Protein 4WEO (pdb70)

Foldseek 3Di:
DLQAPAEEEFEVCLDFLNVLQQLLSLLVHYAYEYEYQDDVSQVVSQVSSVVSVHHYHYADDDLLDLVRLLVSLVCCCVVVVAHAEYELDFADFDFAAPVPDDVCNLCVRQSGLAVSLVSNCVSNPVRCLVVLAHEYEYEAAVLLVPPDGSGNSSSVNRVNVLVVQLVVQVVCVRSRYAGEYEHAYQECVVVVSQVCLVLAPQSDHDGSNLSSVVSVVRSNDSPDHSYYQYPHNPNDGD/DLQAPAEEEFEVCLDFLNVLQQLLSLLVHYAYEYEYQDDVSQVVSQVSSVVSVHHYHYADDDLLDLVSLLVSQVCCCVVVNAHAEYELDFADFDFAAPVPDDPCNLCVGQSRQQVSLVSNCVSCCVRCLVVLAHEYEYEAAVLLVPPDGRGNSSSVNRVNNLVVQLVVQVVCVRSRYAGEYEHAYQEDVVVVVSQVSLVLQPQSDHDGSNLSSVVSVVRSNDSPDHSYYQYPHNPNDGD/DLQAPAEEEFEVLLDFLNVLQQLLVLLVHYAYEYEYQDVVSQVVSQVSSVVSVHHYHYADDDLLDLVSLLVSQVCCCVVVVAHAEYELDFADFDFAAPVPDDPCNLCVGQSRQAVSLVSNCVSCVVRCLVVLAHEYEYEAACLLVPPDGRGNSSSVNRVNVLVVQLVVQVVCVRSRYAGEYEHAAQEDDVNVVVSQVVLCLQPQSDHDGSNLSSVVSVVRSNDSPDHSYYAYPHNPNDGD/DLQAPAEEEFEVLLDFLNVLQLLLSLLVHYAYEYEYQDVVSQVVSQVSSVVSVHHYHYADDDLLDLVSLLVSQVCCCVVVVAHAEYELDFADFDFAAPVPDDVCNLCVGQSRLAVSLVSNVVSCPVRCLVVLAHEYEYEAACLLVDPDGRGNSSSVNRVNVLVVQLVVQVVCVRSRYAGEYEHAAQEDDVVSVVVSQVVLCLQLQSDHDGSNLSNVVSVVRSNDSPDHSYYAYPHNPNDGD

Solvent-accessible surface area: 29441 Å² total; per-residue (Å²): 94,89,0,69,74,22,6,0,0,0,2,14,0,3,49,43,37,2,83,9,0,0,37,30,0,2,52,9,6,0,20,0,0,0,1,22,112,96,105,122,29,2,65,41,3,0,145,61,0,119,91,87,54,77,135,14,10,55,10,75,7,46,13,26,83,19,80,70,1,70,58,2,10,57,46,0,66,85,69,16,70,14,2,24,0,0,0,5,18,23,48,38,79,30,60,56,46,0,58,114,3,69,60,73,31,3,43,114,0,5,55,18,2,3,19,2,7,0,2,2,0,53,19,0,6,77,48,0,102,91,79,40,91,0,4,1,1,0,10,2,9,5,4,2,9,21,1,11,51,56,0,0,0,28,0,0,0,9,10,0,2,3,0,2,0,2,0,0,1,54,37,6,4,181,35,31,1,3,0,1,0,0,0,7,12,9,29,110,88,80,91,52,56,66,58,23,53,119,91,6,37,6,38,97,28,3,58,39,62,18,0,0,78,1,0,38,8,1,0,34,4,81,15,0,1,1,4,9,8,2,0,0,0,2,44,6,12,29,96,89,0,69,77,47,6,0,0,0,1,14,0,2,46,44,36,2,82,8,0,0,40,25,0,2,51,10,7,0,20,0,0,0,1,19,120,93,76,122,26,4,67,42,2,0,148,59,0,121,89,88,54,79,130,13,10,55,9,81,8,44,13,26,83,20,78,72,1,73,58,2,10,56,46,0,63,84,65,15,68,14,1,35,0,0,0,6,17,23,47,38,77,32,51,58,49,0,60,118,3,66,59,76,30,3,42,114,0,5,54,17,1,2,19,3,7,0,3,2,0,54,19,0,4,79,50,0,82,92,79,41,50,4,31,0,1,0,10,1,7,4,3,2,8,20,1,11,53,56,0,0,0,28,0,0,0,8,9,0,2,4,0,1,1,2,0,0,1,57,38,5,4,177,42,34,2,3,0,0,0,0,0,9,12,6,25,159,117,51,65,82,47,38,55,57,24,37,118,93,6,36,4,37,101,22,2,59,41,116,14,0,0,67,1,0,37,8,0,5,35,4,86,14,0,1,2,4,10,8,3,0,0,0,2,44,4,14,32,92,86,0,136,71,26,6,0,0,0,2,13,0,3,46,42,34,2,76,1,0,0,34,28,0,2,52,7,7,0,20,0,0,0,1,23,92,97,83,120,28,3,61,39,2,2,145,62,0,119,92,91,53,76,132,15,10,66,10,121,7,44,14,27,84,19,81,72,1,74,59,2,10,57,46,0,64,85,68,16,68,14,1,22,0,0,0,6,17,24,47,38,91,32,52,60,47,0,52,112,3,68,62,72,31,3,42,114,1,5,56,16,2,3,20,2,7,0,1,1,0,56,21,0,4,80,47,0,84,91,78,43,83,0,4,0,0,0,11,2,8,4,4,2,8,20,1,13,52,55,1,0,0,26,0,0,0,9,10,0,1,4,0,2,1,1,0,0,2,56,36,5,5,183,47,32,2,3,0,1,0,0,0,8,12,10,22,108,137,112,54,80,56,52,18,139,104,18,31,96,90,4,32,10,25,98,23,4,53,28,93,18,0,0,80,0,0,37,9,0,0,32,3,79,14,0,1,1,4,10,8,3,0,0,0,2,58,5,14,32,96,82,0,68,75,38,6,0,0,0,1,4,0,3,103,34,36,1,76,1,0,0,34,28,0,2,52,9,5,0,19,0,0,0,1,7,93,79,84,119,28,3,59,40,2,1,146,60,0,119,91,89,55,77,131,15,10,68,8,113,6,44,12,27,83,21,78,72,1,74,59,2,10,57,46,0,63,85,68,14,69,13,1,30,0,0,0,5,17,21,48,37,62,31,44,61,46,0,54,111,3,69,62,74,31,3,41,120,2,5,54,17,1,2,19,3,7,0,2,1,0,55,20,0,5,81,45,0,84,90,78,42,87,1,12,0,0,0,10,2,8,5,3,2,10,20,1,15,52,56,1,0,0,27,0,0,0,9,9,0,2,3,0,2,1,1,0,0,2,55,36,5,5,186,47,31,2,3,0,1,0,0,0,9,11,10,26,104,136,107,80,68,54,53,50,8,140,104,18,32,93,88,4,30,11,23,97,24,3,53,29,92,18,0,0,80,1,0,37,8,0,5,36,4,80,14,0,0,2,4,9,9,2,0,0,0,2,56,6,12,30

Organism: Burkholderia cenocepacia (strain ATCC BAA-245 / DSM 16553 / LMG 16656 / NCTC 13227 / J2315 / CF5610) (NCBI:txid216591)

Radius of gyration: 27.52 Å; Cα contacts (8 Å, |Δi|>4): 2531; chains: 4; bounding box: 65×78×52 Å

Structure (mmCIF, N/CA/C/O backbone):
data_4WEO
#
_entry.id   4WEO
#
_cell.length_a   155.710
_cell.length_b   85.490
_cell.length_c   76.520
_cell.angle_alpha   90.00
_cell.angle_beta   92.27
_cell.angle_gamma   90.00
#
_symmetry.space_group_name_H-M   'C 1 2 1'
#
loop_
_entity.id
_entity.type
_entity.pdbx_description
1 polymer 'Putative acetoin(Diacetyl) reductase'
2 non-polymer 1,2-ETHANEDIOL
3 non-polymer GLYCEROL
4 non-polymer 'MAGNESIUM ION'
5 non-polymer 'CHLORIDE ION'
6 water water
#
loop_
_atom_site.group_PDB
_atom_site.id
_atom_site.type_symbol
_atom_site.label_atom_id
_atom_site.label_alt_id
_atom_site.label_comp_id
_atom_site.label_asym_id
_atom_site.label_entity_id
_atom_site.label_seq_id
_atom_site.pdbx_PDB_ins_code
_atom_site.Cartn_x
_atom_site.Cartn_y
_atom_site.Cartn_z
_atom_site.occupancy
_atom_site.B_iso_or_equiv
_atom_site.auth_seq_id
_atom_site.auth_comp_id
_atom_site.auth_asym_id
_atom_site.auth_atom_id
_atom_site.pdbx_PDB_model_num
ATOM 1 N N . ALA A 1 11 ? 21.588 34.867 12.199 1.00 37.23 3 ALA A N 1
ATOM 2 C CA . ALA A 1 11 ? 20.348 34.112 12.036 1.00 33.18 3 ALA A CA 1
ATOM 3 C C . ALA A 1 11 ? 20.445 33.085 10.910 1.00 28.97 3 ALA A C 1
ATOM 4 O O . ALA A 1 11 ? 19.957 33.317 9.814 1.00 29.83 3 ALA A O 1
ATOM 6 N N . PRO A 1 12 ? 21.073 31.936 11.186 1.00 27.04 4 PRO A N 1
ATOM 7 C CA . PRO A 1 12 ? 21.269 30.872 10.192 1.00 26.07 4 PRO A CA 1
ATOM 8 C C . PRO A 1 12 ? 19.958 30.324 9.615 1.00 25.27 4 PRO A C 1
ATOM 9 O O . PRO A 1 12 ? 19.963 29.782 8.515 1.00 27.39 4 PRO A O 1
ATOM 13 N N . LEU A 1 13 ? 18.856 30.459 10.345 1.00 21.18 5 LEU A N 1
ATOM 14 C CA . LEU A 1 13 ? 17.578 29.912 9.900 1.00 19.87 5 LEU A CA 1
ATOM 15 C C . LEU A 1 13 ? 16.650 31.005 9.383 1.00 20.95 5 LEU A C 1
ATOM 16 O O . LEU A 1 13 ? 15.451 30.792 9.279 1.00 20.96 5 LEU A O 1
ATOM 21 N N . GLU A 1 14 ? 17.217 32.162 9.049 1.00 22.26 6 GLU A N 1
ATOM 22 C CA . GLU A 1 14 ? 16.442 33.292 8.540 1.00 24.29 6 GLU A CA 1
ATOM 23 C C . GLU A 1 14 ? 15.605 32.899 7.328 1.00 26.29 6 GLU A C 1
ATOM 24 O O . GLU A 1 14 ? 16.120 32.300 6.381 1.00 27.57 6 GLU A O 1
ATOM 26 N N . GLY A 1 15 ? 14.311 33.208 7.383 1.00 25.30 7 GLY A N 1
ATOM 27 C CA . GLY A 1 15 ? 13.392 32.909 6.295 1.00 25.38 7 GLY A CA 1
ATOM 28 C C . GLY A 1 15 ? 12.799 31.508 6.323 1.00 26.91 7 GLY A C 1
ATOM 29 O O . GLY A 1 15 ? 11.906 31.188 5.531 1.00 28.41 7 GLY A O 1
ATOM 30 N N . GLN A 1 16 ? 13.259 30.671 7.247 1.00 22.49 8 GLN A N 1
ATOM 31 C CA . GLN A 1 16 ? 12.793 29.293 7.286 1.00 19.31 8 GLN A CA 1
ATOM 32 C C . GLN A 1 16 ? 11.603 29.106 8.218 1.00 18.86 8 GLN A C 1
ATOM 33 O O . GLN A 1 16 ? 11.311 29.954 9.064 1.00 21.52 8 GLN A O 1
ATOM 39 N N . VAL A 1 17 ? 10.913 27.985 8.035 1.00 18.10 9 VAL A N 1
ATOM 40 C CA . VAL A 1 17 ? 9.768 27.638 8.854 1.00 19.95 9 VAL A CA 1
ATOM 41 C C . VAL A 1 17 ? 9.967 26.266 9.482 1.00 18.45 9 VAL A C 1
ATOM 42 O O . VAL A 1 17 ? 10.330 25.298 8.794 1.00 19.21 9 VAL A O 1
ATOM 46 N N . ALA A 1 18 ? 9.740 26.191 10.790 1.00 17.46 10 ALA A N 1
ATOM 47 C CA . ALA A 1 18 ? 9.806 24.927 11.508 1.00 15.93 10 ALA A CA 1
ATOM 48 C C . ALA A 1 18 ? 8.472 24.598 12.163 1.00 16.21 10 ALA A C 1
ATOM 49 O O . ALA A 1 18 ? 7.802 25.463 12.730 1.00 16.81 10 ALA A O 1
ATOM 51 N N . ILE A 1 19 ? 8.085 23.336 12.049 1.00 15.34 11 ILE A N 1
ATOM 52 C CA . ILE A 1 19 ? 7.004 22.777 12.849 1.00 14.60 11 ILE A CA 1
ATOM 53 C C . ILE A 1 19 ? 7.622 22.059 14.045 1.00 17.25 11 ILE A C 1
ATOM 54 O O . ILE A 1 19 ? 8.549 21.274 13.874 1.00 17.29 11 ILE A O 1
ATOM 59 N N . VAL A 1 20 ? 7.126 22.314 15.249 1.00 15.88 12 VAL A N 1
ATOM 60 C CA . VAL A 1 20 ? 7.569 21.547 16.417 1.00 14.78 12 VAL A CA 1
ATOM 61 C C . VAL A 1 20 ? 6.370 20.911 17.103 1.00 14.91 12 VAL A C 1
ATOM 62 O O . VAL A 1 20 ? 5.541 21.627 17.700 1.00 15.48 12 VAL A O 1
ATOM 66 N N . THR A 1 21 ? 6.239 19.587 16.992 1.00 14.42 13 THR A N 1
ATOM 67 C CA . THR A 1 21 ? 5.167 18.893 17.711 1.00 16.50 13 THR A CA 1
ATOM 68 C C . THR A 1 21 ? 5.591 18.728 19.165 1.00 18.04 13 THR A C 1
ATOM 69 O O . THR A 1 21 ? 6.767 18.538 19.453 1.00 20.22 13 THR A O 1
ATOM 73 N N . GLY A 1 22 ? 4.630 18.789 20.080 1.00 17.30 14 GLY A N 1
ATOM 74 C CA . GLY A 1 22 ? 4.953 18.849 21.495 1.00 18.62 14 GLY A CA 1
ATOM 75 C C . GLY A 1 22 ? 5.674 20.145 21.842 1.00 18.14 14 GLY A C 1
ATOM 76 O O . GLY A 1 22 ? 6.391 20.223 22.835 1.00 18.22 14 GLY A O 1
ATOM 77 N N . GLY A 1 23 ? 5.459 21.175 21.033 1.00 19.05 15 GLY A N 1
ATOM 78 C CA . GLY A 1 23 ? 6.225 22.404 21.156 1.00 18.08 15 GLY A CA 1
ATOM 79 C C . GLY A 1 23 ? 5.780 23.368 22.237 1.00 20.88 15 GLY A C 1
ATOM 80 O O . GLY A 1 23 ? 6.413 24.405 22.425 1.00 20.64 15 GLY A O 1
ATOM 81 N N . ALA A 1 24 ? 4.703 23.047 22.953 1.00 20.47 16 ALA A N 1
ATOM 82 C CA . ALA A 1 24 ? 4.169 23.998 23.929 1.00 22.62 16 ALA A CA 1
ATOM 83 C C . ALA A 1 24 ? 4.920 23.963 25.260 1.00 24.02 16 ALA A C 1
ATOM 84 O O . ALA A 1 24 ? 4.907 24.941 26.000 1.00 24.92 16 ALA A O 1
ATOM 86 N N . ARG A 1 25 ? 5.595 22.855 25.558 1.00 24.46 17 ARG A N 1
ATOM 87 C CA . ARG A 1 25 ? 6.265 22.729 26.849 1.00 24.32 17 ARG A CA 1
ATOM 88 C C . ARG A 1 25 ? 7.503 21.841 26.801 1.00 22.67 17 ARG A C 1
ATOM 89 O O . ARG A 1 25 ? 7.733 21.135 25.823 1.00 20.76 17 ARG A O 1
ATOM 91 N N . GLY A 1 26 ? 8.292 21.882 27.873 1.00 25.28 18 GLY A N 1
ATOM 92 C CA . GLY A 1 26 ? 9.420 20.979 28.031 1.00 23.22 18 GLY A CA 1
ATOM 93 C C . GLY A 1 26 ? 10.430 21.005 26.897 1.00 20.55 18 GLY A C 1
ATOM 94 O O . GLY A 1 26 ? 10.823 22.072 26.416 1.00 20.32 18 GLY A O 1
ATOM 95 N N . ILE A 1 27 ? 10.856 19.825 26.467 1.00 18.68 19 ILE A N 1
ATOM 96 C CA . ILE A 1 27 ? 11.878 19.728 25.431 1.00 18.56 19 ILE A CA 1
ATOM 97 C C . ILE A 1 27 ? 11.427 20.373 24.123 1.00 18.01 19 ILE A C 1
ATOM 98 O O . ILE A 1 27 ? 12.197 21.094 23.481 1.00 16.75 19 ILE A O 1
ATOM 103 N N . GLY A 1 28 ? 10.181 20.126 23.730 1.00 17.09 20 GLY A N 1
ATOM 104 C CA . GLY A 1 28 ? 9.644 20.731 22.522 1.00 16.61 20 GLY A CA 1
ATOM 105 C C . GLY A 1 28 ? 9.712 22.249 22.541 1.00 16.95 20 GLY A C 1
ATOM 106 O O . GLY A 1 28 ? 10.123 22.875 21.559 1.00 15.37 20 GLY A O 1
ATOM 107 N N . ARG A 1 29 ? 9.308 22.850 23.658 1.00 18.10 21 ARG A N 1
ATOM 108 C CA . ARG A 1 29 ? 9.410 24.297 23.811 1.00 19.07 21 ARG A CA 1
ATOM 109 C C . ARG A 1 29 ? 10.859 24.787 23.708 1.00 20.17 21 ARG A C 1
ATOM 110 O O . ARG A 1 29 ? 11.136 25.791 23.040 1.00 18.01 21 ARG A O 1
ATOM 118 N N . GLY A 1 30 ? 11.782 24.091 24.370 1.00 20.73 22 GLY A N 1
ATOM 119 C CA . GLY A 1 30 ? 13.185 24.468 24.307 1.00 20.61 22 GLY A CA 1
ATOM 120 C C . GLY A 1 30 ? 13.701 24.481 22.872 1.00 19.30 22 GLY A C 1
ATOM 121 O O . GLY A 1 30 ? 14.437 25.381 22.464 1.00 15.58 22 GLY A O 1
ATOM 122 N N . ILE A 1 31 ? 13.310 23.471 22.102 1.00 17.41 23 ILE A N 1
ATOM 123 C CA . ILE A 1 31 ? 13.721 23.369 20.705 1.00 17.89 23 ILE A CA 1
ATOM 124 C C . ILE A 1 31 ? 13.100 24.484 19.864 1.00 18.05 23 ILE A C 1
ATOM 125 O O . ILE A 1 31 ? 13.788 25.129 19.076 1.00 15.06 23 ILE A O 1
ATOM 130 N N . ALA A 1 32 ? 11.808 24.727 20.055 1.00 18.43 24 ALA A N 1
ATOM 131 C CA . ALA A 1 32 ? 11.120 25.790 19.329 1.00 16.95 24 ALA A CA 1
ATOM 132 C C . ALA A 1 32 ? 11.782 27.145 19.567 1.00 19.55 24 ALA A C 1
ATOM 133 O O . ALA A 1 32 ? 11.965 27.938 18.638 1.00 17.93 24 ALA A O 1
ATOM 135 N N . LEU A 1 33 ? 12.133 27.417 20.820 1.00 20.54 25 LEU A N 1
ATOM 136 C CA . LEU A 1 33 ? 12.693 28.720 21.153 1.00 22.29 25 LEU A CA 1
ATOM 137 C C . LEU A 1 33 ? 14.116 28.874 20.624 1.00 19.85 25 LEU A C 1
ATOM 138 O O . LEU A 1 33 ? 14.532 29.983 20.286 1.00 20.00 25 LEU A O 1
ATOM 143 N N . THR A 1 34 ? 14.854 27.769 20.541 1.00 18.98 26 THR A N 1
ATOM 144 C CA . THR A 1 34 ? 16.210 27.814 20.000 1.00 20.54 26 THR A CA 1
ATOM 145 C C . THR A 1 34 ? 16.157 28.067 18.495 1.00 19.97 26 THR A C 1
ATOM 146 O O . THR A 1 34 ? 16.893 28.893 17.963 1.00 17.54 26 THR A O 1
ATOM 150 N N . LEU A 1 35 ? 15.276 27.351 17.809 1.00 18.76 27 LEU A N 1
ATOM 151 C CA . LEU A 1 35 ? 15.113 27.544 16.372 1.00 17.30 27 LEU A CA 1
ATOM 152 C C . LEU A 1 35 ? 14.572 28.934 16.039 1.00 18.48 27 LEU A C 1
ATOM 153 O O . LEU A 1 35 ? 14.987 29.548 15.055 1.00 18.18 27 LEU A O 1
ATOM 158 N N . ALA A 1 36 ? 13.644 29.425 16.861 1.00 18.57 28 ALA A N 1
ATOM 159 C CA . ALA A 1 36 ? 13.118 30.780 16.692 1.00 20.81 28 ALA A CA 1
ATOM 160 C C . ALA A 1 36 ? 14.211 31.821 16.935 1.00 21.45 28 ALA A C 1
ATOM 161 O O . ALA A 1 36 ? 14.305 32.816 16.218 1.00 20.65 28 ALA A O 1
ATOM 163 N N . GLY A 1 37 ? 15.028 31.592 17.957 1.00 22.42 29 GLY A N 1
ATOM 164 C CA . GLY A 1 37 ? 16.141 32.472 18.239 1.00 23.69 29 GLY A CA 1
ATOM 165 C C . GLY A 1 37 ? 17.132 32.523 17.091 1.00 24.95 29 GLY A C 1
ATOM 166 O O . GLY A 1 37 ? 17.799 33.539 16.884 1.00 25.56 29 GLY A O 1
ATOM 167 N N . ALA A 1 38 ? 17.225 31.423 16.345 1.00 22.95 30 ALA A N 1
ATOM 168 C CA . ALA A 1 38 ? 18.163 31.317 15.232 1.00 24.03 30 ALA A CA 1
ATOM 169 C C . ALA A 1 38 ? 17.530 31.790 13.926 1.00 24.30 30 ALA A C 1
ATOM 170 O O . ALA A 1 38 ? 18.137 31.685 12.857 1.00 25.51 30 ALA A O 1
ATOM 172 N N . GLY A 1 39 ? 16.297 32.283 14.006 1.00 24.00 31 GLY A N 1
ATOM 173 C CA . GLY A 1 39 ? 15.687 32.939 12.866 1.00 23.85 31 GLY A CA 1
ATOM 174 C C . GLY A 1 39 ? 14.439 32.314 12.273 1.00 23.72 31 GLY A C 1
ATOM 175 O O . GLY A 1 39 ? 13.799 32.918 11.409 1.00 25.27 31 GLY A O 1
ATOM 176 N N . ALA A 1 40 ? 14.059 31.131 12.746 1.00 20.59 32 ALA A N 1
ATOM 177 C CA . ALA A 1 40 ? 12.940 30.416 12.147 1.00 16.85 32 ALA A CA 1
ATOM 178 C C . ALA A 1 40 ? 11.597 30.904 12.675 1.00 20.86 32 ALA A C 1
ATOM 179 O O . ALA A 1 40 ? 11.454 31.232 13.859 1.00 20.84 32 ALA A O 1
ATOM 181 N N . ASN A 1 41 ? 10.622 30.986 11.780 1.00 17.88 33 ASN A N 1
ATOM 182 C CA . ASN A 1 41 ? 9.234 31.136 12.192 1.00 20.62 33 ASN A CA 1
ATOM 183 C C . ASN A 1 41 ? 8.735 29.756 12.565 1.00 19.24 33 ASN A C 1
ATOM 184 O O . ASN A 1 41 ? 9.171 28.763 11.988 1.00 21.28 33 ASN A O 1
ATOM 189 N N . ILE A 1 42 ? 7.843 29.685 13.542 1.00 20.37 34 ILE A N 1
ATOM 190 C CA . ILE A 1 42 ? 7.495 28.407 14.145 1.00 20.48 34 ILE A CA 1
ATOM 191 C C . ILE A 1 42 ? 6.001 28.107 14.096 1.00 22.24 34 ILE A C 1
ATOM 192 O O . ILE A 1 42 ? 5.171 28.948 14.469 1.00 20.44 34 ILE A O 1
ATOM 197 N N . LEU A 1 43 ? 5.658 26.903 13.652 1.00 21.70 35 LEU A N 1
ATOM 198 C CA . LEU A 1 43 ? 4.324 26.389 13.901 1.00 20.29 35 LEU A CA 1
ATOM 199 C C . LEU A 1 43 ? 4.413 25.436 15.095 1.00 20.02 35 LEU A C 1
ATOM 200 O O . LEU A 1 43 ? 5.068 24.390 15.019 1.00 18.33 35 LEU A O 1
ATOM 205 N N . LEU A 1 44 ? 3.753 25.811 16.192 1.00 21.41 36 LEU A N 1
ATOM 206 C CA . LEU A 1 44 ? 3.708 24.995 17.406 1.00 21.40 36 LEU A CA 1
ATOM 207 C C . LEU A 1 44 ? 2.510 24.061 17.389 1.00 23.08 36 LEU A C 1
ATOM 208 O O . LEU A 1 44 ? 1.368 24.521 17.288 1.00 22.49 36 LEU A O 1
ATOM 213 N N . ALA A 1 45 ? 2.765 22.761 17.516 1.00 21.86 37 ALA A N 1
ATOM 214 C CA . ALA A 1 45 ? 1.690 21.772 17.522 1.00 21.94 37 ALA A CA 1
ATOM 215 C C . ALA A 1 45 ? 1.659 21.009 18.841 1.00 23.91 37 ALA A C 1
ATOM 216 O O . ALA A 1 45 ? 2.642 20.375 19.221 1.00 27.80 37 ALA A O 1
ATOM 218 N N . ASP A 1 46 ? 0.526 21.061 19.531 1.00 23.83 38 ASP A N 1
ATOM 219 C CA . ASP A 1 46 ? 0.400 20.416 20.830 1.00 24.22 38 ASP A CA 1
ATOM 220 C C . ASP A 1 46 ? -1.068 20.268 21.212 1.00 25.59 38 ASP A C 1
ATOM 221 O O . ASP A 1 46 ? -1.955 20.578 20.415 1.00 27.59 38 ASP A O 1
ATOM 226 N N . LEU A 1 47 ? -1.322 19.794 22.429 1.00 26.91 39 LEU A N 1
ATOM 227 C CA . LEU A 1 47 ? -2.686 19.603 22.899 1.00 34.03 39 LEU A CA 1
ATOM 228 C C . LEU A 1 47 ? -3.048 20.576 24.020 1.00 35.13 39 LEU A C 1
ATOM 229 O O . LEU A 1 47 ? -4.180 20.598 24.484 1.00 36.15 39 LEU A O 1
ATOM 234 N N . LEU A 1 48 ? -2.088 21.389 24.442 1.00 36.11 40 LEU A N 1
ATOM 235 C CA . LEU A 1 48 ? -2.302 22.294 25.570 1.00 40.96 40 LEU A CA 1
ATOM 236 C C . LEU A 1 48 ? -2.558 23.724 25.105 1.00 41.40 40 LEU A C 1
ATOM 237 O O . LEU A 1 48 ? -1.630 24.417 24.686 1.00 39.60 40 LEU A O 1
ATOM 242 N N . ASP A 1 49 ? -3.809 24.165 25.185 1.00 51.00 41 ASP A N 1
ATOM 243 C CA . ASP A 1 49 ? -4.198 25.467 24.646 1.00 51.78 41 ASP A CA 1
ATOM 244 C C . ASP A 1 49 ? -3.450 26.641 25.286 1.00 47.59 41 ASP A C 1
ATOM 245 O O . ASP A 1 49 ? -2.844 27.451 24.584 1.00 44.53 41 ASP A O 1
ATOM 250 N N . ASP A 1 50 ? -3.492 26.733 26.612 1.00 47.44 42 ASP A N 1
ATOM 251 C CA . ASP A 1 50 ? -2.870 27.857 27.307 1.00 47.12 42 ASP A CA 1
ATOM 252 C C . ASP A 1 50 ? -1.354 27.842 27.135 1.00 43.04 42 ASP A C 1
ATOM 253 O O . ASP A 1 50 ? -0.732 28.885 26.932 1.00 41.90 42 ASP A O 1
ATOM 258 N N . ALA A 1 51 ? -0.770 26.654 27.201 1.00 37.92 43 ALA A N 1
ATOM 259 C CA . ALA A 1 51 ? 0.666 26.517 27.020 1.00 38.85 43 ALA A CA 1
ATOM 260 C C . ALA A 1 51 ? 1.055 26.908 25.595 1.00 37.22 43 ALA A C 1
ATOM 261 O O . ALA A 1 51 ? 2.068 27.573 25.384 1.00 33.52 43 ALA A O 1
ATOM 263 N N . LEU A 1 52 ? 0.219 26.532 24.629 1.00 37.72 44 LEU A N 1
ATOM 264 C CA . LEU A 1 52 ? 0.444 26.893 23.232 1.00 37.27 44 LEU A CA 1
ATOM 265 C C . LEU A 1 52 ? 0.457 28.398 23.031 1.00 34.41 44 LEU A C 1
ATOM 266 O O . LEU A 1 52 ? 1.333 28.929 22.356 1.00 33.27 44 LEU A O 1
ATOM 271 N N . ASP A 1 53 ? -0.522 29.082 23.614 1.00 36.10 45 ASP A N 1
ATOM 272 C CA . ASP A 1 53 ? -0.584 30.532 23.513 1.00 39.49 45 ASP A CA 1
ATOM 273 C C . ASP A 1 53 ? 0.626 31.193 24.166 1.00 35.70 45 ASP A C 1
ATOM 274 O O . ASP A 1 53 ? 1.173 32.160 23.634 1.00 35.21 45 ASP A O 1
ATOM 279 N N . ALA A 1 54 ? 1.031 30.682 25.326 1.00 35.68 46 ALA A N 1
ATOM 280 C CA . ALA A 1 54 ? 2.142 31.270 26.068 1.00 44.05 46 ALA A CA 1
ATOM 281 C C . ALA A 1 54 ? 3.442 31.115 25.290 1.00 33.32 46 ALA A C 1
ATOM 282 O O . ALA A 1 54 ? 4.229 32.051 25.176 1.00 32.95 46 ALA A O 1
ATOM 284 N N . THR A 1 55 ? 3.658 29.928 24.743 1.00 32.31 47 THR A N 1
ATOM 285 C CA . THR A 1 55 ? 4.892 29.667 24.011 1.00 32.31 47 THR A CA 1
ATOM 286 C C . THR A 1 55 ? 4.897 30.442 22.693 1.00 32.84 47 THR A C 1
ATOM 287 O O . THR A 1 55 ? 5.942 30.928 22.257 1.00 32.30 47 THR A O 1
ATOM 291 N N . ALA A 1 56 ? 3.723 30.586 22.078 1.00 31.28 48 ALA A N 1
ATOM 292 C CA . ALA A 1 56 ? 3.596 31.405 20.875 1.00 31.37 48 ALA A CA 1
ATOM 293 C C . ALA A 1 56 ? 3.998 32.849 21.169 1.00 31.71 48 ALA A C 1
ATOM 294 O O . ALA A 1 56 ? 4.680 33.488 20.370 1.00 35.53 48 ALA A O 1
ATOM 296 N N . ARG A 1 57 ? 3.586 33.359 22.325 1.00 33.64 49 ARG A N 1
ATOM 297 C CA . ARG A 1 57 ? 3.967 34.710 22.713 1.00 35.31 49 ARG A CA 1
ATOM 298 C C . ARG A 1 57 ? 5.481 34.810 22.889 1.00 34.48 49 ARG A C 1
ATOM 299 O O . ARG A 1 57 ? 6.081 35.833 22.559 1.00 33.98 49 ARG A O 1
ATOM 307 N N . GLU A 1 58 ? 6.103 33.745 23.387 1.00 31.35 50 GLU A N 1
ATOM 308 C CA . GLU A 1 58 ? 7.556 33.753 23.567 1.00 35.60 50 GLU A CA 1
ATOM 309 C C . GLU A 1 58 ? 8.286 33.754 22.227 1.00 33.27 50 GLU A C 1
ATOM 310 O O . GLU A 1 58 ? 9.319 34.408 22.079 1.00 32.79 50 GLU A O 1
ATOM 316 N N . VAL A 1 59 ? 7.753 33.022 21.256 1.00 29.12 51 VAL A N 1
ATOM 317 C CA . VAL A 1 59 ? 8.325 33.027 19.914 1.00 28.49 51 VAL A CA 1
ATOM 318 C C . VAL A 1 59 ? 8.201 34.424 19.300 1.00 29.17 51 VAL A C 1
ATOM 319 O O . VAL A 1 59 ? 9.138 34.923 18.677 1.00 31.43 51 VAL A O 1
ATOM 323 N N . ARG A 1 60 ? 7.052 35.061 19.491 1.00 30.19 52 ARG A N 1
ATOM 324 C CA . ARG A 1 60 ? 6.854 36.390 18.936 1.00 33.70 52 ARG A CA 1
ATOM 325 C C . ARG A 1 60 ? 7.754 37.410 19.630 1.00 35.60 52 ARG A C 1
ATOM 326 O O . ARG A 1 60 ? 8.206 38.363 19.000 1.00 36.53 52 ARG A O 1
ATOM 334 N N . ALA A 1 61 ? 8.041 37.189 20.912 1.00 36.18 53 ALA A N 1
ATOM 335 C CA . ALA A 1 61 ? 8.918 38.082 21.669 1.00 36.96 53 ALA A CA 1
ATOM 336 C C . ALA A 1 61 ? 10.351 38.016 21.155 1.00 36.11 53 ALA A C 1
ATOM 337 O O . ALA A 1 61 ? 11.143 38.928 21.391 1.00 35.41 53 ALA A O 1
ATOM 339 N N . LEU A 1 62 ? 10.678 36.927 20.464 1.00 34.01 54 LEU A N 1
ATOM 340 C CA . LEU A 1 62 ? 11.986 36.757 19.841 1.00 33.88 54 LEU A CA 1
ATOM 341 C C . LEU A 1 62 ? 12.031 37.418 18.466 1.00 35.57 54 LEU A C 1
ATOM 342 O O . LEU A 1 62 ? 13.047 37.369 17.779 1.00 36.76 54 LEU A O 1
ATOM 347 N N . GLY A 1 63 ? 10.917 38.024 18.069 1.00 31.68 55 GLY A N 1
ATOM 348 C CA . GLY A 1 63 ? 10.829 38.739 16.809 1.00 32.77 55 GLY A CA 1
ATOM 349 C C . GLY A 1 63 ? 10.352 37.884 15.654 1.00 33.44 55 GLY A C 1
ATOM 350 O O . GLY A 1 63 ? 10.387 38.316 14.504 1.00 35.64 55 GLY A O 1
ATOM 351 N N . ARG A 1 64 ? 9.886 36.678 15.962 1.00 31.18 56 ARG A N 1
ATOM 352 C CA . ARG A 1 64 ? 9.472 35.731 14.934 1.00 29.84 56 ARG A CA 1
ATOM 353 C C . ARG A 1 64 ? 7.955 35.650 14.800 1.00 29.02 56 ARG A C 1
ATOM 354 O O . ARG A 1 64 ? 7.221 36.058 15.693 1.00 29.38 56 ARG A O 1
ATOM 362 N N . ARG A 1 65 ? 7.491 35.092 13.689 1.00 28.68 57 ARG A N 1
ATOM 363 C CA . ARG A 1 65 ? 6.081 34.775 13.544 1.00 28.29 57 ARG A CA 1
ATOM 364 C C . ARG A 1 65 ? 5.817 33.396 14.127 1.00 27.34 57 ARG A C 1
ATOM 365 O O . ARG A 1 65 ? 6.659 32.495 14.032 1.00 24.09 57 ARG A O 1
ATOM 373 N N . ALA A 1 66 ? 4.637 33.228 14.712 1.00 25.38 58 ALA A N 1
ATOM 374 C CA . ALA A 1 66 ? 4.252 31.957 15.296 1.00 24.45 58 ALA A CA 1
ATOM 375 C C . ALA A 1 66 ? 2.835 31.592 14.873 1.00 27.05 58 ALA A C 1
ATOM 376 O O . ALA A 1 66 ? 1.950 32.453 14.781 1.00 29.53 58 ALA A O 1
ATOM 378 N N . ALA A 1 67 ? 2.634 30.309 14.605 1.00 24.28 59 ALA A N 1
ATOM 379 C CA . ALA A 1 67 ? 1.312 29.769 14.331 1.00 27.12 59 ALA A CA 1
ATOM 380 C C . ALA A 1 67 ? 1.060 28.640 15.318 1.00 25.79 59 ALA A C 1
ATOM 381 O O . ALA A 1 67 ? 1.998 28.028 15.812 1.00 23.61 59 ALA A O 1
ATOM 383 N N . ILE A 1 68 ? -0.206 28.368 15.603 1.00 27.72 60 ILE A N 1
ATOM 384 C CA . ILE A 1 68 ? -0.565 27.336 16.568 1.00 27.82 60 ILE A CA 1
ATOM 385 C C . ILE A 1 68 ? -1.502 26.322 15.937 1.00 29.70 60 ILE A C 1
ATOM 386 O O . ILE A 1 68 ? -2.422 26.698 15.211 1.00 26.77 60 ILE A O 1
ATOM 391 N N . ALA A 1 69 ? -1.265 25.041 16.217 1.00 26.96 61 ALA A N 1
ATOM 392 C CA . ALA A 1 69 ? -2.160 23.975 15.779 1.00 28.45 61 ALA A CA 1
ATOM 393 C C . ALA A 1 69 ? -2.459 23.022 16.932 1.00 27.61 61 ALA A C 1
ATOM 394 O O . ALA A 1 69 ? -1.549 22.603 17.646 1.00 27.47 61 ALA A O 1
ATOM 396 N N . LYS A 1 70 ? -3.732 22.682 17.113 1.00 24.57 62 LYS A N 1
ATOM 397 C CA . LYS A 1 70 ? -4.115 21.682 18.104 1.00 24.47 62 LYS A CA 1
ATOM 398 C C . LYS A 1 70 ? -4.027 20.306 17.461 1.00 25.14 62 LYS A C 1
ATOM 399 O O . LYS A 1 70 ? -4.870 19.935 16.631 1.00 27.71 62 LYS A O 1
ATOM 401 N N . VAL A 1 71 ? -2.996 19.556 17.833 1.00 22.18 63 VAL A N 1
ATOM 402 C CA . VAL A 1 71 ? -2.666 18.324 17.134 1.00 21.47 63 VAL A CA 1
ATOM 403 C C . VAL A 1 71 ? -2.455 17.121 18.054 1.00 23.31 63 VAL A C 1
ATOM 404 O O . VAL A 1 71 ? -1.596 17.144 18.935 1.00 22.80 63 VAL A O 1
ATOM 408 N N . ASP A 1 72 ? -3.248 16.076 17.828 1.00 23.18 64 ASP A N 1
ATOM 409 C CA . ASP A 1 72 ? -2.996 14.745 18.375 1.00 21.80 64 ASP A CA 1
ATOM 410 C C . ASP A 1 72 ? -2.182 13.998 17.324 1.00 21.91 64 ASP A C 1
ATOM 411 O O . ASP A 1 72 ? -2.729 13.613 16.291 1.00 22.47 64 ASP A O 1
ATOM 416 N N . VAL A 1 73 ? -0.889 13.784 17.581 1.00 20.01 65 VAL A N 1
ATOM 417 C CA . VAL A 1 73 ? -0.001 13.226 16.561 1.00 19.18 65 VAL A CA 1
ATOM 418 C C . VAL A 1 73 ? -0.320 11.784 16.159 1.00 21.52 65 VAL A C 1
ATOM 419 O O . VAL A 1 73 ? 0.245 11.288 15.178 1.00 22.74 65 VAL A O 1
ATOM 423 N N . THR A 1 74 ? -1.217 11.110 16.883 1.00 22.46 66 THR A N 1
ATOM 424 C CA . THR A 1 74 ? -1.630 9.765 16.469 1.00 21.91 66 THR A CA 1
ATOM 425 C C . THR A 1 74 ? -2.703 9.802 15.383 1.00 22.35 66 THR A C 1
ATOM 426 O O . THR A 1 74 ? -3.053 8.763 14.819 1.00 23.14 66 THR A O 1
ATOM 430 N N . GLN A 1 75 ? -3.212 10.998 15.090 1.00 19.46 67 GLN A N 1
ATOM 431 C CA . GLN A 1 75 ? -4.291 11.174 14.123 1.00 22.03 67 GLN A CA 1
ATOM 432 C C . GLN A 1 75 ? -3.771 11.774 12.815 1.00 22.38 67 GLN A C 1
ATOM 433 O O . GLN A 1 75 ? -3.468 12.967 12.753 1.00 20.07 67 GLN A O 1
ATOM 439 N N . ALA A 1 76 ? -3.707 10.954 11.768 1.00 21.16 68 ALA A N 1
ATOM 440 C CA . ALA A 1 76 ? -3.104 11.358 10.495 1.00 21.95 68 ALA A CA 1
ATOM 441 C C . ALA A 1 76 ? -3.725 12.634 9.897 1.00 21.25 68 ALA A C 1
ATOM 442 O O . ALA A 1 76 ? -3.013 13.472 9.340 1.00 21.42 68 ALA A O 1
ATOM 444 N N . ALA A 1 77 ? -5.040 12.777 10.006 1.00 20.41 69 ALA A N 1
ATOM 445 C CA . ALA A 1 77 ? -5.719 13.943 9.438 1.00 20.56 69 ALA A CA 1
ATOM 446 C C . ALA A 1 77 ? -5.247 15.246 10.085 1.00 20.23 69 ALA A C 1
ATOM 447 O O . ALA A 1 77 ? -5.099 16.269 9.413 1.00 19.76 69 ALA A O 1
ATOM 449 N N . GLN A 1 78 ? -5.001 15.203 11.389 1.00 20.50 70 GLN A N 1
ATOM 450 C CA . GLN A 1 78 ? -4.544 16.381 12.119 1.00 20.22 70 GLN A CA 1
ATOM 451 C C . GLN A 1 78 ? -3.104 16.712 11.779 1.00 18.79 70 GLN A C 1
ATOM 452 O O . GLN A 1 78 ? -2.741 17.878 11.596 1.00 19.51 70 GLN A O 1
ATOM 458 N N . VAL A 1 79 ? -2.297 15.667 11.660 1.00 18.49 71 VAL A N 1
ATOM 459 C CA . VAL A 1 79 ? -0.891 15.805 11.316 1.00 19.54 71 VAL A CA 1
ATOM 460 C C . VAL A 1 79 ? -0.739 16.348 9.894 1.00 19.33 71 VAL A C 1
ATOM 461 O O . VAL A 1 79 ? 0.067 17.241 9.655 1.00 19.60 71 VAL A O 1
ATOM 465 N N . ASP A 1 80 ? -1.542 15.841 8.957 1.00 19.79 72 ASP A N 1
ATOM 466 C CA . ASP A 1 80 ? -1.540 16.366 7.590 1.00 21.65 72 ASP A CA 1
ATOM 467 C C . ASP A 1 80 ? -1.983 17.838 7.522 1.00 21.95 72 ASP A C 1
ATOM 468 O O . ASP A 1 80 ? -1.413 18.632 6.776 1.00 21.76 72 ASP A O 1
ATOM 473 N N . ALA A 1 81 ? -3.015 18.185 8.281 1.00 20.08 73 ALA A N 1
ATOM 474 C CA . ALA A 1 81 ? -3.524 19.556 8.307 1.00 22.40 73 ALA A CA 1
ATOM 475 C C . ALA A 1 81 ? -2.477 20.510 8.881 1.00 24.76 73 ALA A C 1
ATOM 476 O O . ALA A 1 81 ? -2.389 21.673 8.486 1.00 19.19 73 ALA A O 1
ATOM 478 N N . MET A 1 82 ? -1.695 20.002 9.829 1.00 23.11 74 MET A N 1
ATOM 479 C CA . MET A 1 82 ? -0.621 20.757 10.459 1.00 20.35 74 MET A CA 1
ATOM 480 C C . MET A 1 82 ? 0.399 21.213 9.419 1.00 19.04 74 MET A C 1
ATOM 481 O O . MET A 1 82 ? 0.810 22.377 9.390 1.00 18.54 74 MET A O 1
ATOM 486 N N . VAL A 1 83 ? 0.810 20.285 8.561 1.00 18.08 75 VAL A N 1
ATOM 487 C CA . VAL A 1 83 ? 1.761 20.604 7.501 1.00 20.38 75 VAL A CA 1
ATOM 488 C C . VAL A 1 83 ? 1.141 21.591 6.511 1.00 19.79 75 VAL A C 1
ATOM 489 O O . VAL A 1 83 ? 1.787 22.545 6.087 1.00 18.84 75 VAL A O 1
ATOM 493 N N . ALA A 1 84 ? -0.122 21.367 6.158 1.00 19.33 76 ALA A N 1
ATOM 494 C CA . ALA A 1 84 ? -0.830 22.261 5.257 1.00 20.05 76 ALA A CA 1
ATOM 495 C C . ALA A 1 84 ? -0.931 23.664 5.867 1.00 21.99 76 ALA A C 1
ATOM 496 O O . ALA A 1 84 ? -0.860 24.666 5.164 1.00 22.96 76 ALA A O 1
ATOM 498 N N . GLN A 1 85 ? -1.079 23.727 7.185 1.00 21.85 77 GLN A N 1
ATOM 499 C CA . GLN A 1 85 ? -1.221 25.006 7.858 1.00 20.32 77 GLN A CA 1
ATOM 500 C C . GLN A 1 85 ? 0.092 25.787 7.844 1.00 20.07 77 GLN A C 1
ATOM 501 O O . GLN A 1 85 ? 0.103 27.011 7.714 1.00 24.61 77 GLN A O 1
ATOM 507 N N . ALA A 1 86 ? 1.205 25.081 7.982 1.00 19.06 78 ALA A N 1
ATOM 508 C CA . ALA A 1 86 ? 2.505 25.730 7.886 1.00 25.32 78 ALA A CA 1
ATOM 509 C C . ALA A 1 86 ? 2.692 26.383 6.513 1.00 24.96 78 ALA A C 1
ATOM 510 O O . ALA A 1 86 ? 3.155 27.524 6.413 1.00 24.93 78 ALA A O 1
ATOM 512 N N . LEU A 1 87 ? 2.317 25.666 5.459 1.00 24.54 79 LEU A N 1
ATOM 513 C CA . LEU A 1 87 ? 2.447 26.205 4.108 1.00 23.54 79 LEU A CA 1
ATOM 514 C C . LEU A 1 87 ? 1.529 27.406 3.917 1.00 23.01 79 LEU A C 1
ATOM 515 O O . LEU A 1 87 ? 1.912 28.401 3.300 1.00 21.59 79 LEU A O 1
ATOM 520 N N . ALA A 1 88 ? 0.319 27.308 4.457 1.00 23.09 80 ALA A N 1
ATOM 521 C CA . ALA A 1 88 ? -0.698 28.331 4.252 1.00 25.89 80 ALA A CA 1
ATOM 522 C C . ALA A 1 88 ? -0.499 29.562 5.142 1.00 28.16 80 ALA A C 1
ATOM 523 O O . ALA A 1 88 ? -0.631 30.688 4.674 1.00 29.88 80 ALA A O 1
ATOM 525 N N . ASP A 1 89 ? -0.202 29.345 6.424 1.00 26.78 81 ASP A N 1
ATOM 526 C CA . ASP A 1 89 ? -0.081 30.440 7.390 1.00 27.07 81 ASP A CA 1
ATOM 527 C C . ASP A 1 89 ? 1.297 31.093 7.391 1.00 26.14 81 ASP A C 1
ATOM 528 O O . ASP A 1 89 ? 1.409 32.298 7.580 1.00 26.50 81 ASP A O 1
ATOM 533 N N . LEU A 1 90 ? 2.344 30.289 7.231 1.00 23.94 82 LEU A N 1
ATOM 534 C CA . LEU A 1 90 ? 3.710 30.805 7.336 1.00 24.76 82 LEU A CA 1
ATOM 535 C C . LEU A 1 90 ? 4.459 30.804 6.004 1.00 24.01 82 LEU A C 1
ATOM 536 O O . LEU A 1 90 ? 5.603 31.249 5.934 1.00 25.00 82 LEU A O 1
ATOM 541 N N . GLY A 1 91 ? 3.812 30.307 4.955 1.00 23.79 83 GLY A N 1
ATOM 542 C CA . GLY A 1 91 ? 4.345 30.395 3.607 1.00 25.09 83 GLY A CA 1
ATOM 543 C C . GLY A 1 91 ? 5.395 29.365 3.217 1.00 24.78 83 GLY A C 1
ATOM 544 O O . GLY A 1 91 ? 6.005 29.470 2.150 1.00 25.81 83 GLY A O 1
ATOM 545 N N . GLY A 1 92 ? 5.605 28.358 4.056 1.00 22.22 84 GLY A N 1
ATOM 546 C CA . GLY A 1 92 ? 6.564 27.322 3.721 1.00 22.38 84 GLY A CA 1
ATOM 547 C C . GLY A 1 92 ? 6.831 26.338 4.840 1.00 20.97 84 GLY A C 1
ATOM 548 O O . GLY A 1 92 ? 6.170 26.360 5.874 1.00 20.14 84 GLY A O 1
ATOM 549 N N . LEU A 1 93 ? 7.822 25.478 4.629 1.00 20.14 85 LEU A N 1
ATOM 550 C CA . LEU A 1 93 ? 8.207 24.488 5.624 1.00 19.22 85 LEU A CA 1
ATOM 551 C C . LEU A 1 93 ? 9.602 24.002 5.307 1.00 19.13 85 LEU A C 1
ATOM 552 O O . LEU A 1 93 ? 9.883 23.568 4.185 1.00 19.53 85 LEU A O 1
ATOM 557 N N . ASP A 1 94 ? 10.484 24.079 6.296 1.00 17.42 86 ASP A N 1
ATOM 558 C CA . ASP A 1 94 ? 11.859 23.657 6.094 1.00 16.89 86 ASP A CA 1
ATOM 559 C C . ASP A 1 94 ? 12.288 22.626 7.108 1.00 16.93 86 ASP A C 1
ATOM 560 O O . ASP A 1 94 ? 13.092 21.745 6.795 1.00 14.45 86 ASP A O 1
ATOM 565 N N . ILE A 1 95 ? 11.731 22.727 8.310 1.00 15.75 87 ILE A N 1
ATOM 566 C CA . ILE A 1 95 ? 12.142 21.870 9.420 1.00 16.06 87 ILE A CA 1
ATOM 567 C C . ILE A 1 95 ? 10.933 21.257 10.127 1.00 16.02 87 ILE A C 1
ATOM 568 O O . ILE A 1 95 ? 9.992 21.952 10.453 1.00 17.69 87 ILE A O 1
ATOM 573 N N . LEU A 1 96 ? 10.956 19.945 10.323 1.00 14.80 88 LEU A N 1
ATOM 574 C CA . LEU A 1 96 ? 9.966 19.276 11.151 1.00 12.85 88 LEU A CA 1
ATOM 575 C C . LEU A 1 96 ? 10.640 18.626 12.357 1.00 14.39 88 LEU A C 1
ATOM 576 O O . LEU A 1 96 ? 11.525 17.785 12.197 1.00 13.83 88 LEU A O 1
ATOM 581 N N . VAL A 1 97 ? 10.228 19.034 13.553 1.00 12.84 89 VAL A N 1
ATOM 582 C CA . VAL A 1 97 ? 10.679 18.411 14.792 1.00 13.92 89 VAL A CA 1
ATOM 583 C C . VAL A 1 97 ? 9.532 17.607 15.408 1.00 15.56 89 VAL A C 1
ATOM 584 O O . VAL A 1 97 ? 8.496 18.166 15.769 1.00 13.80 89 VAL A O 1
ATOM 588 N N . ASN A 1 98 ? 9.709 16.293 15.495 1.00 14.13 90 ASN A N 1
ATOM 589 C CA . ASN A 1 98 ? 8.726 15.437 16.147 1.00 14.57 90 ASN A CA 1
ATOM 590 C C . ASN A 1 98 ? 9.105 15.252 17.607 1.00 18.47 90 ASN A C 1
ATOM 591 O O . ASN A 1 98 ? 10.009 14.475 17.929 1.00 21.96 90 ASN A O 1
ATOM 596 N N . CYS A 1 99 ? 8.435 15.975 18.489 1.00 17.40 91 CYS A N 1
ATOM 597 C CA . CYS A 1 99 ? 8.828 15.952 19.895 1.00 20.21 91 CYS A CA 1
ATOM 598 C C . CYS A 1 99 ? 7.653 15.640 20.813 1.00 25.70 91 CYS A C 1
ATOM 599 O O . CYS A 1 99 ? 7.704 15.922 22.010 1.00 31.11 91 CYS A O 1
ATOM 602 N N . ALA A 1 100 ? 6.594 15.058 20.258 1.00 22.22 92 ALA A N 1
ATOM 603 C CA . ALA A 1 100 ? 5.510 14.571 21.096 1.00 25.34 92 ALA A CA 1
ATOM 604 C C . ALA A 1 100 ? 5.956 13.260 21.714 1.00 30.02 92 ALA A C 1
ATOM 605 O O . ALA A 1 100 ? 6.492 12.394 21.015 1.00 31.55 92 ALA A O 1
ATOM 607 N N . GLY A 1 101 ? 5.741 13.104 23.018 1.00 27.96 93 GLY A N 1
ATOM 608 C CA . GLY A 1 101 ? 6.198 11.906 23.693 1.00 24.28 93 GLY A CA 1
ATOM 609 C C . GLY A 1 101 ? 5.522 11.662 25.019 1.00 20.70 93 GLY A C 1
ATOM 610 O O . GLY A 1 101 ? 5.190 12.604 25.739 1.00 23.19 93 GLY A O 1
ATOM 611 N N . VAL A 1 102 ? 5.314 10.390 25.342 1.00 17.78 94 VAL A N 1
ATOM 612 C CA . VAL A 1 102 ? 4.693 10.007 26.608 1.00 17.52 94 VAL A CA 1
ATOM 613 C C . VAL A 1 102 ? 5.459 8.856 27.259 1.00 17.08 94 VAL A C 1
ATOM 614 O O . VAL A 1 102 ? 6.120 8.086 26.577 1.00 15.28 94 VAL A O 1
ATOM 618 N N . ILE A 1 103 ? 5.345 8.731 28.577 1.00 17.65 95 ILE A N 1
ATOM 619 C CA . ILE A 1 103 ? 6.079 7.697 29.292 1.00 16.47 95 ILE A CA 1
ATOM 620 C C . ILE A 1 103 ? 5.231 7.166 30.426 1.00 21.07 95 ILE A C 1
ATOM 621 O O . ILE A 1 103 ? 4.399 7.885 30.974 1.00 20.54 95 ILE A O 1
ATOM 626 N N . SER A 1 104 ? 5.414 5.894 30.755 1.00 20.07 96 SER A N 1
ATOM 627 C CA . SER A 1 104 ? 4.847 5.352 31.975 1.00 20.32 96 SER A CA 1
ATOM 628 C C . SER A 1 104 ? 5.807 4.284 32.465 1.00 21.14 96 SER A C 1
ATOM 629 O O . SER A 1 104 ? 6.590 3.747 31.691 1.00 19.91 96 SER A O 1
ATOM 632 N N . ILE A 1 105 ? 5.744 3.990 33.752 1.00 21.34 97 ILE A N 1
ATOM 633 C CA . ILE A 1 105 ? 6.663 3.061 34.375 1.00 19.56 97 ILE A CA 1
ATOM 634 C C . ILE A 1 105 ? 5.918 1.849 34.923 1.00 20.28 97 ILE A C 1
ATOM 635 O O . ILE A 1 105 ? 5.142 1.965 35.876 1.00 21.34 97 ILE A O 1
ATOM 640 N N . HIS A 1 106 ? 6.151 0.699 34.300 1.00 19.79 98 HIS A N 1
ATOM 641 C CA . HIS A 1 106 ? 5.588 -0.577 34.738 1.00 21.38 98 HIS A CA 1
ATOM 642 C C . HIS A 1 106 ? 6.511 -1.709 34.323 1.00 19.99 98 HIS A C 1
ATOM 643 O O . HIS A 1 106 ? 7.044 -1.685 33.212 1.00 18.98 98 HIS A O 1
ATOM 650 N N . PRO A 1 107 ? 6.717 -2.691 35.210 1.00 23.14 99 PRO A N 1
ATOM 651 C CA . PRO A 1 107 ? 7.343 -3.942 34.768 1.00 23.73 99 PRO A CA 1
ATOM 652 C C . PRO A 1 107 ? 6.458 -4.592 33.708 1.00 20.17 99 PRO A C 1
ATOM 653 O O . PRO A 1 107 ? 5.239 -4.395 33.735 1.00 20.60 99 PRO A O 1
ATOM 657 N N . VAL A 1 108 ? 7.054 -5.384 32.825 1.00 20.89 100 VAL A N 1
ATOM 658 C CA . VAL A 1 108 ? 6.319 -6.031 31.745 1.00 20.00 100 VAL A CA 1
ATOM 659 C C . VAL A 1 108 ? 5.143 -6.829 32.308 1.00 21.47 100 VAL A C 1
ATOM 660 O O . VAL A 1 108 ? 4.035 -6.812 31.750 1.00 20.50 100 VAL A O 1
ATOM 664 N N . ALA A 1 109 ? 5.366 -7.453 33.460 1.00 21.61 101 ALA A N 1
ATOM 665 C CA . ALA A 1 109 ? 4.339 -8.257 34.112 1.00 24.24 101 ALA A CA 1
ATOM 666 C C . ALA A 1 109 ? 3.099 -7.436 34.439 1.00 26.78 101 ALA A C 1
ATOM 667 O O . ALA A 1 109 ? 2.002 -7.980 34.567 1.00 29.46 101 ALA A O 1
ATOM 669 N N . GLU A 1 110 ? 3.270 -6.123 34.551 1.00 24.51 102 GLU A N 1
ATOM 670 C CA . GLU A 1 110 ? 2.173 -5.245 34.949 1.00 25.48 102 GLU A CA 1
ATOM 671 C C . GLU A 1 110 ? 1.703 -4.327 33.821 1.00 25.27 102 GLU A C 1
ATOM 672 O O . GLU A 1 110 ? 0.793 -3.515 34.005 1.00 26.58 102 GLU A O 1
ATOM 678 N N . LEU A 1 111 ? 2.335 -4.442 32.660 1.00 22.75 103 LEU A N 1
ATOM 679 C CA . LEU A 1 111 ? 1.954 -3.636 31.501 1.00 22.02 103 LEU A CA 1
ATOM 680 C C . LEU A 1 111 ? 0.614 -4.090 30.916 1.00 23.15 103 LEU A C 1
ATOM 681 O O . LEU A 1 111 ? 0.419 -5.274 30.659 1.00 24.91 103 LEU A O 1
ATOM 686 N N . THR A 1 112 ? -0.298 -3.152 30.689 1.00 21.85 104 THR A N 1
ATOM 687 C CA . THR A 1 112 ? -1.535 -3.480 29.990 1.00 23.26 104 THR A CA 1
ATOM 688 C C . THR A 1 112 ? -1.335 -3.237 28.508 1.00 22.61 104 THR A C 1
ATOM 689 O O . THR A 1 112 ? -0.378 -2.579 28.103 1.00 22.45 104 THR A O 1
ATOM 693 N N . GLU A 1 113 ? -2.248 -3.743 27.692 1.00 22.37 105 GLU A N 1
ATOM 694 C CA . GLU A 1 113 ? -2.210 -3.420 26.271 1.00 22.59 105 GLU A CA 1
ATOM 695 C C . GLU A 1 113 ? -2.357 -1.920 26.041 1.00 20.45 105 GLU A C 1
ATOM 696 O O . GLU A 1 113 ? -1.761 -1.368 25.123 1.00 19.38 105 GLU A O 1
ATOM 702 N N . ARG A 1 114 ? -3.178 -1.269 26.863 1.00 22.04 106 ARG A N 1
ATOM 703 C CA . ARG A 1 114 ? -3.350 0.176 26.768 1.00 21.09 106 ARG A CA 1
ATOM 704 C C . ARG A 1 114 ? -2.016 0.890 27.005 1.00 19.78 106 ARG A C 1
ATOM 705 O O . ARG A 1 114 ? -1.683 1.837 26.302 1.00 22.37 106 ARG A O 1
ATOM 707 N N . ASP A 1 115 ? -1.258 0.431 27.999 1.00 19.39 107 ASP A N 1
ATOM 708 C CA . ASP A 1 115 ? 0.053 1.008 28.283 1.00 19.21 107 ASP A CA 1
ATOM 709 C C . ASP A 1 115 ? 0.978 0.905 27.069 1.00 19.25 107 ASP A C 1
ATOM 710 O O . ASP A 1 115 ? 1.691 1.853 26.730 1.00 18.62 107 ASP A O 1
ATOM 715 N N . TRP A 1 116 ? 0.995 -0.274 26.456 1.00 19.16 108 TRP A N 1
ATOM 716 C CA . TRP A 1 116 ? 1.827 -0.532 25.289 1.00 19.64 108 TRP A CA 1
ATOM 717 C C . TRP A 1 116 ? 1.412 0.341 24.102 1.00 18.29 108 TRP A C 1
ATOM 718 O O . TRP A 1 116 ? 2.234 1.039 23.495 1.00 16.28 108 TRP A O 1
ATOM 729 N N . ASP A 1 117 ? 0.129 0.299 23.773 1.00 19.55 109 ASP A N 1
ATOM 730 C CA . ASP A 1 117 ? -0.367 1.006 22.603 1.00 21.08 109 ASP A CA 1
ATOM 731 C C . ASP A 1 117 ? -0.213 2.516 22.767 1.00 21.87 109 ASP A C 1
ATOM 732 O O . ASP A 1 117 ? 0.098 3.214 21.800 1.00 21.67 109 ASP A O 1
ATOM 737 N N . PHE A 1 118 ? -0.429 3.019 23.979 1.00 19.44 110 PHE A N 1
ATOM 738 C CA . PHE A 1 118 ? -0.338 4.458 24.219 1.00 21.45 110 PHE A CA 1
ATOM 739 C C . PHE A 1 118 ? 1.068 4.974 23.899 1.00 20.41 110 PHE A C 1
ATOM 740 O O . PHE A 1 118 ? 1.259 5.917 23.118 1.00 19.09 110 PHE A O 1
ATOM 748 N N . VAL A 1 119 ? 2.065 4.314 24.465 1.00 20.37 111 VAL A N 1
ATOM 749 C CA . VAL A 1 119 ? 3.428 4.749 24.270 1.00 16.51 111 VAL A CA 1
ATOM 750 C C . VAL A 1 119 ? 3.872 4.519 22.830 1.00 17.28 111 VAL A C 1
ATOM 751 O O . VAL A 1 119 ? 4.513 5.382 22.231 1.00 14.83 111 VAL A O 1
ATOM 755 N N . MET A 1 120 ? 3.510 3.374 22.265 1.00 14.30 112 MET A N 1
ATOM 756 C CA . MET A 1 120 ? 3.919 3.078 20.895 1.00 18.56 112 MET A CA 1
ATOM 757 C C . MET A 1 120 ? 3.225 3.994 19.886 1.00 18.82 112 MET A C 1
ATOM 758 O O . MET A 1 120 ? 3.858 4.471 18.947 1.00 19.35 112 MET A O 1
ATOM 763 N N . ASN A 1 121 ? 1.936 4.254 20.078 1.00 18.42 113 ASN A N 1
ATOM 764 C CA . ASN A 1 121 ? 1.220 5.104 19.129 1.00 18.02 113 ASN A CA 1
ATOM 765 C C . ASN A 1 121 ? 1.690 6.549 19.171 1.00 16.45 113 ASN A C 1
ATOM 766 O O . ASN A 1 121 ? 1.881 7.168 18.132 1.00 17.56 113 ASN A O 1
ATOM 771 N N . VAL A 1 122 ? 1.881 7.092 20.367 1.00 15.99 114 VAL A N 1
ATOM 772 C CA . VAL A 1 122 ? 2.332 8.469 20.473 1.00 15.82 114 VAL A CA 1
ATOM 773 C C . VAL A 1 122 ? 3.779 8.621 20.053 1.00 14.87 114 VAL A C 1
ATOM 774 O O . VAL A 1 122 ? 4.093 9.446 19.189 1.00 18.31 114 VAL A O 1
ATOM 778 N N . ASN A 1 123 ? 4.663 7.817 20.643 1.00 15.64 115 ASN A N 1
ATOM 779 C CA . ASN A 1 123 ? 6.099 8.017 20.442 1.00 15.35 115 ASN A CA 1
ATOM 780 C C . ASN A 1 123 ? 6.593 7.574 19.082 1.00 16.19 115 ASN A C 1
ATOM 781 O O . ASN A 1 123 ? 7.404 8.267 18.457 1.00 17.87 115 ASN A O 1
ATOM 786 N N . ALA A 1 124 ? 6.122 6.413 18.629 1.00 14.17 116 ALA A N 1
ATOM 787 C CA . ALA A 1 124 ? 6.597 5.851 17.373 1.00 13.27 116 ALA A CA 1
ATOM 788 C C . ALA A 1 124 ? 5.640 6.134 16.209 1.00 13.15 116 ALA A C 1
ATOM 789 O O . ALA A 1 124 ? 6.036 6.722 15.206 1.00 13.74 116 ALA A O 1
ATOM 791 N N . LYS A 1 125 ? 4.378 5.741 16.326 1.00 13.05 117 LYS A N 1
ATOM 792 C CA . LYS A 1 125 ? 3.482 5.973 15.202 1.00 15.29 117 LYS A CA 1
ATOM 793 C C . LYS A 1 125 ? 3.311 7.478 14.933 1.00 17.25 117 LYS A C 1
ATOM 794 O O . LYS A 1 125 ? 3.222 7.901 13.778 1.00 16.78 117 LYS A O 1
ATOM 800 N N . GLY A 1 126 ? 3.272 8.282 15.990 1.00 19.20 118 GLY A N 1
ATOM 801 C CA . GLY A 1 126 ? 3.143 9.725 15.825 1.00 18.76 118 GLY A CA 1
ATOM 802 C C . GLY A 1 126 ? 4.300 10.326 15.045 1.00 17.87 118 GLY A C 1
ATOM 803 O O . GLY A 1 126 ? 4.127 11.255 14.262 1.00 16.56 118 GLY A O 1
ATOM 804 N N . THR A 1 127 ? 5.493 9.784 15.254 1.00 12.82 119 THR A N 1
ATOM 805 C CA . THR A 1 127 ? 6.682 10.245 14.542 1.00 12.58 119 THR A CA 1
ATOM 806 C C . THR A 1 127 ? 6.648 9.830 13.068 1.00 12.14 119 THR A C 1
ATOM 807 O O . THR A 1 127 ? 6.973 10.626 12.184 1.00 12.21 119 THR A O 1
ATOM 811 N N . PHE A 1 128 ? 6.220 8.597 12.809 1.00 15.02 120 PHE A N 1
ATOM 812 C CA . PHE A 1 128 ? 5.968 8.133 11.446 1.00 15.63 120 PHE A CA 1
ATOM 813 C C . PHE A 1 128 ? 4.989 9.051 10.706 1.00 16.55 120 PHE A C 1
ATOM 814 O O . PHE A 1 128 ? 5.259 9.448 9.576 1.00 14.83 120 PHE A O 1
ATOM 822 N N . LEU A 1 129 ? 3.867 9.389 11.343 1.00 15.03 121 LEU A N 1
ATOM 823 C CA . LEU A 1 129 ? 2.845 10.205 10.708 1.00 15.65 121 LEU A CA 1
ATOM 824 C C . LEU A 1 129 ? 3.340 11.614 10.417 1.00 15.51 121 LEU A C 1
ATOM 825 O O . LEU A 1 129 ? 2.999 12.192 9.385 1.00 19.04 121 LEU A O 1
ATOM 830 N N . GLY A 1 130 ? 4.111 12.173 11.343 1.00 13.62 122 GLY A N 1
ATOM 831 C CA . GLY A 1 130 ? 4.663 13.499 11.158 1.00 15.94 122 GLY A CA 1
ATOM 832 C C . GLY A 1 130 ? 5.624 13.523 9.991 1.00 15.45 122 GLY A C 1
ATOM 833 O O . GLY A 1 130 ? 5.527 14.376 9.115 1.00 16.36 122 GLY A O 1
ATOM 834 N N . CYS A 1 131 ? 6.549 12.568 9.978 1.00 12.71 123 CYS A N 1
ATOM 835 C CA . CYS A 1 131 ? 7.529 12.469 8.913 1.00 13.83 123 CYS A CA 1
ATOM 836 C C . CYS A 1 131 ? 6.856 12.269 7.569 1.00 15.34 123 CYS A C 1
ATOM 837 O O . CYS A 1 131 ? 7.225 12.903 6.580 1.00 15.56 123 CYS A O 1
ATOM 840 N N . ARG A 1 132 ? 5.892 11.357 7.525 1.00 12.74 124 ARG A N 1
ATOM 841 C CA . ARG A 1 132 ? 5.221 11.057 6.272 1.00 14.57 124 ARG A CA 1
ATOM 842 C C . ARG A 1 132 ? 4.508 12.291 5.728 1.00 15.29 124 ARG A C 1
ATOM 843 O O . ARG A 1 132 ? 4.513 12.539 4.516 1.00 15.89 124 ARG A O 1
ATOM 851 N N . ALA A 1 133 ? 3.897 13.064 6.624 1.00 16.06 125 ALA A N 1
ATOM 852 C CA . ALA A 1 133 ? 3.118 14.234 6.216 1.00 17.00 125 ALA A CA 1
ATOM 853 C C . ALA A 1 133 ? 3.993 15.344 5.640 1.00 16.65 125 ALA A C 1
ATOM 854 O O . ALA A 1 133 ? 3.548 16.100 4.781 1.00 17.95 125 ALA A O 1
ATOM 856 N N . ALA A 1 134 ? 5.239 15.432 6.090 1.00 14.82 126 ALA A N 1
ATOM 857 C CA . ALA A 1 134 ? 6.100 16.531 5.665 1.00 15.69 126 ALA A CA 1
ATOM 858 C C . ALA A 1 134 ? 6.944 16.159 4.452 1.00 17.93 126 ALA A C 1
ATOM 859 O O . ALA A 1 134 ? 7.549 17.016 3.811 1.00 18.14 126 ALA A O 1
ATOM 861 N N . LEU A 1 135 ? 6.961 14.874 4.132 1.00 19.89 127 LEU A N 1
ATOM 862 C CA . LEU A 1 135 ? 7.893 14.330 3.151 1.00 21.37 127 LEU A CA 1
ATOM 863 C C . LEU A 1 135 ? 7.766 14.934 1.749 1.00 22.16 127 LEU A C 1
ATOM 864 O O . LEU A 1 135 ? 8.771 15.372 1.169 1.00 23.48 127 LEU A O 1
ATOM 869 N N . ALA A 1 136 ? 6.546 14.958 1.211 1.00 20.76 128 ALA A N 1
ATOM 870 C CA . ALA A 1 136 ? 6.326 15.379 -0.176 1.00 21.80 128 ALA A CA 1
ATOM 871 C C . ALA A 1 136 ? 6.844 16.791 -0.420 1.00 22.02 128 ALA A C 1
ATOM 872 O O . ALA A 1 136 ? 7.528 17.056 -1.411 1.00 24.71 128 ALA A O 1
ATOM 874 N N . HIS A 1 137 ? 6.541 17.690 0.503 1.00 21.73 129 HIS A N 1
ATOM 875 C CA . HIS A 1 137 ? 6.942 19.081 0.364 1.00 21.38 129 HIS A CA 1
ATOM 876 C C . HIS A 1 137 ? 8.457 19.266 0.464 1.00 19.49 129 HIS A C 1
ATOM 877 O O . HIS A 1 137 ? 9.038 20.021 -0.308 1.00 18.17 129 HIS A O 1
ATOM 884 N N . LEU A 1 138 ? 9.078 18.618 1.445 1.00 16.64 130 LEU A N 1
ATOM 885 C CA . LEU A 1 138 ? 10.512 18.770 1.659 1.00 18.22 130 LEU A CA 1
ATOM 886 C C . LEU A 1 138 ? 11.257 18.181 0.461 1.00 18.19 130 LEU A C 1
ATOM 887 O O . LEU A 1 138 ? 12.198 18.786 -0.056 1.00 18.55 130 LEU A O 1
ATOM 892 N N . LYS A 1 139 ? 10.798 17.025 -0.007 1.00 18.56 131 LYS A N 1
ATOM 893 C CA A LYS A 1 139 ? 11.413 16.354 -1.147 0.48 20.68 131 LYS A CA 1
ATOM 894 C CA B LYS A 1 139 ? 11.432 16.365 -1.143 0.52 20.45 131 LYS A CA 1
ATOM 895 C C . LYS A 1 139 ? 11.298 17.207 -2.413 1.00 21.32 131 LYS A C 1
ATOM 896 O O . LYS A 1 139 ? 12.262 17.350 -3.174 1.00 21.52 131 LYS A O 1
ATOM 907 N N . ALA A 1 140 ? 10.119 17.784 -2.632 1.00 20.03 132 ALA A N 1
ATOM 908 C CA . ALA A 1 140 ? 9.882 18.579 -3.835 1.00 21.25 132 ALA A CA 1
ATOM 909 C C . ALA A 1 140 ? 10.776 19.814 -3.877 1.00 20.87 132 ALA A C 1
ATOM 910 O O . ALA A 1 140 ? 11.237 20.220 -4.943 1.00 21.18 132 ALA A O 1
ATOM 912 N N . GLN A 1 141 ? 11.041 20.418 -2.727 1.00 18.46 133 GLN A N 1
ATOM 913 C CA . GLN A 1 141 ? 11.846 21.629 -2.756 1.00 22.60 133 GLN A CA 1
ATOM 914 C C . GLN A 1 141 ? 13.334 21.285 -2.678 1.00 21.53 133 GLN A C 1
ATOM 915 O O . GLN A 1 141 ? 14.180 22.158 -2.816 1.00 23.37 133 GLN A O 1
ATOM 921 N N . GLY A 1 142 ? 13.646 20.004 -2.496 1.00 19.60 134 GLY A N 1
ATOM 922 C CA . GLY A 1 142 ? 15.025 19.546 -2.556 1.00 19.71 134 GLY A CA 1
ATOM 923 C C . GLY A 1 142 ? 15.871 19.954 -1.367 1.00 20.14 134 GLY A C 1
ATOM 924 O O . GLY A 1 142 ? 17.105 19.890 -1.419 1.00 19.74 134 GLY A O 1
ATOM 925 N N . ARG A 1 143 ? 15.216 20.365 -0.283 1.00 18.46 135 ARG A N 1
ATOM 926 C CA . ARG A 1 143 ? 15.924 20.752 0.932 1.00 19.59 135 ARG A CA 1
ATOM 927 C C . ARG A 1 143 ? 15.013 20.612 2.143 1.00 18.06 135 ARG A C 1
ATOM 928 O O . ARG A 1 143 ? 13.836 20.965 2.089 1.00 19.21 135 ARG A O 1
ATOM 936 N N . GLY A 1 144 ? 15.542 20.088 3.238 1.00 15.09 136 GLY A N 1
ATOM 937 C CA . GLY A 1 144 ? 14.722 19.931 4.418 1.00 15.11 136 GLY A CA 1
ATOM 938 C C . GLY A 1 144 ? 15.456 19.300 5.573 1.00 15.69 136 GLY A C 1
ATOM 939 O O . GLY A 1 144 ? 16.516 18.683 5.417 1.00 15.28 136 GLY A O 1
ATOM 940 N N . ARG A 1 145 ? 14.877 19.461 6.751 1.00 14.78 137 ARG A N 1
ATOM 941 C CA . ARG A 1 145 ? 15.429 18.877 7.960 1.00 13.92 137 ARG A CA 1
ATOM 942 C C . ARG A 1 145 ? 14.326 18.206 8.742 1.00 14.26 137 ARG A C 1
ATOM 943 O O . ARG A 1 145 ? 13.361 18.857 9.131 1.00 19.73 137 ARG A O 1
ATOM 951 N N . ILE A 1 146 ? 14.459 16.905 8.969 1.00 13.37 138 ILE A N 1
ATOM 952 C CA . ILE A 1 146 ? 13.545 16.205 9.858 1.00 14.08 138 ILE A CA 1
ATOM 953 C C . ILE A 1 146 ? 14.290 15.784 11.119 1.00 11.98 138 ILE A C 1
ATOM 954 O O . ILE A 1 146 ? 15.341 15.149 11.051 1.00 12.65 138 ILE A O 1
ATOM 959 N N . ILE A 1 147 ? 13.747 16.146 12.272 1.00 10.49 139 ILE A N 1
ATOM 960 C CA . ILE A 1 147 ? 14.415 15.920 13.545 1.00 11.65 139 ILE A CA 1
ATOM 961 C C . ILE A 1 147 ? 13.478 15.214 14.506 1.00 11.57 139 ILE A C 1
ATOM 962 O O . ILE A 1 147 ? 12.488 15.787 14.940 1.00 12.64 139 ILE A O 1
ATOM 967 N N . ASN A 1 148 ? 13.792 13.961 14.820 1.00 10.01 140 ASN A N 1
ATOM 968 C CA . ASN A 1 148 ? 12.955 13.178 15.718 1.00 12.44 140 ASN A CA 1
ATOM 969 C C . ASN A 1 148 ? 13.532 13.203 17.126 1.00 16.84 140 ASN A C 1
ATOM 970 O O . ASN A 1 148 ? 14.740 13.260 17.297 1.00 20.80 140 ASN A O 1
ATOM 975 N N . VAL A 1 149 ? 12.688 13.270 18.139 1.00 16.37 141 VAL A N 1
ATOM 976 C CA . VAL A 1 149 ? 13.229 13.237 19.486 1.00 16.30 141 VAL A CA 1
ATOM 977 C C . VAL A 1 149 ? 12.982 11.855 20.053 1.00 17.63 141 VAL A C 1
ATOM 978 O O . VAL A 1 149 ? 11.845 11.492 20.352 1.00 19.21 141 VAL A O 1
ATOM 982 N N . ALA A 1 150 ? 14.043 11.067 20.164 1.00 13.27 142 ALA A N 1
ATOM 983 C CA . ALA A 1 150 ? 13.911 9.737 20.738 1.00 12.11 142 ALA A CA 1
ATOM 984 C C . ALA A 1 150 ? 14.234 9.820 22.237 1.00 15.00 142 ALA A C 1
ATOM 985 O O . ALA A 1 150 ? 13.523 10.521 22.973 1.00 14.05 142 ALA A O 1
ATOM 987 N N . SER A 1 151 ? 15.286 9.123 22.675 1.00 13.71 143 SER A N 1
ATOM 988 C CA . SER A 1 151 ? 15.688 9.028 24.094 1.00 14.23 143 SER A CA 1
ATOM 989 C C . SER A 1 151 ? 16.896 8.107 24.215 1.00 13.71 143 SER A C 1
ATOM 990 O O . SER A 1 151 ? 17.117 7.280 23.340 1.00 13.10 143 SER A O 1
ATOM 993 N N . ILE A 1 152 ? 17.661 8.218 25.303 1.00 13.65 144 ILE A N 1
ATOM 994 C CA . ILE A 1 152 ? 18.689 7.207 25.576 1.00 14.27 144 ILE A CA 1
ATOM 995 C C . ILE A 1 152 ? 18.039 5.827 25.780 1.00 12.50 144 ILE A C 1
ATOM 996 O O . ILE A 1 152 ? 18.675 4.778 25.593 1.00 11.55 144 ILE A O 1
ATOM 1001 N N . ALA A 1 153 ? 16.748 5.827 26.092 1.00 12.63 145 ALA A N 1
ATOM 1002 C CA . ALA A 1 153 ? 16.000 4.586 26.199 1.00 12.63 145 ALA A CA 1
ATOM 1003 C C . ALA A 1 153 ? 15.774 3.971 24.818 1.00 14.03 145 ALA A C 1
ATOM 1004 O O . ALA A 1 153 ? 15.241 2.873 24.714 1.00 14.29 145 ALA A O 1
ATOM 1006 N N . GLY A 1 154 ? 16.172 4.690 23.768 1.00 11.37 146 GLY A N 1
ATOM 1007 C CA . GLY A 1 154 ? 16.200 4.128 22.426 1.00 11.34 146 GLY A CA 1
ATOM 1008 C C . GLY A 1 154 ? 17.543 3.509 22.075 1.00 10.70 146 GLY A C 1
ATOM 1009 O O . GLY A 1 154 ? 17.721 3.010 20.963 1.00 10.01 146 GLY A O 1
ATOM 1010 N N . LYS A 1 155 ? 18.483 3.562 23.020 1.00 9.29 147 LYS A N 1
ATOM 1011 C CA . LYS A 1 155 ? 19.829 3.004 22.860 1.00 10.90 147 LYS A CA 1
ATOM 1012 C C . LYS A 1 155 ? 20.112 1.870 23.846 1.00 13.36 147 LYS A C 1
ATOM 1013 O O . LYS A 1 155 ? 20.939 0.998 23.581 1.00 13.20 147 LYS A O 1
ATOM 1019 N N . GLU A 1 156 ? 19.458 1.926 25.001 1.00 13.97 148 GLU A N 1
ATOM 1020 C CA . GLU A 1 156 ? 19.586 0.909 26.045 1.00 14.04 148 GLU A CA 1
ATOM 1021 C C . GLU A 1 156 ? 18.182 0.530 26.508 1.00 13.28 148 GLU A C 1
ATOM 1022 O O . GLU A 1 156 ? 17.315 1.402 26.676 1.00 13.16 148 GLU A O 1
ATOM 1028 N N . GLY A 1 157 ? 17.939 -0.758 26.718 1.00 12.82 149 GLY A N 1
ATOM 1029 C CA . GLY A 1 157 ? 16.661 -1.154 27.288 1.00 9.56 149 GLY A CA 1
ATOM 1030 C C . GLY A 1 157 ? 16.620 -0.789 28.758 1.00 11.93 149 GLY A C 1
ATOM 1031 O O . GLY A 1 157 ? 17.531 -1.138 29.515 1.00 14.58 149 GLY A O 1
ATOM 1032 N N . PHE A 1 158 ? 15.566 -0.087 29.169 1.00 10.37 150 PHE A N 1
ATOM 1033 C CA . PHE A 1 158 ? 15.374 0.263 30.576 1.00 13.35 150 PHE A CA 1
ATOM 1034 C C . PHE A 1 158 ? 14.352 -0.653 31.247 1.00 13.86 150 PHE A C 1
ATOM 1035 O O . PHE A 1 158 ? 13.222 -0.760 30.782 1.00 15.10 150 PHE A O 1
ATOM 1043 N N . PRO A 1 159 ? 14.737 -1.298 32.359 1.00 14.18 151 PRO A N 1
ATOM 1044 C CA . PRO A 1 159 ? 13.772 -2.118 33.108 1.00 13.19 151 PRO A CA 1
ATOM 1045 C C . PRO A 1 159 ? 12.602 -1.276 33.641 1.00 16.28 151 PRO A C 1
ATOM 1046 O O . PRO A 1 159 ? 12.817 -0.116 34.016 1.00 16.19 151 PRO A O 1
ATOM 1050 N N . ASN A 1 160 ? 11.394 -1.852 33.631 1.00 18.57 152 ASN A N 1
ATOM 1051 C CA . ASN A 1 160 ? 10.139 -1.164 33.987 1.00 20.25 152 ASN A CA 1
ATOM 1052 C C . ASN A 1 160 ? 9.755 -0.080 32.972 1.00 19.69 152 ASN A C 1
ATOM 1053 O O . ASN A 1 160 ? 8.792 0.681 33.169 1.00 20.29 152 ASN A O 1
ATOM 1058 N N . LEU A 1 161 ? 10.517 -0.041 31.886 1.00 16.58 153 LEU A N 1
ATOM 1059 C CA . LEU A 1 161 ? 10.269 0.829 30.745 1.00 16.69 153 LEU A CA 1
ATOM 1060 C C . LEU A 1 161 ? 10.425 0.099 29.426 1.00 14.05 153 LEU A C 1
ATOM 1061 O O . LEU A 1 161 ? 10.862 0.693 28.453 1.00 14.73 153 LEU A O 1
ATOM 1066 N N . ALA A 1 162 ? 10.097 -1.186 29.396 1.00 15.14 154 ALA A N 1
ATOM 1067 C CA . ALA A 1 162 ? 10.334 -1.987 28.195 1.00 15.51 154 ALA A CA 1
ATOM 1068 C C . ALA A 1 162 ? 9.495 -1.489 27.016 1.00 15.04 154 ALA A C 1
ATOM 1069 O O . ALA A 1 162 ? 9.945 -1.497 25.874 1.00 13.11 154 ALA A O 1
ATOM 1071 N N . HIS A 1 163 ? 8.262 -1.074 27.298 1.00 13.85 155 HIS A N 1
ATOM 1072 C CA . HIS A 1 163 ? 7.396 -0.527 26.256 1.00 12.79 155 HIS A CA 1
ATOM 1073 C C . HIS A 1 163 ? 7.919 0.829 25.778 1.00 13.04 155 HIS A C 1
ATOM 1074 O O . HIS A 1 163 ? 7.866 1.130 24.586 1.00 12.24 155 HIS A O 1
ATOM 1081 N N . TYR A 1 164 ? 8.398 1.652 26.709 1.00 13.43 156 TYR A N 1
ATOM 1082 C CA . TYR A 1 164 ? 8.961 2.952 26.364 1.00 13.51 156 TYR A CA 1
ATOM 1083 C C . TYR A 1 164 ? 10.229 2.779 25.538 1.00 14.41 156 TYR A C 1
ATOM 1084 O O . TYR A 1 164 ? 10.410 3.450 24.528 1.00 14.34 156 TYR A O 1
ATOM 1093 N N . SER A 1 165 ? 11.106 1.871 25.963 1.00 12.64 157 SER A N 1
ATOM 1094 C CA . SER A 1 165 ? 12.289 1.545 25.163 1.00 12.53 157 SER A CA 1
ATOM 1095 C C . SER A 1 165 ? 11.894 1.010 23.794 1.00 12.55 157 SER A C 1
ATOM 1096 O O . SER A 1 165 ? 12.470 1.412 22.790 1.00 13.46 157 SER A O 1
ATOM 1099 N N . ALA A 1 166 ? 10.930 0.089 23.747 1.00 10.28 158 ALA A N 1
ATOM 1100 C CA . ALA A 1 166 ? 10.516 -0.443 22.445 1.00 10.67 158 ALA A CA 1
ATOM 1101 C C . ALA A 1 166 ? 10.148 0.716 21.502 1.00 12.50 158 ALA A C 1
ATOM 1102 O O . ALA A 1 166 ? 10.572 0.756 20.335 1.00 10.87 158 ALA A O 1
ATOM 1104 N N . SER A 1 167 ? 9.388 1.677 22.024 1.00 10.21 159 SER A N 1
ATOM 1105 C CA . SER A 1 167 ? 8.919 2.800 21.201 1.00 11.90 159 SER A CA 1
ATOM 1106 C C . SER A 1 167 ? 10.048 3.727 20.769 1.00 12.73 159 SER A C 1
ATOM 1107 O O . SER A 1 167 ? 10.020 4.263 19.660 1.00 12.91 159 SER A O 1
ATOM 1110 N N . LYS A 1 168 ? 11.057 3.912 21.621 1.00 11.29 160 LYS A N 1
ATOM 1111 C CA . LYS A 1 168 ? 12.131 4.847 21.303 1.00 10.38 160 LYS A CA 1
ATOM 1112 C C . LYS A 1 168 ? 13.211 4.180 20.423 1.00 11.07 160 LYS A C 1
ATOM 1113 O O . LYS A 1 168 ? 13.792 4.822 19.555 1.00 10.08 160 LYS A O 1
ATOM 1119 N N . PHE A 1 169 ? 13.456 2.889 20.629 1.00 10.73 161 PHE A N 1
ATOM 1120 C CA . PHE A 1 169 ? 14.256 2.112 19.687 1.00 9.03 161 PHE A CA 1
ATOM 1121 C C . PHE A 1 169 ? 13.603 2.217 18.305 1.00 10.14 161 PHE A C 1
ATOM 1122 O O . PHE A 1 169 ? 14.279 2.431 17.293 1.00 9.87 161 PHE A O 1
ATOM 1130 N N . ALA A 1 170 ? 12.281 2.067 18.272 1.00 8.76 162 ALA A N 1
ATOM 1131 C CA . ALA A 1 170 ? 11.544 2.190 17.012 1.00 11.25 162 ALA A CA 1
ATOM 1132 C C . ALA A 1 170 ? 11.809 3.529 16.358 1.00 9.42 162 ALA A C 1
ATOM 1133 O O . ALA A 1 170 ? 12.002 3.596 15.149 1.00 11.14 162 ALA A O 1
ATOM 1135 N N . VAL A 1 171 ? 11.833 4.603 17.142 1.00 9.12 163 VAL A N 1
ATOM 1136 C CA . VAL A 1 171 ? 12.108 5.917 16.546 1.00 11.23 163 VAL A CA 1
ATOM 1137 C C . VAL A 1 171 ? 13.522 5.992 15.974 1.00 12.97 163 VAL A C 1
ATOM 1138 O O . VAL A 1 171 ? 13.744 6.543 14.880 1.00 14.01 163 VAL A O 1
ATOM 1142 N N . VAL A 1 172 ? 14.494 5.433 16.695 1.00 13.10 164 VAL A N 1
ATOM 1143 C CA . VAL A 1 172 ? 15.880 5.443 16.227 1.00 11.94 164 VAL A CA 1
ATOM 1144 C C . VAL A 1 172 ? 16.013 4.711 14.884 1.00 10.06 164 VAL A C 1
ATOM 1145 O O . VAL A 1 172 ? 16.632 5.213 13.939 1.00 9.79 164 VAL A O 1
ATOM 1149 N N . GLY A 1 173 ? 15.423 3.533 14.800 1.00 11.70 165 GLY A N 1
ATOM 1150 C CA . GLY A 1 173 ? 15.490 2.737 13.588 1.00 11.30 165 GLY A CA 1
ATOM 1151 C C . GLY A 1 173 ? 14.721 3.381 12.445 1.00 10.54 165 GLY A C 1
ATOM 1152 O O . GLY A 1 173 ? 15.170 3.377 11.302 1.00 10.22 165 GLY A O 1
ATOM 1153 N N . PHE A 1 174 ? 13.554 3.928 12.756 1.00 10.24 166 PHE A N 1
ATOM 1154 C CA . PHE A 1 174 ? 12.742 4.598 11.736 1.00 9.81 166 PHE A CA 1
ATOM 1155 C C . PHE A 1 174 ? 13.528 5.770 11.139 1.00 13.40 166 PHE A C 1
ATOM 1156 O O . PHE A 1 174 ? 13.548 5.978 9.920 1.00 12.15 166 PHE A O 1
ATOM 1164 N N . THR A 1 175 ? 14.174 6.523 12.027 1.00 12.64 167 THR A N 1
ATOM 1165 C CA . THR A 1 175 ? 14.977 7.681 11.647 1.00 11.96 167 THR A CA 1
ATOM 1166 C C . THR A 1 175 ? 16.068 7.291 10.651 1.00 12.27 167 THR A C 1
ATOM 1167 O O . THR A 1 175 ? 16.217 7.919 9.600 1.00 12.46 167 THR A O 1
ATOM 1171 N N . ASN A 1 176 ? 16.827 6.252 10.984 1.00 10.73 168 ASN A N 1
ATOM 1172 C CA . ASN A 1 176 ? 17.945 5.837 10.138 1.00 9.67 168 ASN A CA 1
ATOM 1173 C C . ASN A 1 176 ? 17.448 5.364 8.772 1.00 11.61 168 ASN A C 1
ATOM 1174 O O . ASN A 1 176 ? 18.033 5.697 7.741 1.00 11.29 168 ASN A O 1
ATOM 1179 N N . ALA A 1 177 ? 16.357 4.604 8.761 1.00 9.29 169 ALA A N 1
ATOM 1180 C CA . ALA A 1 177 ? 15.798 4.091 7.514 1.00 9.39 169 ALA A CA 1
ATOM 1181 C C . ALA A 1 177 ? 15.303 5.207 6.588 1.00 9.70 169 ALA A C 1
ATOM 1182 O O . ALA A 1 177 ? 15.602 5.223 5.389 1.00 11.58 169 ALA A O 1
ATOM 1184 N N . LEU A 1 178 ? 14.569 6.154 7.157 1.00 9.42 170 LEU A N 1
ATOM 1185 C CA . LEU A 1 178 ? 14.025 7.269 6.398 1.00 9.75 170 LEU A CA 1
ATOM 1186 C C . LEU A 1 178 ? 15.143 8.164 5.889 1.00 7.78 170 LEU A C 1
ATOM 1187 O O . LEU A 1 178 ? 15.063 8.699 4.783 1.00 9.25 170 LEU A O 1
ATOM 1192 N N . ALA A 1 179 ? 16.183 8.340 6.702 1.00 8.00 171 ALA A N 1
ATOM 1193 C CA . ALA A 1 179 ? 17.342 9.114 6.260 1.00 9.24 171 ALA A CA 1
ATOM 1194 C C . ALA A 1 179 ? 17.883 8.545 4.960 1.00 11.69 171 ALA A C 1
ATOM 1195 O O . ALA A 1 179 ? 18.229 9.292 4.043 1.00 15.21 171 ALA A O 1
ATOM 1197 N N . LYS A 1 180 ? 17.954 7.217 4.885 1.00 13.71 172 LYS A N 1
ATOM 1198 C CA . LYS A 1 180 ? 18.510 6.565 3.700 1.00 12.28 172 LYS A CA 1
ATOM 1199 C C . LYS A 1 180 ? 17.591 6.724 2.490 1.00 12.66 172 LYS A C 1
ATOM 1200 O O . LYS A 1 180 ? 18.063 6.863 1.372 1.00 16.10 172 LYS A O 1
ATOM 1206 N N . GLU A 1 181 ? 16.277 6.724 2.714 1.00 10.48 173 GLU A N 1
ATOM 1207 C CA . GLU A 1 181 ? 15.334 6.953 1.618 1.00 13.05 173 GLU A CA 1
ATOM 1208 C C . GLU A 1 181 ? 15.472 8.351 0.996 1.00 13.62 173 GLU A C 1
ATOM 1209 O O . GLU A 1 181 ? 15.289 8.542 -0.222 1.00 12.49 173 GLU A O 1
ATOM 1215 N N . LEU A 1 182 ? 15.779 9.334 1.837 1.00 15.78 174 LEU A N 1
ATOM 1216 C CA . LEU A 1 182 ? 15.802 10.731 1.417 1.00 13.79 174 LEU A CA 1
ATOM 1217 C C . LEU A 1 182 ? 17.217 11.278 1.197 1.00 15.74 174 LEU A C 1
ATOM 1218 O O . LEU A 1 182 ? 17.383 12.467 0.959 1.00 15.71 174 LEU A O 1
ATOM 1223 N N . ALA A 1 183 ? 18.228 10.419 1.265 1.00 15.08 175 ALA A N 1
ATOM 1224 C CA . ALA A 1 183 ? 19.619 10.895 1.296 1.00 15.02 175 ALA A CA 1
ATOM 1225 C C . ALA A 1 183 ? 20.038 11.651 0.036 1.00 18.53 175 ALA A C 1
ATOM 1226 O O . ALA A 1 183 ? 20.928 12.507 0.102 1.00 19.73 175 ALA A O 1
ATOM 1228 N N . ARG A 1 184 ? 19.404 11.354 -1.099 1.00 15.52 176 ARG A N 1
ATOM 1229 C CA . ARG A 1 184 ? 19.733 12.059 -2.335 1.00 19.91 176 ARG A CA 1
ATOM 1230 C C . ARG A 1 184 ? 18.689 13.099 -2.720 1.00 19.10 176 ARG A C 1
ATOM 1231 O O . ARG A 1 184 ? 18.664 13.577 -3.853 1.00 22.35 176 ARG A O 1
ATOM 1239 N N . ASP A 1 185 ? 17.825 13.433 -1.771 1.00 18.96 177 ASP A N 1
ATOM 1240 C CA . ASP A 1 185 ? 16.758 14.402 -1.979 1.00 21.67 177 ASP A CA 1
ATOM 1241 C C . ASP A 1 185 ? 17.020 15.737 -1.288 1.00 20.06 177 ASP A C 1
ATOM 1242 O O . ASP A 1 185 ? 16.163 16.612 -1.317 1.00 21.35 177 ASP A O 1
ATOM 1247 N N . GLY A 1 186 ? 18.165 15.879 -0.621 1.00 18.43 178 GLY A N 1
ATOM 1248 C CA . GLY A 1 186 ? 18.509 17.126 0.041 1.00 17.48 178 GLY A CA 1
ATOM 1249 C C . GLY A 1 186 ? 17.840 17.284 1.402 1.00 19.23 178 GLY A C 1
ATOM 1250 O O . GLY A 1 186 ? 17.884 18.354 2.018 1.00 17.14 178 GLY A O 1
ATOM 1251 N N . VAL A 1 187 ? 17.201 16.215 1.866 1.00 14.13 179 VAL A N 1
ATOM 1252 C CA . VAL A 1 187 ? 16.561 16.220 3.177 1.00 13.47 179 VAL A CA 1
ATOM 1253 C C . VAL A 1 187 ? 17.340 15.328 4.139 1.00 15.47 179 VAL A C 1
ATOM 1254 O O . VAL A 1 187 ? 17.609 14.168 3.827 1.00 17.51 179 VAL A O 1
ATOM 1258 N N . THR A 1 188 ? 17.732 15.872 5.291 1.00 12.26 180 THR A N 1
ATOM 1259 C CA . THR A 1 188 ? 18.364 15.046 6.313 1.00 11.61 180 THR A CA 1
ATOM 1260 C C . THR A 1 188 ? 17.356 14.628 7.382 1.00 11.23 180 THR A C 1
ATOM 1261 O O . THR A 1 188 ? 16.378 15.322 7.641 1.00 12.71 180 THR A O 1
ATOM 1265 N N . VAL A 1 189 ? 17.605 13.468 7.979 1.00 10.85 181 VAL A N 1
ATOM 1266 C CA . VAL A 1 189 ? 16.728 12.902 8.992 1.00 10.63 181 VAL A CA 1
ATOM 1267 C C . VAL A 1 189 ? 17.612 12.437 10.144 1.00 10.16 181 VAL A C 1
ATOM 1268 O O . VAL A 1 189 ? 18.466 11.585 9.953 1.00 10.09 181 VAL A O 1
ATOM 1272 N N . ASN A 1 190 ? 17.429 13.031 11.323 1.00 11.43 182 ASN A N 1
ATOM 1273 C CA . ASN A 1 190 ? 18.255 12.716 12.487 1.00 12.43 182 ASN A CA 1
ATOM 1274 C C . ASN A 1 190 ? 17.436 12.643 13.757 1.00 10.94 182 ASN A C 1
ATOM 1275 O O . ASN A 1 190 ? 16.321 13.133 13.798 1.00 11.36 182 ASN A O 1
ATOM 1280 N N . ALA A 1 191 ? 18.006 12.051 14.800 1.00 11.44 183 ALA A N 1
ATOM 1281 C CA . ALA A 1 191 ? 17.311 11.961 16.070 1.00 12.09 183 ALA A CA 1
ATOM 1282 C C . ALA A 1 191 ? 18.109 12.601 17.181 1.00 13.05 183 ALA A C 1
ATOM 1283 O O . ALA A 1 191 ? 19.340 12.503 17.229 1.00 13.11 183 ALA A O 1
ATOM 1285 N N . ILE A 1 192 ? 17.379 13.254 18.071 1.00 12.12 184 ILE A N 1
ATOM 1286 C CA . ILE A 1 192 ? 17.921 13.747 19.329 1.00 13.88 184 ILE A CA 1
ATOM 1287 C C . I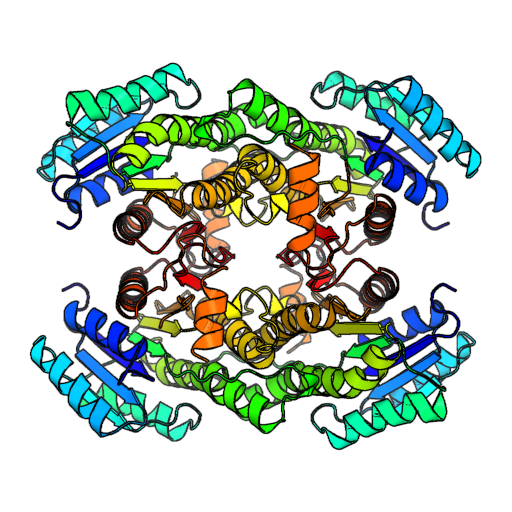LE A 1 192 ? 17.591 12.722 20.404 1.00 13.10 184 ILE A C 1
ATOM 1288 O O . ILE A 1 192 ? 16.440 12.342 20.534 1.00 11.76 184 ILE A O 1
ATOM 1293 N N . CYS A 1 193 ? 18.592 12.283 21.160 1.00 12.96 185 CYS A N 1
ATOM 1294 C CA . CYS A 1 193 ? 18.367 11.324 22.244 1.00 12.19 185 CYS A CA 1
ATOM 1295 C C . CYS A 1 193 ? 18.668 11.965 23.596 1.00 10.82 185 CYS A C 1
ATOM 1296 O O . CYS A 1 193 ? 19.796 11.943 24.067 1.00 11.42 185 CYS A O 1
ATOM 1299 N N . PRO A 1 194 ? 17.652 12.562 24.228 1.00 12.46 186 PRO A N 1
ATOM 1300 C CA . PRO A 1 194 ? 17.874 13.179 25.543 1.00 13.12 186 PRO A CA 1
ATOM 1301 C C . PRO A 1 194 ? 18.110 12.136 26.621 1.00 12.61 186 PRO A C 1
ATOM 1302 O O . PRO A 1 194 ? 17.559 11.036 26.529 1.00 12.91 186 PRO A O 1
ATOM 1306 N N . GLY A 1 195 ? 18.891 12.486 27.636 1.00 14.06 187 GLY A N 1
ATOM 1307 C CA . GLY A 1 195 ? 19.112 11.604 28.765 1.00 16.35 187 GLY A CA 1
ATOM 1308 C C . GLY A 1 195 ? 18.004 11.759 29.779 1.00 18.44 187 GLY A C 1
ATOM 1309 O O . GLY A 1 195 ? 16.913 11.209 29.615 1.00 20.22 187 GLY A O 1
ATOM 1310 N N . ILE A 1 196 ? 18.287 12.496 30.843 1.00 18.03 188 ILE A N 1
ATOM 1311 C CA . ILE A 1 196 ? 17.288 12.806 31.856 1.00 16.95 188 ILE A CA 1
ATOM 1312 C C . ILE A 1 196 ? 17.036 14.310 31.880 1.00 18.06 188 ILE A C 1
ATOM 1313 O O . ILE A 1 196 ? 17.942 15.081 32.173 1.00 18.52 188 ILE A O 1
ATOM 1318 N N . VAL A 1 197 ? 15.819 14.726 31.543 1.00 20.16 189 VAL A N 1
ATOM 1319 C CA . VAL A 1 197 ? 15.478 16.144 31.576 1.00 25.22 189 VAL A CA 1
ATOM 1320 C C . VAL A 1 197 ? 14.383 16.376 32.623 1.00 33.73 189 VAL A C 1
ATOM 1321 O O . VAL A 1 197 ? 13.242 15.952 32.447 1.00 33.59 189 VAL A O 1
ATOM 1325 N N . ARG A 1 198 ? 14.734 17.065 33.705 1.00 44.00 190 ARG A N 1
ATOM 1326 C CA . ARG A 1 198 ? 13.842 17.188 34.861 1.00 48.76 190 ARG A CA 1
ATOM 1327 C C . ARG A 1 198 ? 12.576 17.978 34.541 1.00 51.63 190 ARG A C 1
ATOM 1328 O O . ARG A 1 198 ? 12.595 18.900 33.725 1.00 53.05 190 ARG A O 1
ATOM 1330 N N . GLU A 1 217 ? 7.552 8.991 38.885 1.00 47.40 209 GLU A N 1
ATOM 1331 C CA . GLU A 1 217 ? 8.339 9.493 37.767 1.00 47.33 209 GLU A CA 1
ATOM 1332 C C . GLU A 1 217 ? 9.491 10.369 38.258 1.00 48.22 209 GLU A C 1
ATOM 1333 O O . GLU A 1 217 ? 10.602 10.295 37.738 1.00 46.08 209 GLU A O 1
ATOM 1335 N N . GLN A 1 218 ? 9.219 11.201 39.259 1.00 50.99 210 GLN A N 1
ATOM 1336 C CA . GLN A 1 218 ? 10.242 12.078 39.824 1.00 50.74 210 GLN A CA 1
ATOM 1337 C C . GLN A 1 218 ? 11.293 11.260 40.576 1.00 50.43 210 GLN A C 1
ATOM 1338 O O . GLN A 1 218 ? 12.495 11.520 40.471 1.00 50.72 210 GLN A O 1
ATOM 1340 N N . SER A 1 219 ? 10.827 10.287 41.353 1.00 50.91 211 SER A N 1
ATOM 1341 C CA . SER A 1 219 ? 11.709 9.370 42.066 1.00 49.99 211 SER A CA 1
ATOM 1342 C C . SER A 1 219 ? 12.554 8.554 41.091 1.00 46.63 211 SER A C 1
ATOM 1343 O O . SER A 1 219 ? 13.742 8.329 41.324 1.00 45.65 211 SER A O 1
ATOM 1346 N N . TRP A 1 220 ? 11.932 8.110 40.002 1.00 43.56 212 TRP A N 1
ATOM 1347 C CA . TRP A 1 220 ? 12.649 7.370 38.971 1.00 39.62 212 TRP A CA 1
ATOM 1348 C C . TRP A 1 220 ? 13.762 8.222 38.375 1.00 36.28 212 TRP A C 1
ATOM 1349 O O . TRP A 1 220 ? 14.895 7.762 38.250 1.00 33.07 212 TRP A O 1
ATOM 1360 N N . GLN A 1 221 ? 13.435 9.464 38.025 1.00 35.18 213 GLN A N 1
ATOM 1361 C CA . GLN A 1 221 ? 14.413 10.391 37.467 1.00 34.28 213 GLN A CA 1
ATOM 1362 C C . GLN A 1 221 ? 15.596 10.581 38.405 1.00 31.86 213 GLN A C 1
ATOM 1363 O O . GLN A 1 221 ? 16.741 10.478 37.980 1.00 30.54 213 GLN A O 1
ATOM 1369 N N . ARG A 1 222 ? 15.317 10.824 39.685 1.00 33.03 214 ARG A N 1
ATOM 1370 C CA . ARG A 1 222 ? 16.383 11.010 40.675 1.00 35.27 214 ARG A CA 1
ATOM 1371 C C . ARG A 1 222 ? 17.284 9.780 40.739 1.00 37.77 214 ARG A C 1
ATOM 1372 O O . ARG A 1 222 ? 18.507 9.895 40.833 1.00 37.59 214 ARG A O 1
ATOM 1374 N N . HIS A 1 223 ? 16.671 8.602 40.674 1.00 38.04 215 HIS A N 1
ATOM 1375 C CA . HIS A 1 223 ? 17.421 7.351 40.684 1.00 36.85 215 HIS A CA 1
ATOM 1376 C C . HIS A 1 223 ? 18.257 7.194 39.416 1.00 34.24 215 HIS A C 1
ATOM 1377 O O . HIS A 1 223 ? 19.352 6.629 39.461 1.00 36.62 215 HIS A O 1
ATOM 1379 N N . GLN A 1 224 ? 17.744 7.671 38.281 1.00 29.97 216 GLN A N 1
ATOM 1380 C CA . GLN A 1 224 ? 18.472 7.550 37.018 1.00 29.26 216 GLN A CA 1
ATOM 1381 C C . GLN A 1 224 ? 19.724 8.438 36.975 1.00 25.54 216 GLN A C 1
ATOM 1382 O O . GLN A 1 224 ? 20.672 8.139 36.249 1.00 22.65 216 GLN A O 1
ATOM 1388 N N . LEU A 1 225 ? 19.729 9.533 37.736 1.00 23.41 217 LEU A N 1
ATOM 1389 C CA . LEU A 1 225 ? 20.891 10.433 37.730 1.00 20.70 217 LEU A CA 1
ATOM 1390 C C . LEU A 1 225 ? 22.148 9.721 38.229 1.00 17.73 217 LEU A C 1
ATOM 1391 O O . LEU A 1 225 ? 23.257 10.115 37.880 1.00 16.74 217 LEU A O 1
ATOM 1396 N N . THR A 1 226 ? 21.980 8.683 39.046 1.00 18.40 218 THR A N 1
ATOM 1397 C CA A THR A 1 226 ? 23.100 7.840 39.459 0.37 21.11 218 THR A CA 1
ATOM 1398 C CA B THR A 1 226 ? 23.126 7.877 39.462 0.63 20.94 218 THR A CA 1
ATOM 1399 C C . THR A 1 226 ? 23.806 7.244 38.239 1.00 21.24 218 THR A C 1
ATOM 1400 O O . THR A 1 226 ? 25.006 6.955 38.270 1.00 23.04 218 THR A O 1
ATOM 1407 N N . LEU A 1 227 ? 23.056 7.077 37.155 1.00 18.98 219 LEU A N 1
ATOM 1408 C CA . LEU A 1 227 ? 23.577 6.440 35.943 1.00 18.61 219 LEU A CA 1
ATOM 1409 C C . LEU A 1 227 ? 24.243 7.439 34.994 1.00 18.18 219 LEU A C 1
ATOM 1410 O O . LEU A 1 227 ? 24.791 7.054 33.963 1.00 17.99 219 LEU A O 1
ATOM 1415 N N . ILE A 1 228 ? 24.147 8.722 35.317 1.00 17.12 220 ILE A N 1
ATOM 1416 C CA A ILE A 1 228 ? 24.760 9.755 34.493 0.33 15.85 220 ILE A CA 1
ATOM 1417 C CA B ILE A 1 228 ? 24.745 9.776 34.500 0.67 15.77 220 ILE A CA 1
ATOM 1418 C C . ILE A 1 228 ? 26.118 10.151 35.058 1.00 16.27 220 ILE A C 1
ATOM 1419 O O . ILE A 1 228 ? 26.211 10.663 36.179 1.00 15.55 220 ILE A O 1
ATOM 1428 N N . PRO A 1 229 ? 27.190 9.894 34.286 1.00 12.65 221 PRO A N 1
ATOM 1429 C CA . PRO A 1 229 ? 28.540 10.180 34.781 1.00 12.72 221 PRO A CA 1
ATOM 1430 C C . PRO A 1 229 ? 28.714 11.617 35.270 1.00 12.66 221 PRO A C 1
ATOM 1431 O O . PRO A 1 229 ? 29.382 11.819 36.283 1.00 13.14 221 PRO A O 1
ATOM 1435 N N . GLN A 1 230 ? 28.129 12.587 34.576 1.00 12.20 222 GLN A N 1
ATOM 1436 C CA . GLN A 1 230 ? 28.230 13.974 35.028 1.00 12.30 222 GLN A CA 1
ATOM 1437 C C . GLN A 1 230 ? 27.397 14.258 36.287 1.00 13.33 222 GLN A C 1
ATOM 1438 O O . GLN A 1 230 ? 27.618 15.273 36.958 1.00 13.45 222 GLN A O 1
ATOM 1444 N N . GLY A 1 231 ? 26.439 13.387 36.609 1.00 13.54 223 GLY A N 1
ATOM 1445 C CA . GLY A 1 231 ? 25.698 13.545 37.856 1.00 15.76 223 GLY A CA 1
ATOM 1446 C C . GLY A 1 231 ? 24.724 14.721 37.882 1.00 16.01 223 GLY A C 1
ATOM 1447 O O . GLY A 1 231 ? 24.370 15.236 38.941 1.00 19.98 223 GLY A O 1
ATOM 1448 N N . ARG A 1 232 ? 24.293 15.161 36.707 1.00 15.70 224 ARG A N 1
ATOM 1449 C CA . ARG A 1 232 ? 23.319 16.242 36.611 1.00 16.48 224 ARG A CA 1
ATOM 1450 C C . ARG A 1 232 ? 22.421 15.983 35.413 1.00 16.37 224 ARG A C 1
ATOM 1451 O O . ARG A 1 232 ? 22.797 15.252 34.494 1.00 15.04 224 ARG A O 1
ATOM 1459 N N . ALA A 1 233 ? 21.220 16.551 35.433 1.00 15.07 225 ALA A N 1
ATOM 1460 C CA . ALA A 1 233 ? 20.301 16.360 34.324 1.00 15.74 225 ALA A CA 1
ATOM 1461 C C . ALA A 1 233 ? 20.690 17.239 33.139 1.00 16.86 225 ALA A C 1
ATOM 1462 O O . ALA A 1 233 ? 21.505 18.162 33.273 1.00 18.79 225 ALA A O 1
ATOM 1464 N N . GLN A 1 234 ? 20.093 16.959 31.986 1.00 14.74 226 GLN A N 1
ATOM 1465 C CA . GLN A 1 234 ? 20.241 17.817 30.818 1.00 13.56 226 GLN A CA 1
ATOM 1466 C C . GLN A 1 234 ? 18.989 18.690 30.715 1.00 16.49 226 GLN A C 1
ATOM 1467 O O . GLN A 1 234 ? 18.033 18.496 31.478 1.00 17.90 226 GLN A O 1
ATOM 1473 N N . THR A 1 235 ? 19.003 19.662 29.804 1.00 15.58 227 THR A N 1
ATOM 1474 C CA . THR A 1 235 ? 17.944 20.670 29.743 1.00 14.99 227 THR A CA 1
ATOM 1475 C C . THR A 1 235 ? 17.240 20.744 28.379 1.00 13.76 227 THR A C 1
ATOM 1476 O O . THR A 1 235 ? 17.765 20.273 27.371 1.00 14.18 227 THR A O 1
ATOM 1480 N N . PRO A 1 236 ? 16.032 21.331 28.342 1.00 15.13 228 PRO A N 1
ATOM 1481 C CA . PRO A 1 236 ? 15.416 21.568 27.034 1.00 16.11 228 PRO A CA 1
ATOM 1482 C C . PRO A 1 236 ? 16.320 22.410 26.132 1.00 15.74 228 PRO A C 1
ATOM 1483 O O . PRO A 1 236 ? 16.353 22.167 24.933 1.00 15.68 228 PRO A O 1
ATOM 1487 N N . GLU A 1 237 ? 17.064 23.360 26.700 1.00 15.89 229 GLU A N 1
ATOM 1488 C CA . GLU A 1 237 ? 17.963 24.178 25.879 1.00 17.36 229 GLU A CA 1
ATOM 1489 C C . GLU A 1 237 ? 19.074 23.327 25.236 1.00 17.42 229 GLU A C 1
ATOM 1490 O O . GLU A 1 237 ? 19.458 23.578 24.085 1.00 16.85 229 GLU A O 1
ATOM 1492 N N . ASP A 1 238 ? 19.585 22.324 25.959 1.00 16.81 230 ASP A N 1
ATOM 1493 C CA . ASP A 1 238 ? 20.562 21.386 25.371 1.00 14.45 230 ASP A CA 1
ATOM 1494 C C . ASP A 1 238 ? 20.011 20.738 24.102 1.00 14.44 230 ASP A C 1
ATOM 1495 O O . ASP A 1 238 ? 20.710 20.614 23.091 1.00 13.69 230 ASP A O 1
ATOM 1500 N N . MET A 1 239 ? 18.760 20.305 24.162 1.00 11.40 231 MET A N 1
ATOM 1501 C CA . MET A 1 239 ? 18.158 19.617 23.035 1.00 12.63 231 MET A CA 1
ATOM 1502 C C . MET A 1 239 ? 17.962 20.601 21.885 1.00 13.31 231 MET A C 1
ATOM 1503 O O . MET A 1 239 ? 18.159 20.262 20.721 1.00 13.40 231 MET A O 1
ATOM 1508 N N . GLY A 1 240 ? 17.595 21.826 22.222 1.00 15.01 232 GLY A N 1
ATOM 1509 C CA . GLY A 1 240 ? 17.429 22.871 21.226 1.00 14.63 232 GLY A CA 1
ATOM 1510 C C . GLY A 1 240 ? 18.723 23.137 20.481 1.00 15.14 232 GLY A C 1
ATOM 1511 O O . GLY A 1 240 ? 18.716 23.391 19.280 1.00 13.67 232 GLY A O 1
ATOM 1512 N N 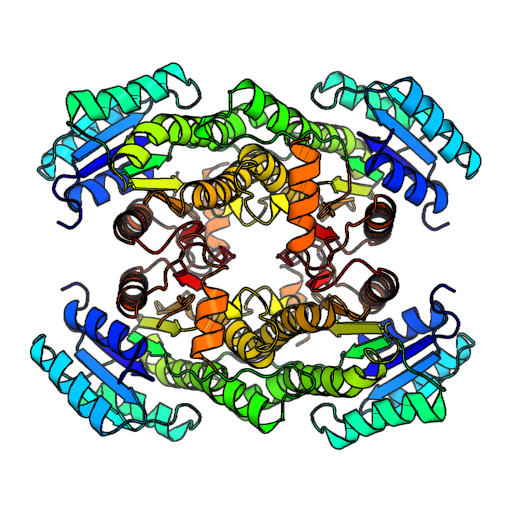. ARG A 1 241 ? 19.841 23.097 21.201 1.00 13.69 233 ARG A N 1
ATOM 1513 C CA . ARG A 1 241 ? 21.144 23.246 20.579 1.00 13.01 233 ARG A CA 1
ATOM 1514 C C . ARG A 1 241 ? 21.436 22.126 19.576 1.00 13.54 233 ARG A C 1
ATOM 1515 O O . ARG A 1 241 ? 21.968 22.373 18.489 1.00 11.81 233 ARG A O 1
ATOM 1523 N N . LEU A 1 242 ? 21.099 20.889 19.930 1.00 11.09 234 LEU A N 1
ATOM 1524 C CA . LEU A 1 242 ? 21.343 19.805 18.983 1.00 14.39 234 LEU A CA 1
ATOM 1525 C C . LEU A 1 242 ? 20.401 19.969 17.788 1.00 10.07 234 LEU A C 1
ATOM 1526 O O . LEU A 1 242 ? 20.803 19.758 16.655 1.00 10.82 234 LEU A O 1
ATOM 1531 N N . ALA A 1 243 ? 19.157 20.368 18.032 1.00 10.51 235 ALA A N 1
ATOM 1532 C CA . ALA A 1 243 ? 18.235 20.575 16.912 1.00 12.21 235 ALA A CA 1
ATOM 1533 C C . ALA A 1 243 ? 18.792 21.594 15.927 1.00 12.76 235 ALA A C 1
ATOM 1534 O O . ALA A 1 243 ? 18.713 21.402 14.715 1.00 12.35 235 ALA A O 1
ATOM 1536 N N . LEU A 1 244 ? 19.378 22.663 16.459 1.00 14.08 236 LEU A N 1
ATOM 1537 C CA . LEU A 1 244 ? 19.942 23.725 15.631 1.00 15.07 236 LEU A CA 1
ATOM 1538 C C . LEU A 1 244 ? 21.155 23.218 14.846 1.00 14.19 236 LEU A C 1
ATOM 1539 O O . LEU A 1 244 ? 21.383 23.625 13.700 1.00 12.05 236 LEU A O 1
ATOM 1544 N N . PHE A 1 245 ? 21.941 22.350 15.475 1.00 13.88 237 PHE A N 1
ATOM 1545 C CA . PHE A 1 245 ? 23.059 21.693 14.798 1.00 12.53 237 PHE A CA 1
ATOM 1546 C C . PHE A 1 245 ? 22.554 20.880 13.594 1.00 12.80 237 PHE A C 1
ATOM 1547 O O . PHE A 1 245 ? 22.989 21.103 12.456 1.00 11.76 237 PHE A O 1
ATOM 1555 N N . PHE A 1 246 ? 21.621 19.961 13.833 1.00 11.11 238 PHE A N 1
ATOM 1556 C CA . PHE A 1 246 ? 21.052 19.168 12.733 1.00 11.40 238 PHE A CA 1
ATOM 1557 C C . PHE A 1 246 ? 20.481 20.085 11.642 1.00 13.01 238 PHE A C 1
ATOM 1558 O O . PHE A 1 246 ? 20.728 19.889 10.446 1.00 13.10 238 PHE A O 1
ATOM 1566 N N . ALA A 1 247 ? 19.766 21.123 12.058 1.00 11.69 239 ALA A N 1
ATOM 1567 C CA . ALA A 1 247 ? 19.106 22.007 11.103 1.00 13.95 239 ALA A CA 1
ATOM 1568 C C . ALA A 1 247 ? 20.087 22.759 10.209 1.00 14.73 239 ALA A C 1
ATOM 1569 O O . ALA A 1 247 ? 19.694 23.277 9.166 1.00 15.51 239 ALA A O 1
ATOM 1571 N N . THR A 1 248 ? 21.353 22.822 10.610 1.00 17.20 240 THR A N 1
ATOM 1572 C CA . THR A 1 248 ? 22.350 23.569 9.844 1.00 16.60 240 THR A CA 1
ATOM 1573 C C . THR A 1 248 ? 23.525 22.704 9.395 1.00 14.92 240 THR A C 1
ATOM 1574 O O . THR A 1 248 ? 24.610 23.229 9.124 1.00 14.72 240 THR A O 1
ATOM 1578 N N . MET A 1 249 ? 23.313 21.391 9.317 1.00 16.53 241 MET A N 1
ATOM 1579 C CA . MET A 1 249 ? 24.365 20.482 8.858 1.00 17.37 241 MET A CA 1
ATOM 1580 C C . MET A 1 249 ? 23.895 19.617 7.681 1.00 17.42 241 MET A C 1
ATOM 1581 O O . MET A 1 249 ? 23.271 18.572 7.884 1.00 14.20 241 MET A O 1
ATOM 1586 N N . ASP A 1 250 ? 24.230 20.048 6.466 1.00 16.05 242 ASP A N 1
ATOM 1587 C CA . ASP A 1 250 ? 23.830 19.359 5.232 1.00 16.54 242 ASP A CA 1
ATOM 1588 C C . ASP A 1 250 ? 24.283 17.918 5.188 1.00 12.81 242 ASP A C 1
ATOM 1589 O O . ASP A 1 250 ? 23.609 17.060 4.591 1.00 14.61 242 ASP A O 1
ATOM 1594 N N . ASN A 1 251 ? 25.446 17.650 5.767 1.00 12.33 243 ASN A N 1
ATOM 1595 C CA . ASN A 1 251 ? 26.095 16.357 5.528 1.00 11.30 243 ASN A CA 1
ATOM 1596 C C . ASN A 1 251 ? 26.008 15.386 6.705 1.00 13.79 243 ASN A C 1
ATOM 1597 O O . ASN A 1 251 ? 26.687 14.357 6.743 1.00 11.55 243 ASN A O 1
ATOM 1602 N N . VAL A 1 252 ? 25.137 15.700 7.650 1.00 11.25 244 VAL A N 1
ATOM 1603 C CA . VAL A 1 252 ? 24.869 14.797 8.752 1.00 8.94 244 VAL A CA 1
ATOM 1604 C C . VAL A 1 252 ? 23.467 14.259 8.550 1.00 11.31 244 VAL A C 1
ATOM 1605 O O . VAL A 1 252 ? 22.516 15.037 8.463 1.00 10.42 244 VAL A O 1
ATOM 1609 N N . THR A 1 253 ? 23.334 12.943 8.415 1.00 8.91 245 THR A N 1
ATOM 1610 C CA . THR A 1 253 ? 22.008 12.371 8.292 1.00 9.29 245 THR A CA 1
ATOM 1611 C C . THR A 1 253 ? 21.994 10.939 8.815 1.00 11.10 245 THR A C 1
ATOM 1612 O O . THR A 1 253 ? 23.013 10.256 8.807 1.00 11.78 245 THR A O 1
ATOM 1616 N N . GLY A 1 254 ? 20.833 10.501 9.282 1.00 10.20 246 GLY A N 1
ATOM 1617 C CA . GLY A 1 254 ? 20.685 9.151 9.788 1.00 10.29 246 GLY A CA 1
ATOM 1618 C C . GLY A 1 254 ? 21.161 8.951 11.205 1.00 10.34 246 GLY A C 1
ATOM 1619 O O . GLY A 1 254 ? 21.049 7.837 11.721 1.00 11.62 246 GLY A O 1
ATOM 1620 N N . GLN A 1 255 ? 21.643 10.023 11.845 1.00 10.35 247 GLN A N 1
ATOM 1621 C CA . GLN A 1 255 ? 22.290 9.914 13.158 1.00 11.50 247 GLN A CA 1
ATOM 1622 C C . GLN A 1 255 ? 21.304 10.009 14.321 1.00 13.68 247 GLN A C 1
ATOM 1623 O O . GLN A 1 255 ? 20.219 10.594 14.204 1.00 14.51 247 GLN A O 1
ATOM 1629 N N . ALA A 1 256 ? 21.691 9.423 15.451 1.00 10.97 248 ALA A N 1
ATOM 1630 C CA . ALA A 1 256 ? 20.895 9.521 16.675 1.00 10.35 248 ALA A CA 1
ATOM 1631 C C . ALA A 1 256 ? 21.830 9.898 17.809 1.00 10.07 248 ALA A C 1
ATOM 1632 O O . ALA A 1 256 ? 22.508 9.033 18.382 1.00 10.37 248 ALA A O 1
ATOM 1634 N N . VAL A 1 257 ? 21.894 11.192 18.107 1.00 10.62 249 VAL A N 1
ATOM 1635 C CA . VAL A 1 257 ? 22.956 11.725 18.959 1.00 9.01 249 VAL A CA 1
ATOM 1636 C C . VAL A 1 257 ? 22.481 11.890 20.391 1.00 12.54 249 VAL A C 1
ATOM 1637 O O . VAL A 1 257 ? 21.445 12.499 20.645 1.00 11.44 249 VAL A O 1
ATOM 1641 N N . ASN A 1 258 ? 23.268 11.368 21.324 1.00 10.65 250 ASN A N 1
ATOM 1642 C CA . ASN A 1 258 ? 22.902 11.391 22.724 1.00 10.61 250 ASN A CA 1
ATOM 1643 C C . ASN A 1 258 ? 23.356 12.659 23.412 1.00 10.00 250 ASN A C 1
ATOM 1644 O O . ASN A 1 258 ? 24.519 13.025 23.333 1.00 10.14 250 ASN A O 1
ATOM 1649 N N . VAL A 1 259 ? 22.428 13.309 24.104 1.00 10.51 251 VAL A N 1
ATOM 1650 C CA . VAL A 1 259 ? 22.739 14.469 24.938 1.00 11.35 251 VAL A CA 1
ATOM 1651 C C . VAL A 1 259 ? 22.383 14.030 26.345 1.00 13.85 251 VAL A C 1
ATOM 1652 O O . VAL A 1 259 ? 21.234 14.152 26.753 1.00 11.64 251 VAL A O 1
ATOM 1656 N N . ASP A 1 260 ? 23.354 13.481 27.074 1.00 12.07 252 ASP A N 1
ATOM 1657 C CA . ASP A 1 260 ? 22.996 12.661 28.227 1.00 11.99 252 ASP A CA 1
ATOM 1658 C C . ASP A 1 260 ? 24.047 12.607 29.332 1.00 12.59 252 ASP A C 1
ATOM 1659 O O . ASP A 1 260 ? 24.008 11.712 30.178 1.00 12.08 252 ASP A O 1
ATOM 1664 N N . GLY A 1 261 ? 24.992 13.546 29.322 1.00 11.06 253 GLY A N 1
ATOM 1665 C CA . GLY A 1 261 ? 26.011 13.598 30.363 1.00 12.88 253 GLY A CA 1
ATOM 1666 C C . GLY A 1 261 ? 26.899 12.359 30.459 1.00 12.95 253 GLY A C 1
ATOM 1667 O O . GLY A 1 261 ? 27.598 12.160 31.464 1.00 11.88 253 GLY A O 1
ATOM 1668 N N . GLY A 1 262 ? 26.905 11.556 29.400 1.00 10.47 254 GLY A N 1
ATOM 1669 C CA . GLY A 1 262 ? 27.788 10.410 29.297 1.00 15.19 254 GLY A CA 1
ATOM 1670 C C . GLY A 1 262 ? 27.144 9.058 29.541 1.00 13.72 254 GLY A C 1
ATOM 1671 O O . GLY A 1 262 ? 27.834 8.028 29.586 1.00 13.92 254 GLY A O 1
ATOM 1672 N N . PHE A 1 263 ? 25.827 9.039 29.700 1.00 14.29 255 PHE A N 1
ATOM 1673 C CA . PHE A 1 263 ? 25.164 7.778 30.013 1.00 15.49 255 PHE A CA 1
ATOM 1674 C C . PHE A 1 263 ? 25.446 6.668 28.999 1.00 16.12 255 PHE A C 1
ATOM 1675 O O . PHE A 1 263 ? 25.775 5.542 29.370 1.00 17.21 255 PHE A O 1
ATOM 1683 N N . THR A 1 264 ? 25.304 6.984 27.723 1.00 13.07 256 THR A N 1
ATOM 1684 C CA . THR A 1 264 ? 25.582 6.004 26.673 1.00 15.11 256 THR A CA 1
ATOM 1685 C C . THR A 1 264 ? 26.211 6.724 25.489 1.00 12.63 256 THR A C 1
ATOM 1686 O O . THR A 1 264 ? 26.048 7.942 25.345 1.00 13.88 256 THR A O 1
ATOM 1690 N N . PHE A 1 265 ? 26.946 6.003 24.651 1.00 13.13 257 PHE A N 1
ATOM 1691 C CA . PHE A 1 265 ? 27.490 6.620 23.448 1.00 12.77 257 PHE A CA 1
ATOM 1692 C C . PHE A 1 265 ? 27.130 5.811 22.200 1.00 14.98 257 PHE A C 1
ATOM 1693 O O . PHE A 1 265 ? 27.637 6.073 21.114 1.00 13.63 257 PHE A O 1
ATOM 1701 N N . HIS A 1 266 ? 26.243 4.839 22.353 1.00 15.56 258 HIS A N 1
ATOM 1702 C CA . HIS A 1 266 ? 25.854 4.015 21.219 1.00 16.12 258 HIS A CA 1
ATOM 1703 C C . HIS A 1 266 ? 24.713 4.656 20.455 1.00 18.39 258 HIS A C 1
ATOM 1704 O O . HIS A 1 266 ? 24.229 5.713 20.856 1.00 16.19 258 HIS A O 1
ATOM 1712 N N . ALA B 1 11 ? 21.206 -35.039 24.744 1.00 45.71 3 ALA B N 1
ATOM 1713 C CA . ALA B 1 11 ? 19.967 -34.267 24.700 1.00 41.37 3 ALA B CA 1
ATOM 1714 C C . ALA B 1 11 ? 19.942 -33.185 25.779 1.00 38.48 3 ALA B C 1
ATOM 1715 O O . ALA B 1 11 ? 19.306 -33.358 26.815 1.00 40.13 3 ALA B O 1
ATOM 1717 N N . PRO B 1 12 ? 20.613 -32.050 25.523 1.00 34.70 4 PRO B N 1
ATOM 1718 C CA . PRO B 1 12 ? 20.728 -30.961 26.503 1.00 33.14 4 PRO B CA 1
ATOM 1719 C C . PRO B 1 12 ? 19.380 -30.395 26.971 1.00 31.81 4 PRO B C 1
ATOM 1720 O O . PRO B 1 12 ? 19.305 -29.833 28.065 1.00 31.96 4 PRO B O 1
ATOM 1724 N N . LEU B 1 13 ? 18.337 -30.540 26.161 1.00 28.19 5 LEU B N 1
ATOM 1725 C CA . LEU B 1 13 ? 17.034 -29.987 26.505 1.00 27.19 5 LEU B CA 1
ATOM 1726 C C . LEU B 1 13 ? 16.050 -31.067 26.937 1.00 27.65 5 LEU B C 1
ATOM 1727 O O . LEU B 1 13 ? 14.844 -30.845 26.904 1.00 27.99 5 LEU B O 1
ATOM 1732 N N . GLU B 1 14 ? 16.567 -32.230 27.322 1.00 29.07 6 GLU B N 1
ATOM 1733 C CA . GLU B 1 14 ? 15.727 -33.344 27.756 1.00 31.05 6 GLU B CA 1
ATOM 1734 C C . GLU B 1 14 ? 14.806 -32.941 28.901 1.00 30.81 6 GLU B C 1
ATOM 1735 O O . GLU B 1 14 ? 15.254 -32.374 29.891 1.00 31.90 6 GLU B O 1
ATOM 1737 N N . GLY B 1 15 ? 13.515 -33.229 28.754 1.00 32.29 7 GLY B N 1
ATOM 1738 C CA . GLY B 1 15 ? 12.536 -32.917 29.778 1.00 31.23 7 GLY B CA 1
ATOM 1739 C C . GLY B 1 15 ? 11.954 -31.517 29.686 1.00 31.68 7 GLY B C 1
ATOM 1740 O O . GLY B 1 15 ? 11.028 -31.176 30.428 1.00 33.82 7 GLY B O 1
ATOM 1741 N N . GLN B 1 16 ? 12.470 -30.705 28.766 1.00 26.83 8 GLN B N 1
ATOM 1742 C CA . GLN B 1 16 ? 12.004 -29.331 28.649 1.00 27.24 8 GLN B CA 1
ATOM 1743 C C . GLN B 1 16 ? 10.883 -29.181 27.621 1.00 27.78 8 GLN B C 1
ATOM 1744 O O . GLN B 1 16 ? 10.684 -30.042 26.766 1.00 29.87 8 GLN B O 1
ATOM 1750 N N . VAL B 1 17 ? 10.153 -28.074 27.727 1.00 25.85 9 VAL B N 1
ATOM 1751 C CA . VAL B 1 17 ? 9.064 -27.757 26.818 1.00 24.88 9 VAL B CA 1
ATOM 1752 C C . VAL B 1 17 ? 9.316 -26.376 26.222 1.00 23.91 9 VAL B C 1
ATOM 1753 O O . VAL B 1 17 ? 9.624 -25.428 26.950 1.00 24.48 9 VAL B O 1
ATOM 1757 N N . ALA B 1 18 ? 9.206 -26.275 24.900 1.00 20.96 10 ALA B N 1
ATOM 1758 C CA . ALA B 1 18 ? 9.355 -25.002 24.204 1.00 20.54 10 ALA B CA 1
ATOM 1759 C C . ALA B 1 18 ? 8.092 -24.640 23.426 1.00 21.57 10 ALA B C 1
ATOM 1760 O O . ALA B 1 18 ? 7.513 -25.485 22.755 1.00 22.65 10 ALA B O 1
ATOM 1762 N N . ILE B 1 19 ? 7.684 -23.380 23.517 1.00 19.44 11 ILE B N 1
ATOM 1763 C CA . ILE B 1 19 ? 6.684 -22.812 22.626 1.00 19.68 11 ILE B CA 1
ATOM 1764 C C . ILE B 1 19 ? 7.405 -22.087 21.504 1.00 19.80 11 ILE B C 1
ATOM 1765 O O . ILE B 1 19 ? 8.340 -21.335 21.763 1.00 20.15 11 ILE B O 1
ATOM 1770 N N . VAL B 1 20 ? 7.011 -22.335 20.261 1.00 19.69 12 VAL B N 1
ATOM 1771 C CA . VAL B 1 20 ? 7.561 -21.574 19.143 1.00 17.14 12 VAL B CA 1
ATOM 1772 C C . VAL B 1 20 ? 6.430 -20.951 18.355 1.00 18.82 12 VAL B C 1
ATOM 1773 O O . VAL B 1 20 ? 5.733 -21.659 17.627 1.00 21.35 12 VAL B O 1
ATOM 1777 N N . THR B 1 21 ? 6.257 -19.633 18.471 1.00 18.29 13 THR B N 1
ATOM 1778 C CA . THR B 1 21 ? 5.244 -18.947 17.675 1.00 19.94 13 THR B CA 1
ATOM 1779 C C . THR B 1 21 ? 5.763 -18.780 16.254 1.00 20.94 13 THR B C 1
ATOM 1780 O O . THR B 1 21 ? 6.954 -18.573 16.050 1.00 20.65 13 THR B O 1
ATOM 1784 N N . GLY B 1 22 ? 4.871 -18.865 15.269 1.00 18.91 14 GLY B N 1
ATOM 1785 C CA . GLY B 1 22 ? 5.308 -18.900 13.887 1.00 20.46 14 GLY B CA 1
ATOM 1786 C C . GLY B 1 22 ? 6.108 -20.165 13.604 1.00 20.52 14 GLY B C 1
ATOM 1787 O O . GLY B 1 22 ? 6.943 -20.197 12.709 1.00 18.42 14 GLY B O 1
ATOM 1788 N N . GLY B 1 23 ? 5.848 -21.211 14.377 1.00 21.42 15 GLY B N 1
ATOM 1789 C CA . GLY B 1 23 ? 6.664 -22.409 14.334 1.00 21.08 15 GLY B CA 1
ATOM 1790 C C . GLY B 1 23 ? 6.358 -23.373 13.208 1.00 22.34 15 GLY B C 1
ATOM 1791 O O . GLY B 1 23 ? 7.060 -24.375 13.055 1.00 22.45 15 GLY B O 1
ATOM 1792 N N . ALA B 1 24 ? 5.345 -23.076 12.396 1.00 23.47 16 ALA B N 1
ATOM 1793 C CA . ALA B 1 24 ? 4.915 -24.028 11.378 1.00 26.99 16 ALA B CA 1
ATOM 1794 C C . ALA B 1 24 ? 5.778 -23.995 10.114 1.00 28.35 16 ALA B C 1
ATOM 1795 O O . ALA B 1 24 ? 5.850 -24.985 9.393 1.00 31.98 16 ALA B O 1
ATOM 1797 N N . ARG B 1 25 ? 6.460 -22.882 9.861 1.00 26.14 17 ARG B N 1
ATOM 1798 C CA . ARG B 1 25 ? 7.237 -22.750 8.630 1.00 24.31 17 ARG B CA 1
ATOM 1799 C C . ARG B 1 25 ? 8.448 -21.839 8.804 1.00 19.70 17 ARG B C 1
ATOM 1800 O O . ARG B 1 25 ? 8.594 -21.185 9.834 1.00 18.46 17 ARG B O 1
ATOM 1802 N N . GLY B 1 26 ? 9.325 -21.829 7.800 1.00 22.81 18 GLY B N 1
ATOM 1803 C CA . GLY B 1 26 ? 10.453 -20.916 7.748 1.00 22.91 18 GLY B CA 1
ATOM 1804 C C . GLY B 1 26 ? 11.371 -20.974 8.954 1.00 22.82 18 GLY B C 1
ATOM 1805 O O . GLY B 1 26 ? 11.729 -22.050 9.422 1.00 24.10 18 GLY B O 1
ATOM 1806 N N . ILE B 1 27 ? 11.759 -19.804 9.447 1.00 21.16 19 ILE B N 1
ATOM 1807 C CA . ILE B 1 27 ? 12.679 -19.716 10.579 1.00 19.55 19 ILE B CA 1
ATOM 1808 C C . ILE B 1 27 ? 12.100 -20.364 11.844 1.00 19.19 19 ILE B C 1
ATOM 1809 O O . ILE B 1 27 ? 12.801 -21.097 12.543 1.00 20.63 19 ILE B O 1
ATOM 1814 N N . GLY B 1 28 ? 10.822 -20.123 12.124 1.00 17.44 20 GLY B N 1
ATOM 1815 C CA . GLY B 1 28 ? 10.169 -20.733 13.276 1.00 16.88 20 GLY B CA 1
ATOM 1816 C C . GLY B 1 28 ? 10.246 -22.256 13.268 1.00 20.89 20 GLY B C 1
ATOM 1817 O O . GLY B 1 28 ? 10.566 -22.883 14.284 1.00 21.15 20 GLY B O 1
ATOM 1818 N N . ARG B 1 29 ? 9.959 -22.855 12.116 1.00 21.58 21 ARG B N 1
ATOM 1819 C CA . ARG B 1 29 ? 10.084 -24.302 11.948 1.00 20.72 21 ARG B CA 1
ATOM 1820 C C . ARG B 1 29 ? 11.519 -24.801 12.186 1.00 22.65 21 ARG B C 1
ATOM 1821 O O . ARG B 1 29 ? 11.737 -25.821 12.854 1.00 21.73 21 ARG B O 1
ATOM 1829 N N . GLY B 1 30 ? 12.496 -24.096 11.623 1.00 22.09 22 GLY B N 1
ATOM 1830 C CA . GLY B 1 30 ? 13.890 -24.456 11.823 1.00 19.83 22 GLY B CA 1
ATOM 1831 C C . GLY B 1 30 ? 14.265 -24.459 13.298 1.00 19.84 22 GLY B C 1
ATOM 1832 O O . GLY B 1 30 ? 14.944 -25.365 13.784 1.00 22.13 22 GLY B O 1
ATOM 1833 N N . ILE B 1 31 ? 13.811 -23.442 14.024 1.00 17.49 23 ILE B N 1
ATOM 1834 C CA . ILE B 1 31 ? 14.088 -23.358 15.454 1.00 14.81 23 ILE B CA 1
ATOM 1835 C C . ILE B 1 31 ? 13.383 -24.493 16.211 1.00 17.68 23 ILE B C 1
ATOM 1836 O O . ILE B 1 31 ? 13.979 -25.130 17.078 1.00 18.10 23 ILE B O 1
ATOM 1841 N N . ALA B 1 32 ? 12.126 -24.761 15.871 1.00 17.76 24 ALA B N 1
ATOM 1842 C CA . ALA B 1 32 ? 11.382 -25.840 16.518 1.00 19.05 24 ALA B CA 1
ATOM 1843 C C . ALA B 1 32 ? 12.094 -27.192 16.371 1.00 21.70 24 ALA B C 1
ATOM 1844 O O . ALA B 1 32 ? 12.211 -27.955 17.336 1.00 21.08 24 ALA B O 1
ATOM 1846 N N . LEU B 1 33 ? 12.578 -27.481 15.166 1.00 20.72 25 LEU B N 1
ATOM 1847 C CA . LEU B 1 33 ? 13.196 -28.770 14.887 1.00 23.26 25 LEU B CA 1
ATOM 1848 C C . LEU B 1 33 ? 14.553 -28.896 15.554 1.00 22.62 25 LEU B C 1
ATOM 1849 O O . LEU B 1 33 ? 14.957 -29.992 15.944 1.00 23.05 25 LEU B O 1
ATOM 1854 N N . THR B 1 34 ? 15.255 -27.778 15.700 1.00 20.92 26 THR B N 1
ATOM 1855 C CA . THR B 1 34 ? 16.542 -27.808 16.372 1.00 21.09 26 THR B CA 1
ATOM 1856 C C . THR B 1 34 ? 16.353 -28.070 17.863 1.00 21.48 26 THR B C 1
ATOM 1857 O O . THR B 1 34 ? 17.022 -28.927 18.442 1.00 22.06 26 THR B O 1
ATOM 1861 N N . LEU B 1 35 ? 15.416 -27.356 18.474 1.00 21.74 27 LEU B N 1
ATOM 1862 C CA . LEU B 1 35 ? 15.128 -27.551 19.894 1.00 21.82 27 LEU B CA 1
ATOM 1863 C C . LEU B 1 35 ? 14.574 -28.954 20.172 1.00 23.39 27 LEU B C 1
ATOM 1864 O O . LEU B 1 35 ? 14.914 -29.571 21.181 1.00 24.57 27 LEU B O 1
ATOM 1869 N N . ALA B 1 36 ? 13.717 -29.444 19.278 1.00 20.89 28 ALA B N 1
ATOM 1870 C CA . ALA B 1 36 ? 13.189 -30.803 19.382 1.00 23.38 28 ALA B CA 1
ATOM 1871 C C . ALA B 1 36 ? 14.301 -31.832 19.210 1.00 23.91 28 ALA B C 1
ATOM 1872 O O . ALA B 1 36 ? 14.355 -32.825 19.933 1.00 24.82 28 ALA B O 1
ATOM 1874 N N . GLY B 1 37 ? 15.194 -31.585 18.258 1.00 25.18 29 GLY B N 1
ATOM 1875 C CA . GLY B 1 37 ? 16.338 -32.454 18.058 1.00 25.28 29 GLY B CA 1
ATOM 1876 C C . GLY B 1 37 ? 17.223 -32.514 19.291 1.00 27.26 29 GLY B C 1
ATOM 1877 O O . GLY B 1 37 ? 17.842 -33.546 19.571 1.00 29.35 29 GLY B O 1
ATOM 1878 N N . ALA B 1 38 ? 17.245 -31.423 20.052 1.00 24.58 30 ALA B N 1
ATOM 1879 C CA . ALA B 1 38 ? 18.083 -31.323 21.241 1.00 24.26 30 ALA B CA 1
ATOM 1880 C C . ALA B 1 38 ? 17.364 -31.817 22.490 1.00 27.41 30 ALA B C 1
ATOM 1881 O O . ALA B 1 38 ? 17.918 -31.748 23.589 1.00 29.94 30 ALA B O 1
ATOM 1883 N N . GLY B 1 39 ? 16.132 -32.303 22.322 1.00 25.61 31 GLY B N 1
ATOM 1884 C CA . GLY B 1 39 ? 15.430 -32.976 23.401 1.00 27.48 31 GLY B CA 1
ATOM 1885 C C . GLY B 1 39 ? 14.132 -32.371 23.912 1.00 27.07 31 GLY B C 1
ATOM 1886 O O . GLY B 1 39 ? 13.461 -32.982 24.745 1.00 26.44 31 GLY B O 1
ATOM 1887 N N . ALA B 1 40 ? 13.770 -31.186 23.427 1.00 25.77 32 ALA B N 1
ATOM 1888 C CA . ALA B 1 40 ? 12.586 -30.487 23.930 1.00 24.31 32 ALA B CA 1
ATOM 1889 C C . ALA B 1 40 ? 11.304 -30.954 23.253 1.00 26.66 32 ALA B C 1
ATOM 1890 O O . ALA B 1 40 ? 11.287 -31.194 22.048 1.00 27.11 32 ALA B O 1
ATOM 1892 N N . ASN B 1 41 ? 10.230 -31.074 24.027 1.00 26.87 33 ASN B N 1
ATOM 1893 C CA . ASN B 1 41 ? 8.903 -31.234 23.445 1.00 26.36 33 ASN B CA 1
ATOM 1894 C C . ASN B 1 41 ? 8.398 -29.860 23.029 1.00 25.11 33 ASN B C 1
ATOM 1895 O O . ASN B 1 41 ? 8.733 -28.864 23.661 1.00 27.00 33 ASN B O 1
ATOM 1900 N N . ILE B 1 42 ? 7.603 -29.804 21.967 1.00 24.16 34 ILE B N 1
ATOM 1901 C CA . ILE B 1 42 ? 7.292 -28.529 21.330 1.00 24.42 34 ILE B CA 1
ATOM 1902 C C . ILE B 1 42 ? 5.802 -28.212 21.236 1.00 26.61 34 ILE B C 1
ATOM 1903 O O . ILE B 1 42 ? 5.000 -29.045 20.819 1.00 29.41 34 ILE B O 1
ATOM 1908 N N . LEU B 1 43 ? 5.430 -27.003 21.639 1.00 24.02 35 LEU B N 1
ATOM 1909 C CA . LEU B 1 43 ? 4.133 -26.478 21.254 1.00 24.65 35 LEU B CA 1
ATOM 1910 C C . LEU B 1 43 ? 4.354 -25.531 20.078 1.00 24.65 35 LEU B C 1
ATOM 1911 O O . LEU B 1 43 ? 5.028 -24.504 20.213 1.00 25.68 35 LEU B O 1
ATOM 1916 N N . LEU B 1 44 ? 3.801 -25.898 18.925 1.00 23.51 36 LEU B N 1
ATOM 1917 C CA . LEU B 1 44 ? 3.884 -25.082 17.716 1.00 24.25 36 LEU B CA 1
ATOM 1918 C C . LEU B 1 44 ? 2.680 -24.146 17.639 1.00 25.75 36 LEU B C 1
ATOM 1919 O O . LEU B 1 44 ? 1.529 -24.595 17.668 1.00 27.79 36 LEU B O 1
ATOM 1924 N N . ALA B 1 45 ? 2.941 -22.849 17.537 1.00 25.52 37 ALA B N 1
ATOM 1925 C CA . ALA B 1 45 ? 1.863 -21.872 17.467 1.00 26.68 37 ALA B CA 1
ATOM 1926 C C . ALA B 1 45 ? 1.928 -21.114 16.155 1.00 26.54 37 ALA B C 1
ATOM 1927 O O . ALA B 1 45 ? 2.931 -20.467 15.852 1.00 25.27 37 ALA B O 1
ATOM 1929 N N . ASP B 1 46 ? 0.852 -21.175 15.381 1.00 26.36 38 ASP B N 1
ATOM 1930 C CA . ASP B 1 46 ? 0.846 -20.518 14.086 1.00 26.63 38 ASP B CA 1
ATOM 1931 C C . ASP B 1 46 ? -0.567 -20.367 13.558 1.00 27.55 38 ASP B C 1
ATOM 1932 O O . ASP B 1 46 ? -1.528 -20.674 14.258 1.00 28.52 38 ASP B O 1
ATOM 1937 N N . LEU B 1 47 ? -0.689 -19.882 12.327 1.00 29.41 39 LEU B N 1
ATOM 1938 C CA . LEU B 1 47 ? -1.998 -19.703 11.702 1.00 35.79 39 LEU B CA 1
ATOM 1939 C C . LEU B 1 47 ? -2.211 -20.643 10.517 1.00 38.56 39 LEU B C 1
ATOM 1940 O O . LEU B 1 47 ? -3.284 -20.661 9.923 1.00 38.66 39 LEU B O 1
ATOM 1945 N N . LEU B 1 48 ? -1.200 -21.440 10.187 1.00 39.04 40 LEU B N 1
ATOM 1946 C CA . LEU B 1 48 ? -1.268 -22.300 9.005 1.00 42.30 40 LEU B CA 1
ATOM 1947 C C . LEU B 1 48 ? -1.630 -23.730 9.381 1.00 42.49 40 LEU B C 1
ATOM 1948 O O . LEU B 1 48 ? -0.805 -24.458 9.925 1.00 42.77 40 LEU B O 1
ATOM 1953 N N . ASP B 1 49 ? -2.864 -24.128 9.084 1.00 48.90 41 ASP B N 1
ATOM 1954 C CA . ASP B 1 49 ? -3.380 -25.420 9.525 1.00 49.14 41 ASP B CA 1
ATOM 1955 C C . ASP B 1 49 ? -2.554 -26.601 9.010 1.00 47.64 41 ASP B C 1
ATOM 1956 O O . ASP B 1 49 ? -2.083 -27.423 9.797 1.00 45.83 41 ASP B O 1
ATOM 1958 N N . ASP B 1 50 ? -2.368 -26.682 7.696 1.00 48.06 42 ASP B N 1
ATOM 1959 C CA . ASP B 1 50 ? -1.659 -27.816 7.115 1.00 49.29 42 ASP B CA 1
ATOM 1960 C C . ASP B 1 50 ? -0.195 -27.840 7.521 1.00 45.71 42 ASP B C 1
ATOM 1961 O O . ASP B 1 50 ? 0.353 -28.902 7.817 1.00 45.60 42 ASP B O 1
ATOM 1966 N N . ALA B 1 51 ? 0.424 -26.666 7.555 1.00 43.08 43 ALA B N 1
ATOM 1967 C CA . ALA B 1 51 ? 1.826 -26.558 7.929 1.00 41.02 43 ALA B CA 1
ATOM 1968 C C . ALA B 1 51 ? 2.047 -26.976 9.378 1.00 41.05 43 ALA B C 1
ATOM 1969 O O . ALA B 1 51 ? 3.046 -27.620 9.699 1.00 34.61 43 ALA B O 1
ATOM 1971 N N . LEU B 1 52 ? 1.102 -26.621 10.242 1.00 35.37 44 LEU B N 1
ATOM 1972 C CA . LEU B 1 52 ? 1.170 -27.004 11.642 1.00 35.29 44 LEU B CA 1
ATOM 1973 C C . LEU B 1 52 ? 1.174 -28.518 11.797 1.00 36.47 44 LEU B C 1
ATOM 1974 O O . LEU B 1 52 ? 1.975 -29.062 12.550 1.00 36.47 44 LEU B O 1
ATOM 1979 N N . ASP B 1 53 ? 0.282 -29.192 11.076 1.00 38.65 45 ASP B N 1
ATOM 1980 C CA . ASP B 1 53 ? 0.212 -30.649 11.120 1.00 41.64 45 ASP B CA 1
ATOM 1981 C C . ASP B 1 53 ? 1.497 -31.299 10.618 1.00 41.34 45 ASP B C 1
ATOM 1982 O O . ASP B 1 53 ? 1.992 -32.257 11.211 1.00 39.31 45 ASP B O 1
ATOM 1987 N N . ALA B 1 54 ? 2.029 -30.767 9.524 1.00 40.76 46 ALA B N 1
ATOM 1988 C CA . ALA B 1 54 ? 3.213 -31.330 8.888 1.00 39.79 46 ALA B CA 1
ATOM 1989 C C . ALA B 1 54 ? 4.431 -31.196 9.789 1.00 37.36 46 ALA B C 1
ATOM 1990 O O . ALA B 1 54 ? 5.223 -32.130 9.939 1.00 37.05 46 ALA B O 1
ATOM 1992 N N . THR B 1 55 ? 4.579 -30.022 10.386 1.00 34.40 47 THR B N 1
ATOM 1993 C CA . THR B 1 55 ? 5.728 -29.755 11.232 1.00 31.93 47 THR B CA 1
ATOM 1994 C C . THR B 1 55 ? 5.643 -30.543 12.540 1.00 33.02 47 THR B C 1
ATOM 1995 O O . THR B 1 55 ? 6.657 -31.023 13.046 1.00 30.49 47 THR B O 1
ATOM 1999 N N . ALA B 1 56 ? 4.427 -30.704 13.058 1.00 32.56 48 ALA B N 1
ATOM 2000 C CA . ALA B 1 56 ? 4.189 -31.526 14.242 1.00 32.72 48 ALA B CA 1
ATOM 2001 C C . ALA B 1 56 ? 4.604 -32.975 14.004 1.00 34.15 48 ALA B C 1
ATOM 2002 O O . ALA B 1 56 ? 5.170 -33.627 14.883 1.00 33.58 48 ALA B O 1
ATOM 2004 N N . ARG B 1 57 ? 4.300 -33.480 12.815 1.00 36.20 49 ARG B N 1
ATOM 2005 C CA . ARG B 1 57 ? 4.706 -34.828 12.450 1.00 40.62 49 ARG B CA 1
ATOM 2006 C C . ARG B 1 57 ? 6.230 -34.922 12.413 1.00 39.81 49 ARG B C 1
ATOM 2007 O O . ARG B 1 57 ? 6.800 -35.955 12.762 1.00 36.39 49 ARG B O 1
ATOM 2015 N N . GLU B 1 58 ? 6.886 -33.840 11.998 1.00 38.62 50 GLU B N 1
ATOM 2016 C CA . GLU B 1 58 ? 8.348 -33.812 11.947 1.00 37.89 50 GLU B CA 1
ATOM 2017 C C . GLU B 1 58 ? 8.963 -33.819 13.342 1.00 35.85 50 GLU B C 1
ATOM 2018 O O . GLU B 1 58 ? 9.982 -34.473 13.572 1.00 35.95 50 GLU B O 1
ATOM 2024 N N . VAL B 1 59 ? 8.342 -33.097 14.272 1.00 34.21 51 VAL B N 1
ATOM 2025 C CA . VAL B 1 59 ? 8.780 -33.106 15.668 1.00 32.32 51 VAL B CA 1
ATOM 2026 C C . VAL B 1 59 ? 8.619 -34.499 16.277 1.00 34.93 51 VAL B C 1
ATOM 2027 O O . VAL B 1 59 ? 9.497 -34.982 16.995 1.00 36.16 51 VAL B O 1
ATOM 2031 N N . ARG B 1 60 ? 7.499 -35.148 15.983 1.00 35.77 52 ARG B N 1
ATOM 2032 C CA . ARG B 1 60 ? 7.249 -36.482 16.516 1.00 37.72 52 ARG B CA 1
ATOM 2033 C C . ARG B 1 60 ? 8.210 -37.501 15.905 1.00 39.66 52 ARG B C 1
ATOM 2034 O O . ARG B 1 60 ? 8.589 -38.475 16.554 1.00 40.98 52 ARG B O 1
ATOM 2042 N N . ALA B 1 61 ? 8.617 -37.256 14.664 1.00 39.56 53 ALA B N 1
ATOM 2043 C CA . ALA B 1 61 ? 9.565 -38.125 13.975 1.00 39.42 53 ALA B CA 1
ATOM 2044 C C . ALA B 1 61 ? 10.939 -38.069 14.639 1.00 39.37 53 ALA B C 1
ATOM 2045 O O . ALA B 1 61 ? 11.755 -38.975 14.478 1.00 41.50 53 ALA B O 1
ATOM 2047 N N . LEU B 1 62 ? 11.187 -36.995 15.382 1.00 36.68 54 LEU B N 1
ATOM 2048 C CA . LEU B 1 62 ? 12.420 -36.847 16.145 1.00 35.92 54 LEU B CA 1
ATOM 2049 C C . LEU B 1 62 ? 12.322 -37.523 17.511 1.00 37.81 54 LEU B C 1
ATOM 2050 O O . LEU B 1 62 ? 13.258 -37.473 18.302 1.00 38.63 54 LEU B O 1
ATOM 2055 N N . GLY B 1 63 ? 11.177 -38.135 17.795 1.00 37.89 55 GLY B N 1
ATOM 2056 C CA . GLY B 1 63 ? 10.993 -38.855 19.042 1.00 37.00 55 GLY B CA 1
ATOM 2057 C C . GLY B 1 63 ? 10.427 -37.978 20.136 1.00 35.92 55 GLY B C 1
ATOM 2058 O O . GLY B 1 63 ? 10.382 -38.369 21.295 1.00 36.40 55 GLY B O 1
ATOM 2059 N N . ARG B 1 64 ? 9.998 -36.779 19.764 1.00 34.61 56 ARG B N 1
ATOM 2060 C CA . ARG B 1 64 ? 9.484 -35.822 20.734 1.00 35.06 56 ARG B CA 1
ATOM 2061 C C . ARG B 1 64 ? 7.966 -35.731 20.700 1.00 36.21 56 ARG B C 1
ATOM 2062 O O . ARG B 1 64 ? 7.326 -36.166 19.744 1.00 37.47 56 ARG B O 1
ATOM 2070 N N . ARG B 1 65 ? 7.392 -35.163 21.753 1.00 36.78 57 ARG B N 1
ATOM 2071 C CA . ARG B 1 65 ? 5.975 -34.858 21.757 1.00 38.55 57 ARG B CA 1
ATOM 2072 C C . ARG B 1 65 ? 5.766 -33.486 21.148 1.00 37.16 57 ARG B C 1
ATOM 2073 O O . ARG B 1 65 ? 6.624 -32.603 21.275 1.00 33.61 57 ARG B O 1
ATOM 2081 N N . ALA B 1 66 ? 4.641 -33.315 20.466 1.00 33.35 58 ALA B N 1
ATOM 2082 C CA . ALA B 1 66 ? 4.317 -32.038 19.849 1.00 31.68 58 ALA B CA 1
ATOM 2083 C C . ALA B 1 66 ? 2.862 -31.683 20.105 1.00 35.58 58 ALA B C 1
ATOM 2084 O O . ALA B 1 66 ? 1.988 -32.549 20.067 1.00 36.37 58 ALA B O 1
ATOM 2086 N N . ALA B 1 67 ? 2.610 -30.407 20.362 1.00 33.17 59 ALA B N 1
ATOM 2087 C CA . ALA B 1 67 ? 1.250 -29.902 20.479 1.00 35.70 59 ALA B CA 1
ATOM 2088 C C . ALA B 1 67 ? 1.073 -28.769 19.483 1.00 33.57 59 ALA B C 1
ATOM 2089 O O . ALA B 1 67 ? 2.039 -28.111 19.107 1.00 31.33 59 ALA B O 1
ATOM 2091 N N . ILE B 1 68 ? -0.163 -28.532 19.066 1.00 34.43 60 ILE B N 1
ATOM 2092 C CA . ILE B 1 68 ? -0.429 -27.495 18.081 1.00 35.08 60 ILE B CA 1
ATOM 2093 C C . ILE B 1 68 ? -1.434 -26.492 18.624 1.00 34.67 60 ILE B C 1
ATOM 2094 O O . ILE B 1 68 ? -2.433 -26.874 19.239 1.00 34.30 60 ILE B O 1
ATOM 2099 N N . ALA B 1 69 ? -1.170 -25.210 18.388 1.00 32.06 61 ALA B N 1
ATOM 2100 C CA . ALA B 1 69 ? -2.113 -24.158 18.748 1.00 33.75 61 ALA B CA 1
ATOM 2101 C C . ALA B 1 69 ? -2.292 -23.184 17.583 1.00 33.36 61 ALA B C 1
ATOM 2102 O O . ALA B 1 69 ? -1.308 -22.702 17.009 1.00 31.11 61 ALA B O 1
ATOM 2104 N N . LYS B 1 70 ? -3.544 -22.877 17.253 1.00 32.23 62 LYS B N 1
ATOM 2105 C CA . LYS B 1 70 ? -3.830 -21.868 16.238 1.00 33.19 62 LYS B CA 1
ATOM 2106 C C . LYS B 1 70 ? -3.866 -20.505 16.909 1.00 32.47 62 LYS B C 1
ATOM 2107 O O . LYS B 1 70 ? -4.821 -20.174 17.609 1.00 36.11 62 LYS B O 1
ATOM 2109 N N . VAL B 1 71 ? -2.820 -19.717 16.698 1.00 29.85 63 VAL B N 1
ATOM 2110 C CA . VAL B 1 71 ? -2.629 -18.495 17.467 1.00 28.74 63 VAL B CA 1
ATOM 2111 C C . VAL B 1 71 ? -2.338 -17.261 16.615 1.00 29.60 63 VAL B C 1
ATOM 2112 O O . VAL B 1 71 ? -1.382 -17.242 15.839 1.00 29.21 63 VAL B O 1
ATOM 2116 N N . ASP B 1 72 ? -3.170 -16.234 16.775 1.00 29.05 64 ASP B N 1
ATOM 2117 C CA . ASP B 1 72 ? -2.861 -14.889 16.290 1.00 27.65 64 ASP B CA 1
ATOM 2118 C C . ASP B 1 72 ? -2.162 -14.139 17.426 1.00 25.20 64 ASP B C 1
ATOM 2119 O O . ASP B 1 72 ? -2.805 -13.769 18.401 1.00 24.43 64 ASP B O 1
ATOM 2124 N N . VAL B 1 73 ? -0.854 -13.907 17.305 1.00 23.17 65 VAL B N 1
ATOM 2125 C CA . VAL B 1 73 ? -0.091 -13.348 18.420 1.00 22.23 65 VAL B CA 1
ATOM 2126 C C . VAL B 1 73 ? -0.457 -11.910 18.780 1.00 22.60 65 VAL B C 1
ATOM 2127 O O . VAL B 1 73 ? 0.021 -11.390 19.788 1.00 21.04 65 VAL B O 1
ATOM 2131 N N . THR B 1 74 ? -1.286 -11.265 17.962 1.00 24.74 66 THR B N 1
ATOM 2132 C CA . THR B 1 74 ? -1.744 -9.916 18.278 1.00 25.20 66 THR B CA 1
ATOM 2133 C C . THR B 1 74 ? -2.901 -9.923 19.271 1.00 26.76 66 THR B C 1
ATOM 2134 O O . THR B 1 74 ? -3.288 -8.872 19.780 1.00 28.24 66 THR B O 1
ATOM 2138 N N . GLN B 1 75 ? -3.431 -11.113 19.552 1.00 27.07 67 GLN B N 1
ATOM 2139 C CA . GLN B 1 75 ? -4.593 -11.282 20.426 1.00 28.05 67 GLN B CA 1
ATOM 2140 C C . GLN B 1 75 ? -4.201 -11.863 21.776 1.00 27.48 67 GLN B C 1
ATOM 2141 O O . GLN B 1 75 ? -3.873 -13.048 21.873 1.00 26.82 67 GLN B O 1
ATOM 2147 N N . ALA B 1 76 ? -4.265 -11.038 22.817 1.00 26.12 68 ALA B N 1
ATOM 2148 C CA . ALA B 1 76 ? -3.796 -11.422 24.148 1.00 25.91 68 ALA B CA 1
ATOM 2149 C C . ALA B 1 76 ? -4.426 -12.714 24.676 1.00 26.62 68 ALA B C 1
ATOM 2150 O O . ALA B 1 76 ? -3.733 -13.543 25.271 1.00 25.81 68 ALA B O 1
ATOM 2152 N N . ALA B 1 77 ? -5.727 -12.889 24.459 1.00 26.32 69 ALA B N 1
ATOM 2153 C CA . ALA B 1 77 ? -6.417 -14.079 24.964 1.00 28.80 69 ALA B CA 1
ATOM 2154 C C . ALA B 1 77 ? -5.874 -15.353 24.331 1.00 28.59 69 ALA B C 1
ATOM 2155 O O . ALA B 1 77 ? -5.748 -16.385 24.996 1.00 28.01 69 ALA B O 1
ATOM 2157 N N . GLN B 1 78 ? -5.546 -15.281 23.046 1.00 29.75 70 GLN B N 1
ATOM 2158 C CA . GLN B 1 78 ? -5.021 -16.446 22.347 1.00 30.21 70 GLN B CA 1
ATOM 2159 C C . GLN B 1 78 ? -3.615 -16.762 22.816 1.00 27.76 70 GLN B C 1
ATOM 2160 O O . GLN B 1 78 ? -3.243 -17.929 22.973 1.00 26.67 70 GLN B O 1
ATOM 2166 N N . VAL B 1 79 ? -2.842 -15.712 23.056 1.00 26.57 71 VAL B N 1
ATOM 2167 C CA . VAL B 1 79 ? -1.490 -15.877 23.550 1.00 26.81 71 VAL B CA 1
ATOM 2168 C C . VAL B 1 79 ? -1.509 -16.474 24.967 1.00 27.50 71 VAL B C 1
ATOM 2169 O O . VAL B 1 79 ? -0.739 -17.384 25.275 1.00 26.07 71 VAL B O 1
ATOM 2173 N N . ASP B 1 80 ? -2.414 -15.995 25.817 1.00 30.65 72 ASP B N 1
ATOM 2174 C CA . ASP B 1 80 ? -2.559 -16.569 27.154 1.00 32.01 72 ASP B CA 1
ATOM 2175 C C . ASP B 1 80 ? -2.955 -18.048 27.073 1.00 32.63 72 ASP B C 1
ATOM 2176 O O . ASP B 1 80 ? -2.412 -18.875 27.802 1.00 33.52 72 ASP B O 1
ATOM 2181 N N . ALA B 1 81 ? -3.883 -18.377 26.175 1.00 32.72 73 ALA B N 1
ATOM 2182 C CA . ALA B 1 81 ? -4.359 -19.755 26.019 1.00 32.77 73 ALA B CA 1
ATOM 2183 C C . ALA B 1 81 ? -3.241 -20.673 25.543 1.00 32.50 73 ALA B C 1
ATOM 2184 O O . ALA B 1 81 ? -3.157 -21.843 25.934 1.00 27.25 73 ALA B O 1
ATOM 2186 N N . MET B 1 82 ? -2.380 -20.118 24.699 1.00 29.88 74 MET B N 1
ATOM 2187 C CA . MET B 1 82 ? -1.222 -20.829 24.183 1.00 28.48 74 MET B CA 1
ATOM 2188 C C . MET B 1 82 ? -0.297 -21.271 25.313 1.00 28.56 74 MET B C 1
ATOM 2189 O O . MET B 1 82 ? 0.110 -22.426 25.371 1.00 25.20 74 MET B O 1
ATOM 2194 N N . VAL B 1 83 ? 0.017 -20.350 26.220 1.00 28.27 75 VAL B N 1
ATOM 2195 C CA . VAL B 1 83 ? 0.866 -20.672 27.358 1.00 29.69 75 VAL B CA 1
ATOM 2196 C C . VAL B 1 83 ? 0.175 -21.710 28.250 1.00 31.22 75 VAL B C 1
ATOM 2197 O O . VAL B 1 83 ? 0.808 -22.662 28.705 1.00 32.25 75 VAL B O 1
ATOM 2201 N N . ALA B 1 84 ? -1.128 -21.542 28.475 1.00 31.75 76 ALA B N 1
ATOM 2202 C CA . ALA B 1 84 ? -1.887 -22.493 29.281 1.00 32.36 76 ALA B CA 1
ATOM 2203 C C . ALA B 1 84 ? -1.879 -23.882 28.646 1.00 32.89 76 ALA B C 1
ATOM 2204 O O . ALA B 1 84 ? -1.857 -24.892 29.347 1.00 31.82 76 ALA B O 1
ATOM 2206 N N . GLN B 1 85 ? -1.892 -23.934 27.316 1.00 32.92 77 GLN B N 1
ATOM 2207 C CA . GLN B 1 85 ? -1.936 -25.219 26.623 1.00 31.33 77 GLN B CA 1
ATOM 2208 C C . GLN B 1 85 ? -0.618 -25.983 26.752 1.00 32.07 77 GLN B C 1
ATOM 2209 O O . GLN B 1 85 ? -0.612 -27.211 26.852 1.00 33.87 77 GLN B O 1
ATOM 2215 N N . ALA B 1 86 ? 0.499 -25.263 26.742 1.00 29.18 78 ALA B N 1
ATOM 2216 C CA . ALA B 1 86 ? 1.787 -25.904 26.958 1.00 29.37 78 ALA B CA 1
ATOM 2217 C C . ALA B 1 86 ? 1.812 -26.582 28.327 1.00 30.43 78 ALA B C 1
ATOM 2218 O O . ALA B 1 86 ? 2.250 -27.726 28.458 1.00 29.53 78 ALA B O 1
ATOM 2220 N N . LEU B 1 87 ? 1.302 -25.887 29.339 1.00 30.89 79 LEU B N 1
ATOM 2221 C CA . LEU B 1 87 ? 1.291 -26.423 30.689 1.00 31.97 79 LEU B CA 1
ATOM 2222 C C . LEU B 1 87 ? 0.374 -27.639 30.796 1.00 32.15 79 LEU B C 1
ATOM 2223 O O . LEU B 1 87 ? 0.701 -28.608 31.477 1.00 31.59 79 LEU B O 1
ATOM 2228 N N . ALA B 1 88 ? -0.771 -27.576 30.125 1.00 32.32 80 ALA B N 1
ATOM 2229 C CA . ALA B 1 88 ? -1.779 -28.634 30.208 1.00 35.58 80 ALA B CA 1
ATOM 2230 C C . ALA B 1 88 ? -1.443 -29.851 29.336 1.00 36.50 80 ALA B C 1
ATOM 2231 O O . ALA B 1 88 ? -1.589 -30.987 29.777 1.00 38.48 80 ALA B O 1
ATOM 2233 N N . ASP B 1 89 ? -1.010 -29.610 28.098 1.00 34.49 81 ASP B N 1
ATOM 2234 C CA . ASP B 1 89 ? -0.762 -30.690 27.138 1.00 36.06 81 ASP B CA 1
ATOM 2235 C C . ASP B 1 89 ? 0.623 -31.324 27.280 1.00 34.33 81 ASP B C 1
ATOM 2236 O O . ASP B 1 89 ? 0.777 -32.536 27.137 1.00 33.76 81 ASP B O 1
ATOM 2241 N N . LEU B 1 90 ? 1.633 -30.498 27.537 1.00 32.38 82 LEU B N 1
ATOM 2242 C CA . LEU B 1 90 ? 3.009 -30.982 27.584 1.00 30.70 82 LEU B CA 1
ATOM 2243 C C . LEU B 1 90 ? 3.587 -30.945 28.998 1.00 32.58 82 LEU B C 1
ATOM 2244 O O . LEU B 1 90 ? 4.720 -31.356 29.211 1.00 33.40 82 LEU B O 1
ATOM 2249 N N . GLY B 1 91 ? 2.805 -30.452 29.956 1.00 33.68 83 GLY B N 1
ATOM 2250 C CA . GLY B 1 91 ? 3.160 -30.547 31.363 1.00 34.51 83 GLY B CA 1
ATOM 2251 C C . GLY B 1 91 ? 4.146 -29.526 31.901 1.00 33.70 83 GLY B C 1
ATOM 2252 O O . GLY B 1 91 ? 4.634 -29.664 33.027 1.00 34.42 83 GLY B O 1
ATOM 2253 N N . GLY B 1 92 ? 4.443 -28.500 31.114 1.00 30.67 84 GLY B N 1
ATOM 2254 C CA . GLY B 1 92 ? 5.362 -27.468 31.557 1.00 30.20 84 GLY B CA 1
ATOM 2255 C C . GLY B 1 92 ? 5.720 -26.466 30.481 1.00 27.64 84 GLY B C 1
ATOM 2256 O O . GLY B 1 92 ? 5.126 -26.448 29.403 1.00 27.73 84 GLY B O 1
ATOM 2257 N N . LEU B 1 93 ? 6.699 -25.621 30.788 1.00 27.27 85 LEU B N 1
ATOM 2258 C CA . LEU B 1 93 ? 7.180 -24.607 29.866 1.00 25.52 85 LEU B CA 1
ATOM 2259 C C . LEU B 1 93 ? 8.539 -24.133 30.337 1.00 26.16 85 LEU B C 1
ATOM 2260 O O . LEU B 1 93 ? 8.699 -23.736 31.491 1.00 26.85 85 LEU B O 1
ATOM 2265 N N . ASP B 1 94 ? 9.524 -24.192 29.451 1.00 23.11 86 ASP B N 1
ATOM 2266 C CA . ASP B 1 94 ? 10.874 -23.771 29.804 1.00 22.47 86 ASP B CA 1
ATOM 2267 C C . ASP B 1 94 ? 11.418 -22.721 28.855 1.00 21.14 86 ASP B C 1
ATOM 2268 O O . ASP B 1 94 ? 12.234 -21.888 29.248 1.00 20.45 86 ASP B O 1
ATOM 2273 N N . ILE B 1 95 ? 10.970 -22.786 27.607 1.00 20.87 87 ILE B N 1
ATOM 2274 C CA . ILE B 1 95 ? 11.472 -21.933 26.537 1.00 20.61 87 ILE B CA 1
ATOM 2275 C C . ILE B 1 95 ? 10.324 -21.321 25.744 1.00 21.30 87 ILE B C 1
ATOM 2276 O O . ILE B 1 95 ? 9.421 -22.036 25.312 1.00 20.92 87 ILE B O 1
ATOM 2281 N N . LEU B 1 96 ? 10.360 -20.004 25.564 1.00 18.56 88 LEU B N 1
ATOM 2282 C CA . LEU B 1 96 ? 9.431 -19.333 24.666 1.00 18.26 88 LEU B CA 1
ATOM 2283 C C . LEU B 1 96 ? 10.203 -18.701 23.519 1.00 19.72 88 LEU B C 1
ATOM 2284 O O . LEU B 1 96 ? 11.081 -17.880 23.758 1.00 17.87 88 LEU B O 1
ATOM 2289 N N . VAL B 1 97 ? 9.888 -19.102 22.286 1.00 17.47 89 VAL B N 1
ATOM 2290 C CA . VAL B 1 97 ? 10.464 -18.482 21.089 1.00 17.64 89 VAL B CA 1
ATOM 2291 C C . VAL B 1 97 ? 9.394 -17.664 20.372 1.00 16.96 89 VAL B C 1
ATOM 2292 O O . VAL B 1 97 ? 8.392 -18.213 19.902 1.00 17.28 89 VAL B O 1
ATOM 2296 N N . ASN B 1 98 ? 9.592 -16.356 20.307 1.00 15.76 90 ASN B N 1
ATOM 2297 C CA . ASN B 1 98 ? 8.667 -15.496 19.576 1.00 18.10 90 ASN B CA 1
ATOM 2298 C C . ASN B 1 98 ? 9.173 -15.295 18.158 1.00 19.88 90 ASN B C 1
ATOM 2299 O O . ASN B 1 98 ? 10.054 -14.471 17.922 1.00 20.74 90 ASN B O 1
ATOM 2304 N N . CYS B 1 99 ? 8.605 -16.025 17.214 1.00 22.05 91 CYS B N 1
ATOM 2305 C CA . CYS B 1 99 ? 9.096 -15.990 15.844 1.00 21.99 91 CYS B CA 1
ATOM 2306 C C . CYS B 1 99 ? 7.975 -15.697 14.847 1.00 26.02 91 CYS B C 1
ATOM 2307 O O . CYS B 1 99 ? 8.082 -16.025 13.664 1.00 29.20 91 CYS B O 1
ATOM 2310 N N . ALA B 1 100 ? 6.882 -15.111 15.326 1.00 24.27 92 ALA B N 1
ATOM 2311 C CA . ALA B 1 100 ? 5.864 -14.629 14.407 1.00 25.83 92 ALA B CA 1
ATOM 2312 C C . ALA B 1 100 ? 6.398 -13.336 13.816 1.00 29.32 92 ALA B C 1
ATOM 2313 O O . ALA B 1 100 ? 6.951 -12.503 14.536 1.00 33.15 92 ALA B O 1
ATOM 2315 N N . GLY B 1 101 ? 6.279 -13.178 12.505 1.00 26.88 93 GLY B N 1
ATOM 2316 C CA . GLY B 1 101 ? 6.827 -11.999 11.864 1.00 24.16 93 GLY B CA 1
ATOM 2317 C C . GLY B 1 101 ? 6.227 -11.764 10.501 1.00 24.13 93 GLY B C 1
ATOM 2318 O O . GLY B 1 101 ? 5.910 -12.711 9.784 1.00 26.61 93 GLY B O 1
ATOM 2319 N N . VAL B 1 102 ? 6.054 -10.493 10.154 1.00 20.78 94 VAL B N 1
ATOM 2320 C CA . VAL B 1 102 ? 5.552 -10.104 8.845 1.00 18.25 94 VAL B CA 1
ATOM 2321 C C . VAL B 1 102 ? 6.390 -8.954 8.289 1.00 17.07 94 VAL B C 1
ATOM 2322 O O . VAL B 1 102 ? 7.022 -8.204 9.035 1.00 15.36 94 VAL B O 1
ATOM 2326 N N . ILE B 1 103 ? 6.390 -8.818 6.972 1.00 17.77 95 ILE B N 1
ATOM 2327 C CA . ILE B 1 103 ? 7.187 -7.783 6.325 1.00 17.18 95 ILE B CA 1
ATOM 2328 C C . ILE B 1 103 ? 6.428 -7.269 5.107 1.00 18.93 95 ILE B C 1
ATOM 2329 O O . ILE B 1 103 ? 5.597 -7.985 4.542 1.00 20.69 95 ILE B O 1
ATOM 2334 N N . SER B 1 104 ? 6.648 -6.008 4.758 1.00 18.75 96 SER B N 1
ATOM 2335 C CA . SER B 1 104 ? 6.181 -5.476 3.488 1.00 20.62 96 SER B CA 1
ATOM 2336 C C . SER B 1 104 ? 7.165 -4.398 3.072 1.00 19.72 96 SER B C 1
ATOM 2337 O O . SER B 1 104 ? 7.876 -3.859 3.914 1.00 20.04 96 SER B O 1
ATOM 2340 N N . ILE B 1 105 ? 7.212 -4.087 1.785 1.00 17.84 97 ILE B N 1
ATOM 2341 C CA . ILE B 1 105 ? 8.193 -3.127 1.298 1.00 18.32 97 ILE B CA 1
ATOM 2342 C C . ILE B 1 105 ? 7.502 -1.913 0.685 1.00 17.05 97 ILE B C 1
ATOM 2343 O O . ILE B 1 105 ? 6.807 -2.025 -0.327 1.00 18.12 97 ILE B O 1
ATOM 2348 N N . HIS B 1 106 ? 7.671 -0.766 1.334 1.00 16.39 98 HIS B N 1
ATOM 2349 C CA . HIS B 1 106 ? 7.139 0.498 0.851 1.00 16.86 98 HIS B CA 1
ATOM 2350 C C . HIS B 1 106 ? 7.999 1.649 1.341 1.00 15.96 98 HIS B C 1
ATOM 2351 O O . HIS B 1 106 ? 8.360 1.690 2.513 1.00 15.76 98 HIS B O 1
ATOM 2358 N N . PRO B 1 107 ? 8.288 2.616 0.464 1.00 16.28 99 PRO B N 1
ATOM 2359 C CA . PRO B 1 107 ? 8.887 3.867 0.952 1.00 16.29 99 PRO B CA 1
ATOM 2360 C C . PRO B 1 107 ? 7.934 4.531 1.928 1.00 15.58 99 PRO B C 1
ATOM 2361 O O . PRO B 1 107 ? 6.722 4.340 1.790 1.00 16.41 99 PRO B O 1
ATOM 2365 N N . VAL B 1 108 ? 8.456 5.315 2.863 1.00 17.55 100 VAL B N 1
ATOM 2366 C CA . VAL B 1 108 ? 7.627 6.001 3.852 1.00 15.80 100 VAL B CA 1
ATOM 2367 C C . VAL B 1 108 ? 6.563 6.842 3.153 1.00 15.89 100 VAL B C 1
ATOM 2368 O O . VAL B 1 108 ? 5.415 6.921 3.605 1.00 16.45 100 VAL B O 1
ATOM 2372 N N . ALA B 1 109 ? 6.930 7.435 2.021 1.00 16.61 101 ALA B N 1
ATOM 2373 C CA . ALA B 1 109 ? 5.986 8.256 1.268 1.00 19.52 101 ALA B CA 1
ATOM 2374 C C . ALA B 1 109 ? 4.760 7.453 0.839 1.00 20.54 101 ALA B C 1
ATOM 2375 O O . ALA B 1 109 ? 3.698 8.015 0.597 1.00 21.79 101 ALA B O 1
ATOM 2377 N N . GLU B 1 110 ? 4.904 6.139 0.743 1.00 18.34 102 GLU B N 1
ATOM 2378 C CA . GLU B 1 110 ? 3.793 5.299 0.295 1.00 21.61 102 GLU B CA 1
ATOM 2379 C C . GLU B 1 110 ? 3.224 4.381 1.370 1.00 23.07 102 GLU B C 1
ATOM 2380 O O . GLU B 1 110 ? 2.253 3.664 1.111 1.00 23.51 102 GLU B O 1
ATOM 2386 N N . LEU B 1 111 ? 3.796 4.423 2.570 1.00 17.96 103 LEU B N 1
ATOM 2387 C CA . LEU B 1 111 ? 3.310 3.605 3.684 1.00 17.70 103 LEU B CA 1
ATOM 2388 C C . LEU B 1 111 ? 1.938 4.050 4.180 1.00 22.16 103 LEU B C 1
ATOM 2389 O O . LEU B 1 111 ? 1.706 5.234 4.394 1.00 21.00 103 LEU B O 1
ATOM 2394 N N . THR B 1 112 ? 1.028 3.097 4.342 1.00 19.09 104 THR B N 1
ATOM 2395 C CA . THR B 1 112 ? -0.269 3.380 4.949 1.00 19.86 104 THR B CA 1
ATOM 2396 C C . THR B 1 112 ? -0.219 3.115 6.444 1.00 19.17 104 THR B C 1
ATOM 2397 O O . THR B 1 112 ? 0.696 2.448 6.937 1.00 19.25 104 THR B O 1
ATOM 2401 N N . GLU B 1 113 ? -1.212 3.618 7.163 1.00 21.47 105 GLU B N 1
ATOM 2402 C CA . GLU B 1 113 ? -1.352 3.273 8.570 1.00 21.69 105 GLU B CA 1
ATOM 2403 C C . GLU B 1 113 ? -1.571 1.786 8.751 1.00 21.32 105 GLU B C 1
ATOM 2404 O O . GLU B 1 113 ? -1.101 1.212 9.730 1.00 21.87 105 GLU B O 1
ATOM 2410 N N . ARG B 1 114 ? -2.312 1.169 7.830 1.00 19.76 106 ARG B N 1
ATOM 2411 C CA . ARG B 1 114 ? -2.512 -0.276 7.891 1.00 20.06 106 ARG B CA 1
ATOM 2412 C C . ARG B 1 114 ? -1.164 -0.995 7.804 1.00 18.80 106 ARG B C 1
ATOM 2413 O O . ARG B 1 114 ? -0.925 -1.946 8.552 1.00 19.86 106 ARG B O 1
ATOM 2415 N N . ASP B 1 115 ? -0.286 -0.537 6.907 1.00 19.23 107 ASP B N 1
ATOM 2416 C CA . ASP B 1 115 ? 1.058 -1.123 6.758 1.00 19.45 107 ASP B CA 1
ATOM 2417 C C . ASP B 1 115 ? 1.861 -1.034 8.057 1.00 19.19 107 ASP B C 1
ATOM 2418 O O . ASP B 1 115 ? 2.467 -2.010 8.517 1.00 15.91 107 ASP B O 1
ATOM 2423 N N . TRP B 1 116 ? 1.855 0.159 8.638 1.00 18.39 108 TRP B N 1
ATOM 2424 C CA . TRP B 1 116 ? 2.584 0.421 9.866 1.00 18.03 108 TRP B CA 1
ATOM 2425 C C . TRP B 1 116 ? 2.061 -0.457 10.998 1.00 17.73 108 TRP B C 1
ATOM 2426 O O . TRP B 1 116 ? 2.831 -1.144 11.675 1.00 16.64 108 TRP B O 1
ATOM 2437 N N . ASP B 1 117 ? 0.749 -0.427 11.195 1.00 15.73 109 ASP B N 1
ATOM 2438 C CA . ASP B 1 117 ? 0.146 -1.114 12.322 1.00 21.57 109 ASP B CA 1
ATOM 2439 C C . ASP B 1 117 ? 0.297 -2.622 12.214 1.00 19.87 109 ASP B C 1
ATOM 2440 O O . ASP B 1 117 ? 0.503 -3.292 13.224 1.00 18.92 109 ASP B O 1
ATOM 2445 N N . PHE B 1 118 ? 0.187 -3.153 10.999 1.00 17.57 110 PHE B N 1
ATOM 2446 C CA . PHE B 1 118 ? 0.293 -4.595 10.793 1.00 20.11 110 PHE B CA 1
ATOM 2447 C C . PHE B 1 118 ? 1.656 -5.087 11.255 1.00 19.86 110 PHE B C 1
ATOM 2448 O O . PHE B 1 118 ? 1.769 -6.045 12.031 1.00 18.35 110 PHE B O 1
ATOM 2456 N N . VAL B 1 119 ? 2.698 -4.410 10.787 1.00 16.96 111 VAL B N 1
ATOM 2457 C CA . VAL B 1 119 ? 4.053 -4.808 11.117 1.00 17.44 111 VAL B CA 1
ATOM 2458 C C . VAL B 1 119 ? 4.369 -4.555 12.588 1.00 15.76 111 VAL B C 1
ATOM 2459 O O . VAL B 1 119 ? 4.978 -5.397 13.252 1.00 13.68 111 VAL B O 1
ATOM 2463 N N . MET B 1 120 ? 3.943 -3.414 13.115 1.00 15.30 112 MET B N 1
ATOM 2464 C CA . MET B 1 120 ? 4.230 -3.112 14.511 1.00 15.05 112 MET B CA 1
ATOM 2465 C C . MET B 1 120 ? 3.480 -4.039 15.473 1.00 17.25 112 MET B C 1
ATOM 2466 O O . MET B 1 120 ? 4.052 -4.510 16.458 1.00 17.89 112 MET B O 1
ATOM 2471 N N . ASN B 1 121 ? 2.211 -4.310 15.183 1.00 17.34 113 ASN B N 1
ATOM 2472 C CA . ASN B 1 121 ? 1.402 -5.168 16.049 1.00 17.08 113 ASN B CA 1
ATOM 2473 C C . ASN B 1 121 ? 1.841 -6.626 16.044 1.00 16.27 113 ASN B C 1
ATOM 2474 O O . ASN B 1 121 ? 1.927 -7.242 17.095 1.00 18.75 113 ASN B O 1
ATOM 2479 N N . VAL B 1 122 ? 2.116 -7.180 14.872 1.00 14.82 114 VAL B N 1
ATOM 2480 C CA . VAL B 1 122 ? 2.589 -8.563 14.803 1.00 15.82 114 VAL B CA 1
ATOM 2481 C C . VAL B 1 122 ? 4.003 -8.720 15.345 1.00 15.83 114 VAL B C 1
ATOM 2482 O O . VAL B 1 122 ? 4.246 -9.577 16.203 1.00 15.30 114 VAL B O 1
ATOM 2486 N N . ASN B 1 123 ? 4.942 -7.907 14.848 1.00 14.86 115 ASN B N 1
ATOM 2487 C CA . ASN B 1 123 ? 6.354 -8.116 15.167 1.00 13.17 115 ASN B CA 1
ATOM 2488 C C . ASN B 1 123 ? 6.735 -7.694 16.582 1.00 17.27 115 ASN B C 1
ATOM 2489 O O . ASN B 1 123 ? 7.508 -8.384 17.256 1.00 16.46 115 ASN B O 1
ATOM 2494 N N . ALA B 1 124 ? 6.213 -6.548 17.018 1.00 14.77 116 ALA B N 1
ATOM 2495 C CA . ALA B 1 124 ? 6.598 -5.989 18.306 1.00 15.67 116 ALA B CA 1
ATOM 2496 C C . ALA B 1 124 ? 5.571 -6.287 19.395 1.00 14.37 116 ALA B C 1
ATOM 2497 O O . ALA B 1 124 ? 5.912 -6.877 20.416 1.00 15.93 116 ALA B O 1
ATOM 2499 N N . LYS B 1 125 ? 4.319 -5.889 19.184 1.00 12.98 117 LYS B N 1
ATOM 2500 C CA . LYS B 1 125 ? 3.303 -6.125 20.201 1.00 19.60 117 LYS B CA 1
ATOM 2501 C C . LYS B 1 125 ? 3.084 -7.631 20.431 1.00 19.07 117 LYS B C 1
ATOM 2502 O O . LYS B 1 125 ? 2.910 -8.078 21.563 1.00 14.49 117 LYS B O 1
ATOM 2508 N N . GLY B 1 126 ? 3.116 -8.415 19.360 1.00 18.01 118 GLY B N 1
ATOM 2509 C CA . GLY B 1 126 ? 2.960 -9.855 19.497 1.00 17.15 118 GLY B CA 1
ATOM 2510 C C . GLY B 1 126 ? 4.072 -10.426 20.362 1.00 17.52 118 GLY B C 1
ATOM 2511 O O . GLY B 1 126 ? 3.867 -11.384 21.095 1.00 18.76 118 GLY B O 1
ATOM 2512 N N . THR B 1 127 ? 5.266 -9.850 20.255 1.00 13.27 119 THR B N 1
ATOM 2513 C CA . THR B 1 127 ? 6.389 -10.302 21.083 1.00 16.68 119 THR B CA 1
ATOM 2514 C C . THR B 1 127 ? 6.215 -9.881 22.543 1.00 16.83 119 THR B C 1
ATOM 2515 O O . THR B 1 127 ? 6.462 -10.661 23.476 1.00 18.59 119 THR B O 1
ATOM 2519 N N . PHE B 1 128 ? 5.770 -8.648 22.738 1.00 15.96 120 PHE B N 1
ATOM 2520 C CA . PHE B 1 128 ? 5.410 -8.184 24.073 1.00 17.54 120 PHE B CA 1
ATOM 2521 C C . PHE B 1 128 ? 4.373 -9.119 24.706 1.00 18.73 120 PHE B C 1
ATOM 2522 O O . PHE B 1 128 ? 4.548 -9.571 25.841 1.00 15.35 120 PHE B O 1
ATOM 2530 N N . LEU B 1 129 ? 3.315 -9.439 23.964 1.00 15.22 121 LEU B N 1
ATOM 2531 C CA . LEU B 1 129 ? 2.236 -10.268 24.501 1.00 16.49 121 LEU B CA 1
ATOM 2532 C C . LEU B 1 129 ? 2.690 -11.690 24.816 1.00 16.57 121 LEU B C 1
ATOM 2533 O O . LEU B 1 129 ? 2.245 -12.287 25.808 1.00 18.66 121 LEU B O 1
ATOM 2538 N N . GLY B 1 130 ? 3.535 -12.246 23.952 1.00 15.76 122 GLY B N 1
ATOM 2539 C CA . GLY B 1 130 ? 4.072 -13.581 24.165 1.00 16.01 122 GLY B CA 1
ATOM 2540 C C . GLY B 1 130 ? 4.924 -13.627 25.425 1.00 16.14 122 GLY B C 1
ATOM 2541 O O . GLY B 1 130 ? 4.762 -14.514 26.272 1.00 17.65 122 GLY B O 1
ATOM 2542 N N . CYS B 1 131 ? 5.829 -12.663 25.550 1.00 15.88 123 CYS B N 1
ATOM 2543 C CA . CYS B 1 131 ? 6.699 -12.577 26.716 1.00 16.82 123 CYS B CA 1
ATOM 2544 C C . CYS B 1 131 ? 5.883 -12.400 27.995 1.00 18.61 123 CYS B C 1
ATOM 2545 O O . CYS B 1 131 ? 6.099 -13.106 28.985 1.00 18.71 123 CYS B O 1
ATOM 2548 N N . ARG B 1 132 ? 4.922 -11.477 27.963 1.00 19.83 124 ARG B N 1
ATOM 2549 C CA . ARG B 1 132 ? 4.120 -11.183 29.142 1.00 20.14 124 ARG B CA 1
ATOM 2550 C C . ARG B 1 132 ? 3.352 -12.416 29.619 1.00 20.11 124 ARG B C 1
ATOM 2551 O O . ARG B 1 132 ? 3.236 -12.653 30.816 1.00 20.62 124 ARG B O 1
ATOM 2559 N N . ALA B 1 133 ? 2.837 -13.203 28.681 1.00 20.24 125 ALA B N 1
ATOM 2560 C CA . ALA B 1 133 ? 2.030 -14.369 29.038 1.00 22.81 125 ALA B CA 1
ATOM 2561 C C . ALA B 1 133 ? 2.862 -15.457 29.710 1.00 22.13 125 ALA B C 1
ATOM 2562 O O . ALA B 1 133 ? 2.340 -16.247 30.494 1.00 21.88 125 ALA B O 1
ATOM 2564 N N . ALA B 1 134 ? 4.155 -15.505 29.404 1.00 20.89 126 ALA B N 1
ATOM 2565 C CA . ALA B 1 134 ? 4.995 -16.583 29.922 1.00 21.84 126 ALA B CA 1
ATOM 2566 C C . ALA B 1 134 ? 5.713 -16.216 31.220 1.00 24.08 126 ALA B C 1
ATOM 2567 O O . ALA B 1 134 ? 6.265 -17.094 31.888 1.00 24.46 126 ALA B O 1
ATOM 2569 N N . LEU B 1 135 ? 5.703 -14.935 31.580 1.00 25.30 127 LEU B N 1
ATOM 2570 C CA . LEU B 1 135 ? 6.512 -14.447 32.704 1.00 26.74 127 LEU B CA 1
ATOM 2571 C C . LEU B 1 135 ? 6.188 -15.114 34.024 1.00 26.53 127 LEU B C 1
ATOM 2572 O O . LEU B 1 135 ? 7.090 -15.585 34.707 1.00 28.29 127 LEU B O 1
ATOM 2577 N N . ALA B 1 136 ? 4.904 -15.150 34.382 1.00 27.06 128 ALA B N 1
ATOM 2578 C CA . ALA B 1 136 ? 4.498 -15.627 35.698 1.00 29.06 128 ALA B CA 1
ATOM 2579 C C . ALA B 1 136 ? 5.015 -17.034 35.941 1.00 28.73 128 ALA B C 1
ATOM 2580 O O . ALA B 1 136 ? 5.557 -17.318 37.007 1.00 29.65 128 ALA B O 1
ATOM 2582 N N . HIS B 1 137 ? 4.863 -17.901 34.945 1.00 28.29 129 HIS B N 1
ATOM 2583 C CA . HIS B 1 137 ? 5.299 -19.291 35.069 1.00 30.28 129 HIS B CA 1
ATOM 2584 C C . HIS B 1 137 ? 6.820 -19.438 35.093 1.00 27.37 129 HIS B C 1
ATOM 2585 O O . HIS B 1 137 ? 7.356 -20.217 35.883 1.00 26.26 129 HIS B O 1
ATOM 2592 N N . LEU B 1 138 ? 7.506 -18.736 34.195 1.00 23.62 130 LEU B N 1
ATOM 2593 C CA . LEU B 1 138 ? 8.953 -18.859 34.128 1.00 23.17 130 LEU B CA 1
ATOM 2594 C C . LEU B 1 138 ? 9.569 -18.297 35.411 1.00 25.41 130 LEU B C 1
ATOM 2595 O O . LEU B 1 138 ? 10.482 -18.899 35.982 1.00 26.08 130 LEU B O 1
ATOM 2600 N N . LYS B 1 139 ? 9.047 -17.165 35.880 1.00 25.71 131 LYS B N 1
ATOM 2601 C CA . LYS B 1 139 ? 9.529 -16.563 37.123 1.00 29.21 131 LYS B CA 1
ATOM 2602 C C . LYS B 1 139 ? 9.314 -17.464 38.331 1.00 29.92 131 LYS B C 1
ATOM 2603 O O . LYS B 1 139 ? 10.186 -17.585 39.189 1.00 28.92 131 LYS B O 1
ATOM 2609 N N . ALA B 1 140 ? 8.146 -18.090 38.397 1.00 30.08 132 ALA B N 1
ATOM 2610 C CA . ALA B 1 140 ? 7.800 -18.920 39.544 1.00 31.84 132 ALA B CA 1
ATOM 2611 C C . ALA B 1 140 ? 8.734 -20.126 39.667 1.00 31.90 132 ALA B C 1
ATOM 2612 O O . ALA B 1 140 ? 9.045 -20.566 40.773 1.00 30.38 132 ALA B O 1
ATOM 2614 N N . GLN B 1 141 ? 9.163 -20.684 38.539 1.00 31.35 133 GLN B N 1
ATOM 2615 C CA . GLN B 1 141 ? 10.030 -21.860 38.603 1.00 33.94 133 GLN B CA 1
ATOM 2616 C C . GLN B 1 141 ? 11.516 -21.488 38.656 1.00 31.56 133 GLN B C 1
ATOM 2617 O O . GLN B 1 141 ? 12.373 -22.353 38.832 1.00 31.75 133 GLN B O 1
ATOM 2623 N N . GLY B 1 142 ? 11.815 -20.199 38.524 1.00 28.87 134 GLY B N 1
ATOM 2624 C CA . GLY B 1 142 ? 13.171 -19.712 38.708 1.00 27.94 134 GLY B CA 1
ATOM 2625 C C . GLY B 1 142 ? 14.136 -20.066 37.594 1.00 28.00 134 GLY B C 1
ATOM 2626 O O . GLY B 1 142 ? 15.350 -19.966 37.766 1.00 28.95 134 GLY B O 1
ATOM 2627 N N . ARG B 1 143 ? 13.600 -20.469 36.446 1.00 26.44 135 ARG B N 1
ATOM 2628 C CA . ARG B 1 143 ? 14.424 -20.825 35.297 1.00 24.85 135 ARG B CA 1
ATOM 2629 C C . ARG B 1 143 ? 13.615 -20.694 34.022 1.00 23.40 135 ARG B C 1
ATOM 2630 O O . ARG B 1 143 ? 12.441 -21.041 33.978 1.00 23.89 135 ARG B O 1
ATOM 2632 N N . GLY B 1 144 ? 14.225 -20.158 32.982 1.00 21.31 136 GLY B N 1
ATOM 2633 C CA . GLY B 1 144 ? 13.496 -20.022 31.747 1.00 20.12 136 GLY B CA 1
ATOM 2634 C C . GLY B 1 144 ? 14.340 -19.372 30.690 1.00 17.82 136 GLY B C 1
ATOM 2635 O O . GLY B 1 144 ? 15.369 -18.763 30.981 1.00 20.12 136 GLY B O 1
ATOM 2636 N N . ARG B 1 145 ? 13.896 -19.513 29.452 1.00 17.91 137 ARG B N 1
ATOM 2637 C CA . ARG B 1 145 ? 14.563 -18.893 28.319 1.00 16.79 137 ARG B CA 1
ATOM 2638 C C . ARG B 1 145 ? 13.522 -18.210 27.456 1.00 18.42 137 ARG B C 1
ATOM 2639 O O . ARG B 1 145 ? 12.589 -18.849 26.979 1.00 21.36 137 ARG B O 1
ATOM 2647 N N . ILE B 1 146 ? 13.663 -16.906 27.267 1.00 18.61 138 ILE B N 1
ATOM 2648 C CA . ILE B 1 146 ? 12.827 -16.209 26.301 1.00 16.09 138 ILE B CA 1
ATOM 2649 C C . ILE B 1 146 ? 13.704 -15.808 25.113 1.00 15.18 138 ILE B C 1
ATOM 2650 O O . ILE B 1 146 ? 14.742 -15.189 25.291 1.00 14.91 138 ILE B O 1
ATOM 2655 N N . ILE B 1 147 ? 13.289 -16.189 23.908 1.00 13.23 139 ILE B N 1
ATOM 2656 C CA . ILE B 1 147 ? 14.087 -15.969 22.710 1.00 13.47 139 ILE B CA 1
ATOM 2657 C C . ILE B 1 147 ? 13.230 -15.289 21.655 1.00 15.42 139 ILE B C 1
ATOM 2658 O O . ILE B 1 147 ? 12.304 -15.884 21.127 1.00 16.82 139 ILE B O 1
ATOM 2663 N N . ASN B 1 148 ? 13.544 -14.030 21.371 1.00 13.61 140 ASN B N 1
ATOM 2664 C CA . ASN B 1 148 ? 12.796 -13.244 20.404 1.00 14.65 140 ASN B CA 1
ATOM 2665 C C . ASN B 1 148 ? 13.511 -13.220 19.070 1.00 17.72 140 ASN B C 1
ATOM 2666 O O . ASN B 1 148 ? 14.730 -13.141 19.023 1.00 22.05 140 ASN B O 1
ATOM 2671 N N . VAL B 1 149 ? 12.769 -13.309 17.977 1.00 15.07 141 VAL B N 1
ATOM 2672 C CA . VAL B 1 149 ? 13.431 -13.273 16.684 1.00 17.53 141 VAL B CA 1
ATOM 2673 C C . VAL B 1 149 ? 13.244 -11.884 16.106 1.00 18.77 141 VAL B C 1
ATOM 2674 O O . VAL B 1 149 ? 12.138 -11.521 15.717 1.00 21.20 141 VAL B O 1
ATOM 2678 N N . ALA B 1 150 ? 14.314 -11.095 16.094 1.00 16.52 142 ALA B N 1
ATOM 2679 C CA . ALA B 1 150 ? 14.245 -9.767 15.502 1.00 12.95 142 ALA B CA 1
ATOM 2680 C C . ALA B 1 150 ? 14.708 -9.850 14.037 1.00 11.65 142 ALA B C 1
ATOM 2681 O O . ALA B 1 150 ? 14.086 -10.548 13.228 1.00 13.41 142 ALA B O 1
ATOM 2683 N N . SER B 1 151 ? 15.787 -9.149 13.705 1.00 11.60 143 SER B N 1
ATOM 2684 C CA . SER B 1 151 ? 16.285 -9.039 12.329 1.00 12.50 143 SER B CA 1
ATOM 2685 C C . SER B 1 151 ? 17.478 -8.106 12.311 1.00 13.91 143 SER B C 1
ATOM 2686 O O . SER B 1 151 ? 17.585 -7.242 13.180 1.00 14.11 143 SER B O 1
ATOM 2689 N N . ILE B 1 152 ? 18.334 -8.211 11.295 1.00 12.13 144 ILE B N 1
ATOM 2690 C CA . ILE B 1 152 ? 19.351 -7.181 11.102 1.00 11.13 144 ILE B CA 1
ATOM 2691 C C . ILE B 1 152 ? 18.715 -5.814 10.836 1.00 11.74 144 ILE B C 1
ATOM 2692 O O . ILE B 1 152 ? 19.362 -4.776 11.029 1.00 10.91 144 ILE B O 1
ATOM 2697 N N . ALA B 1 153 ? 17.447 -5.809 10.415 1.00 9.28 145 ALA B N 1
ATOM 2698 C CA . ALA B 1 153 ? 16.708 -4.558 10.247 1.00 12.85 145 ALA B CA 1
ATOM 2699 C C . ALA B 1 153 ? 16.360 -3.965 11.607 1.00 12.35 145 ALA B C 1
ATOM 2700 O O . ALA B 1 153 ? 15.861 -2.846 11.697 1.00 12.11 145 ALA B O 1
ATOM 2702 N N . GLY B 1 154 ? 16.655 -4.705 12.676 1.00 11.91 146 GLY B N 1
ATOM 2703 C CA . GLY B 1 154 ? 16.564 -4.147 14.010 1.00 10.57 146 GLY B CA 1
ATOM 2704 C C . GLY B 1 154 ? 17.870 -3.524 14.486 1.00 11.16 146 GLY B C 1
ATOM 2705 O O . GLY B 1 154 ? 17.944 -3.001 15.599 1.00 10.99 146 GLY B O 1
ATOM 2706 N N . LYS B 1 155 ? 18.896 -3.576 13.638 1.00 9.72 147 LYS B N 1
ATOM 2707 C CA . LYS B 1 155 ? 20.210 -3.003 13.945 1.00 11.29 147 LYS B CA 1
ATOM 2708 C C . LYS B 1 155 ? 20.563 -1.864 12.992 1.00 9.84 147 LYS B C 1
ATOM 2709 O O . LYS B 1 155 ? 21.329 -0.954 13.335 1.00 12.13 147 LYS B O 1
ATOM 2715 N N . GLU B 1 156 ? 20.027 -1.943 11.780 1.00 9.56 148 GLU B N 1
ATOM 2716 C CA . GLU B 1 156 ? 20.262 -0.926 10.766 1.00 12.11 148 GLU B CA 1
ATOM 2717 C C . GLU B 1 156 ? 18.920 -0.539 10.179 1.00 12.14 148 GLU B C 1
ATOM 2718 O O . GLU B 1 156 ? 18.088 -1.402 9.919 1.00 11.35 148 GLU B O 1
ATOM 2724 N N . GLY B 1 157 ? 18.697 0.749 9.950 1.00 11.88 149 GLY B N 1
ATOM 2725 C CA . GLY B 1 157 ? 17.471 1.130 9.264 1.00 11.19 149 GLY B CA 1
ATOM 2726 C C . GLY B 1 157 ? 17.576 0.729 7.800 1.00 11.98 149 GLY B C 1
ATOM 2727 O O . GLY B 1 157 ? 18.570 1.030 7.149 1.00 14.14 149 GLY B O 1
ATOM 2728 N N . PHE B 1 158 ? 16.566 0.027 7.288 1.00 10.19 150 PHE B N 1
ATOM 2729 C CA . PHE B 1 158 ? 16.506 -0.341 5.862 1.00 11.98 150 PHE B CA 1
ATOM 2730 C C . PHE B 1 158 ? 15.562 0.566 5.088 1.00 12.74 150 PHE B C 1
ATOM 2731 O O . PHE B 1 158 ? 14.389 0.671 5.445 1.00 12.65 150 PHE B O 1
ATOM 2739 N N . PRO B 1 159 ? 16.063 1.200 4.013 1.00 12.58 151 PRO B N 1
ATOM 2740 C CA . PRO B 1 159 ? 15.191 2.027 3.175 1.00 13.22 151 PRO B CA 1
ATOM 2741 C C . PRO B 1 159 ? 14.076 1.184 2.553 1.00 14.99 151 PRO B C 1
ATOM 2742 O O . PRO B 1 159 ? 14.330 0.040 2.180 1.00 13.04 151 PRO B O 1
ATOM 2746 N N . ASN B 1 160 ? 12.874 1.760 2.466 1.00 13.54 152 ASN B N 1
ATOM 2747 C CA . ASN B 1 160 ? 11.652 1.078 2.019 1.00 16.40 152 ASN B CA 1
ATOM 2748 C C . ASN B 1 160 ? 11.161 0.005 2.985 1.00 14.89 152 ASN B C 1
ATOM 2749 O O . ASN B 1 160 ? 10.187 -0.712 2.700 1.00 15.45 152 ASN B O 1
ATOM 2754 N N . LEU B 1 161 ? 11.809 -0.066 4.141 1.00 12.50 153 LEU B N 1
ATOM 2755 C CA . LEU B 1 161 ? 11.389 -0.940 5.214 1.00 13.93 153 LEU B CA 1
ATOM 2756 C C . LEU B 1 161 ? 11.421 -0.198 6.541 1.00 11.83 153 LEU B C 1
ATOM 2757 O O . LEU B 1 161 ? 11.718 -0.785 7.562 1.00 14.88 153 LEU B O 1
ATOM 2762 N N . ALA B 1 162 ? 11.140 1.096 6.523 1.00 13.89 154 ALA B N 1
ATOM 2763 C CA . ALA B 1 162 ? 11.276 1.903 7.734 1.00 14.16 154 ALA B CA 1
ATOM 2764 C C . ALA B 1 162 ? 10.356 1.410 8.846 1.00 13.35 154 ALA B C 1
ATOM 2765 O O . ALA B 1 162 ? 10.725 1.432 10.019 1.00 11.05 154 ALA B O 1
ATOM 2767 N N . HIS B 1 163 ? 9.153 0.986 8.469 1.00 13.48 155 HIS B N 1
ATOM 2768 C CA . HIS B 1 163 ? 8.192 0.453 9.424 1.00 14.01 155 HIS B CA 1
ATOM 2769 C C . HIS B 1 163 ? 8.653 -0.897 9.960 1.00 13.92 155 HIS B C 1
ATOM 2770 O O . HIS B 1 163 ? 8.517 -1.196 11.150 1.00 13.41 155 HIS B O 1
ATOM 2777 N N . TYR B 1 164 ? 9.173 -1.729 9.070 1.00 10.80 156 TYR B N 1
ATOM 2778 C CA . TYR B 1 164 ? 9.686 -3.029 9.472 1.00 10.58 156 TYR B CA 1
ATOM 2779 C C . TYR B 1 164 ? 10.886 -2.861 10.404 1.00 10.96 156 TYR B C 1
ATOM 2780 O O . TYR B 1 164 ? 10.958 -3.507 11.432 1.00 13.77 156 TYR B O 1
ATOM 2789 N N . SER B 1 165 ? 11.808 -1.967 10.047 1.00 11.82 157 SER B N 1
ATOM 2790 C CA . SER B 1 165 ? 12.932 -1.641 10.929 1.00 11.58 157 SER B CA 1
ATOM 2791 C C . SER B 1 165 ? 12.424 -1.123 12.270 1.00 13.14 157 SER B C 1
ATOM 2792 O O . SER B 1 165 ? 12.910 -1.537 13.323 1.00 14.08 157 SER B O 1
ATOM 2795 N N . ALA B 1 166 ? 11.438 -0.223 12.239 1.00 11.11 158 ALA B N 1
ATOM 2796 C CA . ALA B 1 166 ? 10.926 0.317 13.490 1.00 10.89 158 ALA B CA 1
ATOM 2797 C C . ALA B 1 166 ? 10.470 -0.836 14.395 1.00 12.89 158 ALA B C 1
ATOM 2798 O O . ALA B 1 166 ? 10.784 -0.879 15.598 1.00 11.82 158 ALA B O 1
ATOM 2800 N N . SER B 1 167 ? 9.758 -1.792 13.807 1.00 11.78 159 SER B N 1
ATOM 2801 C CA . SER B 1 167 ? 9.204 -2.905 14.581 1.00 12.72 159 SER B CA 1
ATOM 2802 C C . SER B 1 167 ? 10.296 -3.815 15.135 1.00 11.50 159 SER B C 1
ATOM 2803 O O . SER B 1 167 ? 10.169 -4.348 16.245 1.00 11.55 159 SER B O 1
ATOM 2806 N N . LYS B 1 168 ? 11.376 -3.985 14.375 1.00 13.25 160 LYS B N 1
ATOM 2807 C CA . LYS B 1 168 ? 12.437 -4.901 14.782 1.00 10.74 160 LYS B CA 1
ATOM 2808 C C . LYS B 1 168 ? 13.420 -4.219 15.743 1.00 11.46 160 LYS B C 1
ATOM 2809 O O . LYS B 1 168 ? 13.954 -4.861 16.639 1.00 11.08 160 LYS B O 1
ATOM 2815 N N . PHE B 1 169 ? 13.658 -2.925 15.551 1.00 10.07 161 PHE B N 1
ATOM 2816 C CA . PHE B 1 169 ? 14.374 -2.126 16.551 1.00 11.37 161 PHE B CA 1
ATOM 2817 C C . PHE B 1 169 ? 13.632 -2.225 17.887 1.00 12.94 161 PHE B C 1
ATOM 2818 O O . PHE B 1 169 ? 14.242 -2.395 18.947 1.00 11.09 161 PHE B O 1
ATOM 2826 N N . ALA B 1 170 ? 12.309 -2.108 17.825 1.00 9.93 162 ALA B N 1
ATOM 2827 C CA . ALA B 1 170 ? 11.480 -2.242 19.019 1.00 11.81 162 ALA B CA 1
ATOM 2828 C C . ALA B 1 170 ? 11.699 -3.582 19.713 1.00 12.72 162 ALA B C 1
ATOM 2829 O O . ALA B 1 170 ? 11.798 -3.644 20.940 1.00 12.85 162 ALA B O 1
ATOM 2831 N N . VAL B 1 171 ? 11.787 -4.661 18.940 1.00 11.74 163 VAL B N 1
ATOM 2832 C CA . VAL B 1 171 ? 11.971 -5.977 19.563 1.00 11.75 163 VAL B CA 1
ATOM 2833 C C . VAL B 1 171 ? 13.333 -6.057 20.269 1.00 11.80 163 VAL B C 1
ATOM 2834 O O . VAL B 1 171 ? 13.446 -6.592 21.371 1.00 11.62 163 VAL B O 1
ATOM 2838 N N . VAL B 1 172 ? 14.367 -5.512 19.643 1.00 11.87 164 VAL B N 1
ATOM 2839 C CA . VAL B 1 172 ? 15.713 -5.496 20.233 1.00 11.48 164 VAL B CA 1
ATOM 2840 C C . VAL B 1 172 ? 15.740 -4.741 21.570 1.00 10.74 164 VAL B C 1
ATOM 2841 O O . VAL B 1 172 ? 16.303 -5.221 22.547 1.00 11.83 164 VAL B O 1
ATOM 2845 N N . GLY B 1 173 ? 15.128 -3.566 21.606 1.00 12.23 165 GLY B N 1
ATOM 2846 C CA . GLY B 1 173 ? 15.084 -2.758 22.813 1.00 8.25 165 GLY B CA 1
ATOM 2847 C C . GLY B 1 173 ? 14.243 -3.419 23.890 1.00 10.83 165 GLY B C 1
ATOM 2848 O O . GLY B 1 173 ? 14.614 -3.415 25.062 1.00 11.54 165 GLY B O 1
ATOM 2849 N N . PHE B 1 174 ? 13.109 -3.989 23.492 1.00 9.35 166 PHE B N 1
ATOM 2850 C CA . PHE B 1 174 ? 12.221 -4.677 24.435 1.00 11.46 166 PHE B CA 1
ATOM 2851 C C . PHE B 1 174 ? 12.946 -5.861 25.090 1.00 12.44 166 PHE B C 1
ATOM 2852 O O . PHE B 1 174 ? 12.846 -6.076 26.307 1.00 11.96 166 PHE B O 1
ATOM 2860 N N . THR B 1 175 ? 13.665 -6.616 24.256 1.00 11.44 167 THR B N 1
ATOM 2861 C CA . THR B 1 175 ? 14.443 -7.776 24.677 1.00 11.80 167 THR B CA 1
ATOM 2862 C C . THR B 1 175 ? 15.451 -7.363 25.764 1.00 13.21 167 THR B C 1
ATOM 2863 O O . THR B 1 175 ? 15.543 -7.992 26.825 1.00 11.37 167 THR B O 1
ATOM 2867 N N . ASN B 1 176 ? 16.211 -6.303 25.492 1.00 12.25 168 ASN B N 1
ATOM 2868 C CA . ASN B 1 176 ? 17.249 -5.869 26.426 1.00 10.61 168 ASN B CA 1
ATOM 2869 C C . ASN B 1 176 ? 16.616 -5.400 27.745 1.00 13.75 168 ASN B C 1
ATOM 2870 O O . ASN B 1 176 ? 17.093 -5.720 28.835 1.00 12.94 168 ASN B O 1
ATOM 2875 N N . ALA B 1 177 ? 15.523 -4.659 27.639 1.00 10.36 169 ALA B N 1
ATOM 2876 C CA . ALA B 1 177 ? 14.868 -4.140 28.818 1.00 11.11 169 ALA B CA 1
ATOM 2877 C C . ALA B 1 177 ? 14.300 -5.275 29.672 1.00 14.18 169 ALA B C 1
ATOM 2878 O O . ALA B 1 177 ? 14.507 -5.313 30.886 1.00 13.91 169 ALA B O 1
ATOM 2880 N N . LEU B 1 178 ? 13.614 -6.213 29.029 1.00 12.04 170 LEU B N 1
ATOM 2881 C CA . LEU B 1 178 ? 13.012 -7.325 29.759 1.00 13.38 170 LEU B CA 1
ATOM 2882 C C . LEU B 1 178 ? 14.089 -8.217 30.377 1.00 11.45 170 LEU B C 1
ATOM 2883 O O . LEU B 1 178 ? 13.926 -8.718 31.478 1.00 13.54 170 LEU B O 1
ATOM 2888 N N . ALA B 1 179 ? 15.199 -8.404 29.668 1.00 10.90 171 ALA B N 1
ATOM 2889 C CA . ALA B 1 179 ? 16.322 -9.168 30.224 1.00 11.51 171 ALA B CA 1
ATOM 2890 C C . ALA B 1 179 ? 16.743 -8.595 31.580 1.00 11.87 171 ALA B C 1
ATOM 2891 O O . ALA B 1 179 ? 16.986 -9.336 32.534 1.00 12.63 171 ALA B O 1
ATOM 2893 N N . LYS B 1 180 ? 16.789 -7.269 31.668 1.00 14.77 172 LYS B N 1
ATOM 2894 C CA . LYS B 1 180 ? 17.180 -6.597 32.909 1.00 13.63 172 LYS B CA 1
ATOM 2895 C C . LYS B 1 180 ? 16.146 -6.762 34.024 1.00 16.10 172 LYS B C 1
ATOM 2896 O O . LYS B 1 180 ? 16.509 -6.863 35.193 1.00 16.86 172 LYS B O 1
ATOM 2902 N N . GLU B 1 181 ? 14.864 -6.806 33.672 1.00 14.39 173 GLU B N 1
ATOM 2903 C CA . GLU B 1 181 ? 13.820 -7.037 34.668 1.00 16.13 173 GLU B CA 1
ATOM 2904 C C . GLU B 1 181 ? 13.923 -8.418 35.303 1.00 16.57 173 GLU B C 1
ATOM 2905 O O . GLU B 1 181 ? 13.624 -8.592 36.493 1.00 16.33 173 GLU B O 1
ATOM 2911 N N . LEU B 1 182 ? 14.333 -9.391 34.492 1.00 18.00 174 LEU B N 1
ATOM 2912 C CA . LEU B 1 182 ? 14.348 -10.803 34.876 1.00 17.42 174 LEU B CA 1
ATOM 2913 C C . LEU B 1 182 ? 15.727 -11.354 35.233 1.00 17.70 174 LEU B C 1
ATOM 2914 O O . LEU B 1 182 ? 15.855 -12.545 35.515 1.00 18.17 174 LEU B O 1
ATOM 2919 N N . ALA B 1 183 ? 16.736 -10.490 35.280 1.00 15.04 175 ALA B N 1
ATOM 2920 C CA . ALA B 1 183 ? 18.124 -10.953 35.387 1.00 18.13 175 ALA B CA 1
ATOM 2921 C C . ALA B 1 183 ? 18.422 -11.720 36.666 1.00 20.19 175 ALA B C 1
ATOM 2922 O O . ALA B 1 183 ? 19.318 -12.567 36.681 1.00 22.87 175 ALA B O 1
ATOM 2924 N N . ARG B 1 184 ? 17.671 -11.437 37.732 1.00 18.41 176 ARG B N 1
ATOM 2925 C CA . ARG B 1 184 ? 17.886 -12.124 39.000 1.00 22.20 176 ARG B CA 1
ATOM 2926 C C . ARG B 1 184 ? 16.810 -13.173 39.237 1.00 23.56 176 ARG B C 1
ATOM 2927 O O . ARG B 1 184 ? 16.697 -13.717 40.330 1.00 24.87 176 ARG B O 1
ATOM 2935 N N . ASP B 1 185 ? 16.030 -13.466 38.204 1.00 22.96 177 ASP B N 1
ATOM 2936 C CA . ASP B 1 185 ? 14.932 -14.422 38.320 1.00 23.93 177 ASP B CA 1
ATOM 2937 C C . ASP B 1 185 ? 15.228 -15.769 37.672 1.00 23.55 177 ASP B C 1
ATOM 2938 O O . ASP B 1 185 ? 14.359 -16.644 37.627 1.00 23.48 177 ASP B O 1
ATOM 2943 N N . GLY B 1 186 ? 16.432 -15.916 37.135 1.00 20.55 178 GLY B N 1
ATOM 2944 C CA . GLY B 1 186 ? 16.848 -17.164 36.525 1.00 21.09 178 GLY B CA 1
ATOM 2945 C C . GLY B 1 186 ? 16.336 -17.313 35.106 1.00 20.95 178 GLY B C 1
ATOM 2946 O O . GLY B 1 186 ? 16.478 -18.372 34.492 1.00 21.98 178 GLY B O 1
ATOM 2947 N N . VAL B 1 187 ? 15.747 -16.241 34.582 1.00 16.68 179 VAL B N 1
ATOM 2948 C CA . VAL B 1 187 ? 15.251 -16.248 33.213 1.00 17.02 179 VAL B CA 1
ATOM 2949 C C . VAL B 1 187 ? 16.123 -15.361 32.336 1.00 17.45 179 VAL B C 1
ATOM 2950 O O . VAL B 1 187 ? 16.386 -14.204 32.678 1.00 19.07 179 VAL B O 1
ATOM 2954 N N . THR B 1 188 ? 16.619 -15.919 31.237 1.00 15.40 180 THR B N 1
ATOM 2955 C CA . THR B 1 188 ? 17.355 -15.104 30.276 1.00 14.30 180 THR B CA 1
ATOM 2956 C C . THR B 1 188 ? 16.465 -14.692 29.116 1.00 15.07 180 THR B C 1
ATOM 2957 O O . THR B 1 188 ? 15.529 -15.401 28.752 1.00 13.45 180 THR B O 1
ATOM 2961 N N . VAL B 1 189 ? 16.768 -13.530 28.550 1.00 14.15 181 VAL B N 1
ATOM 2962 C CA . VAL B 1 189 ? 15.992 -12.966 27.453 1.00 14.78 181 VAL B CA 1
ATOM 2963 C C . VAL B 1 189 ? 16.976 -12.490 26.384 1.00 13.85 181 VAL B C 1
ATOM 2964 O O . VAL B 1 189 ? 17.836 -11.643 26.652 1.00 12.92 181 VAL B O 1
ATOM 2968 N N . ASN B 1 190 ? 16.888 -13.083 25.191 1.00 10.95 182 ASN B N 1
ATOM 2969 C CA . ASN B 1 190 ? 17.804 -12.759 24.109 1.00 11.24 182 ASN B CA 1
ATOM 2970 C C . ASN B 1 190 ? 17.123 -12.662 22.758 1.00 10.42 182 ASN B C 1
ATOM 2971 O O . ASN B 1 190 ? 15.994 -13.107 22.589 1.00 12.99 182 ASN B O 1
ATOM 2976 N N . ALA B 1 191 ? 17.818 -12.073 21.791 1.00 10.84 183 ALA B N 1
ATOM 2977 C CA . ALA B 1 191 ? 17.250 -11.959 20.460 1.00 14.15 183 ALA B CA 1
ATOM 2978 C C . ALA B 1 191 ? 18.130 -12.602 19.418 1.00 13.02 183 ALA B C 1
ATOM 2979 O O . ALA B 1 191 ? 19.350 -12.474 19.443 1.00 13.18 183 ALA B O 1
ATOM 2981 N N . ILE B 1 192 ? 17.474 -13.264 18.486 1.00 12.15 184 ILE B N 1
ATOM 2982 C CA . ILE B 1 192 ? 18.113 -13.755 17.277 1.00 13.33 184 ILE B CA 1
ATOM 2983 C C . ILE B 1 192 ? 17.848 -12.735 16.177 1.00 14.23 184 ILE B C 1
ATOM 2984 O O . ILE B 1 192 ? 16.701 -12.373 15.938 1.00 14.02 184 ILE B O 1
ATOM 2989 N N . CYS B 1 193 ? 18.900 -12.288 15.500 1.00 10.68 185 CYS B N 1
ATOM 2990 C CA . CYS B 1 193 ? 18.748 -11.334 14.401 1.00 12.71 185 CYS B CA 1
ATOM 2991 C C . CYS B 1 193 ? 19.176 -11.940 13.078 1.00 12.30 185 CYS B C 1
ATOM 2992 O O . CYS B 1 193 ? 20.337 -11.829 12.703 1.00 15.14 185 CYS B O 1
ATOM 2995 N N . PRO B 1 194 ? 18.233 -12.560 12.349 1.00 11.83 186 PRO B N 1
ATOM 2996 C CA . PRO B 1 194 ? 18.562 -13.146 11.044 1.00 11.18 186 PRO B CA 1
ATOM 2997 C C . PRO B 1 194 ? 18.877 -12.095 9.985 1.00 10.69 186 PRO B C 1
ATOM 2998 O O . PRO B 1 194 ? 18.336 -10.984 10.020 1.00 11.58 186 PRO B O 1
ATOM 3002 N N . GLY B 1 195 ? 19.739 -12.462 9.043 1.00 17.33 187 GLY B N 1
ATOM 3003 C CA . GLY B 1 195 ? 20.079 -11.582 7.948 1.00 16.86 187 GLY B CA 1
ATOM 3004 C C . GLY B 1 195 ? 19.053 -11.727 6.847 1.00 18.40 187 GLY B C 1
ATOM 3005 O O . GLY B 1 195 ? 17.949 -11.200 6.944 1.00 22.43 187 GLY B O 1
ATOM 3006 N N . ILE B 1 196 ? 19.426 -12.447 5.803 1.00 17.96 188 ILE B N 1
ATOM 3007 C CA . ILE B 1 196 ? 18.532 -12.755 4.692 1.00 19.86 188 ILE B CA 1
ATOM 3008 C C . ILE B 1 196 ? 18.309 -14.254 4.639 1.00 20.75 188 ILE B C 1
ATOM 3009 O O . ILE B 1 196 ? 19.255 -14.999 4.413 1.00 22.78 188 ILE B O 1
ATOM 3014 N N . VAL B 1 197 ? 17.074 -14.696 4.865 1.00 23.27 189 VAL B N 1
ATOM 3015 C CA . VAL B 1 197 ? 16.761 -16.117 4.819 1.00 24.99 189 VAL B CA 1
ATOM 3016 C C . VAL B 1 197 ? 15.755 -16.482 3.720 1.00 39.13 189 VAL B C 1
ATOM 3017 O O . VAL B 1 197 ? 14.602 -16.064 3.760 1.00 38.87 189 VAL B O 1
ATOM 3021 N N . ARG B 1 198 ? 16.207 -17.222 2.714 1.00 43.48 190 ARG B N 1
ATOM 3022 C CA . ARG B 1 198 ? 15.343 -17.573 1.587 1.00 51.71 190 ARG B CA 1
ATOM 3023 C C . ARG B 1 198 ? 14.270 -18.595 1.970 1.00 56.55 190 ARG B C 1
ATOM 3024 O O . ARG B 1 198 ? 13.282 -18.268 2.627 1.00 58.88 190 ARG B O 1
ATOM 3032 N N . VAL B 1 216 ? 8.127 -9.410 -5.366 1.00 66.88 208 VAL B N 1
ATOM 3033 C CA . VAL B 1 216 ? 8.699 -8.175 -4.841 1.00 63.36 208 VAL B CA 1
ATOM 3034 C C . VAL B 1 216 ? 9.718 -8.472 -3.753 1.00 60.47 208 VAL B C 1
ATOM 3035 O O . VAL B 1 216 ? 10.835 -7.956 -3.778 1.00 58.19 208 VAL B O 1
ATOM 3037 N N . GLU B 1 217 ? 9.314 -9.303 -2.797 1.00 61.40 209 GLU B N 1
ATOM 3038 C CA . GLU B 1 217 ? 10.168 -9.698 -1.681 1.00 58.81 209 GLU B CA 1
ATOM 3039 C C . GLU B 1 217 ? 11.411 -10.443 -2.171 1.00 56.74 209 GLU B C 1
ATOM 3040 O O . GLU B 1 217 ? 12.504 -10.262 -1.635 1.00 53.77 209 GLU B O 1
ATOM 3042 N N . GLN B 1 218 ? 11.232 -11.281 -3.188 1.00 58.29 210 GLN B N 1
ATOM 3043 C CA . GLN B 1 218 ? 12.330 -12.067 -3.742 1.00 56.44 210 GLN B CA 1
ATOM 3044 C C . GLN B 1 218 ? 13.365 -11.177 -4.430 1.00 53.63 210 GLN B C 1
ATOM 3045 O O . GLN B 1 218 ? 14.569 -11.360 -4.241 1.00 51.97 210 GLN B O 1
ATOM 3047 N N . SER B 1 219 ? 12.895 -10.213 -5.216 1.00 53.07 211 SER B N 1
ATOM 3048 C CA . SER B 1 219 ? 13.785 -9.261 -5.874 1.00 50.54 211 SER B CA 1
ATOM 3049 C C . SER B 1 219 ? 14.568 -8.454 -4.846 1.00 44.79 211 SER B C 1
ATOM 3050 O O . SER B 1 219 ? 15.764 -8.205 -5.006 1.00 41.95 211 SER B O 1
ATOM 3053 N N . TRP B 1 220 ? 13.879 -8.046 -3.789 1.00 41.81 212 TRP B N 1
ATOM 3054 C CA . TRP B 1 220 ? 14.519 -7.325 -2.703 1.00 37.44 212 TRP B CA 1
ATOM 3055 C C . TRP B 1 220 ? 15.600 -8.177 -2.045 1.00 34.12 212 TRP B C 1
ATOM 3056 O O . TRP B 1 220 ? 16.713 -7.706 -1.815 1.00 30.88 212 TRP B O 1
ATOM 3067 N N . GLN B 1 221 ? 15.268 -9.430 -1.753 1.00 35.56 213 GLN B N 1
ATOM 3068 C CA . GLN B 1 221 ? 16.228 -10.350 -1.152 1.00 36.73 213 GLN B CA 1
ATOM 3069 C C . GLN B 1 221 ? 17.481 -10.482 -2.015 1.00 33.21 213 GLN B C 1
ATOM 3070 O O . GLN B 1 221 ? 18.595 -10.413 -1.506 1.00 30.76 213 GLN B O 1
ATOM 3076 N N . ARG B 1 222 ? 17.292 -10.656 -3.319 1.00 35.30 214 ARG B N 1
ATOM 3077 C CA . ARG B 1 222 ? 18.420 -10.793 -4.239 1.00 35.96 214 ARG B CA 1
ATOM 3078 C C . ARG B 1 222 ? 19.337 -9.572 -4.164 1.00 35.06 214 ARG B C 1
ATOM 3079 O O . ARG B 1 222 ? 20.557 -9.707 -4.152 1.00 31.65 214 ARG B O 1
ATOM 3081 N N . HIS B 1 223 ? 18.748 -8.383 -4.086 1.00 35.79 215 HIS B N 1
ATOM 3082 C CA . HIS B 1 223 ? 19.533 -7.158 -3.963 1.00 34.73 215 HIS B CA 1
ATOM 3083 C C . HIS B 1 223 ? 20.247 -7.068 -2.614 1.00 33.22 215 HIS B C 1
ATOM 3084 O O . HIS B 1 223 ? 21.365 -6.553 -2.528 1.00 34.89 215 HIS B O 1
ATOM 3086 N N . GLN B 1 224 ? 19.604 -7.552 -1.555 1.00 29.29 216 GLN B N 1
ATOM 3087 C CA . GLN B 1 224 ? 20.199 -7.459 -0.230 1.00 27.59 216 GLN B CA 1
ATOM 3088 C C . GLN B 1 224 ? 21.423 -8.362 -0.115 1.00 23.52 216 GLN B C 1
ATOM 3089 O O . GLN B 1 224 ? 22.317 -8.086 0.674 1.00 23.39 216 GLN B O 1
ATOM 3095 N N . LEU B 1 225 ? 21.466 -9.436 -0.901 1.00 21.01 217 LEU B N 1
ATOM 3096 C CA . LEU B 1 225 ? 22.611 -10.350 -0.842 1.00 20.03 217 LEU B CA 1
ATOM 3097 C C . LEU B 1 225 ? 23.895 -9.632 -1.242 1.00 19.89 217 LEU B C 1
ATOM 3098 O O . LEU B 1 225 ? 24.974 -10.012 -0.809 1.00 18.79 217 LEU B O 1
ATOM 3103 N N . THR B 1 226 ? 23.774 -8.598 -2.072 1.00 21.54 218 THR B N 1
ATOM 3104 C CA A THR B 1 226 ? 24.904 -7.750 -2.428 0.47 24.66 218 THR B CA 1
ATOM 3105 C CA B THR B 1 226 ? 24.937 -7.799 -2.427 0.53 24.48 218 THR B CA 1
ATOM 3106 C C . THR B 1 226 ? 25.550 -7.155 -1.177 1.00 23.65 218 THR B C 1
ATOM 3107 O O . THR B 1 226 ? 26.739 -6.843 -1.158 1.00 25.17 218 THR B O 1
ATOM 3114 N N . LEU B 1 227 ? 24.745 -6.992 -0.132 1.00 20.02 219 LEU B N 1
ATOM 3115 C CA . LEU B 1 227 ? 25.197 -6.380 1.119 1.00 23.06 219 LEU B CA 1
ATOM 3116 C C . LEU B 1 227 ? 25.756 -7.380 2.136 1.00 20.47 219 LEU B C 1
ATOM 3117 O O . LEU B 1 227 ? 26.242 -6.986 3.198 1.00 17.16 219 LEU B O 1
ATOM 3122 N N . ILE B 1 228 ? 25.637 -8.665 1.830 1.00 16.47 220 ILE B N 1
ATOM 3123 C CA A ILE B 1 228 ? 26.161 -9.708 2.702 0.36 16.08 220 ILE B CA 1
ATOM 3124 C CA B ILE B 1 228 ? 26.152 -9.724 2.695 0.64 16.30 220 ILE B CA 1
ATOM 3125 C C . ILE B 1 228 ? 27.560 -10.110 2.254 1.00 15.08 220 ILE B C 1
ATOM 3126 O O . ILE B 1 228 ? 27.739 -10.638 1.157 1.00 13.86 220 ILE B O 1
ATOM 3135 N N . PRO B 1 229 ? 28.560 -9.853 3.107 1.00 12.48 221 PRO B N 1
ATOM 3136 C CA . PRO B 1 229 ? 29.952 -10.131 2.746 1.00 11.59 221 PRO B CA 1
ATOM 3137 C C . PRO B 1 229 ? 30.159 -11.572 2.250 1.00 11.59 221 PRO B C 1
ATOM 3138 O O . PRO B 1 229 ? 30.895 -11.783 1.284 1.00 13.68 221 PRO B O 1
ATOM 3142 N N . GLN B 1 230 ? 29.515 -12.544 2.883 1.00 11.33 222 GLN B N 1
ATOM 3143 C CA . GLN B 1 230 ? 29.663 -13.930 2.436 1.00 10.63 222 GLN B CA 1
ATOM 3144 C C . GLN B 1 230 ? 28.936 -14.217 1.122 1.00 11.91 222 GLN B C 1
ATOM 3145 O O . GLN B 1 230 ? 29.227 -15.216 0.455 1.00 11.83 222 GLN B O 1
ATOM 3151 N N . GLY B 1 231 ? 28.002 -13.345 0.746 1.00 14.00 223 GLY B N 1
ATOM 3152 C CA . GLY B 1 231 ? 27.362 -13.467 -0.553 1.00 15.00 223 GLY B CA 1
ATOM 3153 C C . GLY B 1 231 ? 26.389 -14.627 -0.658 1.00 16.92 223 GLY B C 1
ATOM 3154 O O . GLY B 1 231 ? 26.113 -15.128 -1.744 1.00 18.01 223 GLY B O 1
ATOM 3155 N N . ARG B 1 232 ? 25.875 -15.070 0.479 1.00 17.14 224 ARG B N 1
ATOM 3156 C CA . ARG B 1 232 ? 24.888 -16.139 0.490 1.00 16.79 224 ARG B CA 1
ATOM 3157 C C . ARG B 1 232 ? 23.908 -15.900 1.610 1.00 17.04 224 ARG B C 1
ATOM 3158 O O . ARG B 1 232 ? 24.221 -15.211 2.578 1.00 18.86 224 ARG B O 1
ATOM 3166 N N . ALA B 1 233 ? 22.721 -16.468 1.479 1.00 15.78 225 ALA B N 1
ATOM 3167 C CA . ALA B 1 233 ? 21.706 -16.310 2.507 1.00 14.90 225 ALA B CA 1
ATOM 3168 C C . ALA B 1 233 ? 22.023 -17.201 3.695 1.00 16.11 225 ALA B C 1
ATOM 3169 O O . ALA B 1 233 ? 22.866 -18.107 3.606 1.00 17.07 225 ALA B O 1
ATOM 3171 N N . GLN B 1 234 ? 21.333 -16.949 4.804 1.00 14.91 226 GLN B N 1
ATOM 3172 C CA . GLN B 1 234 ? 21.402 -17.810 5.979 1.00 15.07 226 GLN B CA 1
ATOM 3173 C C . GLN B 1 234 ? 20.148 -18.691 5.989 1.00 16.49 226 GLN B C 1
ATOM 3174 O O . GLN B 1 234 ? 19.231 -18.482 5.188 1.00 16.24 226 GLN B O 1
ATOM 3180 N N . THR B 1 235 ? 20.104 -19.675 6.884 1.00 16.53 227 THR B N 1
ATOM 3181 C CA . THR B 1 235 ? 19.045 -20.680 6.852 1.00 16.63 227 THR B CA 1
ATOM 3182 C C . THR B 1 235 ? 18.247 -20.760 8.149 1.00 15.99 227 THR B C 1
ATOM 3183 O O . THR B 1 235 ? 18.722 -20.331 9.189 1.00 13.92 227 THR B O 1
ATOM 3187 N N . PRO B 1 236 ? 17.035 -21.350 8.097 1.00 17.44 228 PRO B N 1
ATOM 3188 C CA . PRO B 1 236 ? 16.326 -21.585 9.360 1.00 16.70 228 PRO B CA 1
ATOM 3189 C C . PRO B 1 236 ? 17.161 -22.400 10.354 1.00 17.97 228 PRO B C 1
ATOM 3190 O O . PRO B 1 236 ? 17.103 -22.119 11.545 1.00 17.72 228 PRO B O 1
ATOM 3194 N N . GLU B 1 237 ? 17.962 -23.347 9.865 1.00 20.12 229 GLU B N 1
ATOM 3195 C CA A GLU B 1 237 ? 18.797 -24.165 10.742 0.46 19.97 229 GLU B CA 1
ATOM 3196 C CA B GLU B 1 237 ? 18.793 -24.168 10.741 0.54 19.98 229 GLU B CA 1
ATOM 3197 C C . GLU B 1 237 ? 19.817 -23.313 11.494 1.00 16.50 229 GLU B C 1
ATOM 3198 O O . GLU B 1 237 ? 20.079 -23.544 12.673 1.00 14.39 229 GLU B O 1
ATOM 3209 N N . ASP B 1 238 ? 20.390 -22.320 10.813 1.00 14.68 230 ASP B N 1
ATOM 3210 C CA . ASP B 1 238 ? 21.323 -21.387 11.463 1.00 14.10 230 ASP B CA 1
ATOM 3211 C C . ASP B 1 238 ? 20.655 -20.729 12.671 1.00 13.17 230 ASP B C 1
ATOM 3212 O O . ASP B 1 238 ? 21.263 -20.565 13.740 1.00 11.34 230 ASP B O 1
ATOM 3217 N N . MET B 1 239 ? 19.408 -20.309 12.478 1.00 12.68 231 MET B N 1
ATOM 3218 C CA . MET B 1 239 ? 18.676 -19.627 13.536 1.00 11.41 231 MET B CA 1
ATOM 3219 C C . MET B 1 239 ? 18.364 -20.618 14.666 1.00 13.08 231 MET B C 1
ATOM 3220 O O . MET B 1 239 ? 18.410 -20.270 15.840 1.00 14.31 231 MET B O 1
ATOM 3225 N N . GLY B 1 240 ? 18.050 -21.854 14.311 1.00 17.10 232 GLY B N 1
ATOM 3226 C CA . GLY B 1 240 ? 17.813 -22.878 15.316 1.00 14.54 232 GLY B CA 1
ATOM 3227 C C . GLY B 1 240 ? 19.064 -23.118 16.157 1.00 16.70 232 GLY B C 1
ATOM 3228 O O . GLY B 1 240 ? 18.982 -23.317 17.372 1.00 18.99 232 GLY B O 1
ATOM 3229 N N . ARG B 1 241 ? 20.230 -23.106 15.518 1.00 14.05 233 ARG B N 1
ATOM 3230 C CA . ARG B 1 241 ? 21.477 -23.261 16.262 1.00 14.57 233 ARG B CA 1
ATOM 3231 C C . ARG B 1 241 ? 21.670 -22.138 17.284 1.00 14.93 233 ARG B C 1
ATOM 3232 O O . ARG B 1 241 ? 22.110 -22.389 18.400 1.00 11.54 233 ARG B O 1
ATOM 3240 N N . LEU B 1 242 ? 21.347 -20.900 16.912 1.00 14.75 234 LEU B N 1
ATOM 3241 C CA . LEU B 1 242 ? 21.520 -19.808 17.859 1.00 12.50 234 LEU B CA 1
ATOM 3242 C C . LEU B 1 242 ? 20.498 -19.978 18.978 1.00 10.19 234 LEU B C 1
ATOM 3243 O O . LEU B 1 242 ? 20.815 -19.787 20.147 1.00 10.03 234 LEU B O 1
ATOM 3248 N N . ALA B 1 243 ? 19.283 -20.373 18.619 1.00 11.13 235 ALA B N 1
ATOM 3249 C CA . ALA B 1 243 ? 18.261 -20.596 19.633 1.00 16.07 235 ALA B CA 1
ATOM 3250 C C . ALA B 1 243 ? 18.739 -21.634 20.650 1.00 16.03 235 ALA B C 1
ATOM 3251 O O . ALA B 1 243 ? 18.550 -21.465 21.854 1.00 14.52 235 ALA B O 1
ATOM 3253 N N . LEU B 1 244 ? 19.373 -22.694 20.164 1.00 13.25 236 LEU B N 1
ATOM 3254 C CA . LEU B 1 244 ? 19.840 -23.757 21.055 1.00 14.25 236 LEU B CA 1
ATOM 3255 C C . LEU B 1 244 ? 20.945 -23.220 21.970 1.00 15.43 236 LEU B C 1
ATOM 3256 O O . LEU B 1 244 ? 21.046 -23.586 23.148 1.00 13.97 236 LEU B O 1
ATOM 3261 N N . PHE B 1 245 ? 21.782 -22.352 21.411 1.00 14.68 237 PHE B N 1
ATOM 3262 C CA . PHE B 1 245 ? 22.823 -21.691 22.187 1.00 13.15 237 PHE B CA 1
ATOM 3263 C C . PHE B 1 245 ? 22.236 -20.891 23.361 1.00 14.23 237 PHE B C 1
ATOM 3264 O O . PHE B 1 245 ? 22.633 -21.089 24.517 1.00 13.55 237 PHE B O 1
ATOM 3272 N N . PHE B 1 246 ? 21.306 -19.979 23.066 1.00 12.37 238 PHE B N 1
ATOM 3273 C CA . PHE B 1 246 ? 20.656 -19.192 24.114 1.00 12.48 238 PHE B CA 1
ATOM 3274 C C . PHE B 1 246 ? 19.993 -20.124 25.137 1.00 12.56 238 PHE B C 1
ATOM 3275 O O . PHE B 1 246 ? 20.117 -19.927 26.340 1.00 12.64 238 PHE B O 1
ATOM 3283 N N . ALA B 1 247 ? 19.328 -21.161 24.640 1.00 12.77 239 ALA B N 1
ATOM 3284 C CA . ALA B 1 247 ? 18.595 -22.084 25.509 1.00 16.13 239 ALA B CA 1
ATOM 3285 C C . ALA B 1 247 ? 19.505 -22.846 26.469 1.00 14.92 239 ALA B C 1
ATOM 3286 O O . ALA B 1 247 ? 19.038 -23.402 27.457 1.00 17.04 239 ALA B O 1
ATOM 3288 N N . THR B 1 248 ? 20.803 -22.875 26.177 1.00 16.87 240 THR B N 1
ATOM 3289 C CA . THR B 1 248 ? 21.759 -23.617 27.004 1.00 16.19 240 THR B CA 1
ATOM 3290 C C . THR B 1 248 ? 22.891 -22.743 27.561 1.00 16.74 240 THR B C 1
ATOM 3291 O O . THR B 1 248 ? 23.960 -23.251 27.899 1.00 17.27 240 THR B O 1
ATOM 3295 N N . MET B 1 249 ? 22.662 -21.433 27.636 1.00 15.37 241 MET B N 1
ATOM 3296 C CA . MET B 1 249 ? 23.671 -20.517 28.175 1.00 14.43 241 MET B CA 1
ATOM 3297 C C . MET B 1 249 ? 23.097 -19.660 29.308 1.00 17.14 241 MET B C 1
ATOM 3298 O O . MET B 1 249 ? 22.464 -18.623 29.053 1.00 18.22 241 MET B O 1
ATOM 3303 N N . ASP B 1 250 ? 23.333 -20.096 30.549 1.00 14.86 242 ASP B N 1
ATOM 3304 C CA . ASP B 1 250 ? 22.817 -19.413 31.751 1.00 17.01 242 ASP B CA 1
ATOM 3305 C C . ASP B 1 250 ? 23.258 -17.961 31.839 1.00 14.92 242 ASP B C 1
ATOM 3306 O O . ASP B 1 250 ? 22.523 -17.111 32.351 1.00 14.92 242 ASP B O 1
ATOM 3311 N N . ASN B 1 251 ? 24.472 -17.681 31.375 1.00 12.58 243 ASN B N 1
ATOM 3312 C CA . ASN B 1 251 ? 25.087 -16.397 31.668 1.00 12.31 243 ASN B CA 1
ATOM 3313 C C . ASN B 1 251 ? 25.067 -15.432 30.493 1.00 14.32 243 ASN B C 1
ATOM 3314 O O . ASN B 1 251 ? 25.769 -14.419 30.503 1.00 13.63 243 ASN B O 1
ATOM 3319 N N . VAL B 1 252 ? 24.253 -15.745 29.494 1.00 13.26 244 VAL B N 1
ATOM 3320 C CA . VAL B 1 252 ? 24.046 -14.849 28.362 1.00 10.91 244 VAL B CA 1
ATOM 3321 C C . VAL B 1 252 ? 22.629 -14.319 28.455 1.00 13.88 244 VAL B C 1
ATOM 3322 O O . VAL B 1 252 ? 21.665 -15.096 28.468 1.00 13.98 244 VAL B O 1
ATOM 3326 N N . THR B 1 253 ? 22.490 -13.004 28.577 1.00 11.81 245 THR B N 1
ATOM 3327 C CA . THR B 1 253 ? 21.149 -12.426 28.590 1.00 11.87 245 THR B CA 1
ATOM 3328 C C . THR B 1 253 ? 21.215 -11.003 28.065 1.00 13.56 245 THR B C 1
ATOM 3329 O O . THR B 1 253 ? 22.252 -10.344 28.167 1.00 13.29 245 THR B O 1
ATOM 3333 N N . GLY B 1 254 ? 20.112 -10.550 27.479 1.00 11.69 246 GLY B N 1
ATOM 3334 C CA . GLY B 1 254 ? 20.010 -9.201 26.970 1.00 13.77 246 GLY B CA 1
ATOM 3335 C C . GLY B 1 254 ? 20.601 -8.981 25.604 1.00 13.89 246 GLY B C 1
ATOM 3336 O O . GLY B 1 254 ? 20.544 -7.859 25.097 1.00 12.89 246 GLY B O 1
ATOM 3337 N N . GLN B 1 255 ? 21.145 -10.042 25.006 1.00 10.99 247 GLN B N 1
ATOM 3338 C CA . GLN B 1 255 ? 21.879 -9.934 23.758 1.00 11.37 247 GLN B CA 1
ATOM 3339 C C . GLN B 1 255 ? 20.977 -10.038 22.532 1.00 14.41 247 GLN B C 1
ATOM 3340 O O . GLN B 1 255 ? 19.872 -10.584 22.595 1.00 14.21 247 GLN B O 1
ATOM 3346 N N . ALA B 1 256 ? 21.451 -9.474 21.426 1.00 10.26 248 ALA B N 1
ATOM 3347 C CA . ALA B 1 256 ? 20.768 -9.596 20.147 1.00 11.13 248 ALA B CA 1
ATOM 3348 C C . ALA B 1 256 ? 21.816 -9.980 19.123 1.00 11.69 248 ALA B C 1
ATOM 3349 O O . ALA B 1 256 ? 22.565 -9.125 18.640 1.00 13.96 248 ALA B O 1
ATOM 3351 N N . VAL B 1 257 ? 21.916 -11.272 18.838 1.00 13.13 249 VAL B N 1
ATOM 3352 C CA . VAL B 1 257 ? 23.047 -11.777 18.051 1.00 8.79 249 VAL B CA 1
ATOM 3353 C C . VAL B 1 257 ? 22.658 -11.955 16.588 1.00 10.67 249 VAL B C 1
ATOM 3354 O O . VAL B 1 257 ? 21.618 -12.554 16.271 1.00 9.92 249 VAL B O 1
ATOM 3358 N N . ASN B 1 258 ? 23.496 -11.411 15.706 1.00 8.98 250 ASN B N 1
ATOM 3359 C CA . ASN B 1 258 ? 23.241 -11.400 14.273 1.00 12.21 250 ASN B CA 1
ATOM 3360 C C . ASN B 1 258 ? 23.788 -12.669 13.606 1.00 11.22 250 ASN B C 1
ATOM 3361 O O . ASN B 1 258 ? 24.938 -13.064 13.824 1.00 9.05 250 ASN B O 1
ATOM 3366 N N . VAL B 1 259 ? 22.930 -13.307 12.818 1.00 9.10 251 VAL B N 1
ATOM 3367 C CA . VAL B 1 259 ? 23.304 -14.458 12.010 1.00 8.91 251 VAL B CA 1
ATOM 3368 C C . VAL B 1 259 ? 23.091 -14.014 10.575 1.00 8.93 251 VAL B C 1
ATOM 3369 O O . VAL B 1 259 ? 21.978 -14.106 10.037 1.00 10.79 251 VAL B O 1
ATOM 3373 N N . ASP B 1 260 ? 24.146 -13.476 9.966 1.00 9.74 252 ASP B N 1
ATOM 3374 C CA . ASP B 1 260 ? 23.926 -12.642 8.790 1.00 11.49 252 ASP B CA 1
ATOM 3375 C C . ASP B 1 260 ? 25.065 -12.559 7.793 1.00 10.91 252 ASP B C 1
ATOM 3376 O O . ASP B 1 260 ? 25.092 -11.632 6.969 1.00 12.02 252 ASP B O 1
ATOM 3381 N N . GLY B 1 261 ? 26.018 -13.487 7.871 1.00 7.94 253 GLY B N 1
ATOM 3382 C CA . GLY B 1 261 ? 27.108 -13.506 6.905 1.00 9.66 253 GLY B CA 1
ATOM 3383 C C . GLY B 1 261 ? 27.952 -12.252 6.922 1.00 13.22 253 GLY B C 1
ATOM 3384 O O . GLY B 1 261 ? 28.657 -11.970 5.956 1.00 12.13 253 GLY B O 1
ATOM 3385 N N . GLY B 1 262 ? 27.871 -11.488 8.010 1.00 12.67 254 GLY B N 1
ATOM 3386 C CA . GLY B 1 262 ? 28.742 -10.345 8.200 1.00 13.31 254 GLY B CA 1
ATOM 3387 C C . GLY B 1 262 ? 28.140 -8.986 7.895 1.00 13.22 254 GLY B C 1
ATOM 3388 O O . GLY B 1 262 ? 28.847 -7.964 7.910 1.00 12.74 254 GLY B O 1
ATOM 3389 N N . PHE B 1 263 ? 26.848 -8.958 7.590 1.00 11.53 255 PHE B N 1
ATOM 3390 C CA . PHE B 1 263 ? 26.199 -7.702 7.221 1.00 13.15 255 PHE B CA 1
ATOM 3391 C C . PHE B 1 263 ? 26.370 -6.600 8.264 1.00 13.93 255 PHE B C 1
ATOM 3392 O O . PHE B 1 263 ? 26.693 -5.456 7.930 1.00 13.94 255 PHE B O 1
ATOM 3400 N N . THR B 1 264 ? 26.127 -6.934 9.520 1.00 12.34 256 THR B N 1
ATOM 3401 C CA . THR B 1 264 ? 26.330 -5.966 10.597 1.00 13.83 256 THR B CA 1
ATOM 3402 C C . THR B 1 264 ? 26.875 -6.678 11.836 1.00 12.91 256 THR B C 1
ATOM 3403 O O . THR B 1 264 ? 26.648 -7.879 12.007 1.00 13.31 256 THR B O 1
ATOM 3407 N N . PHE B 1 265 ? 27.560 -5.949 12.717 1.00 13.85 257 PHE B N 1
ATOM 3408 C CA . PHE B 1 265 ? 28.019 -6.565 13.961 1.00 14.10 257 PHE B CA 1
ATOM 3409 C C . PHE B 1 265 ? 27.549 -5.774 15.182 1.00 15.65 257 PHE B C 1
ATOM 3410 O O . PHE B 1 265 ? 27.997 -6.015 16.306 1.00 14.12 257 PHE B O 1
ATOM 3418 N N . HIS B 1 266 ? 26.647 -4.825 14.958 1.00 13.32 258 HIS B N 1
ATOM 3419 C CA . HIS B 1 266 ? 26.118 -4.009 16.052 1.00 13.50 258 HIS B CA 1
ATOM 3420 C C . HIS B 1 266 ? 24.906 -4.656 16.694 1.00 15.26 258 HIS B C 1
ATOM 3421 O O . HIS B 1 266 ? 24.513 -5.723 16.233 1.00 14.86 258 HIS B O 1
ATOM 3429 N N . ALA C 1 11 ? 30.846 -35.187 18.530 1.00 34.07 3 ALA C N 1
ATOM 3430 C CA . ALA C 1 11 ? 32.151 -34.576 18.320 1.00 28.63 3 ALA C CA 1
ATOM 3431 C C . ALA C 1 11 ? 32.176 -33.772 17.026 1.00 25.13 3 ALA C C 1
ATOM 3432 O O . ALA C 1 11 ? 32.709 -34.227 16.016 1.00 24.59 3 ALA C O 1
ATOM 3434 N N . PRO C 1 12 ? 31.617 -32.555 17.065 1.00 22.77 4 PRO C N 1
ATOM 3435 C CA . PRO C 1 12 ? 31.530 -31.684 15.887 1.00 22.47 4 PRO C CA 1
ATOM 3436 C C . PRO C 1 12 ? 32.891 -31.307 15.294 1.00 21.58 4 PRO C C 1
ATOM 3437 O O . PRO C 1 12 ? 32.968 -31.026 14.093 1.00 22.70 4 PRO C O 1
ATOM 3441 N N . LEU C 1 13 ? 33.942 -31.305 16.112 1.00 14.22 5 LEU C N 1
ATOM 3442 C CA . LEU C 1 13 ? 35.245 -30.850 15.649 1.00 16.10 5 LEU C CA 1
ATOM 3443 C C . LEU C 1 13 ? 36.226 -31.988 15.430 1.00 19.40 5 LEU C C 1
ATOM 3444 O O . LEU C 1 13 ? 37.434 -31.758 15.369 1.00 17.94 5 LEU C O 1
ATOM 3449 N N . GLU C 1 14 ? 35.700 -33.205 15.311 1.00 21.22 6 GLU C N 1
ATOM 3450 C CA . GLU C 1 14 ? 36.520 -34.395 15.103 1.00 25.46 6 GLU C CA 1
ATOM 3451 C C . GLU C 1 14 ? 37.413 -34.212 13.883 1.00 21.73 6 GLU C C 1
ATOM 3452 O O . GLU C 1 14 ? 36.945 -33.816 12.819 1.00 21.48 6 GLU C O 1
ATOM 3458 N N . GLY C 1 15 ? 38.703 -34.469 14.056 1.00 20.76 7 GLY C N 1
ATOM 3459 C CA . GLY C 1 15 ? 39.654 -34.352 12.964 1.00 24.72 7 GLY C CA 1
ATOM 3460 C C . GLY C 1 15 ? 40.232 -32.956 12.783 1.00 22.85 7 GLY C C 1
ATOM 3461 O O . GLY C 1 15 ? 41.118 -32.746 11.957 1.00 23.60 7 GLY C O 1
ATOM 3462 N N . GLN C 1 16 ? 39.736 -31.995 13.551 1.00 19.50 8 GLN C N 1
ATOM 3463 C CA . GLN C 1 16 ? 40.212 -30.621 13.416 1.00 19.07 8 GLN C CA 1
ATOM 3464 C C . GLN C 1 16 ? 41.309 -30.304 14.418 1.00 17.55 8 GLN C C 1
ATOM 3465 O O . GLN C 1 16 ? 41.477 -30.998 15.422 1.00 14.72 8 GLN C O 1
ATOM 3471 N N . VAL C 1 17 ? 42.032 -29.227 14.142 1.00 16.54 9 VAL C N 1
ATOM 3472 C CA . VAL C 1 17 ? 43.110 -28.753 14.999 1.00 14.83 9 VAL C CA 1
ATOM 3473 C C . VAL C 1 17 ? 42.876 -27.294 15.390 1.00 13.85 9 VAL C C 1
ATOM 3474 O O . VAL C 1 17 ? 42.621 -26.454 14.529 1.00 14.06 9 VAL C O 1
ATOM 3478 N N . ALA C 1 18 ? 42.998 -26.986 16.678 1.00 13.43 10 ALA C N 1
ATOM 3479 C CA . ALA C 1 18 ? 42.891 -25.620 17.150 1.00 12.83 10 ALA C CA 1
ATOM 3480 C C . ALA C 1 18 ? 44.175 -25.179 17.845 1.00 14.90 10 ALA C C 1
ATOM 3481 O O . ALA C 1 18 ? 44.778 -25.949 18.586 1.00 15.94 10 ALA C O 1
ATOM 3483 N N . ILE C 1 19 ? 44.597 -23.950 17.559 1.00 13.61 11 ILE C N 1
ATOM 3484 C CA . ILE C 1 19 ? 45.609 -23.245 18.341 1.00 12.21 11 ILE C CA 1
ATOM 3485 C C . ILE C 1 19 ? 44.901 -22.313 19.318 1.00 12.97 11 ILE C C 1
ATOM 3486 O O . ILE C 1 19 ? 44.001 -21.570 18.914 1.00 12.32 11 ILE C O 1
ATOM 3491 N N . VAL C 1 20 ? 45.276 -22.351 20.599 1.00 12.17 12 VAL C N 1
ATOM 3492 C CA . VAL C 1 20 ? 44.749 -21.381 21.567 1.00 11.42 12 VAL C CA 1
ATOM 3493 C C . VAL C 1 20 ? 45.906 -20.669 22.258 1.00 14.25 12 VAL C C 1
ATOM 3494 O O . VAL C 1 20 ? 46.646 -21.286 23.038 1.00 15.74 12 VAL C O 1
ATOM 3498 N N . THR C 1 21 ? 46.089 -19.391 21.933 1.00 12.26 13 THR C N 1
ATOM 3499 C CA . THR C 1 21 ? 47.096 -18.569 22.598 1.00 12.23 13 THR C CA 1
ATOM 3500 C C . THR C 1 21 ? 46.540 -18.159 23.959 1.00 14.16 13 THR C C 1
ATOM 3501 O O . THR C 1 21 ? 45.333 -17.971 24.102 1.00 13.59 13 THR C O 1
ATOM 3505 N N . GLY C 1 22 ? 47.408 -18.043 24.962 1.00 13.04 14 GLY C N 1
ATOM 3506 C CA . GLY C 1 22 ? 46.963 -17.857 26.338 1.00 13.23 14 GLY C CA 1
ATOM 3507 C C . GLY C 1 22 ? 46.198 -19.080 26.836 1.00 13.88 14 GLY C C 1
ATOM 3508 O O . GLY C 1 22 ? 45.399 -19.014 27.780 1.00 14.65 14 GLY C O 1
ATOM 3509 N N . GLY C 1 23 ? 46.467 -20.221 26.225 1.00 12.05 15 GLY C N 1
ATOM 3510 C CA . GLY C 1 23 ? 45.666 -21.399 26.480 1.00 13.28 15 GLY C CA 1
ATOM 3511 C C . GLY C 1 23 ? 46.001 -22.152 27.749 1.00 15.37 15 GLY C C 1
ATOM 3512 O O . GLY C 1 23 ? 45.327 -23.129 28.077 1.00 17.42 15 GLY C O 1
ATOM 3513 N N . ALA C 1 24 ? 47.023 -21.714 28.481 1.00 15.87 16 ALA C N 1
ATOM 3514 C CA . ALA C 1 24 ? 47.472 -22.513 29.621 1.00 15.96 16 ALA C CA 1
ATOM 3515 C C . ALA C 1 24 ? 46.619 -22.289 30.867 1.00 16.13 16 ALA C C 1
ATOM 3516 O O . ALA C 1 24 ? 46.596 -23.138 31.761 1.00 16.02 16 ALA C O 1
ATOM 3518 N N . ARG C 1 25 ? 45.923 -21.154 30.939 1.00 16.05 17 ARG C N 1
ATOM 3519 C CA . ARG C 1 25 ? 45.162 -20.834 32.142 1.00 14.79 17 ARG C CA 1
ATOM 3520 C C . ARG C 1 25 ? 43.934 -19.986 31.825 1.00 13.92 17 ARG C C 1
ATOM 3521 O O . ARG C 1 25 ? 43.771 -19.547 30.697 1.00 15.73 17 ARG C O 1
ATOM 3523 N N . GLY C 1 26 ? 43.071 -19.791 32.819 1.00 14.01 18 GLY C N 1
ATOM 3524 C CA . GLY C 1 26 ? 41.953 -18.865 32.700 1.00 13.62 18 GLY C CA 1
ATOM 3525 C C . GLY C 1 26 ? 41.024 -19.116 31.526 1.00 15.03 18 GLY C C 1
ATOM 3526 O O . GLY C 1 26 ? 40.652 -20.260 31.252 1.00 14.10 18 GLY C O 1
ATOM 3527 N N . ILE C 1 27 ? 40.636 -18.043 30.838 1.00 13.47 19 ILE C N 1
ATOM 3528 C CA . ILE C 1 27 ? 39.711 -18.174 29.714 1.00 11.93 19 ILE C CA 1
ATOM 3529 C C . ILE C 1 27 ? 40.260 -19.041 28.580 1.00 12.27 19 ILE C C 1
ATOM 3530 O O . ILE C 1 27 ? 39.534 -19.859 28.010 1.00 15.69 19 ILE C O 1
ATOM 3535 N N . GLY C 1 28 ? 41.540 -18.871 28.244 1.00 11.50 20 GLY C N 1
ATOM 3536 C CA . GLY C 1 28 ? 42.168 -19.690 27.210 1.00 11.07 20 GLY C CA 1
ATOM 3537 C C . GLY C 1 28 ? 42.087 -21.181 27.491 1.00 14.17 20 GLY C C 1
ATOM 3538 O O . GLY C 1 28 ? 41.774 -21.974 26.603 1.00 12.83 20 GLY C O 1
ATOM 3539 N N . ARG C 1 29 ? 42.393 -21.567 28.727 1.00 14.21 21 ARG C N 1
ATOM 3540 C CA . ARG C 1 29 ? 42.250 -22.957 29.133 1.00 13.31 21 ARG C CA 1
ATOM 3541 C C . ARG C 1 29 ? 40.813 -23.449 28.978 1.00 11.49 21 ARG C C 1
ATOM 3542 O O . ARG C 1 29 ? 40.582 -24.541 28.448 1.00 12.55 21 ARG C O 1
ATOM 3550 N N . GLY C 1 30 ? 39.854 -22.640 29.424 1.00 11.99 22 GLY C N 1
ATOM 3551 C CA . GLY C 1 30 ? 38.449 -22.994 29.298 1.00 12.06 22 GLY C CA 1
ATOM 3552 C C . GLY C 1 30 ? 38.055 -23.248 27.852 1.00 13.40 22 GLY C C 1
ATOM 3553 O O . GLY C 1 30 ? 37.367 -24.228 27.544 1.00 12.70 22 GLY C O 1
ATOM 3554 N N . ILE C 1 31 ? 38.508 -22.376 26.956 1.00 13.43 23 ILE C N 1
ATOM 3555 C CA . ILE C 1 31 ? 38.215 -22.523 25.534 1.00 12.34 23 ILE C CA 1
ATOM 3556 C C . ILE C 1 31 ? 38.905 -23.761 24.969 1.00 12.33 23 ILE C C 1
ATOM 3557 O O . ILE C 1 31 ? 38.289 -24.542 24.245 1.00 11.88 23 ILE C O 1
ATOM 3562 N N . ALA C 1 32 ? 40.170 -23.950 25.328 1.00 10.62 24 ALA C N 1
ATOM 3563 C CA . ALA C 1 32 ? 40.925 -25.112 24.855 1.00 11.17 24 ALA C CA 1
ATOM 3564 C C . ALA C 1 32 ? 40.233 -26.424 25.226 1.00 14.56 24 ALA C C 1
ATOM 3565 O O . ALA C 1 32 ? 40.085 -27.319 24.389 1.00 15.13 24 ALA C O 1
ATOM 3567 N N . LEU C 1 33 ? 39.782 -26.522 26.472 1.00 11.99 25 LEU C N 1
ATOM 3568 C CA . LEU C 1 33 ? 39.194 -27.763 26.958 1.00 12.98 25 LEU C CA 1
ATOM 3569 C C . LEU C 1 33 ? 37.805 -27.986 26.359 1.00 12.39 25 LEU C C 1
ATOM 3570 O O . LEU C 1 33 ? 37.375 -29.127 26.171 1.00 14.11 25 LEU C O 1
ATOM 3575 N N . THR C 1 34 ? 37.098 -26.906 26.061 1.00 12.55 26 THR C N 1
ATOM 3576 C CA . THR C 1 34 ? 35.790 -27.047 25.432 1.00 12.49 26 THR C CA 1
ATOM 3577 C C . THR C 1 34 ? 35.943 -27.549 24.013 1.00 11.40 26 THR C C 1
ATOM 3578 O O . THR C 1 34 ? 35.228 -28.456 23.586 1.00 13.58 26 THR C O 1
ATOM 3582 N N . LEU C 1 35 ? 36.869 -26.943 23.279 1.00 10.19 27 LEU C N 1
ATOM 3583 C CA . LEU C 1 35 ? 37.123 -27.365 21.912 1.00 12.22 27 LEU C CA 1
ATOM 3584 C C . LEU C 1 35 ? 37.665 -28.804 21.857 1.00 13.50 27 LEU C C 1
ATOM 3585 O O . LEU C 1 35 ? 37.312 -29.563 20.949 1.00 15.06 27 LEU C O 1
ATOM 3590 N N . ALA C 1 36 ? 38.517 -29.169 22.816 1.00 13.88 28 ALA C N 1
ATOM 3591 C CA . ALA C 1 36 ? 39.032 -30.550 22.907 1.00 16.10 28 ALA C CA 1
ATOM 3592 C C . ALA C 1 36 ? 37.914 -31.547 23.211 1.00 17.60 28 ALA C C 1
ATOM 3593 O O . ALA C 1 36 ? 37.869 -32.649 22.653 1.00 19.33 28 ALA C O 1
ATOM 3595 N N . GLY C 1 37 ? 37.014 -31.165 24.109 1.00 16.55 29 GLY C N 1
ATOM 3596 C CA . GLY C 1 37 ? 35.866 -31.987 24.429 1.00 18.68 29 GLY C CA 1
ATOM 3597 C C . GLY C 1 37 ? 34.989 -32.207 23.208 1.00 19.24 29 GLY C C 1
ATOM 3598 O O . GLY C 1 37 ? 34.282 -33.217 23.107 1.00 18.23 29 GLY C O 1
ATOM 3599 N N . ALA C 1 38 ? 35.026 -31.250 22.287 1.00 16.60 30 ALA C N 1
ATOM 3600 C CA . ALA C 1 38 ? 34.205 -31.305 21.087 1.00 16.77 30 ALA C CA 1
ATOM 3601 C C . ALA C 1 38 ? 34.918 -32.025 19.940 1.00 18.23 30 ALA C C 1
ATOM 3602 O O . ALA C 1 38 ? 34.368 -32.149 18.840 1.00 21.01 30 ALA C O 1
ATOM 3604 N N . GLY C 1 39 ? 36.133 -32.507 20.197 1.00 16.74 31 GLY C N 1
ATOM 3605 C CA . GLY C 1 39 ? 36.806 -33.368 19.243 1.00 17.35 31 GLY C CA 1
ATOM 3606 C C . GLY C 1 39 ? 38.099 -32.844 18.652 1.00 17.54 31 GLY C C 1
ATOM 3607 O O . GLY C 1 39 ? 38.793 -33.569 17.937 1.00 17.55 31 GLY C O 1
ATOM 3608 N N . ALA C 1 40 ? 38.440 -31.594 18.950 1.00 16.44 32 ALA C N 1
ATOM 3609 C CA . ALA C 1 40 ? 39.609 -30.977 18.341 1.00 15.84 32 ALA C CA 1
ATOM 3610 C C . ALA C 1 40 ? 40.895 -31.306 19.089 1.00 15.64 32 ALA C C 1
ATOM 3611 O O . ALA C 1 40 ? 40.924 -31.356 20.325 1.00 14.64 32 ALA C O 1
ATOM 3613 N N . ASN C 1 41 ? 41.957 -31.543 18.327 1.00 16.85 33 ASN C N 1
ATOM 3614 C CA . ASN C 1 41 ? 43.291 -31.619 18.898 1.00 17.52 33 ASN C CA 1
ATOM 3615 C C . ASN C 1 41 ? 43.796 -30.200 19.071 1.00 13.36 33 ASN C C 1
ATOM 3616 O O . ASN C 1 41 ? 43.432 -29.309 18.288 1.00 12.87 33 ASN C O 1
ATOM 3621 N N . ILE C 1 42 ? 44.604 -29.976 20.101 1.00 11.66 34 ILE C N 1
ATOM 3622 C CA . ILE C 1 42 ? 44.939 -28.606 20.511 1.00 11.20 34 ILE C CA 1
ATOM 3623 C C . ILE C 1 42 ? 46.434 -28.297 20.551 1.00 14.29 34 ILE C C 1
ATOM 3624 O O . ILE C 1 42 ? 47.214 -29.052 21.132 1.00 16.94 34 ILE C O 1
ATOM 3629 N N . LEU C 1 43 ? 46.832 -27.181 19.941 1.00 13.18 35 LEU C N 1
ATOM 3630 C CA . LEU C 1 43 ? 48.147 -26.617 20.228 1.00 11.78 35 LEU C CA 1
ATOM 3631 C C . LEU C 1 43 ? 47.954 -25.495 21.234 1.00 12.13 35 LEU C C 1
ATOM 3632 O O . LEU C 1 43 ? 47.275 -24.502 20.948 1.00 13.78 35 LEU C O 1
ATOM 3637 N N . LEU C 1 44 ? 48.526 -25.680 22.419 1.00 12.37 36 LEU C N 1
ATOM 3638 C CA . LEU C 1 44 ? 48.470 -24.678 23.482 1.00 12.86 36 LEU C CA 1
ATOM 3639 C C . LEU C 1 44 ? 49.687 -23.758 23.413 1.00 14.27 36 LEU C C 1
ATOM 3640 O O . LEU C 1 44 ? 50.827 -24.222 23.455 1.00 15.10 36 LEU C O 1
ATOM 3645 N N . ALA C 1 45 ? 49.446 -22.453 23.305 1.00 13.69 37 ALA C N 1
ATOM 3646 C CA . ALA C 1 45 ? 50.537 -21.481 23.221 1.00 11.62 37 ALA C CA 1
ATOM 3647 C C . ALA C 1 45 ? 50.468 -20.504 24.383 1.00 14.09 37 ALA C C 1
ATOM 3648 O O . ALA C 1 45 ? 49.461 -19.846 24.570 1.00 15.51 37 ALA C O 1
ATOM 3650 N N . ASP C 1 46 ? 51.537 -20.408 25.168 1.00 14.68 38 ASP C N 1
ATOM 3651 C CA . ASP C 1 46 ? 51.528 -19.508 26.315 1.00 15.65 38 ASP C CA 1
ATOM 3652 C C . ASP C 1 46 ? 52.956 -19.293 26.772 1.00 15.59 38 ASP C C 1
ATOM 3653 O O . ASP C 1 46 ? 53.893 -19.776 26.134 1.00 16.96 38 ASP C O 1
ATOM 3658 N N . LEU C 1 47 ? 53.121 -18.588 27.885 1.00 15.86 39 LEU C N 1
ATOM 3659 C CA . LEU C 1 47 ? 54.440 -18.304 28.425 1.00 18.64 39 LEU C CA 1
ATOM 3660 C C . LEU C 1 47 ? 54.703 -19.034 29.739 1.00 20.28 39 LEU C C 1
ATOM 3661 O O . LEU C 1 47 ? 55.776 -18.898 30.304 1.00 22.50 39 LEU C O 1
ATOM 3666 N N . LEU C 1 48 ? 53.714 -19.781 30.228 1.00 20.41 40 LEU C N 1
ATOM 3667 C CA . LEU C 1 48 ? 53.812 -20.472 31.515 1.00 23.07 40 LEU C CA 1
ATOM 3668 C C . LEU C 1 48 ? 54.089 -21.962 31.311 1.00 22.06 40 LEU C C 1
ATOM 3669 O O . LEU C 1 48 ? 53.196 -22.713 30.926 1.00 18.78 40 LEU C O 1
ATOM 3674 N N . ASP C 1 49 ? 55.323 -22.380 31.573 1.00 22.49 41 ASP C N 1
ATOM 3675 C CA . ASP C 1 49 ? 55.758 -23.743 31.277 1.00 23.08 41 ASP C CA 1
ATOM 3676 C C . ASP C 1 49 ? 54.961 -24.820 32.021 1.00 18.20 41 ASP C C 1
ATOM 3677 O O . ASP C 1 49 ? 54.431 -25.728 31.394 1.00 15.98 41 ASP C O 1
ATOM 3682 N N . ASP C 1 50 ? 54.886 -24.732 33.346 1.00 16.30 42 ASP C N 1
ATOM 3683 C CA . ASP C 1 50 ? 54.184 -25.763 34.123 1.00 19.00 42 ASP C CA 1
ATOM 3684 C C . ASP C 1 50 ? 52.682 -25.787 33.811 1.00 17.24 42 ASP C C 1
ATOM 3685 O O . ASP C 1 50 ? 52.061 -26.851 33.742 1.00 15.93 42 ASP C O 1
ATOM 3690 N N . ALA C 1 51 ? 52.099 -24.605 33.638 1.00 15.51 43 ALA C N 1
ATOM 3691 C CA . ALA C 1 51 ? 50.689 -24.491 33.299 1.00 14.62 43 ALA C CA 1
ATOM 3692 C C . ALA C 1 51 ? 50.401 -25.067 31.906 1.00 14.45 43 ALA C C 1
ATOM 3693 O O . ALA C 1 51 ? 49.357 -25.685 31.675 1.00 13.90 43 ALA C O 1
ATOM 3695 N N . LEU C 1 52 ? 51.328 -24.871 30.975 1.00 14.23 44 LEU C N 1
ATOM 3696 C CA . LEU C 1 52 ? 51.178 -25.457 29.647 1.00 15.02 44 LEU C CA 1
ATOM 3697 C C . LEU C 1 52 ? 51.129 -26.975 29.743 1.00 16.16 44 LEU C C 1
ATOM 3698 O O . LEU C 1 52 ? 50.269 -27.615 29.120 1.00 14.38 44 LEU C O 1
ATOM 3703 N N . ASP C 1 53 ? 52.047 -27.537 30.535 1.00 16.27 45 ASP C N 1
ATOM 3704 C CA . ASP C 1 53 ? 52.119 -28.984 30.745 1.00 16.78 45 ASP C CA 1
ATOM 3705 C C . ASP C 1 53 ? 50.843 -29.521 31.379 1.00 15.97 45 ASP C C 1
ATOM 3706 O O . ASP C 1 53 ? 50.343 -30.570 30.985 1.00 16.73 45 ASP C O 1
ATOM 3711 N N . ALA C 1 54 ? 50.325 -28.805 32.377 1.00 14.69 46 ALA C N 1
ATOM 3712 C CA . ALA C 1 54 ? 49.149 -29.268 33.111 1.00 13.58 46 ALA C CA 1
ATOM 3713 C C . ALA C 1 54 ? 47.917 -29.282 32.221 1.00 14.81 46 ALA C C 1
ATOM 3714 O O . ALA C 1 54 ? 47.133 -30.230 32.228 1.00 16.70 46 ALA C O 1
ATOM 3716 N N . THR C 1 55 ? 47.746 -28.217 31.452 1.00 14.21 47 THR C N 1
ATOM 3717 C CA . THR C 1 55 ? 46.591 -28.106 30.576 1.00 11.90 47 THR C CA 1
ATOM 3718 C C . THR C 1 55 ? 46.707 -29.091 29.412 1.00 13.08 47 THR C C 1
ATOM 3719 O O . THR C 1 55 ? 45.706 -29.657 28.963 1.00 12.80 47 THR C O 1
ATOM 3723 N N . ALA C 1 56 ? 47.928 -29.339 28.952 1.00 12.86 48 ALA C N 1
ATOM 3724 C CA . ALA C 1 56 ? 48.136 -30.368 27.943 1.00 12.68 48 ALA C CA 1
ATOM 3725 C C . ALA C 1 56 ? 47.662 -31.736 28.466 1.00 13.00 48 ALA C C 1
ATOM 3726 O O . ALA C 1 56 ? 47.027 -32.497 27.741 1.00 17.05 48 ALA C O 1
ATOM 3728 N N . ARG C 1 57 ? 47.948 -32.036 29.728 1.00 13.83 49 ARG C N 1
ATOM 3729 C CA . ARG C 1 57 ? 47.524 -33.308 30.301 1.00 15.27 49 ARG C CA 1
ATOM 3730 C C . ARG C 1 57 ? 46.000 -33.397 30.331 1.00 12.99 49 ARG C C 1
ATOM 3731 O O . ARG C 1 57 ? 45.425 -34.461 30.102 1.00 15.38 49 ARG C O 1
ATOM 3739 N N . GLU C 1 58 ? 45.349 -32.268 30.586 1.00 12.31 50 GLU C N 1
ATOM 3740 C CA . GLU C 1 58 ? 43.889 -32.236 30.620 1.00 14.22 50 GLU C CA 1
ATOM 3741 C C . GLU C 1 58 ? 43.285 -32.458 29.234 1.00 15.78 50 GLU C C 1
ATOM 3742 O O . GLU C 1 58 ? 42.268 -33.131 29.092 1.00 16.19 50 GLU C O 1
ATOM 3748 N N . VAL C 1 59 ? 43.925 -31.907 28.207 1.00 12.38 51 VAL C N 1
ATOM 3749 C CA . VAL C 1 59 ? 43.482 -32.135 26.838 1.00 13.65 51 VAL C CA 1
ATOM 3750 C C . VAL C 1 59 ? 43.609 -33.626 26.476 1.00 15.44 51 VAL C C 1
ATOM 3751 O O . VAL C 1 59 ? 42.695 -34.221 25.876 1.00 14.76 51 VAL C O 1
ATOM 3755 N N . ARG C 1 60 ? 44.727 -34.237 26.863 1.00 14.62 52 ARG C N 1
ATOM 3756 C CA . ARG C 1 60 ? 44.946 -35.645 26.561 1.00 17.94 52 ARG C CA 1
ATOM 3757 C C . ARG C 1 60 ? 43.999 -36.539 27.349 1.00 21.05 52 ARG C C 1
ATOM 3758 O O . ARG C 1 60 ? 43.592 -37.606 26.873 1.00 20.47 52 ARG C O 1
ATOM 3766 N N . ALA C 1 61 ? 43.626 -36.095 28.544 1.00 18.72 53 ALA C N 1
ATOM 3767 C CA . ALA C 1 61 ? 42.702 -36.859 29.366 1.00 20.32 53 ALA C CA 1
ATOM 3768 C C . ALA C 1 61 ? 41.323 -36.908 28.723 1.00 20.96 53 ALA C C 1
ATOM 3769 O O . ALA C 1 61 ? 40.542 -37.822 28.996 1.00 22.69 53 ALA C O 1
ATOM 3771 N N . LEU C 1 62 ? 41.048 -35.953 27.839 1.00 19.75 54 LEU C N 1
ATOM 3772 C CA . LEU C 1 62 ? 39.791 -35.912 27.082 1.00 21.88 54 LEU C CA 1
ATOM 3773 C C . LEU C 1 62 ? 39.860 -36.789 25.834 1.00 23.66 54 LEU C C 1
ATOM 3774 O O . LEU C 1 62 ? 38.882 -36.908 25.103 1.00 24.86 54 LEU C O 1
ATOM 3779 N N . GLY C 1 63 ? 41.010 -37.417 25.613 1.00 24.51 55 GLY C N 1
ATOM 3780 C CA . GLY C 1 63 ? 41.198 -38.316 24.484 1.00 24.02 55 GLY C CA 1
ATOM 3781 C C . GLY C 1 63 ? 41.769 -37.644 23.254 1.00 20.42 55 GLY C C 1
ATOM 3782 O O . GLY C 1 63 ? 41.814 -38.233 22.177 1.00 19.52 55 GLY C O 1
ATOM 3783 N N . ARG C 1 64 ? 42.224 -36.408 23.412 1.00 19.05 56 ARG C N 1
ATOM 3784 C CA . ARG C 1 64 ? 42.737 -35.642 22.289 1.00 18.92 56 ARG C CA 1
ATOM 3785 C C . ARG C 1 64 ? 44.257 -35.606 22.310 1.00 19.39 56 ARG C C 1
ATOM 3786 O O . ARG C 1 64 ? 44.881 -35.935 23.320 1.00 21.63 56 ARG C O 1
ATOM 3794 N N . ARG C 1 65 ? 44.852 -35.228 21.186 1.00 18.73 57 ARG C N 1
ATOM 3795 C CA . ARG C 1 65 ? 46.277 -34.950 21.135 1.00 19.02 57 ARG C CA 1
ATOM 3796 C C . ARG C 1 65 ? 46.507 -33.486 21.505 1.00 19.56 57 ARG C C 1
ATOM 3797 O O . ARG C 1 65 ? 45.661 -32.628 21.245 1.00 19.35 57 ARG C O 1
ATOM 3805 N N . ALA C 1 66 ? 47.643 -33.219 22.137 1.00 19.14 58 ALA C N 1
ATOM 3806 C CA . ALA C 1 66 ? 48.004 -31.876 22.555 1.00 17.00 58 ALA C CA 1
ATOM 3807 C C . ALA C 1 66 ? 49.448 -31.599 22.201 1.00 21.79 58 ALA C C 1
ATOM 3808 O O . ALA C 1 66 ? 50.307 -32.484 22.308 1.00 23.47 58 ALA C O 1
ATOM 3810 N N . ALA C 1 67 ? 49.701 -30.380 21.747 1.00 15.04 59 ALA C N 1
ATOM 3811 C CA . ALA C 1 67 ? 51.056 -29.895 21.552 1.00 19.31 59 ALA C CA 1
ATOM 3812 C C . ALA C 1 67 ? 51.197 -28.593 22.320 1.00 18.88 59 ALA C C 1
ATOM 3813 O O . ALA C 1 67 ? 50.202 -27.929 22.604 1.00 16.30 59 ALA C O 1
ATOM 3815 N N . ILE C 1 68 ? 52.421 -28.246 22.697 1.00 19.51 60 ILE C N 1
ATOM 3816 C CA . ILE C 1 68 ? 52.637 -27.000 23.420 1.00 20.99 60 ILE C CA 1
ATOM 3817 C C . ILE C 1 68 ? 53.711 -26.156 22.744 1.00 18.45 60 ILE C C 1
ATOM 3818 O O . ILE C 1 68 ? 54.681 -26.674 22.193 1.00 18.08 60 ILE C O 1
ATOM 3823 N N . ALA C 1 69 ? 53.491 -24.854 22.763 1.00 15.39 61 ALA C N 1
ATOM 3824 C CA . ALA C 1 69 ? 54.458 -23.885 22.262 1.00 20.50 61 ALA C CA 1
ATOM 3825 C C . ALA C 1 69 ? 54.647 -22.752 23.272 1.00 22.09 61 ALA C C 1
ATOM 3826 O O . ALA C 1 69 ? 53.683 -22.247 23.849 1.00 18.13 61 ALA C O 1
ATOM 3828 N N . LYS C 1 70 ? 55.897 -22.384 23.526 1.00 22.57 62 LYS C N 1
ATOM 3829 C CA . LYS C 1 70 ? 56.166 -21.230 24.364 1.00 24.19 62 LYS C CA 1
ATOM 3830 C C . LYS C 1 70 ? 56.209 -19.998 23.463 1.00 24.80 62 LYS C C 1
ATOM 3831 O O . LYS C 1 70 ? 57.177 -19.793 22.728 1.00 27.05 62 LYS C O 1
ATOM 3837 N N . VAL C 1 71 ? 55.157 -19.186 23.520 1.00 14.97 63 VAL C N 1
ATOM 3838 C CA . VAL C 1 71 ? 54.960 -18.121 22.550 1.00 14.16 63 VAL C CA 1
ATOM 3839 C C . VAL C 1 71 ? 54.672 -16.791 23.219 1.00 20.56 63 VAL C C 1
ATOM 3840 O O . VAL C 1 71 ? 53.740 -16.682 24.016 1.00 19.79 63 VAL C O 1
ATOM 3844 N N . ASP C 1 72 ? 55.493 -15.797 22.896 1.00 19.54 64 ASP C N 1
ATOM 3845 C CA . ASP C 1 72 ? 55.227 -14.388 23.181 1.00 18.10 64 ASP C CA 1
ATOM 3846 C C . ASP C 1 72 ? 54.521 -13.832 21.960 1.00 17.64 64 ASP C C 1
ATOM 3847 O O . ASP C 1 72 ? 55.158 -13.653 20.920 1.00 15.30 64 ASP C O 1
ATOM 3852 N N . VAL C 1 73 ? 53.218 -13.571 22.075 1.00 15.45 65 VAL C N 1
ATOM 3853 C CA . VAL C 1 73 ? 52.418 -13.196 20.909 1.00 15.94 65 VAL C CA 1
ATOM 3854 C C . VAL C 1 73 ? 52.797 -11.831 20.326 1.00 14.40 65 VAL C C 1
ATOM 3855 O O . VAL C 1 73 ? 52.331 -11.484 19.252 1.00 14.74 65 VAL C O 1
ATOM 3859 N N . THR C 1 74 ? 53.648 -11.066 21.008 1.00 14.41 66 THR C N 1
ATOM 3860 C CA . THR C 1 74 ? 54.132 -9.809 20.429 1.00 15.03 66 THR C CA 1
ATOM 3861 C C . THR C 1 74 ? 55.288 -10.040 19.467 1.00 15.29 66 THR C C 1
ATOM 3862 O O . THR C 1 74 ? 55.742 -9.100 18.799 1.00 17.13 66 THR C O 1
ATOM 3866 N N . GLN C 1 75 ? 55.779 -11.275 19.410 1.00 14.95 67 GLN C N 1
ATOM 3867 C CA . GLN C 1 75 ? 56.947 -11.588 18.578 1.00 17.34 67 GLN C CA 1
ATOM 3868 C C . GLN C 1 75 ? 56.546 -12.371 17.335 1.00 18.03 67 GLN C C 1
ATOM 3869 O O . GLN C 1 75 ? 56.228 -13.560 17.413 1.00 17.12 67 GLN C O 1
ATOM 3875 N N . ALA C 1 76 ? 56.589 -11.706 16.184 1.00 19.25 68 ALA C N 1
ATOM 3876 C CA . ALA C 1 76 ? 56.067 -12.299 14.953 1.00 20.13 68 ALA C CA 1
ATOM 3877 C C . ALA C 1 76 ? 56.708 -13.645 14.620 1.00 19.83 68 ALA C C 1
ATOM 3878 O O . ALA C 1 76 ? 56.005 -14.552 14.178 1.00 18.14 68 ALA C O 1
ATOM 3880 N N . ALA C 1 77 ? 58.025 -13.775 14.834 1.00 18.79 69 ALA C N 1
ATOM 3881 C CA . ALA C 1 77 ? 58.726 -15.026 14.511 1.00 19.03 69 ALA C CA 1
ATOM 3882 C C . ALA C 1 77 ? 58.195 -16.184 15.347 1.00 18.86 69 ALA C C 1
ATOM 3883 O O . ALA C 1 77 ? 58.057 -17.306 14.858 1.00 20.22 69 ALA C O 1
ATOM 3885 N N . GLN C 1 78 ? 57.878 -15.906 16.604 1.00 17.70 70 GLN C N 1
ATOM 3886 C CA . GLN C 1 78 ? 57.358 -16.941 17.492 1.00 18.98 70 GLN C CA 1
ATOM 3887 C C . GLN C 1 78 ? 55.949 -17.339 17.100 1.00 15.94 70 GLN C C 1
ATOM 3888 O O . GLN C 1 78 ? 55.576 -18.516 17.169 1.00 15.85 70 GLN C O 1
ATOM 3894 N N . VAL C 1 79 ? 55.165 -16.351 16.691 1.00 16.81 71 VAL C N 1
ATOM 3895 C CA . VAL C 1 79 ? 53.805 -16.593 16.245 1.00 15.46 71 VAL C CA 1
ATOM 3896 C C . VAL C 1 79 ? 53.790 -17.396 14.943 1.00 15.62 71 VAL C C 1
ATOM 3897 O O . VAL C 1 79 ? 52.972 -18.301 14.772 1.00 15.60 71 VAL C O 1
ATOM 3901 N N . ASP C 1 80 ? 54.685 -17.070 14.019 1.00 16.80 72 ASP C N 1
ATOM 3902 C CA . ASP C 1 80 ? 54.808 -17.869 12.803 1.00 17.64 72 ASP C CA 1
ATOM 3903 C C . ASP C 1 80 ? 55.211 -19.309 13.129 1.00 16.37 72 ASP C C 1
ATOM 3904 O O . ASP C 1 80 ? 54.685 -20.257 12.548 1.00 17.63 72 ASP C O 1
ATOM 3909 N N . ALA C 1 81 ? 56.154 -19.472 14.052 1.00 16.39 73 ALA C N 1
ATOM 3910 C CA . ALA C 1 81 ? 56.652 -20.808 14.400 1.00 18.47 73 ALA C CA 1
ATOM 3911 C C . ALA C 1 81 ? 55.541 -21.627 15.035 1.00 17.96 73 ALA C C 1
ATOM 3912 O O . ALA C 1 81 ? 55.458 -22.844 14.862 1.00 19.64 73 ALA C O 1
ATOM 3914 N N . MET C 1 82 ? 54.683 -20.933 15.772 1.00 16.47 74 MET C N 1
ATOM 3915 C CA . MET C 1 82 ? 53.520 -21.535 16.403 1.00 16.77 74 MET C CA 1
ATOM 3916 C C . MET C 1 82 ? 52.588 -22.159 15.360 1.00 16.64 74 MET C C 1
ATOM 3917 O O . MET C 1 82 ? 52.159 -23.299 15.502 1.00 15.24 74 MET C O 1
ATOM 3922 N N . VAL C 1 83 ? 52.286 -21.409 14.304 1.00 14.87 75 VAL C N 1
ATOM 3923 C CA . VAL C 1 83 ? 51.429 -21.916 13.241 1.00 16.44 75 VAL C CA 1
ATOM 3924 C C . VAL C 1 83 ? 52.107 -23.090 12.547 1.00 17.33 75 VAL C C 1
ATOM 3925 O O . VAL C 1 83 ? 51.479 -24.121 12.282 1.00 15.92 75 VAL C O 1
ATOM 3929 N N . ALA C 1 84 ? 53.406 -22.952 12.302 1.00 14.81 76 ALA C N 1
ATOM 3930 C CA . ALA C 1 84 ? 54.165 -24.012 11.655 1.00 15.92 76 ALA C CA 1
ATOM 3931 C C . ALA C 1 84 ? 54.137 -25.285 12.495 1.00 17.39 76 ALA C C 1
ATOM 3932 O O . ALA C 1 84 ? 54.107 -26.389 11.949 1.00 18.60 76 ALA C O 1
ATOM 3934 N N . GLN C 1 85 ? 54.145 -25.126 13.820 1.00 17.70 77 GLN C N 1
ATOM 3935 C CA . GLN C 1 85 ? 54.177 -26.281 14.716 1.00 18.82 77 GLN C CA 1
ATOM 3936 C C . GLN C 1 85 ? 52.850 -27.037 14.733 1.00 17.04 77 GLN C C 1
ATOM 3937 O O . GLN C 1 85 ? 52.837 -28.267 14.815 1.00 18.67 77 GLN C O 1
ATOM 3943 N N . ALA C 1 86 ? 51.733 -26.319 14.664 1.00 16.09 78 ALA C N 1
ATOM 3944 C CA . ALA C 1 86 ? 50.443 -26.990 14.559 1.00 15.86 78 ALA C CA 1
ATOM 3945 C C . ALA C 1 86 ? 50.395 -27.830 13.296 1.00 17.34 78 ALA C C 1
ATOM 3946 O O . ALA C 1 86 ? 49.892 -28.944 13.310 1.00 16.06 78 ALA C O 1
ATOM 3948 N N . LEU C 1 87 ? 50.896 -27.283 12.191 1.00 18.18 79 LEU C N 1
ATOM 3949 C CA . LEU C 1 87 ? 50.894 -28.030 10.939 1.00 18.50 79 LEU C CA 1
ATOM 3950 C C . LEU C 1 87 ? 51.821 -29.247 11.023 1.00 20.23 79 LEU C C 1
ATOM 3951 O O . LEU C 1 87 ? 51.476 -30.332 10.559 1.00 20.85 79 LEU C O 1
ATOM 3956 N N . ALA C 1 88 ? 52.981 -29.080 11.642 1.00 19.65 80 ALA C N 1
ATOM 3957 C CA . ALA C 1 88 ? 53.958 -30.164 11.678 1.00 23.32 80 ALA C CA 1
ATOM 3958 C C . ALA C 1 88 ? 53.622 -31.225 12.733 1.00 23.07 80 ALA C C 1
ATOM 3959 O O . ALA C 1 88 ? 53.693 -32.421 12.452 1.00 23.50 80 ALA C O 1
ATOM 3961 N N . ASP C 1 89 ? 53.241 -30.787 13.932 1.00 21.84 81 ASP C N 1
ATOM 3962 C CA . ASP C 1 89 ? 53.022 -31.705 15.053 1.00 21.48 81 ASP C CA 1
ATOM 3963 C C . ASP C 1 89 ? 51.647 -32.364 15.036 1.00 22.37 81 ASP C C 1
ATOM 3964 O O . ASP C 1 89 ? 51.521 -33.542 15.360 1.00 24.40 81 ASP C O 1
ATOM 3969 N N . LEU C 1 90 ? 50.621 -31.605 14.661 1.00 21.38 82 LEU C N 1
ATOM 3970 C CA . LEU C 1 90 ? 49.252 -32.108 14.720 1.00 20.70 82 LEU C CA 1
ATOM 3971 C C . LEU C 1 90 ? 48.650 -32.323 13.326 1.00 20.32 82 LEU C C 1
ATOM 3972 O O . LEU C 1 90 ? 47.525 -32.803 13.195 1.00 20.25 82 LEU C O 1
ATOM 3977 N N . GLY C 1 91 ? 49.404 -31.973 12.289 1.00 19.14 83 GLY C N 1
ATOM 3978 C CA . GLY C 1 91 ? 49.004 -32.280 10.931 1.00 18.48 83 GLY C CA 1
ATOM 3979 C C . GLY C 1 91 ? 48.002 -31.345 10.291 1.00 20.44 83 GLY C C 1
ATOM 3980 O O . GLY C 1 91 ? 47.477 -31.642 9.218 1.00 21.35 83 GLY C O 1
ATOM 3981 N N . GLY C 1 92 ? 47.729 -30.211 10.927 1.00 17.46 84 GLY C N 1
ATOM 3982 C CA . GLY C 1 92 ? 46.818 -29.253 10.339 1.00 17.92 84 GLY C CA 1
ATOM 3983 C C . GLY C 1 92 ? 46.483 -28.084 11.243 1.00 16.92 84 GLY C C 1
ATOM 3984 O O . GLY C 1 92 ? 47.079 -27.892 12.307 1.00 15.67 84 GLY C O 1
ATOM 3985 N N . LEU C 1 93 ? 45.514 -27.296 10.800 1.00 17.94 85 LEU C N 1
ATOM 3986 C CA . LEU C 1 93 ? 45.034 -26.144 11.549 1.00 15.57 85 LEU C CA 1
ATOM 3987 C C . LEU C 1 93 ? 43.672 -25.742 11.014 1.00 13.85 85 LEU C C 1
ATOM 3988 O O . LEU C 1 93 ? 43.529 -25.518 9.819 1.00 14.59 85 LEU C O 1
ATOM 3993 N N . ASP C 1 94 ? 42.685 -25.628 11.895 1.00 13.83 86 ASP C N 1
ATOM 3994 C CA . ASP C 1 94 ? 41.339 -25.259 11.474 1.00 14.33 86 ASP C CA 1
ATOM 3995 C C . ASP C 1 94 ? 40.814 -24.042 12.217 1.00 15.04 86 ASP C C 1
ATOM 3996 O O . ASP C 1 94 ? 40.043 -23.254 11.676 1.00 14.58 86 ASP C O 1
ATOM 4001 N N . ILE C 1 95 ? 41.256 -23.903 13.462 1.00 13.84 87 ILE C N 1
ATOM 4002 C CA . ILE C 1 95 ? 40.749 -22.882 14.379 1.00 12.80 87 ILE C CA 1
ATOM 4003 C C . ILE C 1 95 ? 41.911 -22.173 15.043 1.00 13.07 87 ILE C C 1
ATOM 4004 O O . ILE C 1 95 ? 42.827 -22.819 15.565 1.00 12.35 87 ILE C O 1
ATOM 4009 N N . LEU C 1 96 ? 41.895 -20.846 14.994 1.00 13.00 88 LEU C N 1
ATOM 4010 C CA . LEU C 1 96 ? 42.847 -20.049 15.759 1.00 12.02 88 LEU C CA 1
ATOM 4011 C C . LEU C 1 96 ? 42.082 -19.227 16.781 1.00 13.27 88 LEU C C 1
ATOM 4012 O O . LEU C 1 96 ? 41.199 -18.432 16.414 1.00 13.43 88 LEU C O 1
ATOM 4017 N N . VAL C 1 97 ? 42.410 -19.435 18.055 1.00 11.10 89 VAL C N 1
ATOM 4018 C CA . VAL C 1 97 ? 41.843 -18.642 19.155 1.00 11.02 89 VAL C CA 1
ATOM 4019 C C . VAL C 1 97 ? 42.926 -17.738 19.714 1.00 13.72 89 VAL C C 1
ATOM 4020 O O . VAL C 1 97 ? 43.933 -18.223 20.249 1.00 12.28 89 VAL C O 1
ATOM 4024 N N . ASN C 1 98 ? 42.737 -16.429 19.567 1.00 10.07 90 ASN C N 1
ATOM 4025 C CA . ASN C 1 98 ? 43.670 -15.458 20.142 1.00 14.87 90 ASN C CA 1
ATOM 4026 C C . ASN C 1 98 ? 43.152 -15.041 21.515 1.00 17.84 90 ASN C C 1
ATOM 4027 O O . ASN C 1 98 ? 42.235 -14.234 21.614 1.00 19.85 90 ASN C O 1
ATOM 4032 N N . CYS C 1 99 ? 43.723 -15.611 22.567 1.00 18.36 91 CYS C N 1
ATOM 4033 C CA . CYS C 1 99 ? 43.230 -15.366 23.916 1.00 20.61 91 CYS C CA 1
ATOM 4034 C C . CYS C 1 99 ? 44.342 -14.933 24.861 1.00 22.81 91 CYS C C 1
ATOM 4035 O O . CYS C 1 99 ? 44.220 -15.072 26.076 1.00 27.63 91 CYS C O 1
ATOM 4038 N N . ALA C 1 100 ? 45.446 -14.448 24.310 1.00 19.64 92 ALA C N 1
ATOM 4039 C CA . ALA C 1 100 ? 46.471 -13.839 25.155 1.00 22.04 92 ALA C CA 1
ATOM 4040 C C . ALA C 1 100 ? 45.997 -12.432 25.520 1.00 24.14 92 ALA C C 1
ATOM 4041 O O . ALA C 1 100 ? 45.516 -11.695 24.660 1.00 28.56 92 ALA C O 1
ATOM 4043 N N . GLY C 1 101 ? 46.110 -12.059 26.789 1.00 21.81 93 GLY C N 1
ATOM 4044 C CA . GLY C 1 101 ? 45.633 -10.750 27.195 1.00 18.08 93 GLY C CA 1
ATOM 4045 C C . GLY C 1 101 ? 46.205 -10.280 28.505 1.00 17.85 93 GLY C C 1
ATOM 4046 O O . GLY C 1 101 ? 46.450 -11.086 29.403 1.00 22.38 93 GLY C O 1
ATOM 4047 N N . VAL C 1 102 ? 46.426 -8.973 28.619 1.00 15.38 94 VAL C N 1
ATOM 4048 C CA . VAL C 1 102 ? 46.896 -8.399 29.872 1.00 17.17 94 VAL C CA 1
ATOM 4049 C C . VAL C 1 102 ? 46.067 -7.171 30.231 1.00 17.34 94 VAL C C 1
ATOM 4050 O O . VAL C 1 102 ? 45.445 -6.551 29.377 1.00 14.28 94 VAL C O 1
ATOM 4054 N N . ILE C 1 103 ? 46.044 -6.848 31.516 1.00 18.60 95 ILE C N 1
ATOM 4055 C CA . ILE C 1 103 ? 45.238 -5.747 32.001 1.00 17.98 95 ILE C CA 1
ATOM 4056 C C . ILE C 1 103 ? 45.972 -5.064 33.150 1.00 20.30 95 ILE C C 1
ATOM 4057 O O . ILE C 1 103 ? 46.754 -5.705 33.862 1.00 22.01 95 ILE C O 1
ATOM 4062 N N . SER C 1 104 ? 45.772 -3.757 33.283 1.00 18.24 96 SER C N 1
ATOM 4063 C CA . SER C 1 104 ? 46.182 -3.013 34.468 1.00 18.77 96 SER C CA 1
ATOM 4064 C C . SER C 1 104 ? 45.196 -1.880 34.678 1.00 18.53 96 SER C C 1
ATOM 4065 O O . SER C 1 104 ? 44.544 -1.443 33.735 1.00 17.34 96 SER C O 1
ATOM 4068 N N . ILE C 1 105 ? 45.112 -1.395 35.907 1.00 17.98 97 ILE C N 1
ATOM 4069 C CA . ILE C 1 105 ? 44.160 -0.351 36.261 1.00 17.03 97 ILE C CA 1
ATOM 4070 C C . ILE C 1 105 ? 44.879 0.919 36.694 1.00 17.08 97 ILE C C 1
ATOM 4071 O O . ILE C 1 105 ? 45.549 0.940 37.724 1.00 19.70 97 ILE C O 1
ATOM 4076 N N . HIS C 1 106 ? 44.759 1.965 35.882 1.00 15.47 98 HIS C N 1
ATOM 4077 C CA . HIS C 1 106 ? 45.319 3.289 36.180 1.00 15.46 98 HIS C CA 1
ATOM 4078 C C . HIS C 1 106 ? 44.479 4.343 35.488 1.00 13.38 98 HIS C C 1
ATOM 4079 O O . HIS C 1 106 ? 44.109 4.166 34.319 1.00 14.53 98 HIS C O 1
ATOM 4086 N N . PRO C 1 107 ? 44.208 5.463 36.180 1.00 16.15 99 PRO C N 1
ATOM 4087 C CA . PRO C 1 107 ? 43.633 6.631 35.509 1.00 14.04 99 PRO C CA 1
ATOM 4088 C C . PRO C 1 107 ? 44.581 7.078 34.409 1.00 15.36 99 PRO C C 1
ATOM 4089 O O . PRO C 1 107 ? 45.782 6.837 34.537 1.00 16.65 99 PRO C O 1
ATOM 4093 N N . VAL C 1 108 ? 44.073 7.708 33.355 1.00 14.36 100 VAL C N 1
ATOM 4094 C CA . VAL C 1 108 ? 44.943 8.144 32.258 1.00 14.36 100 VAL C CA 1
ATOM 4095 C C . VAL C 1 108 ? 46.075 9.033 32.765 1.00 15.80 100 VAL C C 1
ATOM 4096 O O . VAL C 1 108 ? 47.222 8.927 32.307 1.00 17.33 100 VAL C O 1
ATOM 4100 N N . ALA C 1 109 ? 45.769 9.866 33.752 1.00 14.48 101 ALA C N 1
ATOM 4101 C CA . ALA C 1 109 ? 46.775 10.755 34.329 1.00 17.96 101 ALA C CA 1
ATOM 4102 C C . ALA C 1 109 ? 47.949 9.985 34.923 1.00 20.27 101 ALA C C 1
ATOM 4103 O O . ALA C 1 109 ? 49.033 10.537 35.091 1.00 25.47 101 ALA C O 1
ATOM 4105 N N . GLU C 1 110 ? 47.743 8.714 35.252 1.00 19.28 102 GLU C N 1
ATOM 4106 C CA . GLU C 1 110 ? 48.802 7.945 35.887 1.00 19.18 102 GLU C CA 1
ATOM 4107 C C . GLU C 1 110 ? 49.348 6.861 34.971 1.00 18.53 102 GLU C C 1
ATOM 4108 O O . GLU C 1 110 ? 50.261 6.136 35.353 1.00 17.37 102 GLU C O 1
ATOM 4114 N N . LEU C 1 111 ? 48.781 6.744 33.772 1.00 15.16 103 LEU C N 1
ATOM 4115 C CA . LEU C 1 111 ? 49.242 5.746 32.803 1.00 16.59 103 LEU C CA 1
ATOM 4116 C C . LEU C 1 111 ? 50.611 6.114 32.251 1.00 18.57 103 LEU C C 1
ATOM 4117 O O . LEU C 1 111 ? 50.841 7.258 31.872 1.00 18.13 103 LEU C O 1
ATOM 4122 N N . THR C 1 112 ? 51.531 5.156 32.235 1.00 19.44 104 THR C N 1
ATOM 4123 C CA . THR C 1 112 ? 52.815 5.369 31.587 1.00 19.09 104 THR C CA 1
ATOM 4124 C C . THR C 1 112 ? 52.756 4.895 30.142 1.00 13.91 104 THR C C 1
ATOM 4125 O O . THR C 1 112 ? 51.846 4.175 29.761 1.00 13.01 104 THR C O 1
ATOM 4129 N N . GLU C 1 113 ? 53.745 5.280 29.342 1.00 14.99 105 GLU C N 1
ATOM 4130 C CA . GLU C 1 113 ? 53.854 4.745 27.986 1.00 15.45 105 GLU C CA 1
ATOM 4131 C C . GLU C 1 113 ? 54.030 3.233 28.005 1.00 15.64 105 GLU C C 1
ATOM 4132 O O . GLU C 1 113 ? 53.518 2.530 27.138 1.00 15.61 105 GLU C O 1
ATOM 4138 N N . ARG C 1 114 ? 54.763 2.734 28.997 1.00 16.63 106 ARG C N 1
ATOM 4139 C CA . ARG C 1 114 ? 54.941 1.292 29.144 1.00 16.72 106 ARG C CA 1
ATOM 4140 C C . ARG C 1 114 ? 53.592 0.605 29.347 1.00 15.57 106 ARG C C 1
ATOM 4141 O O . ARG C 1 114 ? 53.326 -0.447 28.750 1.00 15.95 106 ARG C O 1
ATOM 4143 N N . ASP C 1 115 ? 52.753 1.201 30.193 1.00 14.58 107 ASP C N 1
ATOM 4144 C CA . ASP C 1 115 ? 51.404 0.680 30.455 1.00 17.61 107 ASP C CA 1
ATOM 4145 C C . ASP C 1 115 ? 50.585 0.614 29.166 1.00 15.70 107 ASP C C 1
ATOM 4146 O O . ASP C 1 115 ? 49.932 -0.398 28.870 1.00 13.35 107 ASP C O 1
ATOM 4151 N N . TRP C 1 116 ? 50.615 1.711 28.408 1.00 14.66 108 TRP C N 1
ATOM 4152 C CA . TRP C 1 116 ? 49.879 1.795 27.152 1.00 14.44 108 TRP C CA 1
ATOM 4153 C C . TRP C 1 116 ? 50.399 0.739 26.166 1.00 14.00 108 TRP C C 1
ATOM 4154 O O . TRP C 1 116 ? 49.634 -0.038 25.595 1.00 14.46 108 TRP C O 1
ATOM 4165 N N . ASP C 1 117 ? 51.711 0.713 25.976 1.00 13.74 109 ASP C N 1
ATOM 4166 C CA . ASP C 1 117 ? 52.296 -0.169 24.979 1.00 14.42 109 ASP C CA 1
ATOM 4167 C C . ASP C 1 117 ? 52.113 -1.652 25.325 1.00 16.99 109 ASP C C 1
ATOM 4168 O O . ASP C 1 117 ? 51.874 -2.469 24.446 1.00 16.80 109 ASP C O 1
ATOM 4173 N N . PHE C 1 118 ? 52.232 -1.995 26.602 1.00 18.18 110 PHE C N 1
ATOM 4174 C CA . PHE C 1 118 ? 52.121 -3.388 27.016 1.00 20.03 110 PHE C CA 1
ATOM 4175 C C . PHE C 1 118 ? 50.739 -3.928 26.673 1.00 15.78 110 PHE C C 1
ATOM 4176 O O . PHE C 1 118 ? 50.585 -4.989 26.077 1.00 16.23 110 PHE C O 1
ATOM 4184 N N . VAL C 1 119 ? 49.723 -3.176 27.048 1.00 17.19 111 VAL C N 1
ATOM 4185 C CA . VAL C 1 119 ? 48.366 -3.615 26.805 1.00 16.59 111 VAL C CA 1
ATOM 4186 C C . VAL C 1 119 ? 48.042 -3.602 25.305 1.00 14.69 111 VAL C C 1
ATOM 4187 O O . VAL C 1 119 ? 47.449 -4.544 24.790 1.00 13.49 111 VAL C O 1
ATOM 4191 N N . MET C 1 120 ? 48.462 -2.568 24.584 1.00 12.69 112 MET C N 1
ATOM 4192 C CA . MET C 1 120 ? 48.148 -2.520 23.159 1.00 11.96 112 MET C CA 1
ATOM 4193 C C . MET C 1 120 ? 48.911 -3.588 22.382 1.00 13.96 112 MET C C 1
ATOM 4194 O O . MET C 1 120 ? 48.352 -4.220 21.485 1.00 15.00 112 MET C O 1
ATOM 4199 N N . ASN C 1 121 ? 50.185 -3.785 22.717 1.00 13.44 113 ASN C N 1
ATOM 4200 C CA . ASN C 1 121 ? 50.997 -4.764 22.002 1.00 14.50 113 ASN C CA 1
ATOM 4201 C C . ASN C 1 121 ? 50.550 -6.199 22.251 1.00 14.24 113 ASN C C 1
ATOM 4202 O O . ASN C 1 121 ? 50.440 -6.989 21.317 1.00 15.64 113 ASN C O 1
ATOM 4207 N N . VAL C 1 122 ? 50.288 -6.542 23.503 1.00 12.56 114 VAL C N 1
ATOM 4208 C CA . VAL C 1 122 ? 49.828 -7.900 23.784 1.00 10.50 114 VAL C CA 1
ATOM 4209 C C . VAL C 1 122 ? 48.414 -8.107 23.254 1.00 12.93 114 VAL C C 1
ATOM 4210 O O . VAL C 1 122 ? 48.145 -9.053 22.515 1.00 13.62 114 VAL C O 1
ATOM 4214 N N . ASN C 1 123 ? 47.504 -7.208 23.612 1.00 13.69 115 ASN C N 1
ATOM 4215 C CA . ASN C 1 123 ? 46.093 -7.446 23.333 1.00 12.52 115 ASN C CA 1
ATOM 4216 C C . ASN C 1 123 ? 45.696 -7.267 21.878 1.00 14.39 115 ASN C C 1
ATOM 4217 O O . ASN C 1 123 ? 44.932 -8.069 21.329 1.00 16.40 115 ASN C O 1
ATOM 4222 N N . ALA C 1 124 ? 46.205 -6.215 21.253 1.00 9.69 116 ALA C N 1
ATOM 4223 C CA . ALA C 1 124 ? 45.803 -5.911 19.891 1.00 11.44 116 ALA C CA 1
ATOM 4224 C C . ALA C 1 124 ? 46.859 -6.368 18.876 1.00 13.85 116 ALA C C 1
ATOM 4225 O O . ALA C 1 124 ? 46.547 -7.112 17.948 1.00 11.42 116 ALA C O 1
ATOM 4227 N N . LYS C 1 125 ? 48.108 -5.935 19.033 1.00 14.03 117 LYS C N 1
ATOM 4228 C CA . LYS C 1 125 ? 49.105 -6.335 18.044 1.00 13.74 117 LYS C CA 1
ATOM 4229 C C . LYS C 1 125 ? 49.306 -7.862 18.035 1.00 14.07 117 LYS C C 1
ATOM 4230 O O . LYS C 1 125 ? 49.447 -8.468 16.968 1.00 13.08 117 LYS C O 1
ATOM 4236 N N . GLY C 1 126 ? 49.265 -8.485 19.210 1.00 13.59 118 GLY C N 1
ATOM 4237 C CA . GLY C 1 126 ? 49.401 -9.934 19.297 1.00 15.22 118 GLY C CA 1
ATOM 4238 C C . GLY C 1 126 ? 48.298 -10.657 18.535 1.00 14.63 118 GLY C C 1
ATOM 4239 O O . GLY C 1 126 ? 48.531 -11.685 17.891 1.00 13.54 118 GLY C O 1
ATOM 4240 N N . THR C 1 127 ? 47.101 -10.086 18.570 1.00 11.11 119 THR C N 1
ATOM 4241 C CA . THR C 1 127 ? 45.973 -10.643 17.831 1.00 12.78 119 THR C CA 1
ATOM 4242 C C . THR C 1 127 ? 46.163 -10.451 16.328 1.00 12.33 119 THR C C 1
ATOM 4243 O O . THR C 1 127 ? 45.930 -11.368 15.536 1.00 11.97 119 THR C O 1
ATOM 4247 N N . PHE C 1 128 ? 46.619 -9.269 15.935 1.00 11.02 120 PHE C N 1
ATOM 4248 C CA . PHE C 1 128 ? 46.971 -9.027 14.543 1.00 12.85 120 PHE C CA 1
ATOM 4249 C C . PHE C 1 128 ? 48.032 -10.022 14.043 1.00 13.44 120 PHE C C 1
ATOM 4250 O O . PHE C 1 128 ? 47.906 -10.581 12.948 1.00 11.54 120 PHE C O 1
ATOM 4258 N N . LEU C 1 129 ? 49.084 -10.232 14.829 1.00 13.46 121 LEU C N 1
ATOM 4259 C CA . LEU C 1 129 ? 50.167 -11.117 14.404 1.00 13.68 121 LEU C CA 1
ATOM 4260 C C . LEU C 1 129 ? 49.704 -12.571 14.285 1.00 13.44 121 LEU C C 1
ATOM 4261 O O . LEU C 1 129 ? 50.113 -13.285 13.368 1.00 12.91 121 LEU C O 1
ATOM 4266 N N . GLY C 1 130 ? 48.866 -12.998 15.222 1.00 11.12 122 GLY C N 1
ATOM 4267 C CA . GLY C 1 130 ? 48.337 -14.354 15.220 1.00 10.36 122 GLY C CA 1
ATOM 4268 C C . GLY C 1 130 ? 47.470 -14.570 14.002 1.00 13.31 122 GLY C C 1
ATOM 4269 O O . GLY C 1 130 ? 47.637 -15.543 13.268 1.00 12.47 122 GLY C O 1
ATOM 4270 N N . CYS C 1 131 ? 46.549 -13.645 13.763 1.00 12.64 123 CYS C N 1
ATOM 4271 C CA . CYS C 1 131 ? 45.677 -13.760 12.602 1.00 14.28 123 CYS C CA 1
ATOM 4272 C C . CYS C 1 131 ? 46.473 -13.776 11.310 1.00 14.46 123 CYS C C 1
ATOM 4273 O O . CYS C 1 131 ? 46.237 -14.619 10.444 1.00 14.26 123 CYS C O 1
ATOM 4276 N N . ARG C 1 132 ? 47.423 -12.853 11.182 1.00 12.41 124 ARG C N 1
ATOM 4277 C CA . ARG C 1 132 ? 48.209 -12.750 9.965 1.00 13.04 124 ARG C CA 1
ATOM 4278 C C . ARG C 1 132 ? 48.961 -14.053 9.678 1.00 11.83 124 ARG C C 1
ATOM 4279 O O . ARG C 1 132 ? 49.030 -14.498 8.535 1.00 12.94 124 ARG C O 1
ATOM 4287 N N . ALA C 1 133 ? 49.485 -14.689 10.718 1.00 11.60 125 ALA C N 1
ATOM 4288 C CA . ALA C 1 133 ? 50.295 -15.900 10.530 1.00 14.22 125 ALA C CA 1
ATOM 4289 C C . ALA C 1 133 ? 49.477 -17.101 10.033 1.00 15.45 125 ALA C C 1
ATOM 4290 O O . ALA C 1 133 ? 50.016 -18.021 9.407 1.00 17.68 125 ALA C O 1
ATOM 4292 N N . ALA C 1 134 ? 48.183 -17.099 10.328 1.00 14.45 126 ALA C N 1
ATOM 4293 C CA . ALA C 1 134 ? 47.328 -18.240 10.010 1.00 14.60 126 ALA C CA 1
ATOM 4294 C C . ALA C 1 134 ? 46.624 -18.102 8.669 1.00 15.85 126 ALA C C 1
ATOM 4295 O O . ALA C 1 134 ? 46.047 -19.072 8.161 1.00 16.22 126 ALA C O 1
ATOM 4297 N N . LEU C 1 135 ? 46.670 -16.904 8.093 1.00 15.57 127 LEU C N 1
ATOM 4298 C CA . LEU C 1 135 ? 45.875 -16.587 6.897 1.00 16.25 127 LEU C CA 1
ATOM 4299 C C . LEU C 1 135 ? 46.173 -17.486 5.718 1.00 16.70 127 LEU C C 1
ATOM 4300 O O . LEU C 1 135 ? 45.247 -17.998 5.086 1.00 17.03 127 LEU C O 1
ATOM 4305 N N . ALA C 1 136 ? 47.457 -17.651 5.400 1.00 14.82 128 ALA C N 1
ATOM 4306 C CA . ALA C 1 136 ? 47.829 -18.374 4.190 1.00 17.13 128 ALA C CA 1
ATOM 4307 C C . ALA C 1 136 ? 47.267 -19.790 4.218 1.00 17.06 128 ALA C C 1
ATOM 4308 O O . ALA C 1 136 ? 46.665 -20.243 3.243 1.00 18.12 128 ALA C O 1
ATOM 4310 N N . HIS C 1 137 ? 47.417 -20.464 5.350 1.00 14.37 129 HIS C N 1
ATOM 4311 C CA . HIS C 1 137 ? 46.932 -21.834 5.468 1.00 15.92 129 HIS C CA 1
ATOM 4312 C C . HIS C 1 137 ? 45.409 -21.939 5.445 1.00 15.68 129 HIS C C 1
ATOM 4313 O O . HIS C 1 137 ? 44.855 -22.770 4.736 1.00 16.07 129 HIS C O 1
ATOM 4320 N N . LEU C 1 138 ? 44.730 -21.105 6.226 1.00 14.08 130 LEU C N 1
ATOM 4321 C CA . LEU C 1 138 ? 43.271 -21.189 6.314 1.00 15.84 130 LEU C CA 1
ATOM 4322 C C . LEU C 1 138 ? 42.615 -20.831 4.975 1.00 17.33 130 LEU C C 1
ATOM 4323 O O . LEU C 1 138 ? 41.650 -21.472 4.544 1.00 16.60 130 LEU C O 1
ATOM 4328 N N . LYS C 1 139 ? 43.137 -19.805 4.314 1.00 15.69 131 LYS C N 1
ATOM 4329 C CA . LYS C 1 139 ? 42.617 -19.436 3.004 1.00 18.36 131 LYS C CA 1
ATOM 4330 C C . LYS C 1 139 ? 42.818 -20.565 2.000 1.00 17.95 131 LYS C C 1
ATOM 4331 O O . LYS C 1 139 ? 41.921 -20.856 1.204 1.00 19.12 131 LYS C O 1
ATOM 4337 N N . ALA C 1 140 ? 43.987 -21.198 2.047 1.00 16.56 132 ALA C N 1
ATOM 4338 C CA . ALA C 1 140 ? 44.313 -22.239 1.081 1.00 17.46 132 ALA C CA 1
ATOM 4339 C C . ALA C 1 140 ? 43.368 -23.426 1.230 1.00 17.63 132 ALA C C 1
ATOM 4340 O O . ALA C 1 140 ? 42.939 -24.014 0.241 1.00 20.83 132 ALA C O 1
ATOM 4342 N N . GLN C 1 141 ? 42.995 -23.756 2.459 1.00 18.14 133 GLN C N 1
ATOM 4343 C CA . GLN C 1 141 ? 42.149 -24.935 2.620 1.00 20.25 133 GLN C CA 1
ATOM 4344 C C . GLN C 1 141 ? 40.667 -24.592 2.481 1.00 19.15 133 GLN C C 1
ATOM 4345 O O . GLN C 1 141 ? 39.822 -25.482 2.495 1.00 19.73 133 GLN C O 1
ATOM 4351 N N . GLY C 1 142 ? 40.359 -23.307 2.309 1.00 16.35 134 GLY C N 1
ATOM 4352 C CA . GLY C 1 142 ? 39.003 -22.877 1.993 1.00 18.27 134 GLY C CA 1
ATOM 4353 C C . GLY C 1 142 ? 38.009 -22.964 3.137 1.00 20.17 134 GLY C C 1
ATOM 4354 O O . GLY C 1 142 ? 36.791 -22.922 2.929 1.00 17.56 134 GLY C O 1
ATOM 4355 N N . ARG C 1 143 ? 38.534 -23.120 4.347 1.00 20.70 135 ARG C N 1
ATOM 4356 C CA . ARG C 1 143 ? 37.721 -23.167 5.554 1.00 21.82 135 ARG C CA 1
ATOM 4357 C C . ARG C 1 143 ? 38.577 -22.862 6.773 1.00 20.48 135 ARG C C 1
ATOM 4358 O O . ARG C 1 143 ? 39.706 -23.331 6.881 1.00 22.38 135 ARG C O 1
ATOM 4366 N N . GLY C 1 144 ? 38.039 -22.093 7.707 1.00 14.83 136 GLY C N 1
ATOM 4367 C CA . GLY C 1 144 ? 38.790 -21.782 8.899 1.00 14.00 136 GLY C CA 1
ATOM 4368 C C . GLY C 1 144 ? 37.934 -20.972 9.840 1.00 13.69 136 GLY C C 1
ATOM 4369 O O . GLY C 1 144 ? 36.925 -20.386 9.434 1.00 13.82 136 GLY C O 1
ATOM 4370 N N . ARG C 1 145 ? 38.351 -20.940 11.098 1.00 13.45 137 ARG C N 1
ATOM 4371 C CA . ARG C 1 145 ? 37.671 -20.175 12.127 1.00 14.48 137 ARG C CA 1
ATOM 4372 C C . ARG C 1 145 ? 38.719 -19.389 12.891 1.00 16.30 137 ARG C C 1
ATOM 4373 O O . ARG C 1 145 ? 39.637 -19.975 13.461 1.00 18.47 137 ARG C O 1
ATOM 4381 N N . ILE C 1 146 ? 38.596 -18.067 12.889 1.00 10.83 138 ILE C N 1
ATOM 4382 C CA . ILE C 1 146 ? 39.451 -17.239 13.718 1.00 10.42 138 ILE C CA 1
ATOM 4383 C C . ILE C 1 146 ? 38.590 -16.654 14.828 1.00 11.17 138 ILE C C 1
ATOM 4384 O O . ILE C 1 146 ? 37.540 -16.077 14.564 1.00 9.92 138 ILE C O 1
ATOM 4389 N N . ILE C 1 147 ? 39.021 -16.835 16.070 1.00 10.11 139 ILE C N 1
ATOM 4390 C CA . ILE C 1 147 ? 38.215 -16.438 17.226 1.00 11.40 139 ILE C CA 1
ATOM 4391 C C . ILE C 1 147 ? 39.071 -15.595 18.142 1.00 10.99 139 ILE C C 1
ATOM 4392 O O . ILE C 1 147 ? 39.992 -16.098 18.768 1.00 12.73 139 ILE C O 1
ATOM 4397 N N . ASN C 1 148 ? 38.761 -14.309 18.205 1.00 11.72 140 ASN C N 1
ATOM 4398 C CA . ASN C 1 148 ? 39.517 -13.366 19.015 1.00 12.57 140 ASN C CA 1
ATOM 4399 C C . ASN C 1 148 ? 38.803 -13.134 20.335 1.00 17.19 140 ASN C C 1
ATOM 4400 O O . ASN C 1 148 ? 37.586 -13.001 20.377 1.00 21.73 140 ASN C O 1
ATOM 4405 N N . VAL C 1 149 ? 39.542 -13.096 21.431 1.00 14.32 141 VAL C N 1
ATOM 4406 C CA . VAL C 1 149 ? 38.882 -12.851 22.702 1.00 13.55 141 VAL C CA 1
ATOM 4407 C C . VAL C 1 149 ? 39.117 -11.403 23.047 1.00 13.97 141 VAL C C 1
ATOM 4408 O O . VAL C 1 149 ? 40.248 -11.007 23.328 1.00 13.33 141 VAL C O 1
ATOM 4412 N N . ALA C 1 150 ? 38.056 -10.605 22.949 1.00 13.49 142 ALA C N 1
ATOM 4413 C CA . ALA C 1 150 ? 38.116 -9.191 23.294 1.00 12.96 142 ALA C CA 1
ATOM 4414 C C . ALA C 1 150 ? 37.689 -9.020 24.746 1.00 13.23 142 ALA C C 1
ATOM 4415 O O . ALA C 1 150 ? 38.319 -9.581 25.642 1.00 16.11 142 ALA C O 1
ATOM 4417 N N . SER C 1 151 ? 36.599 -8.279 24.962 1.00 10.26 143 SER C N 1
ATOM 4418 C CA . SER C 1 151 ? 36.093 -7.955 26.300 1.00 12.57 143 SER C CA 1
ATOM 4419 C C . SER C 1 151 ? 34.900 -7.036 26.142 1.00 12.30 143 SER C C 1
ATOM 4420 O O . SER C 1 151 ? 34.799 -6.356 25.127 1.00 12.24 143 SER C O 1
ATOM 4423 N N . ILE C 1 152 ? 34.028 -6.961 27.146 1.00 11.51 144 ILE C N 1
ATOM 4424 C CA . ILE C 1 152 ? 33.004 -5.918 27.141 1.00 11.56 144 ILE C CA 1
ATOM 4425 C C . ILE C 1 152 ? 33.636 -4.527 27.197 1.00 11.83 144 ILE C C 1
ATOM 4426 O O . ILE C 1 152 ? 32.993 -3.543 26.828 1.00 10.35 144 ILE C O 1
ATOM 4431 N N . ALA C 1 153 ? 34.905 -4.450 27.621 1.00 11.84 145 ALA C N 1
ATOM 4432 C CA . ALA C 1 153 ? 35.660 -3.195 27.584 1.00 10.75 145 ALA C CA 1
ATOM 4433 C C . ALA C 1 153 ? 36.039 -2.810 26.155 1.00 11.93 145 ALA C C 1
ATOM 4434 O O . ALA C 1 153 ? 36.570 -1.719 25.912 1.00 12.41 145 ALA C O 1
ATOM 4436 N N . GLY C 1 154 ? 35.737 -3.696 25.204 1.00 11.56 146 GLY C N 1
ATOM 4437 C CA . GLY C 1 154 ? 35.828 -3.374 23.788 1.00 9.69 146 GLY C CA 1
ATOM 4438 C C . GLY C 1 154 ? 34.521 -2.822 23.225 1.00 9.39 146 GLY C C 1
ATOM 4439 O O . GLY C 1 154 ? 34.432 -2.485 22.038 1.00 9.35 146 GLY C O 1
ATOM 4440 N N . LYS C 1 155 ? 33.508 -2.721 24.083 1.00 9.80 147 LYS C N 1
ATOM 4441 C CA . LYS C 1 155 ? 32.185 -2.189 23.716 1.00 10.73 147 LYS C CA 1
ATOM 4442 C C . LYS C 1 155 ? 31.849 -0.917 24.488 1.00 10.34 147 LYS C C 1
ATOM 4443 O O . LYS C 1 155 ? 31.071 -0.085 24.032 1.00 11.24 147 LYS C O 1
ATOM 4449 N N . GLU C 1 156 ? 32.397 -0.807 25.688 1.00 11.56 148 GLU C N 1
ATOM 4450 C CA . GLU C 1 156 ? 32.180 0.360 26.536 1.00 11.81 148 GLU C CA 1
ATO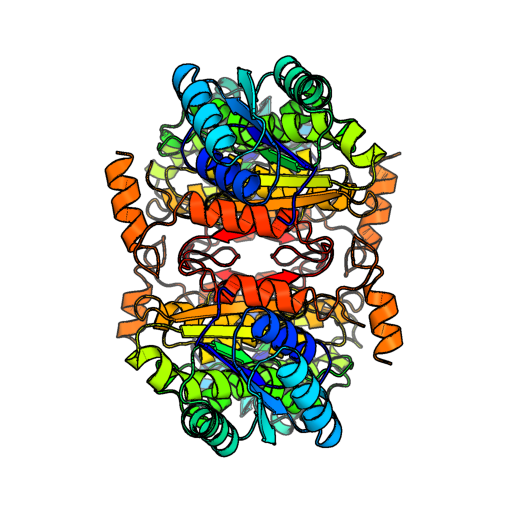M 4451 C C . GLU C 1 156 ? 33.523 0.827 27.069 1.00 12.74 148 GLU C C 1
ATOM 4452 O O . GLU C 1 156 ? 34.344 0.007 27.449 1.00 10.65 148 GLU C O 1
ATOM 4458 N N . GLY C 1 157 ? 33.754 2.130 27.110 1.00 11.47 149 GLY C N 1
ATOM 4459 C CA . GLY C 1 157 ? 34.969 2.614 27.746 1.00 11.44 149 GLY C CA 1
ATOM 4460 C C . GLY C 1 157 ? 34.854 2.463 29.260 1.00 13.16 149 GLY C C 1
ATOM 4461 O O . GLY C 1 157 ? 33.859 2.878 29.843 1.00 14.65 149 GLY C O 1
ATOM 4462 N N . PHE C 1 158 ? 35.853 1.850 29.892 1.00 12.46 150 PHE C N 1
ATOM 4463 C CA . PHE C 1 158 ? 35.882 1.714 31.350 1.00 13.96 150 PHE C CA 1
ATOM 4464 C C . PHE C 1 158 ? 36.854 2.719 31.950 1.00 13.08 150 PHE C C 1
ATOM 4465 O O . PHE C 1 158 ? 38.020 2.731 31.578 1.00 13.36 150 PHE C O 1
ATOM 4473 N N . PRO C 1 159 ? 36.385 3.549 32.895 1.00 15.11 151 PRO C N 1
ATOM 4474 C CA . PRO C 1 159 ? 37.300 4.488 33.548 1.00 15.73 151 PRO C CA 1
ATOM 4475 C C . PRO C 1 159 ? 38.401 3.732 34.295 1.00 14.75 151 PRO C C 1
ATOM 4476 O O . PRO C 1 159 ? 38.133 2.650 34.819 1.00 13.56 151 PRO C O 1
ATOM 4480 N N . ASN C 1 160 ? 39.612 4.287 34.267 1.00 15.49 152 ASN C N 1
ATOM 4481 C CA . ASN C 1 160 ? 40.827 3.689 34.832 1.00 16.21 152 ASN C CA 1
ATOM 4482 C C . ASN C 1 160 ? 41.300 2.456 34.077 1.00 15.94 152 ASN C C 1
ATOM 4483 O O . ASN C 1 160 ? 42.260 1.799 34.484 1.00 17.47 152 ASN C O 1
ATOM 4488 N N . LEU C 1 161 ? 40.641 2.183 32.958 1.00 14.25 153 LEU C N 1
ATOM 4489 C CA . LEU C 1 161 ? 41.024 1.117 32.040 1.00 15.66 153 LEU C CA 1
ATOM 4490 C C . LEU C 1 161 ? 40.980 1.638 30.613 1.00 13.97 153 LEU C C 1
ATOM 4491 O O . LEU C 1 161 ? 40.676 0.897 29.681 1.00 13.03 153 LEU C O 1
ATOM 4496 N N . ALA C 1 162 ? 41.268 2.925 30.443 1.00 10.41 154 ALA C N 1
ATOM 4497 C CA . ALA C 1 162 ? 41.128 3.559 29.138 1.00 11.00 154 ALA C CA 1
ATOM 4498 C C . ALA C 1 162 ? 42.036 2.909 28.100 1.00 11.21 154 ALA C C 1
ATOM 4499 O O . ALA C 1 162 ? 41.650 2.764 26.941 1.00 11.82 154 ALA C O 1
ATOM 4501 N N . HIS C 1 163 ? 43.240 2.535 28.521 1.00 10.87 155 HIS C N 1
ATOM 4502 C CA . HIS C 1 163 ? 44.199 1.864 27.643 1.00 11.87 155 HIS C CA 1
ATOM 4503 C C . HIS C 1 163 ? 43.749 0.448 27.331 1.00 10.05 155 HIS C C 1
ATOM 4504 O O . HIS C 1 163 ? 43.852 -0.017 26.190 1.00 8.74 155 HIS C O 1
ATOM 4511 N N . TYR C 1 164 ? 43.231 -0.239 28.343 1.00 10.37 156 TYR C N 1
ATOM 4512 C CA . TYR C 1 164 ? 42.710 -1.582 28.149 1.00 10.01 156 TYR C CA 1
ATOM 4513 C C . TYR C 1 164 ? 41.518 -1.536 27.204 1.00 12.48 156 TYR C C 1
ATOM 4514 O O . TYR C 1 164 ? 41.426 -2.322 26.258 1.00 12.90 156 TYR C O 1
ATOM 4523 N N . SER C 1 165 ? 40.614 -0.594 27.449 1.00 9.18 157 SER C N 1
ATOM 4524 C CA . SER C 1 165 ? 39.502 -0.380 26.513 1.00 9.36 157 SER C CA 1
ATOM 4525 C C . SER C 1 165 ? 39.981 -0.077 25.090 1.00 10.23 157 SER C C 1
ATOM 4526 O O . SER C 1 165 ? 39.458 -0.637 24.117 1.00 10.69 157 SER C O 1
ATOM 4529 N N . ALA C 1 166 ? 40.972 0.795 24.943 1.00 10.29 158 ALA C N 1
ATOM 4530 C CA . ALA C 1 166 ? 41.458 1.093 23.599 1.00 7.95 158 ALA C CA 1
ATOM 4531 C C . ALA C 1 166 ? 41.896 -0.190 22.878 1.00 9.79 158 ALA C C 1
ATOM 4532 O O . ALA C 1 166 ? 41.572 -0.416 21.703 1.00 9.30 158 ALA C O 1
ATOM 4534 N N . SER C 1 167 ? 42.634 -1.029 23.598 1.00 8.21 159 SER C N 1
ATOM 4535 C CA . SER C 1 167 ? 43.195 -2.249 23.021 1.00 7.16 159 SER C CA 1
ATOM 4536 C C . SER C 1 167 ? 42.093 -3.240 22.669 1.00 12.25 159 SER C C 1
ATOM 4537 O O . SER C 1 167 ? 42.185 -3.968 21.664 1.00 11.65 159 SER C O 1
ATOM 4540 N N . LYS C 1 168 ? 41.035 -3.261 23.471 1.00 11.29 160 LYS C N 1
ATOM 4541 C CA . LYS C 1 168 ? 39.971 -4.225 23.235 1.00 9.24 160 LYS C CA 1
ATOM 4542 C C . LYS C 1 168 ? 38.997 -3.711 22.172 1.00 10.10 160 LYS C C 1
ATOM 4543 O O . LYS C 1 168 ? 38.476 -4.505 21.381 1.00 7.66 160 LYS C O 1
ATOM 4549 N N . PHE C 1 169 ? 38.766 -2.394 22.129 1.00 8.66 161 PHE C N 1
ATOM 4550 C CA . PHE C 1 169 ? 38.047 -1.798 21.006 1.00 9.83 161 PHE C CA 1
ATOM 4551 C C . PHE C 1 169 ? 38.780 -2.130 19.707 1.00 9.11 161 PHE C C 1
ATOM 4552 O O . PHE C 1 169 ? 38.153 -2.470 18.702 1.00 9.49 161 PHE C O 1
ATOM 4560 N N . ALA C 1 170 ? 40.105 -2.010 19.733 1.00 11.04 162 ALA C N 1
ATOM 4561 C CA . ALA C 1 170 ? 40.948 -2.338 18.576 1.00 11.67 162 ALA C CA 1
ATOM 4562 C C . ALA C 1 170 ? 40.709 -3.777 18.105 1.00 11.13 162 ALA C C 1
ATOM 4563 O O . ALA C 1 170 ? 40.606 -4.043 16.908 1.00 8.71 162 ALA C O 1
ATOM 4565 N N . VAL C 1 171 ? 40.614 -4.703 19.050 1.00 10.74 163 VAL C N 1
ATOM 4566 C CA . VAL C 1 171 ? 40.386 -6.091 18.680 1.00 10.47 163 VAL C CA 1
ATOM 4567 C C . VAL C 1 171 ? 39.022 -6.274 18.035 1.00 10.01 163 VAL C C 1
ATOM 4568 O O . VAL C 1 171 ? 38.913 -7.012 17.064 1.00 11.85 163 VAL C O 1
ATOM 4572 N N . VAL C 1 172 ? 37.987 -5.619 18.573 1.00 9.61 164 VAL C N 1
ATOM 4573 C CA . VAL C 1 172 ? 36.648 -5.712 17.994 1.00 8.79 164 VAL C CA 1
ATOM 4574 C C . VAL C 1 172 ? 36.656 -5.161 16.562 1.00 10.58 164 VAL C C 1
ATOM 4575 O O . VAL C 1 172 ? 36.144 -5.793 15.643 1.00 8.93 164 VAL C O 1
ATOM 4579 N N . GLY C 1 173 ? 37.265 -3.993 16.364 1.00 9.43 165 GLY C N 1
ATOM 4580 C CA . GLY C 1 173 ? 37.300 -3.397 15.035 1.00 10.51 165 GLY C CA 1
ATOM 4581 C C . GLY C 1 173 ? 38.129 -4.215 14.061 1.00 10.37 165 GLY C C 1
ATOM 4582 O O . GLY C 1 173 ? 37.749 -4.396 12.892 1.00 9.77 165 GLY C O 1
ATOM 4583 N N . PHE C 1 174 ? 39.268 -4.704 14.538 1.00 7.94 166 PHE C N 1
ATOM 4584 C CA . PHE C 1 174 ? 40.139 -5.548 13.717 1.00 11.53 166 PHE C CA 1
ATOM 4585 C C . PHE C 1 174 ? 39.400 -6.829 13.279 1.00 10.07 166 PHE C C 1
ATOM 4586 O O . PHE C 1 174 ? 39.481 -7.254 12.111 1.00 8.44 166 PHE C O 1
ATOM 4594 N N . THR C 1 175 ? 38.685 -7.434 14.224 1.00 12.04 167 THR C N 1
ATOM 4595 C CA . THR C 1 175 ? 37.917 -8.651 13.961 1.00 10.52 167 THR C CA 1
ATOM 4596 C C . THR C 1 175 ? 36.928 -8.417 12.822 1.00 11.64 167 THR C C 1
ATOM 4597 O O . THR C 1 175 ? 36.861 -9.178 11.843 1.00 11.08 167 THR C O 1
ATOM 4601 N N . ASN C 1 176 ? 36.160 -7.341 12.937 1.00 10.52 168 ASN C N 1
ATOM 4602 C CA . ASN C 1 176 ? 35.127 -7.056 11.941 1.00 9.43 168 ASN C CA 1
ATOM 4603 C C . ASN C 1 176 ? 35.751 -6.778 10.567 1.00 10.57 168 ASN C C 1
ATOM 4604 O O . ASN C 1 176 ? 35.251 -7.251 9.532 1.00 9.63 168 ASN C O 1
ATOM 4609 N N . ALA C 1 177 ? 36.850 -6.027 10.558 1.00 7.44 169 ALA C N 1
ATOM 4610 C CA . ALA C 1 177 ? 37.511 -5.704 9.305 1.00 7.79 169 ALA C CA 1
ATOM 4611 C C . ALA C 1 177 ? 38.068 -6.953 8.628 1.00 11.60 169 ALA C C 1
ATOM 4612 O O . ALA C 1 177 ? 37.886 -7.142 7.421 1.00 11.11 169 ALA C O 1
ATOM 4614 N N . LEU C 1 178 ? 38.745 -7.798 9.399 1.00 10.96 170 LEU C N 1
ATOM 4615 C CA . LEU C 1 178 ? 39.347 -9.016 8.840 1.00 12.27 170 LEU C CA 1
ATOM 4616 C C . LEU C 1 178 ? 38.266 -9.980 8.359 1.00 11.88 170 LEU C C 1
ATOM 4617 O O . LEU C 1 178 ? 38.428 -10.688 7.358 1.00 11.05 170 LEU C O 1
ATOM 4622 N N . ALA C 1 179 ? 37.160 -10.012 9.089 1.00 9.00 171 ALA C N 1
ATOM 4623 C CA . ALA C 1 179 ? 36.022 -10.823 8.692 1.00 10.20 171 ALA C CA 1
ATOM 4624 C C . ALA C 1 179 ? 35.600 -10.494 7.267 1.00 11.06 171 ALA C C 1
ATOM 4625 O O . ALA C 1 179 ? 35.363 -11.391 6.446 1.00 9.84 171 ALA C O 1
ATOM 4627 N N . LYS C 1 180 ? 35.541 -9.202 6.969 1.00 11.07 172 LYS C N 1
ATOM 4628 C CA . LYS C 1 180 ? 35.117 -8.756 5.651 1.00 10.54 172 LYS C CA 1
ATOM 4629 C C . LYS C 1 180 ? 36.156 -9.103 4.593 1.00 11.54 172 LYS C C 1
ATOM 4630 O O . LYS C 1 180 ? 35.796 -9.463 3.478 1.00 11.49 172 LYS C O 1
ATOM 4636 N N . GLU C 1 181 ? 37.436 -9.042 4.944 1.00 9.93 173 GLU C N 1
ATOM 4637 C CA . GLU C 1 181 ? 38.478 -9.444 3.989 1.00 10.25 173 GLU C CA 1
ATOM 4638 C C . GLU C 1 181 ? 38.384 -10.920 3.593 1.00 11.62 173 GLU C C 1
ATOM 4639 O O . GLU C 1 181 ? 38.662 -11.280 2.445 1.00 13.11 173 GLU C O 1
ATOM 4645 N N . LEU C 1 182 ? 37.996 -11.762 4.546 1.00 11.02 174 LEU C N 1
ATOM 4646 C CA . LEU C 1 182 ? 38.019 -13.220 4.364 1.00 10.54 174 LEU C CA 1
ATOM 4647 C C . LEU C 1 182 ? 36.627 -13.798 4.105 1.00 11.19 174 LEU C C 1
ATOM 4648 O O . LEU C 1 182 ? 36.454 -15.021 4.094 1.00 12.35 174 LEU C O 1
ATOM 4653 N N . ALA C 1 183 ? 35.632 -12.935 3.924 1.00 9.89 175 ALA C N 1
ATOM 4654 C CA . ALA C 1 183 ? 34.240 -13.418 3.859 1.00 12.58 175 ALA C CA 1
ATOM 4655 C C . ALA C 1 183 ? 33.985 -14.353 2.664 1.00 14.26 175 ALA C C 1
ATOM 4656 O O . ALA C 1 183 ? 33.097 -15.197 2.721 1.00 16.31 175 ALA C O 1
ATOM 4658 N N . ARG C 1 184 ? 34.764 -14.222 1.592 1.00 10.17 176 ARG C N 1
ATOM 4659 C CA . ARG C 1 184 ? 34.575 -15.092 0.437 1.00 10.80 176 ARG C CA 1
ATOM 4660 C C . ARG C 1 184 ? 35.669 -16.160 0.344 1.00 13.41 176 ARG C C 1
ATOM 4661 O O . ARG C 1 184 ? 35.795 -16.848 -0.677 1.00 15.07 176 ARG C O 1
ATOM 4669 N N . ASP C 1 185 ? 36.434 -16.300 1.427 1.00 12.61 177 ASP C N 1
ATOM 4670 C CA . ASP C 1 185 ? 37.531 -17.254 1.515 1.00 13.38 177 ASP C CA 1
ATOM 4671 C C . ASP C 1 185 ? 37.187 -18.463 2.362 1.00 16.05 177 ASP C C 1
ATOM 4672 O O . ASP C 1 185 ? 37.997 -19.380 2.487 1.00 11.45 177 ASP C O 1
ATOM 4677 N N . GLY C 1 186 ? 35.988 -18.472 2.930 1.00 13.73 178 GLY C N 1
ATOM 4678 C CA . GLY C 1 186 ? 35.541 -19.603 3.729 1.00 14.58 178 GLY C CA 1
ATOM 4679 C C . GLY C 1 186 ? 36.068 -19.580 5.160 1.00 14.86 178 GLY C C 1
ATOM 4680 O O . GLY C 1 186 ? 35.945 -20.553 5.899 1.00 18.03 178 GLY C O 1
ATOM 4681 N N . VAL C 1 187 ? 36.673 -18.468 5.542 1.00 12.28 179 VAL C N 1
ATOM 4682 C CA . VAL C 1 187 ? 37.185 -18.305 6.893 1.00 11.22 179 VAL C CA 1
ATOM 4683 C C . VAL C 1 187 ? 36.293 -17.318 7.630 1.00 11.99 179 VAL C C 1
ATOM 4684 O O . VAL C 1 187 ? 36.042 -16.207 7.147 1.00 14.45 179 VAL C O 1
ATOM 4688 N N . THR C 1 188 ? 35.763 -17.719 8.775 1.00 9.59 180 THR C N 1
ATOM 4689 C CA . THR C 1 188 ? 35.019 -16.749 9.580 1.00 10.56 180 THR C CA 1
ATOM 4690 C C . THR C 1 188 ? 35.919 -16.171 10.653 1.00 11.29 180 THR C C 1
ATOM 4691 O O . THR C 1 188 ? 36.899 -16.799 11.067 1.00 10.32 180 THR C O 1
ATOM 4695 N N . VAL C 1 189 ? 35.612 -14.934 11.040 1.00 11.51 181 VAL C N 1
ATOM 4696 C CA . VAL C 1 189 ? 36.366 -14.194 12.036 1.00 10.62 181 VAL C CA 1
ATOM 4697 C C . VAL C 1 189 ? 35.383 -13.539 13.010 1.00 10.34 181 VAL C C 1
ATOM 4698 O O . VAL C 1 189 ? 34.619 -12.681 12.614 1.00 11.83 181 VAL C O 1
ATOM 4702 N N . ASN C 1 190 ? 35.438 -13.934 14.279 1.00 9.91 182 ASN C N 1
ATOM 4703 C CA . ASN C 1 190 ? 34.517 -13.438 15.289 1.00 10.70 182 ASN C CA 1
ATOM 4704 C C . ASN C 1 190 ? 35.233 -13.152 16.596 1.00 10.52 182 ASN C C 1
ATOM 4705 O O . ASN C 1 190 ? 36.360 -13.612 16.815 1.00 10.23 182 ASN C O 1
ATOM 4710 N N . ALA C 1 191 ? 34.571 -12.406 17.475 1.00 8.30 183 ALA C N 1
ATOM 4711 C CA . ALA C 1 191 ? 35.162 -12.113 18.771 1.00 11.45 183 ALA C CA 1
ATOM 4712 C C . ALA C 1 191 ? 34.287 -12.586 19.911 1.00 13.28 183 ALA C C 1
ATOM 4713 O O . ALA C 1 191 ? 33.063 -12.527 19.840 1.00 12.40 183 ALA C O 1
ATOM 4715 N N . ILE C 1 192 ? 34.936 -13.086 20.950 1.00 12.73 184 ILE C N 1
ATOM 4716 C CA . ILE C 1 192 ? 34.286 -13.370 22.219 1.00 11.80 184 ILE C CA 1
ATOM 4717 C C . ILE C 1 192 ? 34.529 -12.180 23.143 1.00 10.75 184 ILE C C 1
ATOM 4718 O O . ILE C 1 192 ? 35.668 -11.739 23.309 1.00 10.59 184 ILE C O 1
ATOM 4723 N N . CYS C 1 193 ? 33.468 -11.642 23.724 1.00 10.21 185 CYS C N 1
ATOM 4724 C CA . CYS C 1 193 ? 33.604 -10.509 24.646 1.00 10.02 185 CYS C CA 1
ATOM 4725 C C . CYS C 1 193 ? 33.191 -10.897 26.060 1.00 13.37 185 CYS C C 1
ATOM 4726 O O . CYS C 1 193 ? 32.021 -10.801 26.413 1.00 13.05 185 CYS C O 1
ATOM 4729 N N . PRO C 1 194 ? 34.162 -11.349 26.878 1.00 14.62 186 PRO C N 1
ATOM 4730 C CA . PRO C 1 194 ? 33.869 -11.722 28.269 1.00 13.63 186 PRO C CA 1
ATOM 4731 C C . PRO C 1 194 ? 33.473 -10.528 29.117 1.00 13.52 186 PRO C C 1
ATOM 4732 O O . PRO C 1 194 ? 33.995 -9.437 28.901 1.00 11.15 186 PRO C O 1
ATOM 4736 N N . GLY C 1 195 ? 32.595 -10.753 30.087 1.00 16.89 187 GLY C N 1
ATOM 4737 C CA . GLY C 1 195 ? 32.212 -9.708 31.016 1.00 19.23 187 GLY C CA 1
ATOM 4738 C C . GLY C 1 195 ? 33.227 -9.696 32.141 1.00 20.28 187 GLY C C 1
ATOM 4739 O O . GLY C 1 195 ? 34.359 -9.245 31.969 1.00 22.48 187 GLY C O 1
ATOM 4740 N N . ILE C 1 196 ? 32.839 -10.238 33.284 1.00 18.83 188 ILE C N 1
ATOM 4741 C CA . ILE C 1 196 ? 33.776 -10.357 34.388 1.00 21.05 188 ILE C CA 1
ATOM 4742 C C . ILE C 1 196 ? 34.050 -11.834 34.644 1.00 18.88 188 ILE C C 1
ATOM 4743 O O . ILE C 1 196 ? 33.177 -12.581 35.070 1.00 19.33 188 ILE C O 1
ATOM 4748 N N . VAL C 1 197 ? 35.283 -12.237 34.377 1.00 20.15 189 VAL C N 1
ATOM 4749 C CA . VAL C 1 197 ? 35.749 -13.588 34.645 1.00 21.33 189 VAL C CA 1
ATOM 4750 C C . VAL C 1 197 ? 36.826 -13.413 35.691 1.00 23.74 189 VAL C C 1
ATOM 4751 O O . VAL C 1 197 ? 37.829 -12.751 35.445 1.00 25.04 189 VAL C O 1
ATOM 4755 N N . ARG C 1 198 ? 36.605 -13.982 36.866 1.00 24.83 190 ARG C N 1
ATOM 4756 C CA . ARG C 1 198 ? 37.448 -13.675 38.010 1.00 31.40 190 ARG C CA 1
ATOM 4757 C C . ARG C 1 198 ? 38.889 -14.077 37.724 1.00 38.04 190 ARG C C 1
ATOM 4758 O O . ARG C 1 198 ? 39.156 -15.215 37.340 1.00 37.73 190 ARG C O 1
ATOM 4766 N N . THR C 1 199 ? 39.789 -13.106 37.898 1.00 43.25 191 THR C N 1
ATOM 4767 C CA . THR C 1 199 ? 41.228 -13.233 37.648 1.00 51.79 191 THR C CA 1
ATOM 4768 C C . THR C 1 199 ? 41.566 -14.065 36.414 1.00 54.98 191 THR C C 1
ATOM 4769 O O . THR C 1 199 ? 41.461 -13.580 35.287 1.00 55.38 191 THR C O 1
ATOM 4773 N N . VAL C 1 216 ? 43.684 -4.277 44.582 1.00 61.60 208 VAL C N 1
ATOM 4774 C CA . VAL C 1 216 ? 43.023 -3.366 43.653 1.00 59.09 208 VAL C CA 1
ATOM 4775 C C . VAL C 1 216 ? 42.203 -4.131 42.626 1.00 54.92 208 VAL C C 1
ATOM 4776 O O . VAL C 1 216 ? 41.030 -3.824 42.406 1.00 52.49 208 VAL C O 1
ATOM 4778 N N . GLU C 1 217 ? 42.825 -5.127 42.001 1.00 54.12 209 GLU C N 1
ATOM 4779 C CA . GLU C 1 217 ? 42.153 -5.931 40.985 1.00 50.23 209 GLU C CA 1
ATOM 4780 C C . GLU C 1 217 ? 40.948 -6.669 41.559 1.00 47.39 209 GLU C C 1
ATOM 4781 O O . GLU C 1 217 ? 39.902 -6.756 40.915 1.00 43.76 209 GLU C O 1
ATOM 4783 N N . GLN C 1 218 ? 41.097 -7.199 42.770 1.00 49.78 210 GLN C N 1
ATOM 4784 C CA . GLN C 1 218 ? 40.010 -7.929 43.416 1.00 49.64 210 GLN C CA 1
ATOM 4785 C C . GLN C 1 218 ? 38.862 -7.008 43.809 1.00 45.77 210 GLN C C 1
ATOM 4786 O O . GLN C 1 218 ? 37.694 -7.332 43.601 1.00 42.31 210 GLN C O 1
ATOM 4792 N N . SER C 1 219 ? 39.205 -5.863 44.385 1.00 47.45 211 SER C N 1
ATOM 4793 C CA . SER C 1 219 ? 38.208 -4.873 44.758 1.00 47.77 211 SER C CA 1
ATOM 4794 C C . SER C 1 219 ? 37.465 -4.357 43.527 1.00 43.52 211 SER C C 1
ATOM 4795 O O . SER C 1 219 ? 36.250 -4.167 43.555 1.00 38.25 211 SER C O 1
ATOM 4798 N N . TRP C 1 220 ? 38.207 -4.121 42.449 1.00 43.06 212 TRP C N 1
ATOM 4799 C CA . TRP C 1 220 ? 37.606 -3.680 41.197 1.00 40.34 212 TRP C CA 1
ATOM 4800 C C . TRP C 1 220 ? 36.659 -4.761 40.664 1.00 35.76 212 TRP C C 1
ATOM 4801 O O . TRP C 1 220 ? 35.532 -4.469 40.265 1.00 33.35 212 TRP C O 1
ATOM 4812 N N . GLN C 1 221 ? 37.126 -6.008 40.656 1.00 34.48 213 GLN C N 1
ATOM 4813 C CA . GLN C 1 221 ? 36.314 -7.133 40.194 1.00 34.36 213 GLN C CA 1
ATOM 4814 C C . GLN C 1 221 ? 35.024 -7.269 40.993 1.00 32.99 213 GLN C C 1
ATOM 4815 O O . GLN C 1 221 ? 33.942 -7.418 40.419 1.00 29.97 213 GLN C O 1
ATOM 4821 N N . ARG C 1 222 ? 35.152 -7.213 42.317 1.00 34.96 214 ARG C N 1
ATOM 4822 C CA . ARG C 1 222 ? 34.008 -7.324 43.217 1.00 38.61 214 ARG C CA 1
ATOM 4823 C C . ARG C 1 222 ? 32.968 -6.228 42.984 1.00 38.84 214 ARG C C 1
ATOM 4824 O O . ARG C 1 222 ? 31.766 -6.503 42.957 1.00 37.47 214 ARG C O 1
ATOM 4832 N N . HIS C 1 223 ? 33.426 -4.994 42.795 1.00 39.23 215 HIS C N 1
ATOM 4833 C CA . HIS C 1 223 ? 32.506 -3.899 42.533 1.00 38.86 215 HIS C CA 1
ATOM 4834 C C . HIS C 1 223 ? 31.826 -4.031 41.171 1.00 34.88 215 HIS C C 1
ATOM 4835 O O . HIS C 1 223 ? 30.651 -3.690 41.026 1.00 36.17 215 HIS C O 1
ATOM 4842 N N . GLN C 1 224 ? 32.547 -4.535 40.175 1.00 29.75 216 GLN C N 1
ATOM 4843 C CA . GLN C 1 224 ? 31.963 -4.651 38.845 1.00 30.21 216 GLN C CA 1
ATOM 4844 C C . GLN C 1 224 ? 30.819 -5.656 38.834 1.00 29.87 216 GLN C C 1
ATOM 4845 O O . GLN C 1 224 ? 29.883 -5.527 38.038 1.00 25.58 216 GLN C O 1
ATOM 4851 N N . LEU C 1 225 ? 30.880 -6.642 39.728 1.00 26.28 217 LEU C N 1
ATOM 4852 C CA . LEU C 1 225 ? 29.843 -7.663 39.790 1.00 28.43 217 LEU C CA 1
ATOM 4853 C C . LEU C 1 225 ? 28.500 -7.056 40.164 1.00 30.59 217 LEU C C 1
ATOM 4854 O O . LEU C 1 225 ? 27.455 -7.546 39.744 1.00 27.99 217 LEU C O 1
ATOM 4859 N N . THR C 1 226 ? 28.533 -5.981 40.947 1.00 30.21 218 THR C N 1
ATOM 4860 C CA . THR C 1 226 ? 27.305 -5.301 41.338 1.00 35.57 218 THR C CA 1
ATOM 4861 C C . THR C 1 226 ? 26.661 -4.593 40.141 1.00 35.66 218 THR C C 1
ATOM 4862 O O . THR C 1 226 ? 25.474 -4.279 40.170 1.00 39.16 218 THR C O 1
ATOM 4866 N N . LEU C 1 227 ? 27.448 -4.353 39.092 1.00 32.59 219 LEU C N 1
ATOM 4867 C CA . LEU C 1 227 ? 26.968 -3.672 37.893 1.00 33.82 219 LEU C CA 1
ATOM 4868 C C . LEU C 1 227 ? 26.424 -4.641 36.835 1.00 33.49 219 LEU C C 1
ATOM 4869 O O . LEU C 1 227 ? 25.837 -4.225 35.833 1.00 32.01 219 LEU C O 1
ATOM 4874 N N . ILE C 1 228 ? 26.634 -5.932 37.057 1.00 20.57 220 ILE C N 1
ATOM 4875 C CA . ILE C 1 228 ? 26.128 -6.962 36.156 1.00 18.42 220 ILE C CA 1
ATOM 4876 C C . ILE C 1 228 ? 24.686 -7.276 36.534 1.00 17.02 220 ILE C C 1
ATOM 4877 O O . ILE C 1 228 ? 24.421 -7.603 37.680 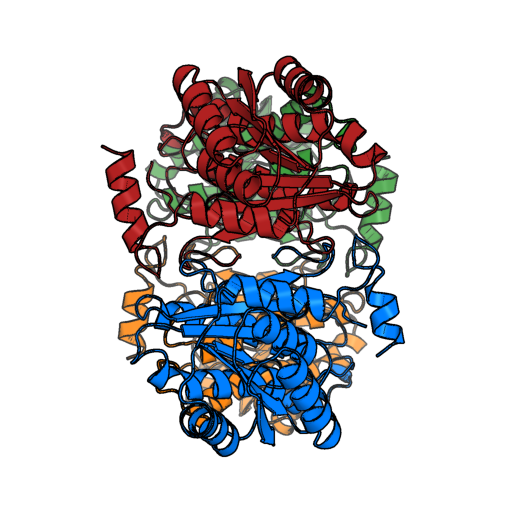1.00 17.18 220 ILE C O 1
ATOM 4882 N N . PRO C 1 229 ? 23.749 -7.161 35.578 1.00 16.80 221 PRO C N 1
ATOM 4883 C CA . PRO C 1 229 ? 22.337 -7.435 35.879 1.00 18.06 221 PRO C CA 1
ATOM 4884 C C . PRO C 1 229 ? 22.129 -8.788 36.561 1.00 17.28 221 PRO C C 1
ATOM 4885 O O . PRO C 1 229 ? 21.368 -8.859 37.527 1.00 19.30 221 PRO C O 1
ATOM 4889 N N . GLN C 1 230 ? 22.815 -9.835 36.105 1.00 14.26 222 GLN C N 1
ATOM 4890 C CA . GLN C 1 230 ? 22.686 -11.131 36.757 1.00 13.42 222 GLN C CA 1
ATOM 4891 C C . GLN C 1 230 ? 23.411 -11.179 38.102 1.00 16.30 222 GLN C C 1
ATOM 4892 O O . GLN C 1 230 ? 23.161 -12.065 38.916 1.00 16.94 222 GLN C O 1
ATOM 4898 N N . GLY C 1 231 ? 24.316 -10.234 38.320 1.00 14.44 223 GLY C N 1
ATOM 4899 C CA . GLY C 1 231 ? 24.973 -10.092 39.610 1.00 17.23 223 GLY C CA 1
ATOM 4900 C C . GLY C 1 231 ? 25.977 -11.173 39.943 1.00 19.96 223 GLY C C 1
ATOM 4901 O O . GLY C 1 231 ? 26.316 -11.377 41.115 1.00 22.98 223 GLY C O 1
ATOM 4902 N N . ARG C 1 232 ? 26.481 -11.848 38.915 1.00 18.35 224 ARG C N 1
ATOM 4903 C CA . ARG C 1 232 ? 27.460 -12.904 39.113 1.00 19.49 224 ARG C CA 1
ATOM 4904 C C . ARG C 1 232 ? 28.438 -12.916 37.949 1.00 18.64 224 ARG C C 1
ATOM 4905 O O . ARG C 1 232 ? 28.137 -12.397 36.879 1.00 16.98 224 ARG C O 1
ATOM 4913 N N . ALA C 1 233 ? 29.612 -13.496 38.164 1.00 18.65 225 ALA C N 1
ATOM 4914 C CA . ALA C 1 233 ? 30.636 -13.526 37.126 1.00 17.82 225 ALA C CA 1
ATOM 4915 C C . ALA C 1 233 ? 30.338 -14.566 36.050 1.00 16.88 225 ALA C C 1
ATOM 4916 O O . ALA C 1 233 ? 29.458 -15.420 36.212 1.00 16.35 225 ALA C O 1
ATOM 4918 N N . GLN C 1 234 ? 31.058 -14.474 34.938 1.00 13.94 226 GLN C N 1
ATOM 4919 C CA . GLN C 1 234 ? 30.995 -15.505 33.914 1.00 12.65 226 GLN C CA 1
ATOM 4920 C C . GLN C 1 234 ? 32.255 -16.363 33.997 1.00 12.91 226 GLN C C 1
ATOM 4921 O O . GLN C 1 234 ? 33.206 -16.024 34.708 1.00 13.75 226 GLN C O 1
ATOM 4927 N N . THR C 1 235 ? 32.265 -17.479 33.277 1.00 12.73 227 THR C N 1
ATOM 4928 C CA . THR C 1 235 ? 33.322 -18.472 33.462 1.00 12.43 227 THR C CA 1
ATOM 4929 C C . THR C 1 235 ? 34.082 -18.754 32.181 1.00 12.01 227 THR C C 1
ATOM 4930 O O . THR C 1 235 ? 33.583 -18.496 31.088 1.00 13.43 227 THR C O 1
ATOM 4934 N N . PRO C 1 236 ? 35.298 -19.310 32.309 1.00 13.65 228 PRO C N 1
ATOM 4935 C CA . PRO C 1 236 ? 36.019 -19.765 31.115 1.00 12.67 228 PRO C CA 1
ATOM 4936 C C . PRO C 1 236 ? 35.202 -20.761 30.293 1.00 14.30 228 PRO C C 1
ATOM 4937 O O . PRO C 1 236 ? 35.278 -20.775 29.061 1.00 15.43 228 PRO C O 1
ATOM 4941 N N . GLU C 1 237 ? 34.414 -21.582 30.975 1.00 12.90 229 GLU C N 1
ATOM 4942 C CA . GLU C 1 237 ? 33.582 -22.559 30.284 1.00 16.43 229 GLU C CA 1
ATOM 4943 C C . GLU C 1 237 ? 32.501 -21.888 29.423 1.00 13.80 229 GLU C C 1
ATOM 4944 O O . GLU C 1 237 ? 32.220 -22.345 28.312 1.00 12.48 229 GLU C O 1
ATOM 4950 N N . ASP C 1 238 ? 31.917 -20.797 29.927 1.00 14.48 230 ASP C N 1
ATOM 4951 C CA . ASP C 1 238 ? 30.976 -19.976 29.143 1.00 14.28 230 ASP C CA 1
ATOM 4952 C C . ASP C 1 238 ? 31.656 -19.508 27.856 1.00 13.74 230 ASP C C 1
ATOM 4953 O O . ASP C 1 238 ? 31.059 -19.484 26.782 1.00 10.56 230 ASP C O 1
ATOM 4958 N N . MET C 1 239 ? 32.906 -19.083 27.987 1.00 12.04 231 MET C N 1
ATOM 4959 C CA . MET C 1 239 ? 33.635 -18.565 26.843 1.00 11.57 231 MET C CA 1
ATOM 4960 C C . MET C 1 239 ? 33.932 -19.691 25.861 1.00 13.02 231 MET C C 1
ATOM 4961 O O . MET C 1 239 ? 33.864 -19.497 24.642 1.00 10.56 231 MET C O 1
ATOM 4966 N N . GLY C 1 240 ? 34.238 -20.872 26.395 1.00 13.69 232 GLY C N 1
ATOM 4967 C CA . GLY C 1 240 ? 34.469 -22.041 25.560 1.00 13.71 232 GLY C CA 1
ATOM 4968 C C . GLY C 1 240 ? 33.229 -22.413 24.766 1.00 13.83 232 GLY C C 1
ATOM 4969 O O . GLY C 1 240 ? 33.321 -22.776 23.600 1.00 11.97 232 GLY C O 1
ATOM 4970 N N . ARG C 1 241 ? 32.054 -22.310 25.390 1.00 14.95 233 ARG C N 1
ATOM 4971 C CA . ARG C 1 241 ? 30.795 -22.581 24.688 1.00 12.72 233 ARG C CA 1
ATOM 4972 C C . ARG C 1 241 ? 30.570 -21.631 23.495 1.00 12.61 233 ARG C C 1
ATOM 4973 O O . ARG C 1 241 ? 30.056 -22.043 22.459 1.00 11.75 233 ARG C O 1
ATOM 4981 N N . LEU C 1 242 ? 30.927 -20.361 23.653 1.00 9.95 234 LEU C N 1
ATOM 4982 C CA . LEU C 1 242 ? 30.812 -19.416 22.552 1.00 9.06 234 LEU C CA 1
ATOM 4983 C C . LEU C 1 242 ? 31.862 -19.718 21.481 1.00 10.38 234 LEU C C 1
ATOM 4984 O O . LEU C 1 242 ? 31.602 -19.600 20.283 1.00 11.13 234 LEU C O 1
ATOM 4989 N N . ALA C 1 243 ? 33.069 -20.066 21.915 1.00 9.62 235 ALA C N 1
ATOM 4990 C CA . ALA C 1 243 ? 34.099 -20.475 20.959 1.00 10.31 235 ALA C CA 1
ATOM 4991 C C . ALA C 1 243 ? 33.621 -21.676 20.128 1.00 13.03 235 ALA C C 1
ATOM 4992 O O . ALA C 1 243 ? 33.797 -21.701 18.914 1.00 13.77 235 ALA C O 1
ATOM 4994 N N . LEU C 1 244 ? 32.977 -22.652 20.772 1.00 11.70 236 LEU C N 1
ATOM 4995 C CA . LEU C 1 244 ? 32.488 -23.824 20.052 1.00 11.48 236 LEU C CA 1
ATOM 4996 C C . LEU C 1 244 ? 31.369 -23.443 19.063 1.00 13.40 236 LEU C C 1
ATOM 4997 O O . LEU C 1 244 ? 31.281 -23.994 17.966 1.00 10.56 236 LEU C O 1
ATOM 5002 N N . PHE C 1 245 ? 30.519 -22.509 19.471 1.00 14.23 237 PHE C N 1
ATOM 5003 C CA . PHE C 1 245 ? 29.467 -21.983 18.601 1.00 14.49 237 PHE C CA 1
ATOM 5004 C C . PHE C 1 245 ? 30.082 -21.360 17.338 1.00 12.06 237 PHE C C 1
ATOM 5005 O O . PHE C 1 245 ? 29.728 -21.744 16.220 1.00 12.18 237 PHE C O 1
ATOM 5013 N N . PHE C 1 246 ? 31.008 -20.419 17.507 1.00 9.40 238 PHE C N 1
ATOM 5014 C CA . PHE C 1 246 ? 31.662 -19.820 16.344 1.00 10.80 238 PHE C CA 1
ATOM 5015 C C . PHE C 1 246 ? 32.324 -20.885 15.469 1.00 13.51 238 PHE C C 1
ATOM 5016 O O . PHE C 1 246 ? 32.203 -20.851 14.242 1.00 12.68 238 PHE C O 1
ATOM 5024 N N . ALA C 1 247 ? 32.999 -21.842 16.099 1.00 12.15 239 ALA C N 1
ATOM 5025 C CA . ALA C 1 247 ? 33.721 -22.859 15.344 1.00 12.44 239 ALA C CA 1
ATOM 5026 C C . ALA C 1 247 ? 32.790 -23.750 14.536 1.00 12.60 239 ALA C C 1
ATOM 5027 O O . ALA C 1 247 ? 33.235 -24.457 13.635 1.00 14.36 239 ALA C O 1
ATOM 5029 N N . THR C 1 248 ? 31.502 -23.744 14.862 1.00 10.70 240 THR C N 1
ATOM 5030 C CA . THR C 1 248 ? 30.567 -24.617 14.156 1.00 14.06 240 THR C CA 1
ATOM 5031 C C . THR C 1 248 ? 29.444 -23.855 13.456 1.00 14.18 240 THR C C 1
ATOM 5032 O O . THR C 1 248 ? 28.410 -24.439 13.138 1.00 13.50 240 THR C O 1
ATOM 5036 N N . MET C 1 249 ? 29.672 -22.571 13.176 1.00 13.61 241 MET C N 1
ATOM 5037 C CA . MET C 1 249 ? 28.682 -21.753 12.484 1.00 15.57 241 MET C CA 1
ATOM 5038 C C . MET C 1 249 ? 29.263 -21.084 11.238 1.00 14.82 241 MET C C 1
ATOM 5039 O O . MET C 1 249 ? 29.904 -20.033 11.326 1.00 15.54 241 MET C O 1
ATOM 5044 N N . ASP C 1 250 ? 29.031 -21.706 10.087 1.00 14.24 242 ASP C N 1
ATOM 5045 C CA . ASP C 1 250 ? 29.527 -21.214 8.797 1.00 17.75 242 ASP C CA 1
ATOM 5046 C C . ASP C 1 250 ? 29.063 -19.803 8.469 1.00 15.77 242 ASP C C 1
ATOM 5047 O O . ASP C 1 250 ? 29.778 -19.052 7.821 1.00 14.39 242 ASP C O 1
ATOM 5052 N N . ASN C 1 251 ? 27.848 -19.458 8.887 1.00 13.05 243 ASN C N 1
ATOM 5053 C CA . ASN C 1 251 ? 27.218 -18.248 8.381 1.00 12.61 243 ASN C CA 1
ATOM 5054 C C . ASN C 1 251 ? 27.227 -17.094 9.381 1.00 13.53 243 ASN C C 1
ATOM 5055 O O . ASN C 1 251 ? 26.542 -16.086 9.188 1.00 14.80 243 ASN C O 1
ATOM 5060 N N . VAL C 1 252 ? 28.034 -17.245 10.423 1.00 10.71 244 VAL C N 1
ATOM 5061 C CA . VAL C 1 252 ? 28.266 -16.182 11.403 1.00 9.67 244 VAL C CA 1
ATOM 5062 C C . VAL C 1 252 ? 29.693 -15.684 11.231 1.00 11.00 244 VAL C C 1
ATOM 5063 O O . VAL C 1 252 ? 30.647 -16.449 11.379 1.00 12.04 244 VAL C O 1
ATOM 5067 N N . THR C 1 253 ? 29.850 -14.409 10.903 1.00 10.58 245 THR C N 1
ATOM 5068 C CA . THR C 1 253 ? 31.192 -13.832 10.803 1.00 9.99 245 THR C CA 1
ATOM 5069 C C . THR C 1 253 ? 31.115 -12.343 11.089 1.00 11.73 245 THR C C 1
ATOM 5070 O O . THR C 1 253 ? 30.061 -11.728 10.897 1.00 11.76 245 THR C O 1
ATOM 5074 N N . GLY C 1 254 ? 32.224 -11.786 11.580 1.00 10.29 246 GLY C N 1
ATOM 5075 C CA . GLY C 1 254 ? 32.333 -10.363 11.872 1.00 8.95 246 GLY C CA 1
ATOM 5076 C C . GLY C 1 254 ? 31.745 -9.939 13.199 1.00 10.63 246 GLY C C 1
ATOM 5077 O O . GLY C 1 254 ? 31.804 -8.757 13.546 1.00 11.08 246 GLY C O 1
ATOM 5078 N N . GLN C 1 255 ? 31.202 -10.901 13.946 1.00 7.99 247 GLN C N 1
ATOM 5079 C CA . GLN C 1 255 ? 30.469 -10.608 15.172 1.00 10.16 247 GLN C CA 1
ATOM 5080 C C . GLN C 1 255 ? 31.383 -10.508 16.379 1.00 13.12 247 GLN C C 1
ATOM 5081 O O . GLN C 1 255 ? 32.475 -11.076 16.387 1.00 12.86 247 GLN C O 1
ATOM 5087 N N . ALA C 1 256 ? 30.919 -9.775 17.388 1.00 10.13 248 ALA C N 1
ATOM 5088 C CA . ALA C 1 256 ? 31.580 -9.691 18.688 1.00 9.04 248 ALA C CA 1
ATOM 5089 C C . ALA C 1 256 ? 30.508 -9.892 19.754 1.00 11.83 248 ALA C C 1
ATOM 5090 O O . ALA C 1 256 ? 29.749 -8.979 20.057 1.00 13.82 248 ALA C O 1
ATOM 5092 N N . VAL C 1 257 ? 30.397 -11.117 20.258 1.00 9.64 249 VAL C N 1
ATOM 5093 C CA . VAL C 1 257 ? 29.259 -11.491 21.100 1.00 8.13 249 VAL C CA 1
ATOM 5094 C C . VAL C 1 257 ? 29.611 -11.431 22.587 1.00 10.09 249 VAL C C 1
ATOM 5095 O O . VAL C 1 257 ? 30.644 -11.972 23.035 1.00 9.19 249 VAL C O 1
ATOM 5099 N N . ASN C 1 258 ? 28.748 -10.773 23.352 1.00 10.13 250 ASN C N 1
ATOM 5100 C CA . ASN C 1 258 ? 29.023 -10.550 24.759 1.00 11.20 250 ASN C CA 1
ATOM 5101 C C . ASN C 1 258 ? 28.519 -11.692 25.603 1.00 12.35 250 ASN C C 1
ATOM 5102 O O . ASN C 1 258 ? 27.371 -12.117 25.478 1.00 10.98 250 ASN C O 1
ATOM 5107 N N . VAL C 1 259 ? 29.396 -12.183 26.463 1.00 12.36 251 VAL C N 1
ATOM 5108 C CA . VAL C 1 259 ? 29.025 -13.176 27.448 1.00 11.30 251 VAL C CA 1
ATOM 5109 C C . VAL C 1 259 ? 29.259 -12.499 28.781 1.00 10.01 251 VAL C C 1
ATOM 5110 O O . VAL C 1 259 ? 30.368 -12.551 29.306 1.00 8.58 251 VAL C O 1
ATOM 5114 N N . ASP C 1 260 ? 28.229 -11.841 29.316 1.00 11.26 252 ASP C N 1
ATOM 5115 C CA . ASP C 1 260 ? 28.459 -10.837 30.359 1.00 9.64 252 ASP C CA 1
ATOM 5116 C C . ASP C 1 260 ? 27.306 -10.619 31.340 1.00 9.73 252 ASP C C 1
ATOM 5117 O O . ASP C 1 260 ? 27.275 -9.604 32.026 1.00 10.73 252 ASP C O 1
ATOM 5122 N N . GLY C 1 261 ? 26.357 -11.550 31.396 1.00 9.41 253 GLY C N 1
ATOM 5123 C CA . GLY C 1 261 ? 25.258 -11.438 32.348 1.00 13.72 253 GLY C CA 1
ATOM 5124 C C . GLY C 1 261 ? 24.389 -10.208 32.141 1.00 11.69 253 GLY C C 1
ATOM 5125 O O . GLY C 1 261 ? 23.659 -9.792 33.036 1.00 12.66 253 GLY C O 1
ATOM 5126 N N . GLY C 1 262 ? 24.471 -9.612 30.954 1.00 12.41 254 GLY C N 1
ATOM 5127 C CA . GLY C 1 262 ? 23.592 -8.518 30.597 1.00 13.21 254 GLY C CA 1
ATOM 5128 C C . GLY C 1 262 ? 24.210 -7.133 30.707 1.00 12.29 254 GLY C C 1
ATOM 5129 O O . GLY C 1 262 ? 23.503 -6.143 30.560 1.00 12.61 254 GLY C O 1
ATOM 5130 N N . PHE C 1 263 ? 25.508 -7.056 30.985 1.00 11.36 255 PHE C N 1
ATOM 5131 C CA . PHE C 1 263 ? 26.145 -5.755 31.204 1.00 12.61 255 PHE C CA 1
ATOM 5132 C C . PHE C 1 263 ? 25.983 -4.823 29.996 1.00 12.82 255 PHE C C 1
ATOM 5133 O O . PHE C 1 263 ? 25.616 -3.674 30.152 1.00 15.03 255 PHE C O 1
ATOM 5141 N N . THR C 1 264 ? 26.250 -5.319 28.796 1.00 14.36 256 THR C N 1
ATOM 5142 C CA . THR C 1 264 ? 26.036 -4.521 27.590 1.00 14.60 256 THR C CA 1
ATOM 5143 C C . THR C 1 264 ? 25.516 -5.445 26.492 1.00 12.88 256 THR C C 1
ATOM 5144 O O . THR C 1 264 ? 25.712 -6.653 26.560 1.00 13.95 256 THR C O 1
ATOM 5148 N N . PHE C 1 265 ? 24.829 -4.899 25.494 1.00 12.65 257 PHE C N 1
ATOM 5149 C CA . PHE C 1 265 ? 24.380 -5.739 24.384 1.00 10.72 257 PHE C CA 1
ATOM 5150 C C . PHE C 1 265 ? 24.849 -5.176 23.054 1.00 11.99 257 PHE C C 1
ATOM 5151 O O . PHE C 1 265 ? 24.414 -5.629 21.999 1.00 13.62 257 PHE C O 1
ATOM 5159 N N . HIS C 1 266 ? 25.730 -4.178 23.109 1.00 11.81 258 HIS C N 1
ATOM 5160 C CA . HIS C 1 266 ? 26.241 -3.554 21.894 1.00 12.56 258 HIS C CA 1
ATOM 5161 C C . HIS C 1 266 ? 27.470 -4.279 21.383 1.00 17.86 258 HIS C C 1
ATOM 5162 O O . HIS C 1 266 ? 27.885 -5.258 21.998 1.00 17.85 258 HIS C O 1
ATOM 5170 N N . ALA D 1 11 ? 30.744 35.281 19.167 1.00 35.29 3 ALA D N 1
ATOM 5171 C CA . ALA D 1 11 ? 32.008 34.612 19.459 1.00 29.43 3 ALA D CA 1
ATOM 5172 C C . ALA D 1 11 ? 31.919 33.805 20.749 1.00 26.65 3 ALA D C 1
ATOM 5173 O O . ALA D 1 11 ? 32.372 34.251 21.799 1.00 27.48 3 ALA D O 1
ATOM 5175 N N . PRO D 1 12 ? 31.322 32.607 20.675 1.00 23.70 4 PRO D N 1
ATOM 5176 C CA . PRO D 1 12 ? 31.147 31.756 21.857 1.00 21.96 4 PRO D CA 1
ATOM 5177 C C . PRO D 1 12 ? 32.467 31.365 22.522 1.00 22.79 4 PRO D C 1
ATOM 5178 O O . PRO D 1 12 ? 32.480 31.041 23.711 1.00 25.52 4 PRO D O 1
ATOM 5182 N N . LEU D 1 13 ? 33.563 31.379 21.770 1.00 16.94 5 LEU D N 1
ATOM 5183 C CA . LEU D 1 13 ? 34.828 30.914 22.321 1.00 15.97 5 LEU D CA 1
ATOM 5184 C C . LEU D 1 13 ? 35.785 32.055 22.627 1.00 18.38 5 LEU D C 1
ATOM 5185 O O . LEU D 1 13 ? 36.986 31.830 22.769 1.00 18.40 5 LEU D O 1
ATOM 5190 N N . GLU D 1 14 ? 35.249 33.272 22.726 1.00 21.00 6 GLU D N 1
ATOM 5191 C CA . GLU D 1 14 ? 36.069 34.454 22.999 1.00 22.42 6 GLU D CA 1
ATOM 5192 C C . GLU D 1 14 ? 36.876 34.271 24.280 1.00 22.90 6 GLU D C 1
ATOM 5193 O O . GLU D 1 14 ? 36.329 33.881 25.310 1.00 24.49 6 GLU D O 1
ATOM 5195 N N . GLY D 1 15 ? 38.180 34.518 24.201 1.00 22.93 7 GLY D N 1
ATOM 5196 C CA . GLY D 1 15 ? 39.042 34.393 25.363 1.00 23.90 7 GLY D CA 1
ATOM 5197 C C . GLY D 1 15 ? 39.594 32.997 25.595 1.00 22.40 7 GLY D C 1
ATOM 5198 O O . GLY D 1 15 ? 40.360 32.771 26.538 1.00 23.94 7 GLY D O 1
ATOM 5199 N N . GLN D 1 16 ? 39.169 32.047 24.772 1.00 19.33 8 GLN D N 1
ATOM 5200 C CA . GLN D 1 16 ? 39.621 30.667 24.926 1.00 17.60 8 GLN D CA 1
ATOM 5201 C C . GLN D 1 16 ? 40.798 30.342 24.019 1.00 16.84 8 GLN D C 1
ATOM 5202 O O . GLN D 1 16 ? 41.096 31.063 23.055 1.00 16.10 8 GLN D O 1
ATOM 5208 N N . VAL D 1 17 ? 41.478 29.253 24.356 1.00 16.18 9 VAL D N 1
ATOM 5209 C CA . VAL D 1 17 ? 42.632 28.778 23.598 1.00 12.85 9 VAL D CA 1
ATOM 5210 C C . VAL D 1 17 ? 42.432 27.328 23.198 1.00 14.98 9 VAL D C 1
ATOM 5211 O O . VAL D 1 17 ? 42.076 26.498 24.033 1.00 15.19 9 VAL D O 1
ATOM 5215 N N . ALA D 1 18 ? 42.672 27.024 21.924 1.00 14.63 10 ALA D N 1
ATOM 5216 C CA . ALA D 1 18 ? 42.604 25.654 21.451 1.00 12.85 10 ALA D CA 1
ATOM 5217 C C . ALA D 1 18 ? 43.942 25.227 20.873 1.00 14.71 10 ALA D C 1
ATOM 5218 O O . ALA D 1 18 ? 44.606 26.009 20.206 1.00 16.44 10 ALA D O 1
ATOM 5220 N N . ILE D 1 19 ? 44.342 23.996 21.187 1.00 13.13 11 ILE D N 1
ATOM 5221 C CA . ILE D 1 19 ? 45.422 23.300 20.497 1.00 13.29 11 ILE D CA 1
ATOM 5222 C C . ILE D 1 19 ? 44.802 22.383 19.453 1.00 13.03 11 ILE D C 1
ATOM 5223 O O . ILE D 1 19 ? 43.866 21.649 19.762 1.00 11.17 11 ILE D O 1
ATOM 5228 N N . VAL D 1 20 ? 45.299 22.427 18.219 1.00 12.79 12 VAL D N 1
ATOM 5229 C CA . VAL D 1 20 ? 44.851 21.469 17.215 1.00 13.19 12 VAL D CA 1
ATOM 5230 C C . VAL D 1 20 ? 46.053 20.733 16.641 1.00 14.11 12 VAL D C 1
ATOM 5231 O O . VAL D 1 20 ? 46.849 21.331 15.912 1.00 12.84 12 VAL D O 1
ATOM 5235 N N . THR D 1 21 ? 46.200 19.450 16.987 1.00 11.86 13 THR D N 1
ATOM 5236 C CA . THR D 1 21 ? 47.263 18.627 16.404 1.00 10.41 13 THR D CA 1
ATOM 5237 C C . THR D 1 21 ? 46.828 18.222 15.005 1.00 14.61 13 THR D C 1
ATOM 5238 O O . THR D 1 21 ? 45.633 18.054 14.754 1.00 12.59 13 THR D O 1
ATOM 5242 N N . GLY D 1 22 ? 47.785 18.084 14.086 1.00 12.97 14 GLY D N 1
ATOM 5243 C CA . GLY D 1 22 ? 47.447 17.917 12.683 1.00 13.34 14 GLY D CA 1
ATOM 5244 C C . GLY D 1 22 ? 46.738 19.156 12.134 1.00 13.05 14 GLY D C 1
ATOM 5245 O O . GLY D 1 22 ? 46.011 19.084 11.146 1.00 13.49 14 GLY D O 1
ATOM 5246 N N . GLY D 1 23 ? 46.961 20.307 12.757 1.00 12.82 15 GLY D N 1
ATOM 5247 C CA . GLY D 1 23 ? 46.171 21.487 12.437 1.00 12.01 15 GLY D CA 1
ATOM 5248 C C . GLY D 1 23 ? 46.560 22.256 11.188 1.00 15.10 15 GLY D C 1
ATOM 5249 O O . GLY D 1 23 ? 45.893 23.228 10.831 1.00 14.84 15 GLY D O 1
ATOM 5250 N N . ALA D 1 24 ? 47.616 21.826 10.502 1.00 12.26 16 ALA D N 1
ATOM 5251 C CA . ALA D 1 24 ? 48.150 22.620 9.400 1.00 14.41 16 ALA D CA 1
ATOM 5252 C C . ALA D 1 24 ? 47.390 22.432 8.094 1.00 15.75 16 ALA D C 1
ATOM 5253 O O . ALA D 1 24 ? 47.477 23.274 7.195 1.00 15.64 16 ALA D O 1
ATOM 5255 N N . ARG D 1 25 ? 46.699 21.309 7.948 1.00 15.86 17 ARG D N 1
ATOM 5256 C CA . ARG D 1 25 ? 45.961 21.061 6.712 1.00 16.92 17 ARG D CA 1
ATOM 5257 C C . ARG D 1 25 ? 44.783 20.117 6.928 1.00 15.47 17 ARG D C 1
ATOM 5258 O O . ARG D 1 25 ? 44.571 19.611 8.026 1.00 15.57 17 ARG D O 1
ATOM 5266 N N . GLY D 1 26 ? 44.031 19.883 5.858 1.00 11.87 18 GLY D N 1
ATOM 5267 C CA . GLY D 1 26 ? 42.950 18.913 5.887 1.00 17.40 18 GLY D CA 1
ATOM 5268 C C . GLY D 1 26 ? 41.942 19.186 6.994 1.00 15.92 18 GLY D C 1
ATOM 5269 O O . GLY D 1 26 ? 41.583 20.340 7.259 1.00 14.16 18 GLY D O 1
ATOM 5270 N N . ILE D 1 27 ? 41.504 18.121 7.660 1.00 12.17 19 ILE D N 1
ATOM 5271 C CA . ILE D 1 27 ? 40.489 18.232 8.706 1.00 12.55 19 ILE D CA 1
ATOM 5272 C C . ILE D 1 27 ? 40.929 19.109 9.882 1.00 11.19 19 ILE D C 1
ATOM 5273 O O . ILE D 1 27 ? 40.168 19.963 10.357 1.00 11.66 19 ILE D O 1
ATOM 5278 N N . GLY D 1 28 ? 42.169 18.940 10.327 1.00 11.03 20 GLY D N 1
ATOM 5279 C CA . GLY D 1 28 ? 42.706 19.767 11.406 1.00 11.21 20 GLY D CA 1
ATOM 5280 C C . GLY D 1 28 ? 42.646 21.263 11.115 1.00 13.15 20 GLY D C 1
ATOM 5281 O O . GLY D 1 28 ? 42.254 22.066 11.972 1.00 10.98 20 GLY D O 1
ATOM 5282 N N . ARG D 1 29 ? 43.038 21.652 9.902 1.00 12.46 21 ARG D N 1
ATOM 5283 C CA . ARG D 1 29 ? 42.918 23.049 9.490 1.00 13.20 21 ARG D CA 1
ATOM 5284 C C . ARG D 1 29 ? 41.466 23.531 9.542 1.00 10.91 21 ARG D C 1
ATOM 5285 O O . ARG D 1 29 ? 41.175 24.621 10.062 1.00 10.22 21 ARG D O 1
ATOM 5293 N N . GLY D 1 30 ? 40.558 22.710 9.018 1.00 12.64 22 GLY D N 1
ATOM 5294 C CA . GLY D 1 30 ? 39.142 23.030 9.034 1.00 12.76 22 GLY D CA 1
ATOM 5295 C C . GLY D 1 30 ? 38.640 23.267 10.445 1.00 13.35 22 GLY D C 1
ATOM 5296 O O . GLY D 1 30 ? 37.917 24.232 10.699 1.00 12.22 22 GLY D O 1
ATOM 5297 N N . ILE D 1 31 ? 39.043 22.404 11.375 1.00 12.51 23 ILE D N 1
ATOM 5298 C CA . ILE D 1 31 ? 38.628 22.556 12.770 1.00 10.36 23 ILE D CA 1
ATOM 5299 C C . ILE D 1 31 ? 39.254 23.818 13.381 1.00 13.41 23 ILE D C 1
ATOM 5300 O O . ILE D 1 31 ? 38.562 24.619 14.033 1.00 13.09 23 ILE D O 1
ATOM 5305 N N . ALA D 1 32 ? 40.546 24.019 13.149 1.00 12.21 24 ALA D N 1
ATOM 5306 C CA . ALA D 1 32 ? 41.214 25.211 13.689 1.00 11.47 24 ALA D CA 1
ATOM 5307 C C . ALA D 1 32 ? 40.556 26.508 13.228 1.00 9.88 24 ALA D C 1
ATOM 5308 O O . ALA D 1 32 ? 40.369 27.441 14.025 1.00 12.20 24 ALA D O 1
ATOM 5310 N N . LEU D 1 33 ? 40.236 26.585 11.940 1.00 11.63 25 LEU D N 1
ATOM 5311 C CA . LEU D 1 33 ? 39.705 27.821 11.377 1.00 14.13 25 LEU D CA 1
ATOM 5312 C C . LEU D 1 33 ? 38.279 28.064 11.847 1.00 14.44 25 LEU D C 1
ATOM 5313 O O . LEU D 1 33 ? 37.847 29.215 11.974 1.00 14.25 25 LEU D O 1
ATOM 5318 N N . THR D 1 34 ? 37.546 26.982 12.098 1.00 12.62 26 THR D N 1
ATOM 5319 C CA . THR D 1 34 ? 36.197 27.117 12.630 1.00 13.19 26 THR D CA 1
ATOM 5320 C C . THR D 1 34 ? 36.221 27.594 14.074 1.00 11.43 26 THR D C 1
ATOM 5321 O O . THR D 1 34 ? 35.477 28.497 14.446 1.00 12.82 26 THR D O 1
ATOM 5325 N N . LEU D 1 35 ? 37.075 26.989 14.893 1.00 11.01 27 LEU D N 1
ATOM 5326 C CA . LEU D 1 35 ? 37.200 27.424 16.286 1.00 12.08 27 LEU D CA 1
ATOM 5327 C C . LEU D 1 35 ? 37.727 28.869 16.374 1.00 13.28 27 LEU D C 1
ATOM 5328 O O . LEU D 1 35 ? 37.299 29.647 17.244 1.00 12.15 27 LEU D O 1
ATOM 5333 N N . ALA D 1 36 ? 38.652 29.221 15.480 1.00 11.94 28 ALA D N 1
ATOM 5334 C CA . ALA D 1 36 ? 39.165 30.596 15.412 1.00 14.34 28 ALA D CA 1
ATOM 5335 C C . ALA D 1 36 ? 38.061 31.572 15.018 1.00 16.92 28 ALA D C 1
ATOM 5336 O O . ALA D 1 36 ? 37.949 32.662 15.593 1.00 19.79 28 ALA D O 1
ATOM 5338 N N . GLY D 1 37 ? 37.228 31.179 14.056 1.00 15.35 29 GLY D N 1
ATOM 5339 C CA . GLY D 1 37 ? 36.102 32.006 13.657 1.00 18.13 29 GLY D CA 1
ATOM 5340 C C . GLY D 1 37 ? 35.126 32.268 14.791 1.00 19.09 29 GLY D C 1
ATOM 5341 O O . GLY D 1 37 ? 34.490 33.332 14.867 1.00 18.90 29 GLY D O 1
ATOM 5342 N N . ALA D 1 38 ? 35.039 31.308 15.703 1.00 15.82 30 ALA D N 1
ATOM 5343 C CA . ALA D 1 38 ? 34.133 31.395 16.837 1.00 16.84 30 ALA D CA 1
ATOM 5344 C C . ALA D 1 38 ? 34.789 32.080 18.040 1.00 19.02 30 ALA D C 1
ATOM 5345 O O . ALA D 1 38 ? 34.182 32.181 19.108 1.00 21.33 30 ALA D O 1
ATOM 5347 N N . GLY D 1 39 ? 36.028 32.541 17.876 1.00 16.37 31 GLY D N 1
ATOM 5348 C CA . GLY D 1 39 ? 36.639 33.388 18.889 1.00 16.03 31 GLY D CA 1
ATOM 5349 C C . GLY D 1 39 ? 37.893 32.883 19.578 1.00 16.27 31 GLY D C 1
ATOM 5350 O O . GLY D 1 39 ? 38.518 33.626 20.334 1.00 15.63 31 GLY D O 1
ATOM 5351 N N . ALA D 1 40 ? 38.280 31.640 19.304 1.00 15.01 32 ALA D N 1
ATOM 5352 C CA . ALA D 1 40 ? 39.417 31.020 19.984 1.00 16.28 32 ALA D CA 1
ATOM 5353 C C . ALA D 1 40 ? 40.755 31.365 19.341 1.00 15.85 32 ALA D C 1
ATOM 5354 O O . ALA D 1 40 ? 40.878 31.418 18.114 1.00 16.21 32 ALA D O 1
ATOM 5356 N N . ASN D 1 41 ? 41.760 31.589 20.186 1.00 15.72 33 ASN D N 1
ATOM 5357 C CA . ASN D 1 41 ? 43.137 31.675 19.738 1.00 15.09 33 ASN D CA 1
ATOM 5358 C C . ASN D 1 41 ? 43.665 30.260 19.581 1.00 15.23 33 ASN D C 1
ATOM 5359 O O . ASN D 1 41 ? 43.225 29.356 20.296 1.00 15.47 33 ASN D O 1
ATOM 5364 N N . ILE D 1 42 ? 44.567 30.052 18.627 1.00 12.29 34 ILE D N 1
ATOM 5365 C CA . ILE D 1 42 ? 44.939 28.691 18.234 1.00 11.66 34 ILE D CA 1
ATOM 5366 C C . ILE D 1 42 ? 46.434 28.392 18.312 1.00 14.20 34 ILE D C 1
ATOM 5367 O O . ILE D 1 42 ? 47.258 29.157 17.803 1.00 17.64 34 ILE D O 1
ATOM 5372 N N . LEU D 1 43 ? 46.784 27.280 18.952 1.00 12.07 35 LEU D N 1
ATOM 5373 C CA . LEU D 1 43 ? 48.113 26.713 18.779 1.00 14.21 35 LEU D CA 1
ATOM 5374 C C . LEU D 1 43 ? 47.987 25.576 17.775 1.00 14.64 35 LEU D C 1
ATOM 5375 O O . LEU D 1 43 ? 47.287 24.575 18.028 1.00 12.55 35 LEU D O 1
ATOM 5380 N N . LEU D 1 44 ? 48.648 25.741 16.634 1.00 13.37 36 LEU D N 1
ATOM 5381 C CA . LEU D 1 44 ? 48.667 24.734 15.575 1.00 12.71 36 LEU D CA 1
ATOM 5382 C C . LEU D 1 44 ? 49.865 23.809 15.752 1.00 15.21 36 LEU D C 1
ATOM 5383 O O . LEU D 1 44 ? 51.015 24.272 15.815 1.00 16.35 36 LEU D O 1
ATOM 5388 N N . ALA D 1 45 ? 49.607 22.508 15.851 1.00 13.06 37 ALA D N 1
ATOM 5389 C CA . ALA D 1 45 ? 50.695 21.546 16.044 1.00 14.27 37 ALA D CA 1
ATOM 5390 C C . ALA D 1 45 ? 50.722 20.550 14.884 1.00 17.00 37 ALA D C 1
ATOM 5391 O O . ALA D 1 45 ? 49.723 19.896 14.606 1.00 20.97 37 ALA D O 1
ATOM 5393 N N . ASP D 1 46 ? 51.852 20.453 14.194 1.00 14.88 38 ASP D N 1
ATOM 5394 C CA . ASP D 1 46 ? 51.949 19.574 13.033 1.00 13.47 38 ASP D CA 1
ATOM 5395 C C . ASP D 1 46 ? 53.412 19.339 12.682 1.00 14.55 38 ASP D C 1
ATOM 5396 O O . ASP D 1 46 ? 54.314 19.790 13.397 1.00 15.19 38 ASP D O 1
ATOM 5401 N N . LEU D 1 47 ? 53.656 18.654 11.575 1.00 14.95 39 LEU D N 1
ATOM 5402 C CA . LEU D 1 47 ? 55.025 18.375 11.157 1.00 19.47 39 LEU D CA 1
ATOM 5403 C C . LEU D 1 47 ? 55.392 19.150 9.888 1.00 21.08 39 LEU D C 1
ATOM 5404 O O . LEU D 1 47 ? 56.506 19.054 9.412 1.00 22.79 39 LEU D O 1
ATOM 5409 N N . LEU D 1 48 ? 54.439 19.901 9.339 1.00 20.53 40 LEU D N 1
ATOM 5410 C CA . LEU D 1 48 ? 54.636 20.596 8.062 1.00 22.02 40 LEU D CA 1
ATOM 5411 C C . LEU D 1 48 ? 54.916 22.084 8.255 1.00 21.05 40 LEU D C 1
ATOM 5412 O O . LEU D 1 48 ? 54.000 22.852 8.527 1.00 15.16 40 LEU D O 1
ATOM 5417 N N . ASP D 1 49 ? 56.166 22.495 8.073 1.00 22.98 41 ASP D N 1
ATOM 5418 C CA . ASP D 1 49 ? 56.570 23.865 8.384 1.00 23.74 41 ASP D CA 1
ATOM 5419 C C . ASP D 1 49 ? 55.805 24.932 7.593 1.00 18.93 41 ASP D C 1
ATOM 5420 O O . ASP D 1 49 ? 55.253 25.852 8.178 1.00 15.71 41 ASP D O 1
ATOM 5425 N N . ASP D 1 50 ? 55.793 24.832 6.270 1.00 16.45 42 ASP D N 1
ATOM 5426 C CA . ASP D 1 50 ? 55.136 25.861 5.463 1.00 16.44 42 ASP D CA 1
ATOM 5427 C C . ASP D 1 50 ? 53.623 25.863 5.675 1.00 15.78 42 ASP D C 1
ATOM 5428 O O . ASP D 1 50 ? 52.986 26.917 5.718 1.00 15.01 42 ASP D O 1
ATOM 5433 N N . ALA D 1 51 ? 53.049 24.672 5.807 1.00 14.24 43 ALA D N 1
ATOM 5434 C CA . ALA D 1 51 ? 51.617 24.547 6.026 1.00 13.25 43 ALA D CA 1
ATOM 5435 C C . ALA D 1 51 ? 51.205 25.139 7.373 1.00 14.52 43 ALA D C 1
ATOM 5436 O O . ALA D 1 51 ? 50.134 25.749 7.499 1.00 13.55 43 ALA D O 1
ATOM 5438 N N . LEU D 1 52 ? 52.051 24.958 8.386 1.00 12.90 44 LEU D N 1
ATOM 5439 C CA . LEU D 1 52 ? 51.796 25.555 9.692 1.00 13.34 44 LEU D CA 1
ATOM 5440 C C . LEU D 1 52 ? 51.772 27.076 9.589 1.00 15.15 44 LEU D C 1
ATOM 5441 O O . LEU D 1 52 ? 50.878 27.731 10.132 1.00 12.43 44 LEU D O 1
ATOM 5446 N N . ASP D 1 53 ? 52.756 27.635 8.885 1.00 16.41 45 ASP D N 1
ATOM 5447 C CA . ASP D 1 53 ? 52.836 29.079 8.686 1.00 15.32 45 ASP D CA 1
ATOM 5448 C C . ASP D 1 53 ? 51.611 29.613 7.939 1.00 13.89 45 ASP D C 1
ATOM 5449 O O . ASP D 1 53 ? 51.058 30.652 8.293 1.00 15.30 45 ASP D O 1
ATOM 5454 N N . ALA D 1 54 ? 51.191 28.907 6.894 1.00 13.99 46 ALA D N 1
ATOM 5455 C CA . ALA D 1 54 ? 50.079 29.375 6.064 1.00 13.47 46 ALA D CA 1
ATOM 5456 C C . ALA D 1 54 ? 48.780 29.396 6.857 1.00 17.83 46 ALA D C 1
ATOM 5457 O O . ALA D 1 54 ? 48.011 30.354 6.793 1.00 17.50 46 ALA D O 1
ATOM 5459 N N . THR D 1 55 ? 48.546 28.330 7.608 1.00 16.20 47 THR D N 1
ATOM 5460 C CA . THR D 1 55 ? 47.327 28.214 8.388 1.00 11.28 47 THR D CA 1
ATOM 5461 C C . THR D 1 55 ? 47.344 29.193 9.565 1.00 11.41 47 THR D C 1
ATOM 5462 O O . THR D 1 55 ? 46.313 29.736 9.937 1.00 14.36 47 THR D O 1
ATOM 5466 N N . ALA D 1 56 ? 48.519 29.441 10.135 1.00 13.22 48 ALA D N 1
ATOM 5467 C CA . ALA D 1 56 ? 48.635 30.466 11.159 1.00 13.83 48 ALA D CA 1
ATOM 5468 C C . ALA D 1 56 ? 48.215 31.832 10.599 1.00 12.94 48 ALA D C 1
ATOM 5469 O O . ALA D 1 56 ? 47.523 32.606 11.275 1.00 17.34 48 ALA D O 1
ATOM 5471 N N . ARG D 1 57 ? 48.608 32.128 9.364 1.00 13.75 49 ARG D N 1
ATOM 5472 C CA . ARG D 1 57 ? 48.219 33.403 8.752 1.00 14.81 49 ARG D CA 1
ATOM 5473 C C . ARG D 1 57 ? 46.696 33.488 8.599 1.00 15.36 49 ARG D C 1
ATOM 5474 O O . ARG D 1 57 ? 46.105 34.558 8.765 1.00 15.45 49 ARG D O 1
ATOM 5482 N N . GLU D 1 58 ? 46.062 32.357 8.303 1.00 15.31 50 GLU D N 1
ATOM 5483 C CA . GLU D 1 58 ? 44.610 32.314 8.152 1.00 15.15 50 GLU D CA 1
ATOM 5484 C C . GLU D 1 58 ? 43.895 32.530 9.481 1.00 15.33 50 GLU D C 1
ATOM 5485 O O . GLU D 1 58 ? 42.865 33.200 9.539 1.00 14.90 50 GLU D O 1
ATOM 5491 N N . VAL D 1 59 ? 44.450 31.973 10.551 1.00 13.20 51 VAL D N 1
ATOM 5492 C CA . VAL D 1 59 ? 43.889 32.180 11.881 1.00 14.52 51 VAL D CA 1
ATOM 5493 C C . VAL D 1 59 ? 43.996 33.669 12.233 1.00 16.20 51 VAL D C 1
ATOM 5494 O O . VAL D 1 59 ? 43.051 34.274 12.747 1.00 16.55 51 VAL D O 1
ATOM 5498 N N . ARG D 1 60 ? 45.139 34.268 11.920 1.00 17.20 52 ARG D N 1
ATOM 5499 C CA . ARG D 1 60 ? 45.330 35.675 12.231 1.00 17.69 52 ARG D CA 1
ATOM 5500 C C . ARG D 1 60 ? 44.430 36.565 11.389 1.00 19.96 52 ARG D C 1
ATOM 5501 O O . ARG D 1 60 ? 43.995 37.631 11.847 1.00 18.19 52 ARG D O 1
ATOM 5509 N N . ALA D 1 61 ? 44.139 36.122 10.170 1.00 18.28 53 ALA D N 1
ATOM 5510 C CA . ALA D 1 61 ? 43.261 36.873 9.274 1.00 20.40 53 ALA D CA 1
ATOM 5511 C C . ALA D 1 61 ? 41.836 36.898 9.810 1.00 23.30 53 ALA D C 1
ATOM 5512 O O . ALA D 1 61 ? 41.039 37.758 9.433 1.00 25.69 53 ALA D O 1
ATOM 5514 N N . LEU D 1 62 ? 41.516 35.949 10.685 1.00 20.13 54 LEU D N 1
ATOM 5515 C CA . LEU D 1 62 ? 40.217 35.927 11.347 1.00 20.71 54 LEU D CA 1
ATOM 5516 C C . LEU D 1 62 ? 40.210 36.825 12.588 1.00 23.86 54 LEU D C 1
ATOM 5517 O O . LEU D 1 62 ? 39.201 36.924 13.273 1.00 26.38 54 LEU D O 1
ATOM 5522 N N . GLY D 1 63 ? 41.339 37.470 12.874 1.00 23.17 55 GLY D N 1
ATOM 5523 C CA . GLY D 1 63 ? 41.436 38.374 14.007 1.00 24.40 55 GLY D CA 1
ATOM 5524 C C . GLY D 1 63 ? 41.905 37.713 15.292 1.00 23.04 55 GLY D C 1
ATOM 5525 O O . GLY D 1 63 ? 41.878 38.321 16.362 1.00 24.00 55 GLY D O 1
ATOM 5526 N N . ARG D 1 64 ? 42.355 36.468 15.188 1.00 19.30 56 ARG D N 1
ATOM 5527 C CA . ARG D 1 64 ? 42.784 35.710 16.357 1.00 20.21 56 ARG D CA 1
ATOM 5528 C C . ARG D 1 64 ? 44.298 35.658 16.452 1.00 20.60 56 ARG D C 1
ATOM 5529 O O . ARG D 1 64 ? 45.000 35.939 15.482 1.00 21.65 56 ARG D O 1
ATOM 5537 N N . ARG D 1 65 ? 44.803 35.288 17.620 1.00 17.63 57 ARG D N 1
ATOM 5538 C CA . ARG D 1 65 ? 46.223 35.006 17.770 1.00 19.12 57 ARG D CA 1
ATOM 5539 C C . ARG D 1 65 ? 46.483 33.540 17.415 1.00 20.27 57 ARG D C 1
ATOM 5540 O O . ARG D 1 65 ? 45.629 32.683 17.621 1.00 20.20 57 ARG D O 1
ATOM 5548 N N . ALA D 1 66 ? 47.661 33.269 16.873 1.00 20.77 58 ALA D N 1
ATOM 5549 C CA . ALA D 1 66 ? 48.051 31.917 16.495 1.00 17.74 58 ALA D CA 1
ATOM 5550 C C . ALA D 1 66 ? 49.467 31.645 16.965 1.00 19.10 58 ALA D C 1
ATOM 5551 O O . ALA D 1 66 ? 50.329 32.524 16.910 1.00 19.50 58 ALA D O 1
ATOM 5553 N N . ALA D 1 67 ? 49.692 30.430 17.443 1.00 14.84 59 ALA D N 1
ATOM 5554 C CA . ALA D 1 67 ? 51.032 29.959 17.768 1.00 15.05 59 ALA D CA 1
ATOM 5555 C C . ALA D 1 67 ? 51.269 28.675 16.991 1.00 19.15 59 ALA D C 1
ATOM 5556 O O . ALA D 1 67 ? 50.307 27.994 16.625 1.00 17.41 59 ALA D O 1
ATOM 5558 N N . ILE D 1 68 ? 52.528 28.349 16.708 1.00 19.79 60 ILE D N 1
ATOM 5559 C CA . ILE D 1 68 ? 52.808 27.110 15.986 1.00 20.69 60 ILE D CA 1
ATOM 5560 C C . ILE D 1 68 ? 53.809 26.250 16.738 1.00 20.26 60 ILE D C 1
ATOM 5561 O O . ILE D 1 68 ? 54.762 26.747 17.348 1.00 16.67 60 ILE D O 1
ATOM 5566 N N . ALA D 1 69 ? 53.579 24.947 16.682 1.00 18.45 61 ALA D N 1
ATOM 5567 C CA . ALA D 1 69 ? 54.478 23.981 17.283 1.00 20.46 61 ALA D CA 1
ATOM 5568 C C . ALA D 1 69 ? 54.800 22.862 16.299 1.00 20.24 61 ALA D C 1
ATOM 5569 O O . ALA D 1 69 ? 53.910 22.341 15.639 1.00 17.48 61 ALA D O 1
ATOM 5571 N N . LYS D 1 70 ? 56.078 22.514 16.185 1.00 18.88 62 LYS D N 1
ATOM 5572 C CA . LYS D 1 70 ? 56.477 21.352 15.408 1.00 19.92 62 LYS D CA 1
ATOM 5573 C C . LYS D 1 70 ? 56.411 20.124 16.306 1.00 18.02 62 LYS D C 1
ATOM 5574 O O . LYS D 1 70 ? 57.261 19.951 17.172 1.00 17.86 62 LYS D O 1
ATOM 5580 N N . VAL D 1 71 ? 55.391 19.289 16.114 1.00 15.68 63 VAL D N 1
ATOM 5581 C CA . VAL D 1 71 ? 55.100 18.209 17.053 1.00 16.32 63 VAL D CA 1
ATOM 5582 C C . VAL D 1 71 ? 54.894 16.869 16.365 1.00 16.68 63 VAL D C 1
ATOM 5583 O O . VAL D 1 71 ? 54.041 16.747 15.481 1.00 17.26 63 VAL D O 1
ATOM 5587 N N . ASP D 1 72 ? 55.690 15.881 16.772 1.00 15.48 64 ASP D N 1
ATOM 5588 C CA . ASP D 1 72 ? 55.453 14.474 16.458 1.00 15.14 64 ASP D CA 1
ATOM 5589 C C . ASP D 1 72 ? 54.637 13.921 17.606 1.00 15.16 64 ASP D C 1
ATOM 5590 O O . ASP D 1 72 ? 55.184 13.720 18.678 1.00 14.41 64 ASP D O 1
ATOM 5595 N N . VAL D 1 73 ? 53.344 13.670 17.393 1.00 15.05 65 VAL D N 1
ATOM 5596 C CA . VAL D 1 73 ? 52.477 13.296 18.508 1.00 16.92 65 VAL D CA 1
ATOM 5597 C C . VAL D 1 73 ? 52.801 11.931 19.134 1.00 17.75 65 VAL D C 1
ATOM 5598 O O . VAL D 1 73 ? 52.260 11.597 20.189 1.00 17.27 65 VAL D O 1
ATOM 5602 N N . THR D 1 74 ? 53.683 11.147 18.515 1.00 14.35 66 THR D N 1
ATOM 5603 C CA . THR D 1 74 ? 54.092 9.884 19.136 1.00 15.33 66 THR D CA 1
ATOM 5604 C C . THR D 1 74 ? 55.181 10.107 20.191 1.00 18.32 66 THR D C 1
ATOM 5605 O O . THR D 1 74 ? 55.554 9.176 20.898 1.00 21.29 66 THR D O 1
ATOM 5609 N N . GLN D 1 75 ? 55.686 11.338 20.287 1.00 17.99 67 GLN D N 1
ATOM 5610 C CA . GLN D 1 75 ? 56.783 11.659 21.202 1.00 18.67 67 GLN D CA 1
ATOM 5611 C C . GLN D 1 75 ? 56.270 12.434 22.414 1.00 20.22 67 GLN D C 1
ATOM 5612 O O . GLN D 1 75 ? 55.886 13.600 22.288 1.00 16.77 67 GLN D O 1
ATOM 5618 N N . ALA D 1 76 ? 56.260 11.789 23.579 1.00 16.93 68 ALA D N 1
ATOM 5619 C CA . A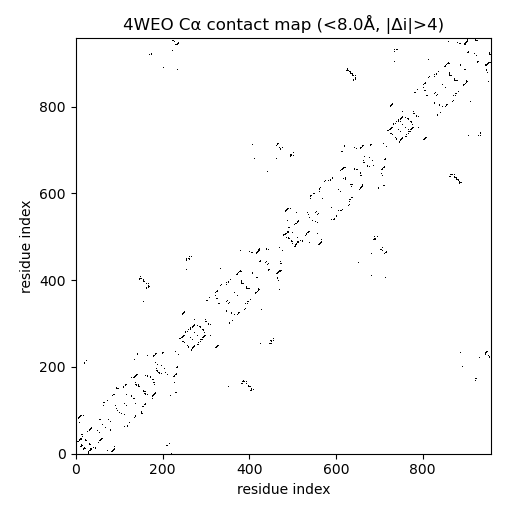LA D 1 76 ? 55.663 12.389 24.779 1.00 19.53 68 ALA D CA 1
ATOM 5620 C C . ALA D 1 76 ? 56.260 13.758 25.132 1.00 20.14 68 ALA D C 1
ATOM 5621 O O . ALA D 1 76 ? 55.530 14.665 25.528 1.00 18.67 68 ALA D O 1
ATOM 5623 N N . ALA D 1 77 ? 57.575 13.913 24.991 1.00 19.53 69 ALA D N 1
ATOM 5624 C CA . ALA D 1 77 ? 58.214 15.178 25.352 1.00 20.07 69 ALA D CA 1
ATOM 5625 C C . ALA D 1 77 ? 57.717 16.319 24.471 1.00 18.34 69 ALA D C 1
ATOM 5626 O O . ALA D 1 77 ? 57.507 17.442 24.940 1.00 19.31 69 ALA D O 1
ATOM 5628 N N . GLN D 1 78 ? 57.508 16.030 23.195 1.00 15.44 70 GLN D N 1
ATOM 5629 C CA . GLN D 1 78 ? 57.037 17.049 22.269 1.00 15.75 70 GLN D CA 1
ATOM 5630 C C . GLN D 1 78 ? 55.590 17.430 22.563 1.00 16.04 70 GLN D C 1
ATOM 5631 O O . GLN D 1 78 ? 55.198 18.601 22.460 1.00 17.44 70 GLN D O 1
ATOM 5637 N N . VAL D 1 79 ? 54.799 16.435 22.931 1.00 16.66 71 VAL D N 1
ATOM 5638 C CA . VAL D 1 79 ? 53.415 16.675 23.295 1.00 14.43 71 VAL D CA 1
ATOM 5639 C C . VAL D 1 79 ? 53.316 17.489 24.592 1.00 14.62 71 VAL D C 1
ATOM 5640 O O . VAL D 1 79 ? 52.515 18.421 24.690 1.00 13.89 71 VAL D O 1
ATOM 5644 N N . ASP D 1 80 ? 54.143 17.166 25.583 1.00 16.62 72 ASP D N 1
ATOM 5645 C CA . ASP D 1 80 ? 54.176 17.969 26.804 1.00 18.81 72 ASP D CA 1
ATOM 5646 C C . ASP D 1 80 ? 54.598 19.409 26.502 1.00 18.86 72 ASP D C 1
ATOM 5647 O O . ASP D 1 80 ? 54.020 20.352 27.031 1.00 20.76 72 ASP D O 1
ATOM 5652 N N . ALA D 1 81 ? 55.608 19.576 25.658 1.00 17.69 73 ALA D N 1
ATOM 5653 C CA . ALA D 1 81 ? 56.103 20.918 25.330 1.00 17.12 73 ALA D CA 1
ATOM 5654 C C . ALA D 1 81 ? 55.036 21.715 24.584 1.00 17.14 73 ALA D C 1
ATOM 5655 O O . ALA D 1 81 ? 54.912 22.933 24.736 1.00 19.06 73 ALA D O 1
ATOM 5657 N N . MET D 1 82 ? 54.254 21.004 23.786 1.00 15.72 74 MET D N 1
ATOM 5658 C CA . MET D 1 82 ? 53.145 21.604 23.071 1.00 16.71 74 MET D CA 1
ATOM 5659 C C . MET D 1 82 ? 52.140 22.226 24.047 1.00 14.18 74 MET D C 1
ATOM 5660 O O . MET D 1 82 ? 51.700 23.347 23.851 1.00 16.74 74 MET D O 1
ATOM 5665 N N . VAL D 1 83 ? 51.758 21.486 25.081 1.00 16.47 75 VAL D N 1
ATOM 5666 C CA . VAL D 1 83 ? 50.826 22.012 26.077 1.00 15.24 75 VAL D CA 1
ATOM 5667 C C . VAL D 1 83 ? 51.463 23.179 26.833 1.00 17.19 75 VAL D C 1
ATOM 5668 O O . VAL D 1 83 ? 50.810 24.194 27.106 1.00 18.99 75 VAL D O 1
ATOM 5672 N N . ALA D 1 84 ? 52.744 23.043 27.165 1.00 15.56 76 ALA D N 1
ATOM 5673 C CA . ALA D 1 84 ? 53.434 24.113 27.874 1.00 16.26 76 ALA D CA 1
ATOM 5674 C C . ALA D 1 84 ? 53.471 25.384 27.027 1.00 19.95 76 ALA D C 1
ATOM 5675 O O . ALA D 1 84 ? 53.373 26.497 27.559 1.00 19.63 76 ALA D O 1
ATOM 5677 N N . GLN D 1 85 ? 53.607 25.218 25.711 1.00 16.02 77 GLN D N 1
ATOM 5678 C CA . GLN D 1 85 ? 53.690 26.373 24.815 1.00 20.64 77 GLN D CA 1
ATOM 5679 C C . GLN D 1 85 ? 52.347 27.108 24.692 1.00 18.55 77 GLN D C 1
ATOM 5680 O O . GLN D 1 85 ? 52.313 28.337 24.597 1.00 19.11 77 GLN D O 1
ATOM 5686 N N . ALA D 1 86 ? 51.244 26.365 24.681 1.00 18.97 78 ALA D N 1
ATOM 5687 C CA . ALA D 1 86 ? 49.928 27.001 24.666 1.00 16.10 78 ALA D CA 1
ATOM 5688 C C . ALA D 1 86 ? 49.762 27.878 25.907 1.00 16.17 78 ALA D C 1
ATOM 5689 O O . ALA D 1 86 ? 49.310 29.018 25.821 1.00 16.66 78 ALA D O 1
ATOM 5691 N N . LEU D 1 87 ? 50.161 27.357 27.061 1.00 16.39 79 LEU D N 1
ATOM 5692 C CA . LEU D 1 87 ? 50.049 28.127 28.294 1.00 21.38 79 LEU D CA 1
ATOM 5693 C C . LEU D 1 87 ? 50.967 29.345 28.275 1.00 20.62 79 LEU D C 1
ATOM 5694 O O . LEU D 1 87 ? 50.567 30.433 28.687 1.00 19.48 79 LEU D O 1
ATOM 5699 N N . ALA D 1 88 ? 52.182 29.171 27.763 1.00 19.20 80 ALA D N 1
ATOM 5700 C CA . ALA D 1 88 ? 53.173 30.246 27.798 1.00 22.56 80 ALA D CA 1
ATOM 5701 C C . ALA D 1 88 ? 52.937 31.303 26.718 1.00 23.12 80 ALA D C 1
ATOM 5702 O O . ALA D 1 88 ? 53.010 32.502 26.996 1.00 24.25 80 ALA D O 1
ATOM 5704 N N . ASP D 1 89 ? 52.647 30.862 25.495 1.00 19.97 81 ASP D N 1
ATOM 5705 C CA . ASP D 1 89 ? 52.512 31.775 24.356 1.00 21.46 81 ASP D CA 1
ATOM 5706 C C . ASP D 1 89 ? 51.132 32.417 24.265 1.00 22.42 81 ASP D C 1
ATOM 5707 O O . ASP D 1 89 ? 51.023 33.579 23.879 1.00 21.22 81 ASP D O 1
ATOM 5712 N N . LEU D 1 90 ? 50.083 31.661 24.589 1.00 19.84 82 LEU D N 1
ATOM 5713 C CA . LEU D 1 90 ? 48.722 32.165 24.429 1.00 20.14 82 LEU D CA 1
ATOM 5714 C C . LEU D 1 90 ? 48.006 32.396 25.762 1.00 21.94 82 LEU D C 1
ATOM 5715 O O . LEU D 1 90 ? 46.859 32.842 25.791 1.00 23.91 82 LEU D O 1
ATOM 5720 N N . GLY D 1 91 ? 48.675 32.076 26.862 1.00 18.69 83 GLY D N 1
ATOM 5721 C CA . GLY D 1 91 ? 48.162 32.405 28.176 1.00 20.17 83 GLY D CA 1
ATOM 5722 C C . GLY D 1 91 ? 47.116 31.451 28.716 1.00 21.28 83 GLY D C 1
ATOM 5723 O O . GLY D 1 91 ? 46.491 31.740 29.733 1.00 22.28 83 GLY D O 1
ATOM 5724 N N . GLY D 1 92 ? 46.919 30.312 28.056 1.00 19.15 84 GLY D N 1
ATOM 5725 C CA . GLY D 1 92 ? 45.951 29.352 28.559 1.00 18.32 84 GLY D CA 1
ATOM 5726 C C . GLY D 1 92 ? 45.694 28.165 27.655 1.00 16.37 84 GLY D C 1
ATOM 5727 O O . GLY D 1 92 ? 46.394 27.957 26.658 1.00 16.39 84 GLY D O 1
ATOM 5728 N N . LEU D 1 93 ? 44.681 27.381 28.020 1.00 16.06 85 LEU D N 1
ATOM 5729 C CA . LEU D 1 93 ? 44.273 26.205 27.246 1.00 19.67 85 LEU D CA 1
ATOM 5730 C C . LEU D 1 93 ? 42.863 25.793 27.670 1.00 15.12 85 LEU D C 1
ATOM 5731 O O . LEU D 1 93 ? 42.615 25.578 28.855 1.00 17.36 85 LEU D O 1
ATOM 5736 N N . ASP D 1 94 ? 41.948 25.684 26.712 1.00 14.77 86 ASP D N 1
ATOM 5737 C CA . ASP D 1 94 ? 40.576 25.312 27.016 1.00 14.84 86 ASP D CA 1
ATOM 5738 C C . ASP D 1 94 ? 40.112 24.109 26.221 1.00 14.61 86 ASP D C 1
ATOM 5739 O O . ASP D 1 94 ? 39.294 23.326 26.689 1.00 14.93 86 ASP D O 1
ATOM 5744 N N . ILE D 1 95 ? 40.650 23.980 25.014 1.00 13.63 87 ILE D N 1
ATOM 5745 C CA . ILE D 1 95 ? 40.234 22.954 24.069 1.00 12.87 87 ILE D CA 1
ATOM 5746 C C . ILE D 1 95 ? 41.453 22.245 23.507 1.00 12.28 87 ILE D C 1
ATOM 5747 O O . ILE D 1 95 ? 42.397 22.895 23.060 1.00 12.43 87 ILE D O 1
ATOM 5752 N N . LEU D 1 96 ? 41.441 20.917 23.542 1.00 11.72 88 LEU D N 1
ATOM 5753 C CA . LEU D 1 96 ? 42.463 20.125 22.855 1.00 11.53 88 LEU D CA 1
ATOM 5754 C C . LEU D 1 96 ? 41.801 19.307 21.766 1.00 13.75 88 LEU D C 1
ATOM 5755 O O . LEU D 1 96 ? 40.918 18.487 22.056 1.00 13.52 88 LEU D O 1
ATOM 5760 N N . VAL D 1 97 ? 42.225 19.524 20.524 1.00 11.35 89 VAL D N 1
ATOM 5761 C CA . VAL D 1 97 ? 41.750 18.716 19.399 1.00 10.43 89 VAL D CA 1
ATOM 5762 C C . VAL D 1 97 ? 42.873 17.798 18.913 1.00 11.29 89 VAL D C 1
ATOM 5763 O O . VAL D 1 97 ? 43.916 18.267 18.440 1.00 11.01 89 VAL D O 1
ATOM 5767 N N . ASN D 1 98 ? 42.668 16.492 19.050 1.00 9.62 90 ASN D N 1
ATOM 5768 C CA . ASN D 1 98 ? 43.644 15.526 18.542 1.00 14.13 90 ASN D CA 1
ATOM 5769 C C . ASN D 1 98 ? 43.244 15.103 17.134 1.00 14.82 90 ASN D C 1
ATOM 5770 O O . ASN D 1 98 ? 42.345 14.282 16.961 1.00 17.22 90 ASN D O 1
ATOM 5775 N N . CYS D 1 99 ? 43.899 15.677 16.134 1.00 14.94 91 CYS D N 1
ATOM 5776 C CA . CYS D 1 99 ? 43.530 15.424 14.745 1.00 17.16 91 CYS D CA 1
ATOM 5777 C C . CYS D 1 99 ? 44.734 14.987 13.919 1.00 20.04 91 CYS D C 1
ATOM 5778 O O . CYS D 1 99 ? 44.743 15.142 12.694 1.00 22.29 91 CYS D O 1
ATOM 5781 N N . ALA D 1 100 ? 45.769 14.491 14.587 1.00 17.70 92 ALA D N 1
ATOM 5782 C CA . ALA D 1 100 ? 46.875 13.876 13.871 1.00 22.43 92 ALA D CA 1
ATOM 5783 C C . ALA D 1 100 ? 46.428 12.487 13.444 1.00 24.36 92 ALA D C 1
ATOM 5784 O O . ALA D 1 100 ? 45.850 11.739 14.240 1.00 28.68 92 ALA D O 1
ATOM 5786 N N . GLY D 1 101 ? 46.683 12.133 12.192 1.00 22.75 93 GLY D N 1
ATOM 5787 C CA . GLY D 1 101 ? 46.233 10.845 11.711 1.00 20.01 93 GLY D CA 1
ATOM 5788 C C . GLY D 1 101 ? 46.937 10.382 10.466 1.00 17.45 93 GLY D C 1
ATOM 5789 O O . GLY D 1 101 ? 47.281 11.187 9.604 1.00 21.53 93 GLY D O 1
ATOM 5790 N N . VAL D 1 102 ? 47.142 9.073 10.368 1.00 16.91 94 VAL D N 1
ATOM 5791 C CA . VAL D 1 102 ? 47.754 8.493 9.180 1.00 16.26 94 VAL D CA 1
ATOM 5792 C C . VAL D 1 102 ? 46.968 7.282 8.726 1.00 15.24 94 VAL D C 1
ATOM 5793 O O . VAL D 1 102 ? 46.288 6.648 9.521 1.00 13.95 94 VAL D O 1
ATOM 5797 N N . ILE D 1 103 ? 47.074 6.960 7.441 1.00 15.82 95 ILE D N 1
ATOM 5798 C CA . ILE D 1 103 ? 46.313 5.850 6.893 1.00 17.53 95 ILE D CA 1
ATOM 5799 C C . ILE D 1 103 ? 47.133 5.158 5.813 1.00 19.50 95 ILE D C 1
ATOM 5800 O O . ILE D 1 103 ? 47.961 5.794 5.150 1.00 19.88 95 ILE D O 1
ATOM 5805 N N . SER D 1 104 ? 46.935 3.852 5.668 1.00 17.86 96 SER D N 1
ATOM 5806 C CA . SER D 1 104 ? 47.447 3.114 4.523 1.00 18.82 96 SER D CA 1
ATOM 5807 C C . SER D 1 104 ? 46.478 1.980 4.223 1.00 18.19 96 SER D C 1
ATOM 5808 O O . SER D 1 104 ? 45.699 1.578 5.085 1.00 18.04 96 SER D O 1
ATOM 5811 N N . ILE D 1 105 ? 46.510 1.495 2.988 1.00 17.07 97 ILE D N 1
ATOM 5812 C CA . ILE D 1 105 ? 45.590 0.458 2.542 1.00 16.88 97 ILE D CA 1
ATOM 5813 C C . ILE D 1 105 ? 46.352 -0.815 2.171 1.00 17.39 97 ILE D C 1
ATOM 5814 O O . ILE D 1 105 ? 47.098 -0.831 1.194 1.00 15.99 97 ILE D O 1
ATOM 5819 N N . HIS D 1 106 ? 46.162 -1.862 2.967 1.00 16.23 98 HIS D N 1
ATOM 5820 C CA . HIS D 1 106 ? 46.736 -3.191 2.724 1.00 18.16 98 HIS D CA 1
ATOM 5821 C C . HIS D 1 106 ? 45.844 -4.267 3.342 1.00 14.21 98 HIS D C 1
ATOM 5822 O O . HIS D 1 106 ? 45.401 -4.114 4.486 1.00 13.24 98 HIS D O 1
ATOM 5829 N N . PRO D 1 107 ? 45.626 -5.385 2.623 1.00 16.89 99 PRO D N 1
ATOM 5830 C CA . PRO D 1 107 ? 44.999 -6.551 3.262 1.00 14.80 99 PRO D CA 1
ATOM 5831 C C . PRO D 1 107 ? 45.847 -6.998 4.436 1.00 14.61 99 PRO D C 1
ATOM 5832 O O . PRO D 1 107 ? 47.053 -6.743 4.426 1.00 15.59 99 PRO D O 1
ATOM 5836 N N . VAL D 1 108 ? 45.240 -7.635 5.433 1.00 14.08 100 VAL D N 1
ATOM 5837 C CA . VAL D 1 108 ? 45.994 -8.081 6.595 1.00 14.70 100 VAL D CA 1
ATOM 5838 C C . VAL D 1 108 ? 47.175 -8.978 6.175 1.00 14.79 100 VAL D C 1
ATOM 5839 O O . VAL D 1 108 ? 48.268 -8.901 6.752 1.00 16.49 100 VAL D O 1
ATOM 5843 N N . ALA D 1 109 ? 46.972 -9.790 5.138 1.00 14.89 101 ALA D N 1
ATOM 5844 C CA . ALA D 1 109 ? 48.015 -10.674 4.642 1.00 18.28 101 ALA D CA 1
ATOM 5845 C C . ALA D 1 109 ? 49.247 -9.908 4.180 1.00 19.64 101 ALA D C 1
ATOM 5846 O O . ALA D 1 109 ? 50.347 -10.454 4.156 1.00 21.35 101 ALA D O 1
ATOM 5848 N N . GLU D 1 110 ? 49.068 -8.639 3.833 1.00 17.59 102 GLU D N 1
ATOM 5849 C CA . GLU D 1 110 ? 50.167 -7.857 3.286 1.00 19.71 102 GLU D CA 1
ATOM 5850 C C . GLU D 1 110 ? 50.651 -6.775 4.247 1.00 19.42 102 GLU D C 1
ATOM 5851 O O . GLU D 1 110 ? 51.598 -6.053 3.936 1.00 19.39 102 GLU D O 1
ATOM 5857 N N . LEU D 1 111 ? 50.006 -6.658 5.405 1.00 15.14 103 LEU D N 1
ATOM 5858 C CA . LEU D 1 111 ? 50.395 -5.663 6.407 1.00 14.65 103 LEU D CA 1
ATOM 5859 C C . LEU D 1 111 ? 51.712 -6.041 7.058 1.00 17.37 103 LEU D C 1
ATOM 5860 O O . LEU D 1 111 ? 51.885 -7.184 7.463 1.00 17.19 103 LEU D O 1
ATOM 5865 N N . THR D 1 112 ? 52.640 -5.092 7.145 1.00 18.92 104 THR D N 1
ATOM 5866 C CA . THR D 1 112 ? 53.882 -5.303 7.879 1.00 18.60 104 THR D CA 1
ATOM 5867 C C . THR D 1 112 ? 53.686 -4.827 9.310 1.00 16.34 104 THR D C 1
ATOM 5868 O O . THR D 1 112 ? 52.707 -4.148 9.605 1.00 14.32 104 THR D O 1
ATOM 5872 N N . GLU D 1 113 ? 54.611 -5.182 10.198 1.00 17.33 105 GLU D N 1
ATOM 5873 C CA . GLU D 1 113 ? 54.591 -4.640 11.554 1.00 15.95 105 GLU D CA 1
ATOM 5874 C C . GLU D 1 113 ? 54.749 -3.131 11.540 1.00 17.12 105 GLU D C 1
ATOM 5875 O O . GLU D 1 113 ? 54.137 -2.432 12.349 1.00 16.32 105 GLU D O 1
ATOM 5881 N N . ARG D 1 114 ? 55.565 -2.627 10.615 1.00 17.66 106 ARG D N 1
ATOM 5882 C CA . ARG D 1 114 ? 55.731 -1.181 10.485 1.00 17.45 106 ARG D CA 1
ATOM 5883 C C . ARG D 1 114 ? 54.395 -0.509 10.170 1.00 17.20 106 ARG D C 1
ATOM 5884 O O . ARG D 1 114 ? 54.059 0.529 10.761 1.00 17.11 106 ARG D O 1
ATOM 5886 N N . ASP D 1 115 ? 53.632 -1.103 9.253 1.00 16.87 107 ASP D N 1
ATOM 5887 C CA . ASP D 1 115 ? 52.311 -0.574 8.889 1.00 18.62 107 ASP D CA 1
ATOM 5888 C C . ASP D 1 115 ? 51.408 -0.510 10.111 1.00 15.50 107 ASP D C 1
ATOM 5889 O O . ASP D 1 115 ? 50.743 0.500 10.359 1.00 12.46 107 ASP D O 1
ATOM 5894 N N . TRP D 1 116 ? 51.383 -1.604 10.866 1.00 13.67 108 TRP D N 1
ATOM 5895 C CA . TRP D 1 116 ? 50.551 -1.679 12.063 1.00 15.04 108 TRP D CA 1
ATOM 5896 C C . TRP D 1 116 ? 50.965 -0.628 13.096 1.00 13.95 108 TRP D C 1
ATOM 5897 O O . TRP D 1 116 ? 50.150 0.172 13.569 1.00 14.09 108 TRP D O 1
ATOM 5908 N N . ASP D 1 117 ? 52.250 -0.616 13.423 1.00 14.88 109 ASP D N 1
ATOM 5909 C CA . ASP D 1 117 ? 52.747 0.252 14.479 1.00 15.34 109 ASP D CA 1
ATOM 5910 C C . ASP D 1 117 ? 52.602 1.727 14.132 1.00 16.92 109 ASP D C 1
ATOM 5911 O O . ASP D 1 117 ? 52.262 2.540 15.000 1.00 16.14 109 ASP D O 1
ATOM 5916 N N . PHE D 1 118 ? 52.829 2.070 12.867 1.00 16.23 110 PHE D N 1
ATOM 5917 C CA . PHE D 1 118 ? 52.744 3.464 12.431 1.00 16.12 110 PHE D CA 1
ATOM 5918 C C . PHE D 1 118 ? 51.346 4.021 12.657 1.00 15.06 110 PHE D C 1
ATOM 5919 O O . PHE D 1 118 ? 51.168 5.083 13.260 1.00 14.81 110 PHE D O 1
ATOM 5927 N N . VAL D 1 119 ? 50.346 3.288 12.189 1.00 16.14 111 VAL D N 1
ATOM 5928 C CA . VAL D 1 119 ? 48.969 3.742 12.301 1.00 16.06 111 VAL D CA 1
ATOM 5929 C C . VAL D 1 119 ? 48.497 3.736 13.766 1.00 14.38 111 VAL D C 1
ATOM 5930 O O . VAL D 1 119 ? 47.868 4.691 14.227 1.00 10.71 111 VAL D O 1
ATOM 5934 N N . MET D 1 120 ? 48.836 2.687 14.508 1.00 11.00 112 MET D N 1
ATOM 5935 C CA . MET D 1 120 ? 48.434 2.598 15.918 1.00 12.36 112 MET D CA 1
ATOM 5936 C C . MET D 1 120 ? 49.131 3.657 16.774 1.00 13.72 112 MET D C 1
ATOM 5937 O O . MET D 1 120 ? 48.515 4.268 17.646 1.00 12.92 112 MET D O 1
ATOM 5942 N N . ASN D 1 121 ? 50.418 3.874 16.529 1.00 10.58 113 ASN D N 1
ATOM 5943 C CA . ASN D 1 121 ? 51.166 4.858 17.307 1.00 12.04 113 ASN D CA 1
ATOM 5944 C C . ASN D 1 121 ? 50.736 6.290 17.037 1.00 10.75 113 ASN D C 1
ATOM 5945 O O . ASN D 1 121 ? 50.557 7.060 17.971 1.00 11.79 113 ASN D O 1
ATOM 5950 N N . VAL D 1 122 ? 50.564 6.658 15.771 1.00 13.24 114 VAL D N 1
ATOM 5951 C CA . VAL D 1 122 ? 50.109 8.019 15.473 1.00 11.58 114 VAL D CA 1
ATOM 5952 C C . VAL D 1 122 ? 48.646 8.228 15.874 1.00 13.38 114 VAL D C 1
ATOM 5953 O O . VAL D 1 122 ? 48.314 9.190 16.566 1.00 13.41 114 VAL D O 1
ATOM 5957 N N . ASN D 1 123 ? 47.764 7.338 15.424 1.00 12.33 115 ASN D N 1
ATOM 5958 C CA . ASN D 1 123 ? 46.329 7.575 15.586 1.00 12.57 115 ASN D CA 1
ATOM 5959 C C . ASN D 1 123 ? 45.837 7.368 16.999 1.00 14.96 115 ASN D C 1
ATOM 5960 O O . ASN D 1 123 ? 45.004 8.135 17.496 1.00 15.55 115 ASN D O 1
ATOM 5965 N N . ALA D 1 124 ? 46.322 6.310 17.638 1.00 12.98 116 ALA D N 1
ATOM 5966 C CA . ALA D 1 124 ? 45.826 5.954 18.960 1.00 13.14 116 ALA D CA 1
ATOM 5967 C C . ALA D 1 124 ? 46.779 6.412 20.063 1.00 14.07 116 ALA D C 1
ATOM 5968 O O . ALA D 1 124 ? 46.378 7.128 20.982 1.00 13.61 116 ALA D O 1
ATOM 5970 N N . LYS D 1 125 ? 48.040 6.004 19.988 1.00 13.66 117 LYS D N 1
ATOM 5971 C CA . LYS D 1 125 ? 48.961 6.398 21.048 1.00 12.76 117 LYS D CA 1
ATOM 5972 C C . LYS D 1 125 ? 49.147 7.927 21.088 1.00 13.76 117 LYS D C 1
ATOM 5973 O O . LYS D 1 125 ? 49.191 8.534 22.164 1.00 14.17 117 LYS D O 1
ATOM 5979 N N . GLY D 1 126 ? 49.197 8.550 19.917 1.00 11.63 118 GLY D N 1
ATOM 5980 C CA . GLY D 1 126 ? 49.320 9.998 19.826 1.00 12.39 118 GLY D CA 1
ATOM 5981 C C . GLY D 1 126 ? 48.155 10.722 20.494 1.00 12.50 118 GLY D C 1
ATOM 5982 O O . GLY D 1 126 ? 48.326 11.766 21.116 1.00 12.56 118 GLY D O 1
ATOM 5983 N N . THR D 1 127 ? 46.970 10.143 20.398 1.00 10.03 119 THR D N 1
ATOM 5984 C CA . THR D 1 127 ? 45.798 10.713 21.052 1.00 11.81 119 THR D CA 1
ATOM 5985 C C . THR D 1 127 ? 45.876 10.541 22.574 1.00 12.80 119 THR D C 1
ATOM 5986 O O . THR D 1 127 ? 45.565 11.461 23.336 1.00 11.58 119 THR D O 1
ATOM 5990 N N . PHE D 1 128 ? 46.302 9.362 23.009 1.00 13.84 120 PHE D N 1
ATOM 5991 C CA . PHE D 1 128 ? 46.537 9.114 24.425 1.00 13.78 120 PHE D CA 1
ATOM 5992 C C . PHE D 1 128 ? 47.530 10.128 24.993 1.00 14.56 120 PHE D C 1
ATOM 5993 O O . PHE D 1 128 ? 47.268 10.759 26.016 1.00 12.82 120 PHE D O 1
ATOM 6001 N N . LEU D 1 129 ? 48.650 10.315 24.305 1.00 11.78 121 LEU D N 1
ATOM 6002 C CA . LEU D 1 129 ? 49.680 11.212 24.811 1.00 12.10 121 LEU D CA 1
ATOM 6003 C C . LEU D 1 129 ? 49.198 12.670 24.869 1.00 12.81 121 LEU D C 1
ATOM 6004 O O . LEU D 1 129 ? 49.494 13.379 25.837 1.00 12.25 121 LEU D O 1
ATOM 6009 N N . GLY D 1 130 ? 48.443 13.104 23.855 1.00 9.61 122 GLY D N 1
ATOM 6010 C CA . GLY D 1 130 ? 47.921 14.463 23.825 1.00 11.51 122 GLY D CA 1
ATOM 6011 C C . GLY D 1 130 ? 46.955 14.687 24.968 1.00 13.64 122 GLY D C 1
ATOM 6012 O O . GLY D 1 130 ? 47.044 15.673 25.701 1.00 13.05 122 GLY D O 1
ATOM 6013 N N . CYS D 1 131 ? 46.019 13.759 25.127 1.00 12.30 123 CYS D N 1
ATOM 6014 C CA . CYS D 1 131 ? 45.054 13.857 26.214 1.00 12.06 123 CYS D CA 1
ATOM 6015 C C . CYS D 1 131 ? 45.726 13.862 27.571 1.00 13.24 123 CYS D C 1
ATOM 6016 O O . CYS D 1 131 ? 45.408 14.695 28.414 1.00 13.85 123 CYS D O 1
ATOM 6019 N N . ARG D 1 132 ? 46.662 12.940 27.777 1.00 13.71 124 ARG D N 1
ATOM 6020 C CA . ARG D 1 132 ? 47.344 12.845 29.063 1.00 12.29 124 ARG D CA 1
ATOM 6021 C C . ARG D 1 132 ? 48.069 14.135 29.395 1.00 12.68 124 ARG D C 1
ATOM 6022 O O . ARG D 1 132 ? 48.074 14.566 30.545 1.00 13.43 124 ARG D O 1
ATOM 6030 N N . ALA D 1 133 ? 48.682 14.750 28.387 1.00 10.77 125 ALA D N 1
ATOM 6031 C CA . ALA D 1 133 ? 49.459 15.971 28.603 1.00 14.90 125 ALA D CA 1
ATOM 6032 C C . ALA D 1 133 ? 48.595 17.162 29.023 1.00 14.50 125 ALA D C 1
ATOM 6033 O O . ALA D 1 133 ? 49.096 18.103 29.642 1.00 16.04 125 ALA D O 1
ATOM 6035 N N . ALA D 1 134 ? 47.319 17.145 28.652 1.00 13.90 126 ALA D N 1
ATOM 6036 C CA . ALA D 1 134 ? 46.441 18.287 28.927 1.00 13.90 126 ALA D CA 1
ATOM 6037 C C . ALA D 1 134 ? 45.648 18.168 30.233 1.00 15.32 126 ALA D C 1
ATOM 6038 O O . ALA D 1 134 ? 45.103 19.170 30.723 1.00 15.66 126 ALA D O 1
ATOM 6040 N N . LEU D 1 135 ? 45.616 16.967 30.812 1.00 15.56 127 LEU D N 1
ATOM 6041 C CA . LEU D 1 135 ? 44.721 16.680 31.945 1.00 16.65 127 LEU D CA 1
ATOM 6042 C C . LEU D 1 135 ? 44.933 17.575 33.154 1.00 16.57 127 LEU D C 1
ATOM 6043 O O . LEU D 1 135 ? 43.968 18.137 33.681 1.00 16.95 127 LEU D O 1
ATOM 6048 N N . ALA D 1 136 ? 46.182 17.701 33.603 1.00 16.24 128 ALA D N 1
ATOM 6049 C CA . ALA D 1 136 ? 46.460 18.433 34.831 1.00 16.78 128 ALA D CA 1
ATOM 6050 C C . ALA D 1 136 ? 45.935 19.867 34.724 1.00 17.83 128 ALA D C 1
ATOM 6051 O O . ALA D 1 136 ? 45.310 20.377 35.651 1.00 17.42 128 ALA D O 1
ATOM 6053 N N . HIS D 1 137 ? 46.175 20.515 33.587 1.00 15.81 129 HIS D N 1
ATOM 6054 C CA . HIS D 1 137 ? 45.716 21.881 33.420 1.00 15.84 129 HIS D CA 1
ATOM 6055 C C . HIS D 1 137 ? 44.191 21.994 33.333 1.00 15.58 129 HIS D C 1
ATOM 6056 O O . HIS D 1 137 ? 43.591 22.816 34.019 1.00 16.48 129 HIS D O 1
ATOM 6063 N N . LEU D 1 138 ? 43.570 21.160 32.503 1.00 14.82 130 LEU D N 1
ATOM 6064 C CA . LEU D 1 138 ? 42.120 21.235 32.296 1.00 14.72 130 LEU D CA 1
ATOM 6065 C C . LEU D 1 138 ? 41.365 20.883 33.580 1.00 16.21 130 LEU D C 1
ATOM 6066 O O . LEU D 1 138 ? 40.377 21.533 33.928 1.00 15.67 130 LEU D O 1
ATOM 6071 N N . LYS D 1 139 ? 41.837 19.863 34.288 1.00 14.66 131 LYS D N 1
ATOM 6072 C CA . LYS D 1 139 ? 41.221 19.495 35.558 1.00 16.69 131 LYS D CA 1
ATOM 6073 C C . LYS D 1 139 ? 41.350 20.622 36.579 1.00 16.47 131 LYS D C 1
ATOM 6074 O O . LYS D 1 139 ? 40.390 20.936 37.278 1.00 16.88 131 LYS D O 1
ATOM 6080 N N . ALA D 1 140 ? 42.524 21.250 36.646 1.00 13.78 132 ALA D N 1
ATOM 6081 C CA . ALA D 1 140 ? 42.753 22.291 37.637 1.00 16.55 132 ALA D CA 1
ATOM 6082 C C . ALA D 1 140 ? 41.824 23.468 37.376 1.00 18.33 132 ALA D C 1
ATOM 6083 O O . ALA D 1 140 ? 41.319 24.089 38.310 1.00 18.59 132 ALA D O 1
ATOM 6085 N N . GLN D 1 141 ? 41.563 23.768 36.110 1.00 15.91 133 GLN D N 1
ATOM 6086 C CA . GLN D 1 141 ? 40.744 24.948 35.855 1.00 19.52 133 GLN D CA 1
ATOM 6087 C C . GLN D 1 141 ? 39.254 24.609 35.873 1.00 16.10 133 GLN D C 1
ATOM 6088 O O . GLN D 1 141 ? 38.413 25.496 35.767 1.00 18.73 133 GLN D O 1
ATOM 6094 N N . GLY D 1 142 ? 38.937 23.327 36.027 1.00 15.19 134 GLY D N 1
ATOM 6095 C CA . GLY D 1 142 ? 37.565 22.888 36.245 1.00 17.07 134 GLY D CA 1
ATOM 6096 C C . GLY D 1 142 ? 36.647 22.981 35.041 1.00 18.21 134 GLY D C 1
ATOM 6097 O O . GLY D 1 142 ? 35.424 22.889 35.164 1.00 15.19 134 GLY D O 1
ATOM 6098 N N . ARG D 1 143 ? 37.235 23.165 33.867 1.00 19.82 135 ARG D N 1
ATOM 6099 C CA . ARG D 1 143 ? 36.475 23.235 32.627 1.00 21.10 135 ARG D CA 1
ATOM 6100 C C . ARG D 1 143 ? 37.411 22.933 31.475 1.00 20.77 135 ARG D C 1
ATOM 6101 O O . ARG D 1 143 ? 38.549 23.392 31.468 1.00 24.17 135 ARG D O 1
ATOM 6106 N N . GLY D 1 144 ? 36.944 22.171 30.496 1.00 14.95 136 GLY D N 1
ATOM 6107 C CA . GLY D 1 144 ? 37.792 21.886 29.365 1.00 13.49 136 GLY D CA 1
ATOM 6108 C C . GLY D 1 144 ? 37.057 21.058 28.348 1.00 14.71 136 GLY D C 1
ATOM 6109 O O . GLY D 1 144 ? 36.010 20.474 28.644 1.00 13.32 136 GLY D O 1
ATOM 6110 N N . ARG D 1 145 ? 37.609 21.026 27.145 1.00 12.14 137 ARG D N 1
ATOM 6111 C CA . ARG D 1 145 ? 37.048 20.236 26.063 1.00 13.93 137 ARG D CA 1
ATOM 6112 C C . ARG D 1 145 ? 38.149 19.430 25.401 1.00 13.94 137 ARG D C 1
ATOM 6113 O O . ARG D 1 145 ? 39.130 19.989 24.916 1.00 17.20 137 ARG D O 1
ATOM 6121 N N . ILE D 1 146 ? 37.998 18.114 25.409 1.00 9.24 138 ILE D N 1
ATOM 6122 C CA . ILE D 1 146 ? 38.891 17.265 24.653 1.00 8.89 138 ILE D CA 1
ATOM 6123 C C . ILE D 1 146 ? 38.108 16.697 23.472 1.00 8.67 138 ILE D C 1
ATOM 6124 O O . ILE D 1 146 ? 37.018 16.161 23.641 1.00 10.72 138 ILE D O 1
ATOM 6129 N N . ILE D 1 147 ? 38.655 16.869 22.272 1.00 11.58 139 ILE D N 1
ATOM 6130 C CA . ILE D 1 147 ? 37.962 16.462 21.054 1.00 11.70 139 ILE D CA 1
ATOM 6131 C C . ILE D 1 147 ? 38.894 15.626 20.206 1.00 11.19 139 ILE D C 1
ATOM 6132 O O . ILE D 1 147 ? 39.862 16.135 19.637 1.00 13.34 139 ILE D O 1
ATOM 6137 N N . ASN D 1 148 ? 38.594 14.345 20.123 1.00 10.26 140 ASN D N 1
ATOM 6138 C CA . ASN D 1 148 ? 39.427 13.423 19.372 1.00 9.16 140 ASN D CA 1
ATOM 6139 C C . ASN D 1 148 ? 38.841 13.177 17.988 1.00 14.60 140 ASN D C 1
ATOM 6140 O O . ASN D 1 148 ? 37.634 13.051 17.832 1.00 18.79 140 ASN D O 1
ATOM 6145 N N . VAL D 1 149 ? 39.678 13.143 16.960 1.00 12.24 141 VAL D N 1
ATOM 6146 C CA . VAL D 1 149 ? 39.130 12.897 15.632 1.00 11.92 141 VAL D CA 1
ATOM 6147 C C . VAL D 1 149 ? 39.427 11.453 15.292 1.00 14.11 141 VAL D C 1
ATOM 6148 O O . VAL D 1 149 ? 40.581 11.089 15.062 1.00 15.07 141 VAL D O 1
ATOM 6152 N N . ALA D 1 150 ? 38.384 10.626 15.326 1.00 11.78 142 ALA D N 1
ATOM 6153 C CA . ALA D 1 150 ? 38.488 9.224 14.979 1.00 10.78 142 ALA D CA 1
ATOM 6154 C C . ALA D 1 150 ? 38.133 9.055 13.497 1.00 11.49 142 ALA D C 1
ATOM 6155 O O . ALA D 1 150 ? 38.783 9.646 12.650 1.00 10.14 142 ALA D O 1
ATOM 6157 N N . SER D 1 151 ? 37.075 8.292 13.202 1.00 9.48 143 SER D N 1
ATOM 6158 C CA . SER D 1 151 ? 36.675 7.983 11.823 1.00 12.96 143 SER D CA 1
ATOM 6159 C C . SER D 1 151 ? 35.481 7.053 11.886 1.00 13.30 143 SER D C 1
ATOM 6160 O O . SER D 1 151 ? 35.291 6.396 12.905 1.00 11.62 143 SER D O 1
ATOM 6163 N N . ILE D 1 152 ? 34.698 6.969 10.810 1.00 10.06 144 ILE D N 1
ATOM 6164 C CA . ILE D 1 152 ? 33.675 5.924 10.730 1.00 11.81 144 ILE D CA 1
ATOM 6165 C C . ILE D 1 152 ? 34.322 4.534 10.724 1.00 11.67 144 ILE D C 1
ATOM 6166 O O . ILE D 1 152 ? 33.661 3.535 11.015 1.00 11.76 144 ILE D O 1
ATOM 6171 N N . ALA D 1 153 ? 35.619 4.476 10.411 1.00 10.07 145 ALA D N 1
ATOM 6172 C CA . ALA D 1 153 ? 36.376 3.227 10.508 1.00 10.82 145 ALA D CA 1
ATOM 6173 C C . ALA D 1 153 ? 36.637 2.850 11.969 1.00 12.07 145 ALA D C 1
ATOM 6174 O O . ALA D 1 153 ? 37.180 1.780 12.260 1.00 11.26 145 ALA D O 1
ATOM 6176 N N . GLY D 1 154 ? 36.239 3.730 12.889 1.00 10.13 146 GLY D N 1
ATOM 6177 C CA . GLY D 1 154 ? 36.190 3.396 14.304 1.00 9.42 146 GLY D CA 1
ATOM 6178 C C . GLY D 1 154 ? 34.840 2.841 14.736 1.00 11.14 146 GLY D C 1
ATOM 6179 O O . GLY D 1 154 ? 34.651 2.492 15.906 1.00 9.61 146 GLY D O 1
ATOM 6180 N N . LYS D 1 155 ? 33.903 2.748 13.793 1.00 10.88 147 LYS D N 1
ATOM 6181 C CA . LYS D 1 155 ? 32.552 2.215 14.053 1.00 9.19 147 LYS D CA 1
ATOM 6182 C C . LYS D 1 155 ? 32.291 0.943 13.265 1.00 10.85 147 LYS D C 1
ATOM 6183 O O . LYS D 1 155 ? 31.493 0.092 13.674 1.00 12.91 147 LYS D O 1
ATOM 6189 N N . GLU D 1 156 ? 32.940 0.841 12.112 1.00 11.89 148 GLU D N 1
ATOM 6190 C CA . GLU D 1 156 ? 32.801 -0.317 11.240 1.00 12.54 148 GLU D CA 1
ATOM 6191 C C . GLU D 1 156 ? 34.184 -0.772 10.827 1.00 13.39 148 GLU D C 1
ATOM 6192 O O . GLU D 1 156 ? 35.048 0.057 10.528 1.00 11.53 148 GLU D O 1
ATOM 6198 N N . GLY D 1 157 ? 34.398 -2.079 10.790 1.00 10.36 149 GLY D N 1
ATOM 6199 C CA . GLY D 1 157 ? 35.651 -2.598 10.267 1.00 9.96 149 GLY D CA 1
ATOM 6200 C C . GLY D 1 157 ? 35.686 -2.435 8.752 1.00 10.78 149 GLY D C 1
ATOM 6201 O O . GLY D 1 157 ? 34.730 -2.810 8.075 1.00 13.73 149 GLY D O 1
ATOM 6202 N N . PHE D 1 158 ? 36.761 -1.845 8.229 1.00 9.15 150 PHE D N 1
ATOM 6203 C CA . PHE D 1 158 ? 36.948 -1.681 6.784 1.00 11.20 150 PHE D CA 1
ATOM 6204 C C . PHE D 1 158 ? 37.965 -2.674 6.252 1.00 11.78 150 PHE D C 1
ATOM 6205 O O . PHE D 1 158 ? 39.114 -2.678 6.708 1.00 11.85 150 PHE D O 1
ATOM 6213 N N . PRO D 1 159 ? 37.570 -3.486 5.263 1.00 11.84 151 PRO D N 1
ATOM 6214 C CA . PRO D 1 159 ? 38.539 -4.416 4.676 1.00 15.15 151 PRO D CA 1
ATOM 6215 C C . PRO D 1 159 ? 39.683 -3.658 4.012 1.00 14.97 151 PRO D C 1
ATOM 6216 O O . PRO D 1 159 ? 39.444 -2.581 3.449 1.00 14.52 151 PRO D O 1
ATOM 6220 N N . ASN D 1 160 ? 40.894 -4.208 4.130 1.00 14.11 152 ASN D N 1
ATOM 6221 C CA . ASN D 1 160 ? 42.139 -3.596 3.663 1.00 14.66 152 ASN D CA 1
ATOM 6222 C C . ASN D 1 160 ? 42.526 -2.350 4.453 1.00 13.25 152 ASN D C 1
ATOM 6223 O O . ASN D 1 160 ? 43.502 -1.685 4.123 1.00 14.27 152 ASN D O 1
ATOM 6228 N N . LEU D 1 161 ? 41.776 -2.086 5.519 1.00 12.25 153 LEU D N 1
ATOM 6229 C CA . LEU D 1 161 ? 42.057 -1.018 6.479 1.00 12.50 153 LEU D CA 1
ATOM 6230 C C . LEU D 1 161 ? 41.918 -1.545 7.903 1.00 11.69 153 LEU D C 1
ATOM 6231 O O . LEU D 1 161 ? 41.554 -0.810 8.810 1.00 12.57 153 LEU D O 1
ATOM 6236 N N . ALA D 1 162 ? 42.216 -2.824 8.106 1.00 11.43 154 ALA D N 1
ATOM 6237 C CA . ALA D 1 162 ? 41.982 -3.459 9.405 1.00 10.40 154 ALA D CA 1
ATOM 6238 C C . ALA D 1 162 ? 42.798 -2.821 10.521 1.00 10.52 154 ALA D C 1
ATOM 6239 O O . ALA D 1 162 ? 42.317 -2.691 11.645 1.00 12.06 154 ALA D O 1
ATOM 6241 N N . HIS D 1 163 ? 44.033 -2.449 10.200 1.00 10.17 155 HIS D N 1
ATOM 6242 C CA . HIS D 1 163 ? 44.928 -1.776 11.141 1.00 10.27 155 HIS D CA 1
ATOM 6243 C C . HIS D 1 163 ? 44.440 -0.361 11.413 1.00 10.57 155 HIS D C 1
ATOM 6244 O O . HIS D 1 163 ? 44.463 0.117 12.552 1.00 10.38 155 HIS D O 1
ATOM 6251 N N . TYR D 1 164 ? 43.991 0.313 10.366 1.00 11.24 156 TYR D N 1
ATOM 6252 C CA . TYR D 1 164 ? 43.442 1.649 10.526 1.00 10.52 156 TYR D CA 1
ATOM 6253 C C . TYR D 1 164 ? 42.153 1.593 11.355 1.00 12.03 156 TYR D C 1
ATOM 6254 O O . TYR D 1 164 ? 41.958 2.403 12.279 1.00 12.18 156 TYR D O 1
ATOM 6263 N N . SER D 1 165 ? 41.278 0.637 11.048 1.00 12.19 157 SER D N 1
ATOM 6264 C CA . SER D 1 165 ? 40.082 0.440 11.890 1.00 10.33 157 SER D CA 1
ATOM 6265 C C . SER D 1 165 ? 40.458 0.152 13.350 1.00 10.04 157 SER D C 1
ATOM 6266 O O . SER D 1 165 ? 39.909 0.774 14.273 1.00 12.52 157 SER D O 1
ATOM 6269 N N . ALA D 1 166 ? 41.412 -0.743 13.577 1.00 9.30 158 ALA D N 1
ATOM 6270 C CA . ALA D 1 166 ? 41.829 -1.031 14.956 1.00 9.24 158 ALA D CA 1
ATOM 6271 C C . ALA D 1 166 ? 42.220 0.258 15.691 1.00 10.44 158 ALA D C 1
ATOM 6272 O O . ALA D 1 166 ? 41.835 0.483 16.835 1.00 9.61 158 ALA D O 1
ATOM 6274 N N . SER D 1 167 ? 42.977 1.110 15.011 1.00 9.57 159 SER D N 1
ATOM 6275 C CA . SER D 1 167 ? 43.480 2.329 15.623 1.00 10.53 159 SER D CA 1
ATOM 6276 C C . SER D 1 167 ? 42.347 3.305 15.918 1.00 9.87 159 SER D C 1
ATOM 6277 O O . SER D 1 167 ? 42.372 4.024 16.921 1.00 8.91 159 SER D O 1
ATOM 6280 N N . LYS D 1 168 ? 41.346 3.324 15.050 1.00 9.02 160 LYS D N 1
ATOM 6281 C CA . LYS D 1 168 ? 40.271 4.280 15.212 1.00 8.21 160 LYS D CA 1
ATOM 6282 C C . LYS D 1 168 ? 39.213 3.779 16.185 1.00 10.64 160 LYS D C 1
ATOM 6283 O O . LYS D 1 168 ? 38.621 4.576 16.919 1.00 7.66 160 LYS D O 1
ATOM 6289 N N . PHE D 1 169 ? 38.983 2.468 16.199 1.00 7.24 161 PHE D N 1
ATOM 6290 C CA . PHE D 1 169 ? 38.194 1.850 17.257 1.00 8.78 161 PHE D CA 1
ATOM 6291 C C . PHE D 1 169 ? 38.832 2.180 18.610 1.00 7.74 161 PHE D C 1
ATOM 6292 O O . PHE D 1 169 ? 38.147 2.546 19.572 1.00 7.74 161 PHE D O 1
ATOM 6300 N N . ALA D 1 170 ? 40.153 2.064 18.667 1.00 11.07 162 ALA D N 1
ATOM 6301 C CA . ALA D 1 170 ? 40.890 2.378 19.887 1.00 10.95 162 ALA D CA 1
ATOM 6302 C C . ALA D 1 170 ? 40.606 3.801 20.344 1.00 9.73 162 ALA D C 1
ATOM 6303 O O . ALA D 1 170 ? 40.377 4.041 21.516 1.00 9.31 162 ALA D O 1
ATOM 6305 N N . VAL D 1 171 ? 40.598 4.743 19.404 1.00 8.02 163 VAL D N 1
ATOM 6306 C CA . VAL D 1 171 ? 40.308 6.127 19.753 1.00 7.59 163 VAL D CA 1
ATOM 6307 C C . VAL D 1 171 ? 38.885 6.288 20.279 1.00 10.48 163 VAL D C 1
ATOM 6308 O O . VAL D 1 171 ? 38.666 7.015 21.250 1.00 11.89 163 VAL D O 1
ATOM 6312 N N . VAL D 1 172 ? 37.920 5.615 19.651 1.00 8.85 164 VAL D N 1
ATOM 6313 C CA . VAL D 1 172 ? 36.546 5.715 20.104 1.00 9.19 164 VAL D CA 1
ATOM 6314 C C . VAL D 1 172 ? 36.438 5.211 21.537 1.00 10.01 164 VAL D C 1
ATOM 6315 O O . VAL D 1 172 ? 35.877 5.887 22.400 1.00 9.74 164 VAL D O 1
ATOM 6319 N N . GLY D 1 173 ? 37.022 4.050 21.811 1.00 11.44 165 GLY D N 1
ATOM 6320 C CA . GLY D 1 173 ? 36.939 3.469 23.141 1.00 10.71 165 GLY D CA 1
ATOM 6321 C C . GLY D 1 173 ? 37.686 4.299 24.162 1.00 10.34 165 GLY D C 1
ATOM 6322 O O . GLY D 1 173 ? 37.226 4.490 25.290 1.00 8.78 165 GLY D O 1
ATOM 6323 N N . PHE D 1 174 ? 38.854 4.794 23.766 1.00 8.19 166 PHE D N 1
ATOM 6324 C CA . PHE D 1 174 ? 39.653 5.631 24.656 1.00 8.76 166 PHE D CA 1
ATOM 6325 C C . PHE D 1 174 ? 38.874 6.900 25.060 1.00 10.15 166 PHE D C 1
ATOM 6326 O O . PHE D 1 174 ? 38.846 7.305 26.239 1.00 9.78 166 PHE D O 1
ATOM 6334 N N . THR D 1 175 ? 38.239 7.515 24.067 1.00 10.03 167 THR D N 1
ATOM 6335 C CA . THR D 1 175 ? 37.420 8.711 24.268 1.00 11.62 167 THR D CA 1
ATOM 6336 C C . THR D 1 175 ? 36.325 8.462 25.305 1.00 11.61 167 THR D C 1
ATOM 6337 O O . THR D 1 175 ? 36.140 9.237 26.267 1.00 10.78 167 THR D O 1
ATOM 6341 N N . ASN D 1 176 ? 35.586 7.373 25.128 1.00 11.10 168 ASN D N 1
ATOM 6342 C CA . ASN D 1 176 ? 34.480 7.091 26.037 1.00 8.58 168 ASN D CA 1
ATOM 6343 C C . ASN D 1 176 ? 34.970 6.827 27.471 1.00 12.08 168 ASN D C 1
ATOM 6344 O O . ASN D 1 176 ? 34.373 7.306 28.450 1.00 12.25 168 ASN D O 1
ATOM 6349 N N . ALA D 1 177 ? 36.054 6.068 27.593 1.00 10.50 169 ALA D N 1
ATOM 6350 C CA . ALA D 1 177 ? 36.610 5.762 28.915 1.00 11.01 169 ALA D CA 1
ATOM 6351 C C . ALA D 1 177 ? 37.124 7.021 29.620 1.00 11.97 169 ALA D C 1
ATOM 6352 O O . ALA D 1 177 ? 36.847 7.231 30.796 1.00 12.48 169 ALA D O 1
ATOM 6354 N N . LEU D 1 178 ? 37.862 7.855 28.896 1.00 8.46 170 LEU D N 1
ATOM 6355 C CA . LEU D 1 178 ? 38.423 9.078 29.48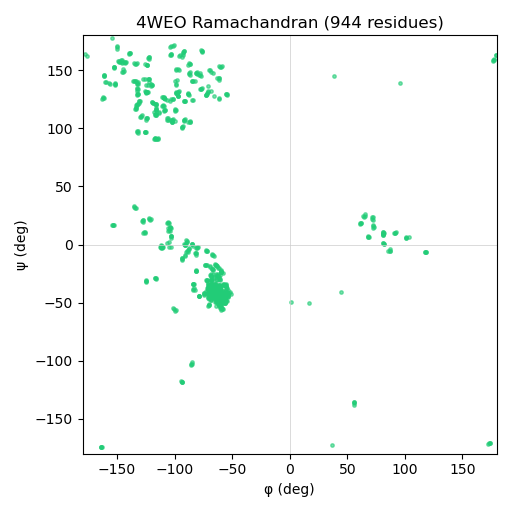1 1.00 10.50 170 LEU D CA 1
ATOM 6356 C C . LEU D 1 178 ? 37.308 10.051 29.855 1.00 10.37 170 LEU D C 1
ATOM 6357 O O . LEU D 1 178 ? 37.393 10.756 30.861 1.00 11.87 170 LEU D O 1
ATOM 6362 N N . ALA D 1 179 ? 36.250 10.083 29.050 1.00 9.52 171 ALA D N 1
ATOM 6363 C CA . ALA D 1 179 ? 35.091 10.905 29.376 1.00 11.01 171 ALA D CA 1
ATOM 6364 C C . ALA D 1 179 ? 34.551 10.564 30.760 1.00 12.34 171 ALA D C 1
ATOM 6365 O O . ALA D 1 179 ? 34.190 11.458 31.548 1.00 10.37 171 ALA D O 1
ATOM 6367 N N . LYS D 1 180 ? 34.475 9.265 31.046 1.00 11.07 172 LYS D N 1
ATOM 6368 C CA . LYS D 1 180 ? 33.943 8.810 32.323 1.00 11.62 172 LYS D CA 1
ATOM 6369 C C . LYS D 1 180 ? 34.900 9.143 33.459 1.00 12.26 172 LYS D C 1
ATOM 6370 O O . LYS D 1 180 ? 34.458 9.496 34.554 1.00 14.41 172 LYS D O 1
ATOM 6376 N N . GLU D 1 181 ? 36.201 9.073 33.205 1.00 12.93 173 GLU D N 1
ATOM 6377 C CA . GLU D 1 181 ? 37.158 9.485 34.237 1.00 13.03 173 GLU D CA 1
ATOM 6378 C C . GLU D 1 181 ? 37.014 10.974 34.605 1.00 12.35 173 GLU D C 1
ATOM 6379 O O . GLU D 1 181 ? 37.180 11.352 35.775 1.00 12.65 173 GLU D O 1
ATOM 6385 N N . LEU D 1 182 ? 36.699 11.811 33.617 1.00 12.28 174 LEU D N 1
ATOM 6386 C CA . LEU D 1 182 ? 36.717 13.272 33.807 1.00 11.24 174 LEU D CA 1
ATOM 6387 C C . LEU D 1 182 ? 35.319 13.856 33.968 1.00 13.01 174 LEU D C 1
ATOM 6388 O O . LEU D 1 182 ? 35.160 15.078 34.004 1.00 13.88 174 LEU D O 1
ATOM 6393 N N . ALA D 1 183 ? 34.315 12.992 34.071 1.00 11.42 175 ALA D N 1
ATOM 6394 C CA . ALA D 1 183 ? 32.919 13.450 34.021 1.00 14.02 175 ALA D CA 1
ATOM 6395 C C . ALA D 1 183 ? 32.542 14.371 35.182 1.00 17.86 175 ALA D C 1
ATOM 6396 O O . ALA D 1 183 ? 31.595 15.151 35.064 1.00 19.55 175 ALA D O 1
ATOM 6398 N N . ARG D 1 184 ? 33.236 14.254 36.312 1.00 11.85 176 ARG D N 1
ATOM 6399 C CA . ARG D 1 184 ? 32.934 15.123 37.443 1.00 13.21 176 ARG D CA 1
ATOM 6400 C C . ARG D 1 184 ? 34.013 16.195 37.613 1.00 13.82 176 ARG D C 1
ATOM 6401 O O . ARG D 1 184 ? 34.034 16.919 38.622 1.00 15.68 176 ARG D O 1
ATOM 6409 N N . ASP D 1 185 ? 34.878 16.320 36.604 1.00 12.86 177 ASP D N 1
ATOM 6410 C CA . ASP D 1 185 ? 35.975 17.289 36.625 1.00 15.45 177 ASP D CA 1
ATOM 6411 C C . ASP D 1 185 ? 35.689 18.513 35.765 1.00 17.26 177 ASP D C 1
ATOM 6412 O O . ASP D 1 185 ? 36.507 19.439 35.711 1.00 14.94 177 ASP D O 1
ATOM 6417 N N . GLY D 1 186 ? 34.538 18.521 35.098 1.00 15.51 178 GLY D N 1
ATOM 6418 C CA . GLY D 1 186 ? 34.141 19.641 34.257 1.00 14.16 178 GLY D CA 1
ATOM 6419 C C . GLY D 1 186 ? 34.776 19.643 32.872 1.00 16.48 178 GLY D C 1
ATOM 6420 O O . GLY D 1 186 ? 34.624 20.598 32.104 1.00 16.37 178 GLY D O 1
ATOM 6421 N N . VAL D 1 187 ? 35.468 18.560 32.544 1.00 12.12 179 VAL D N 1
ATOM 6422 C CA . VAL D 1 187 ? 36.093 18.409 31.238 1.00 10.41 179 VAL D CA 1
ATOM 6423 C C . VAL D 1 187 ? 35.281 17.401 30.433 1.00 13.73 179 VAL D C 1
ATOM 6424 O O . VAL D 1 187 ? 35.054 16.268 30.880 1.00 15.87 179 VAL D O 1
ATOM 6428 N N . THR D 1 188 ? 34.828 17.798 29.253 1.00 10.25 180 THR D N 1
ATOM 6429 C CA . THR D 1 188 ? 34.146 16.832 28.387 1.00 10.86 180 THR D CA 1
ATOM 6430 C C . THR D 1 188 ? 35.131 16.244 27.381 1.00 12.43 180 THR D C 1
ATOM 6431 O O . THR D 1 188 ? 36.115 16.894 26.988 1.00 13.80 180 THR D O 1
ATOM 6435 N N . VAL D 1 189 ? 34.859 15.003 26.981 1.00 11.14 181 VAL D N 1
ATOM 6436 C CA . VAL D 1 189 ? 35.702 14.251 26.055 1.00 12.00 181 VAL D CA 1
ATOM 6437 C C . VAL D 1 189 ? 34.808 13.605 24.996 1.00 9.71 181 VAL D C 1
ATOM 6438 O O . VAL D 1 189 ? 33.968 12.779 25.320 1.00 11.04 181 VAL D O 1
ATOM 6442 N N . ASN D 1 190 ? 34.988 13.996 23.742 1.00 8.33 182 ASN D N 1
ATOM 6443 C CA . ASN D 1 190 ? 34.151 13.500 22.656 1.00 9.06 182 ASN D CA 1
ATOM 6444 C C . ASN D 1 190 ? 34.981 13.217 21.413 1.00 11.31 182 ASN D C 1
ATOM 6445 O O . ASN D 1 190 ? 36.107 13.677 21.301 1.00 11.06 182 ASN D O 1
ATOM 6450 N N . ALA D 1 191 ? 34.406 12.473 20.475 1.00 8.06 183 ALA D N 1
ATOM 6451 C CA . ALA D 1 191 ? 35.092 12.179 19.230 1.00 9.75 183 ALA D CA 1
ATOM 6452 C C . ALA D 1 191 ? 34.296 12.632 18.027 1.00 11.27 183 ALA D C 1
ATOM 6453 O O . ALA D 1 191 ? 33.078 12.531 18.002 1.00 11.56 183 ALA D O 1
ATOM 6455 N N . ILE D 1 192 ? 35.007 13.129 17.024 1.00 9.10 184 ILE D N 1
ATOM 6456 C CA . ILE D 1 192 ? 34.437 13.397 15.709 1.00 11.18 184 ILE D CA 1
ATOM 6457 C C . ILE D 1 192 ? 34.772 12.201 14.814 1.00 9.62 184 ILE D C 1
ATOM 6458 O O . ILE D 1 192 ? 35.917 11.757 14.792 1.00 12.48 184 ILE D O 1
ATOM 6463 N N . CYS D 1 193 ? 33.773 11.647 14.136 1.00 11.48 185 CYS D N 1
ATOM 6464 C CA . CYS D 1 193 ? 33.997 10.516 13.238 1.00 12.81 185 CYS D CA 1
ATOM 6465 C C . CYS D 1 193 ? 33.689 10.882 11.797 1.00 9.11 185 CYS D C 1
ATOM 6466 O O . CYS D 1 193 ? 32.560 10.721 11.335 1.00 11.01 185 CYS D O 1
ATOM 6469 N N . PRO D 1 194 ? 34.703 11.360 11.067 1.00 12.55 186 PRO D N 1
ATOM 6470 C CA . PRO D 1 194 ? 34.504 11.733 9.660 1.00 9.75 186 PRO D CA 1
ATOM 6471 C C . PRO D 1 194 ? 34.239 10.514 8.792 1.00 11.55 186 PRO D C 1
ATOM 6472 O O . PRO D 1 194 ? 34.733 9.422 9.081 1.00 9.34 186 PRO D O 1
ATOM 6476 N N . GLY D 1 195 ? 33.448 10.705 7.744 1.00 19.54 187 GLY D N 1
ATOM 6477 C CA . GLY D 1 195 ? 33.179 9.647 6.795 1.00 18.55 187 GLY D CA 1
ATOM 6478 C C . GLY D 1 195 ? 34.287 9.665 5.767 1.00 20.31 187 GLY D C 1
ATOM 6479 O O . GLY D 1 195 ? 35.406 9.242 6.042 1.00 22.65 187 GLY D O 1
ATOM 6480 N N . ILE D 1 196 ? 33.993 10.204 4.592 1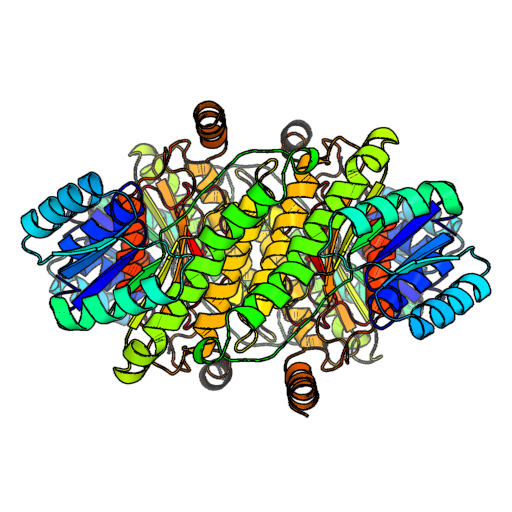.00 17.32 188 ILE D N 1
ATOM 6481 C CA . ILE D 1 196 ? 35.015 10.334 3.564 1.00 17.44 188 ILE D CA 1
ATOM 6482 C C . ILE D 1 196 ? 35.300 11.810 3.339 1.00 17.59 188 ILE D C 1
ATOM 6483 O O . ILE D 1 196 ? 34.438 12.556 2.881 1.00 21.65 188 ILE D O 1
ATOM 6488 N N . VAL D 1 197 ? 36.511 12.227 3.685 1.00 18.35 189 VAL D N 1
ATOM 6489 C CA . VAL D 1 197 ? 36.958 13.594 3.448 1.00 19.00 189 VAL D CA 1
ATOM 6490 C C . VAL D 1 197 ? 38.115 13.477 2.480 1.00 26.06 189 VAL D C 1
ATOM 6491 O O . VAL D 1 197 ? 39.136 12.867 2.797 1.00 22.92 189 VAL D O 1
ATOM 6495 N N . ARG D 1 198 ? 37.953 14.046 1.295 1.00 29.21 190 ARG D N 1
ATOM 6496 C CA . ARG D 1 198 ? 38.894 13.776 0.225 1.00 34.89 190 ARG D CA 1
ATOM 6497 C C . ARG D 1 198 ? 40.289 14.230 0.616 1.00 41.43 190 ARG D C 1
ATOM 6498 O O . ARG D 1 198 ? 40.485 15.368 1.037 1.00 41.09 190 ARG D O 1
ATOM 6506 N N . THR D 1 199 ? 41.221 13.279 0.528 1.00 47.47 191 THR D N 1
ATOM 6507 C CA . THR D 1 199 ? 42.643 13.448 0.833 1.00 53.74 191 THR D CA 1
ATOM 6508 C C . THR D 1 199 ? 42.921 14.385 2.007 1.00 56.75 191 THR D C 1
ATOM 6509 O O . THR D 1 199 ? 43.606 14.012 2.958 1.00 58.91 191 THR D O 1
ATOM 6513 N N . SER D 1 215 ? 45.608 6.343 -8.815 1.00 72.01 207 SER D N 1
ATOM 6514 C CA . SER D 1 215 ? 46.042 6.226 -7.428 1.00 69.31 207 SER D CA 1
ATOM 6515 C C . SER D 1 215 ? 45.136 5.284 -6.638 1.00 65.15 207 SER D C 1
ATOM 6516 O O . SER D 1 215 ? 43.912 5.314 -6.790 1.00 61.75 207 SER D O 1
ATOM 6519 N N . VAL D 1 216 ? 45.747 4.452 -5.797 1.00 64.64 208 VAL D N 1
ATOM 6520 C CA . VAL D 1 216 ? 45.006 3.506 -4.967 1.00 61.20 208 VAL D CA 1
ATOM 6521 C C . VAL D 1 216 ? 44.077 4.230 -4.000 1.00 54.82 208 VAL D C 1
ATOM 6522 O O . VAL D 1 216 ? 42.896 3.896 -3.897 1.00 52.34 208 VAL D O 1
ATOM 6524 N N . GLU D 1 217 ? 44.618 5.215 -3.289 1.00 52.37 209 GLU D N 1
ATOM 6525 C CA . GLU D 1 217 ? 43.831 5.981 -2.331 1.00 48.98 209 GLU D CA 1
ATOM 6526 C C . GLU D 1 217 ? 42.682 6.720 -3.013 1.00 45.24 209 GLU D C 1
ATOM 6527 O O . GLU D 1 217 ? 41.571 6.756 -2.491 1.00 42.10 209 GLU D O 1
ATOM 6533 N N . GLN D 1 218 ? 42.948 7.291 -4.186 1.00 46.45 210 GLN D N 1
ATOM 6534 C CA . GLN D 1 218 ? 41.923 8.033 -4.918 1.00 45.03 210 GLN D CA 1
ATOM 6535 C C . GLN D 1 218 ? 40.823 7.109 -5.430 1.00 41.61 210 GLN D C 1
ATOM 6536 O O . GLN D 1 218 ? 39.634 7.420 -5.326 1.00 38.10 210 GLN D O 1
ATOM 6542 N N . SER D 1 219 ? 41.231 5.976 -5.987 1.00 42.42 211 SER D N 1
ATOM 6543 C CA . SER D 1 219 ? 40.291 4.974 -6.462 1.00 41.91 211 SER D CA 1
ATOM 6544 C C . SER D 1 219 ? 39.453 4.441 -5.302 1.00 37.98 211 SER D C 1
ATOM 6545 O O . SER D 1 219 ? 38.244 4.234 -5.437 1.00 35.38 211 SER D O 1
ATOM 6548 N N . TRP D 1 220 ? 40.106 4.214 -4.166 1.00 36.54 212 TRP D N 1
ATOM 6549 C CA . TRP D 1 220 ? 39.411 3.763 -2.966 1.00 34.27 212 TRP D CA 1
ATOM 6550 C C . TRP D 1 220 ? 38.409 4.830 -2.518 1.00 30.98 212 TRP D C 1
ATOM 6551 O O . TRP D 1 220 ? 37.254 4.523 -2.230 1.00 28.26 212 TRP D O 1
ATOM 6562 N N . GLN D 1 221 ? 38.859 6.081 -2.463 1.00 32.11 213 GLN D N 1
ATOM 6563 C CA . GLN D 1 221 ? 38.000 7.204 -2.074 1.00 33.21 213 GLN D CA 1
ATOM 6564 C C . GLN D 1 221 ? 36.787 7.332 -2.991 1.00 32.52 213 GLN D C 1
ATOM 6565 O O . GLN D 1 221 ? 35.652 7.507 -2.527 1.00 29.68 213 GLN D O 1
ATOM 6571 N N . ARG D 1 222 ? 37.045 7.265 -4.297 1.00 34.44 214 ARG D N 1
ATOM 6572 C CA . ARG D 1 222 ? 35.993 7.370 -5.303 1.00 36.55 214 ARG D CA 1
ATOM 6573 C C . ARG D 1 222 ? 34.942 6.278 -5.129 1.00 36.88 214 ARG D C 1
ATOM 6574 O O . ARG D 1 222 ? 33.742 6.543 -5.216 1.00 34.31 214 ARG D O 1
ATOM 6582 N N . HIS D 1 223 ? 35.392 5.053 -4.871 1.00 37.42 215 HIS D N 1
ATOM 6583 C CA . HIS D 1 223 ? 34.463 3.951 -4.661 1.00 37.24 215 HIS D CA 1
ATOM 6584 C C . HIS D 1 223 ? 33.674 4.076 -3.364 1.00 32.07 215 HIS D C 1
ATOM 6585 O O . HIS D 1 223 ? 32.501 3.708 -3.310 1.00 31.90 215 HIS D O 1
ATOM 6592 N N . GLN D 1 224 ? 34.308 4.592 -2.317 1.00 28.14 216 GLN D N 1
ATOM 6593 C CA . GLN D 1 224 ? 33.624 4.681 -1.040 1.00 26.90 216 GLN D CA 1
ATOM 6594 C C . GLN D 1 224 ? 32.462 5.659 -1.106 1.00 26.79 216 GLN D C 1
ATOM 6595 O O . GLN D 1 224 ? 31.476 5.487 -0.387 1.00 26.73 216 GLN D O 1
ATOM 6601 N N . LEU D 1 225 ? 32.565 6.662 -1.982 1.00 25.91 217 LEU D N 1
ATOM 6602 C CA . LEU D 1 225 ? 31.505 7.659 -2.109 1.00 25.75 217 LEU D CA 1
ATOM 6603 C C . LEU D 1 225 ? 30.214 7.019 -2.598 1.00 27.92 217 LEU D C 1
ATOM 6604 O O . LEU D 1 225 ? 29.125 7.486 -2.275 1.00 28.65 217 LEU D O 1
ATOM 6609 N N . THR D 1 226 ? 30.340 5.955 -3.387 1.00 29.48 218 THR D N 1
ATOM 6610 C CA . THR D 1 226 ? 29.166 5.256 -3.894 1.00 31.55 218 THR D CA 1
ATOM 6611 C C . THR D 1 226 ? 28.443 4.519 -2.765 1.00 32.43 218 THR D C 1
ATOM 6612 O O . THR D 1 226 ? 27.276 4.159 -2.911 1.00 36.36 218 THR D O 1
ATOM 6616 N N . LEU D 1 227 ? 29.141 4.291 -1.654 1.00 28.92 219 LEU D N 1
ATOM 6617 C CA . LEU D 1 227 ? 28.569 3.611 -0.494 1.00 29.37 219 LEU D CA 1
ATOM 6618 C C . LEU D 1 227 ? 27.932 4.569 0.522 1.00 26.49 219 LEU D C 1
ATOM 6619 O O . LEU D 1 227 ? 27.251 4.132 1.449 1.00 25.04 219 LEU D O 1
ATOM 6624 N N . ILE D 1 228 ? 28.161 5.865 0.336 1.00 17.90 220 ILE D N 1
ATOM 6625 C CA . ILE D 1 228 ? 27.608 6.907 1.208 1.00 17.04 220 ILE D CA 1
ATOM 6626 C C . ILE D 1 228 ? 26.203 7.214 0.728 1.00 16.20 220 ILE D C 1
ATOM 6627 O O . ILE D 1 228 ? 26.013 7.470 -0.445 1.00 14.10 220 ILE D O 1
ATOM 6632 N N . PRO D 1 229 ? 25.203 7.110 1.614 1.00 16.55 221 PRO D N 1
ATOM 6633 C CA . PRO D 1 229 ? 23.827 7.375 1.168 1.00 16.64 221 PRO D CA 1
ATOM 6634 C C . PRO D 1 229 ? 23.674 8.728 0.454 1.00 13.95 221 PRO D C 1
ATOM 6635 O O . PRO D 1 229 ? 23.008 8.781 -0.579 1.00 14.72 221 PRO D O 1
ATOM 6639 N N . GLN D 1 230 ? 24.306 9.786 0.958 1.00 14.09 222 GLN D 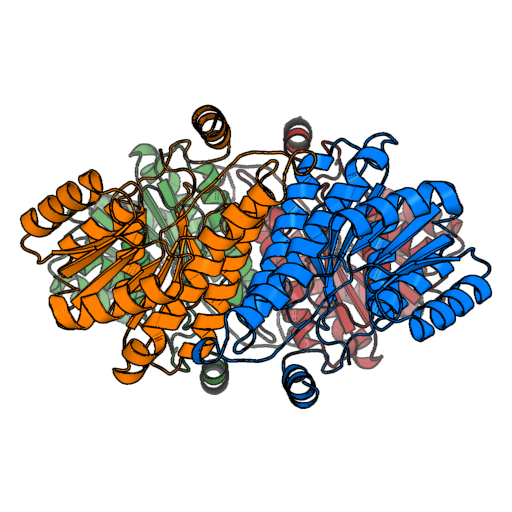N 1
ATOM 6640 C CA . GLN D 1 230 ? 24.218 11.094 0.287 1.00 14.37 222 GLN D CA 1
ATOM 6641 C C . GLN D 1 230 ? 25.042 11.130 -0.995 1.00 16.23 222 GLN D C 1
ATOM 6642 O O . GLN D 1 230 ? 24.853 12.006 -1.845 1.00 15.56 222 GLN D O 1
ATOM 6648 N N . GLY D 1 231 ? 25.962 10.181 -1.129 1.00 14.34 223 GLY D N 1
ATOM 6649 C CA . GLY D 1 231 ? 26.702 10.020 -2.362 1.00 14.42 223 GLY D CA 1
ATOM 6650 C C . GLY D 1 231 ? 27.727 11.107 -2.623 1.00 16.64 223 GLY D C 1
ATOM 6651 O O . GLY D 1 231 ? 28.158 11.297 -3.762 1.00 18.29 223 GLY D O 1
ATOM 6652 N N . ARG D 1 232 ? 28.145 11.796 -1.565 1.00 13.22 224 ARG D N 1
ATOM 6653 C CA . ARG D 1 232 ? 29.133 12.872 -1.698 1.00 15.29 224 ARG D CA 1
ATOM 6654 C C . ARG D 1 232 ? 30.004 12.906 -0.453 1.00 16.95 224 ARG D C 1
ATOM 6655 O O . ARG D 1 232 ? 29.606 12.406 0.597 1.00 17.50 224 ARG D O 1
ATOM 6663 N N . ALA D 1 233 ? 31.192 13.493 -0.569 1.00 14.34 225 ALA D N 1
ATOM 6664 C CA . ALA D 1 233 ? 32.116 13.546 0.563 1.00 14.77 225 ALA D CA 1
ATOM 6665 C C . ALA D 1 233 ? 31.709 14.588 1.604 1.00 15.15 225 ALA D C 1
ATOM 6666 O O . ALA D 1 233 ? 30.862 15.446 1.344 1.00 14.34 225 ALA D O 1
ATOM 6668 N N . GLN D 1 234 ? 32.309 14.507 2.789 1.00 13.86 226 GLN D N 1
ATOM 6669 C CA . GLN D 1 234 ? 32.126 15.534 3.805 1.00 11.39 226 GLN D CA 1
ATOM 6670 C C . GLN D 1 234 ? 33.384 16.414 3.811 1.00 11.18 226 GLN D C 1
ATOM 6671 O O . GLN D 1 234 ? 34.385 16.082 3.155 1.00 11.54 226 GLN D O 1
ATOM 6677 N N . THR D 1 235 ? 33.347 17.526 4.534 1.00 10.68 227 THR D N 1
ATOM 6678 C CA . THR D 1 235 ? 34.420 18.523 4.410 1.00 10.87 227 THR D CA 1
ATOM 6679 C C . THR D 1 235 ? 35.102 18.793 5.737 1.00 10.35 227 THR D C 1
ATOM 6680 O O . THR D 1 235 ? 34.541 18.503 6.789 1.00 10.55 227 THR D O 1
ATOM 6684 N N . PRO D 1 236 ? 36.313 19.369 5.695 1.00 12.74 228 PRO D N 1
ATOM 6685 C CA . PRO D 1 236 ? 36.937 19.805 6.949 1.00 11.85 228 PRO D CA 1
ATOM 6686 C C . PRO D 1 236 ? 36.055 20.792 7.739 1.00 12.61 228 PRO D C 1
ATOM 6687 O O . PRO D 1 236 ? 36.071 20.787 8.977 1.00 12.49 228 PRO D O 1
ATOM 6691 N N . GLU D 1 237 ? 35.316 21.636 7.023 1.00 11.92 229 GLU D N 1
ATOM 6692 C CA . GLU D 1 237 ? 34.426 22.603 7.661 1.00 14.18 229 GLU D CA 1
ATOM 6693 C C . GLU D 1 237 ? 33.275 21.910 8.411 1.00 13.21 229 GLU D C 1
ATOM 6694 O O . GLU D 1 237 ? 32.859 22.378 9.486 1.00 12.50 229 GLU D O 1
ATOM 6700 N N . ASP D 1 238 ? 32.751 20.817 7.843 1.00 12.24 230 ASP D N 1
ATOM 6701 C CA . ASP D 1 238 ? 31.764 19.987 8.543 1.00 13.31 230 ASP D CA 1
ATOM 6702 C C . ASP D 1 238 ? 32.330 19.525 9.877 1.00 11.84 230 ASP D C 1
ATOM 6703 O O . ASP D 1 238 ? 31.648 19.538 10.889 1.00 9.44 230 ASP D O 1
ATOM 6708 N N . MET D 1 239 ? 33.581 19.082 9.862 1.00 11.11 231 MET D N 1
ATOM 6709 C CA . MET D 1 239 ? 34.179 18.570 11.086 1.00 10.22 231 MET D CA 1
ATOM 6710 C C . MET D 1 239 ? 34.375 19.711 12.081 1.00 11.10 231 MET D C 1
ATOM 6711 O O . MET D 1 239 ? 34.233 19.523 13.284 1.00 10.49 231 MET D O 1
ATOM 6716 N N . GLY D 1 240 ? 34.725 20.890 11.576 1.00 10.08 232 GLY D N 1
ATOM 6717 C CA . GLY D 1 240 ? 34.877 22.061 12.428 1.00 10.09 232 GLY D CA 1
ATOM 6718 C C . GLY D 1 240 ? 33.581 22.446 13.107 1.00 11.28 232 GLY D C 1
ATOM 6719 O O . GLY D 1 240 ? 33.566 22.819 14.286 1.00 10.16 232 GLY D O 1
ATOM 6720 N N . ARG D 1 241 ? 32.472 22.337 12.377 1.00 12.31 233 ARG D N 1
ATOM 6721 C CA . ARG D 1 241 ? 31.163 22.598 12.966 1.00 10.02 233 ARG D CA 1
ATOM 6722 C C . ARG D 1 241 ? 30.858 21.649 14.132 1.00 11.51 233 ARG D C 1
ATOM 6723 O O . ARG D 1 241 ? 30.288 22.061 15.144 1.00 8.15 233 ARG D O 1
ATOM 6731 N N . LEU D 1 242 ? 31.229 20.381 13.985 1.00 8.33 234 LEU D N 1
ATOM 6732 C CA . LEU D 1 242 ? 31.001 19.435 15.058 1.00 10.22 234 LEU D CA 1
ATOM 6733 C C . LEU D 1 242 ? 31.926 19.734 16.223 1.00 10.43 234 LEU D C 1
ATOM 6734 O O . LEU D 1 242 ? 31.529 19.613 17.377 1.00 10.49 234 LEU D O 1
ATOM 6739 N N . ALA D 1 243 ? 33.175 20.080 15.926 1.00 9.69 235 ALA D N 1
ATOM 6740 C CA . ALA D 1 243 ? 34.098 20.475 16.991 1.00 11.73 235 ALA D CA 1
ATOM 6741 C C . ALA D 1 243 ? 33.564 21.682 17.765 1.00 12.43 235 ALA D C 1
ATOM 6742 O O . ALA D 1 243 ? 33.643 21.723 18.989 1.00 11.31 235 ALA D O 1
ATOM 6744 N N . LEU D 1 244 ? 33.003 22.665 17.057 1.00 11.36 236 LEU D N 1
ATOM 6745 C CA . LEU D 1 244 ? 32.459 23.842 17.729 1.00 10.00 236 LEU D CA 1
ATOM 6746 C C . LEU D 1 244 ? 31.248 23.468 18.606 1.00 9.98 236 LEU D C 1
ATOM 6747 O O . LEU D 1 244 ? 31.057 24.027 19.688 1.00 10.43 236 LEU D O 1
ATOM 6752 N N . PHE D 1 245 ? 30.431 22.535 18.134 1.00 10.13 237 PHE D N 1
ATOM 6753 C CA . PHE D 1 245 ? 29.316 22.017 18.919 1.00 10.50 237 PHE D CA 1
ATOM 6754 C C . PHE D 1 245 ? 29.822 21.397 20.243 1.00 9.18 237 PHE D C 1
ATOM 6755 O O . PHE D 1 245 ? 29.393 21.795 21.323 1.00 8.97 237 PHE D O 1
ATOM 6763 N N . PHE D 1 246 ? 30.746 20.442 20.166 1.00 8.38 238 PHE D N 1
ATOM 6764 C CA . PHE D 1 246 ? 31.307 19.860 21.392 1.00 11.27 238 PHE D CA 1
ATOM 6765 C C . PHE D 1 246 ? 31.897 20.947 22.308 1.00 13.29 238 PHE D C 1
ATOM 6766 O O . PHE D 1 246 ? 31.676 20.936 23.524 1.00 13.48 238 PHE D O 1
ATOM 6774 N N . ALA D 1 247 ? 32.617 21.900 21.722 1.00 12.23 239 ALA D N 1
ATOM 6775 C CA . ALA D 1 247 ? 33.287 22.932 22.511 1.00 13.52 239 ALA D CA 1
ATOM 6776 C C . ALA D 1 247 ? 32.308 23.825 23.252 1.00 12.04 239 ALA D C 1
ATOM 6777 O O . ALA D 1 247 ? 32.704 24.546 24.173 1.00 14.49 239 ALA D O 1
ATOM 6779 N N . THR D 1 248 ? 31.040 23.814 22.845 1.00 12.09 240 THR D N 1
ATOM 6780 C CA . THR D 1 248 ? 30.061 24.689 23.486 1.00 14.20 240 THR D CA 1
ATOM 6781 C C . THR D 1 248 ? 28.906 23.909 24.095 1.00 12.29 240 THR D C 1
ATOM 6782 O O . THR D 1 248 ? 27.837 24.470 24.347 1.00 13.58 240 THR D O 1
ATOM 6786 N N . MET D 1 249 ? 29.125 22.625 24.366 1.00 15.74 241 MET D N 1
ATOM 6787 C CA . MET D 1 249 ? 28.080 21.804 24.968 1.00 14.96 241 MET D CA 1
ATOM 6788 C C . MET D 1 249 ? 28.566 21.124 26.249 1.00 14.44 241 MET D C 1
ATOM 6789 O O . MET D 1 249 ? 29.199 20.067 26.207 1.00 15.54 241 MET D O 1
ATOM 6794 N N . ASP D 1 250 ? 28.248 21.746 27.380 1.00 15.79 242 ASP D N 1
ATOM 6795 C CA . ASP D 1 250 ? 28.641 21.260 28.699 1.00 16.97 242 ASP D CA 1
ATOM 6796 C C . ASP D 1 250 ? 28.141 19.843 28.979 1.00 16.34 242 ASP D C 1
ATOM 6797 O O . ASP D 1 250 ? 28.807 19.075 29.660 1.00 15.83 242 ASP D O 1
ATOM 6802 N N . ASN D 1 251 ? 26.954 19.507 28.476 1.00 13.88 243 ASN D N 1
ATOM 6803 C CA . ASN D 1 251 ? 26.289 18.282 28.928 1.00 13.11 243 ASN D CA 1
ATOM 6804 C C . ASN D 1 251 ? 26.384 17.133 27.915 1.00 14.46 243 ASN D C 1
ATOM 6805 O O . ASN D 1 251 ? 25.677 16.126 28.022 1.00 13.84 243 ASN D O 1
ATOM 6810 N N . VAL D 1 252 ? 27.273 17.288 26.941 1.00 11.39 244 VAL D N 1
ATOM 6811 C CA . VAL D 1 252 ? 27.580 16.230 25.990 1.00 9.70 244 VAL D CA 1
ATOM 6812 C C . VAL D 1 252 ? 28.981 15.726 26.293 1.00 10.33 244 VAL D C 1
ATOM 6813 O O . VAL D 1 252 ? 29.941 16.493 26.260 1.00 9.67 244 VAL D O 1
ATOM 6817 N N . THR D 1 253 ? 29.107 14.451 26.635 1.00 9.21 245 THR D N 1
ATOM 6818 C CA . THR D 1 253 ? 30.437 13.893 26.842 1.00 8.39 245 THR D CA 1
ATOM 6819 C C . THR D 1 253 ? 30.405 12.401 26.558 1.00 10.95 245 THR D C 1
ATOM 6820 O O . THR D 1 253 ? 29.354 11.775 26.663 1.00 11.49 245 THR D O 1
ATOM 6824 N N . GLY D 1 254 ? 31.556 11.858 26.157 1.00 9.18 246 GLY D N 1
ATOM 6825 C CA . GLY D 1 254 ? 31.679 10.435 25.900 1.00 9.23 246 GLY D CA 1
ATOM 6826 C C . GLY D 1 254 ? 31.172 9.991 24.546 1.00 9.18 246 GLY D C 1
ATOM 6827 O O . GLY D 1 254 ? 31.232 8.798 24.242 1.00 11.16 246 GLY D O 1
ATOM 6828 N N . GLN D 1 255 ? 30.699 10.941 23.731 1.00 9.92 247 GLN D N 1
ATOM 6829 C CA . GLN D 1 255 ? 30.071 10.632 22.450 1.00 10.31 247 GLN D CA 1
ATOM 6830 C C . GLN D 1 255 ? 31.089 10.511 21.313 1.00 12.22 247 GLN D C 1
ATOM 6831 O O . GLN D 1 255 ? 32.180 11.092 21.377 1.00 12.24 247 GLN D O 1
ATOM 6837 N N . ALA D 1 256 ? 30.722 9.759 20.276 1.00 11.74 248 ALA D N 1
ATOM 6838 C CA . ALA D 1 256 ? 31.511 9.666 19.043 1.00 10.03 248 ALA D CA 1
ATOM 6839 C C . ALA D 1 256 ? 30.548 9.873 17.870 1.00 12.89 248 ALA D C 1
ATOM 6840 O O . ALA D 1 256 ? 29.847 8.949 17.457 1.00 14.30 248 ALA D O 1
ATOM 6842 N N . VAL D 1 257 ? 30.492 11.099 17.360 1.00 12.04 249 VAL D N 1
ATOM 6843 C CA . VAL D 1 257 ? 29.433 11.479 16.435 1.00 9.43 249 VAL D CA 1
ATOM 6844 C C . VAL D 1 257 ? 29.899 11.406 14.981 1.00 11.68 249 VAL D C 1
ATOM 6845 O O . VAL D 1 257 ? 30.956 11.943 14.626 1.00 8.97 249 VAL D O 1
ATOM 6849 N N . ASN D 1 258 ? 29.102 10.746 14.145 1.00 9.97 250 ASN D N 1
ATOM 6850 C CA . ASN D 1 258 ? 29.467 10.548 12.751 1.00 9.75 250 ASN D CA 1
ATOM 6851 C C . ASN D 1 258 ? 29.008 11.697 11.866 1.00 11.10 250 ASN D C 1
ATOM 6852 O O . ASN D 1 258 ? 27.850 12.105 11.918 1.00 11.16 250 ASN D O 1
ATOM 6857 N N . VAL D 1 259 ? 29.946 12.209 11.072 1.00 11.79 251 VAL D N 1
ATOM 6858 C CA . VAL D 1 259 ? 29.689 13.215 10.056 1.00 10.01 251 VAL D CA 1
ATOM 6859 C C . VAL D 1 259 ? 30.066 12.535 8.755 1.00 8.54 251 VAL D C 1
ATOM 6860 O O . VAL D 1 259 ? 31.233 12.541 8.365 1.00 8.85 251 VAL D O 1
ATOM 6864 N N . ASP D 1 260 ? 29.093 11.887 8.119 1.00 10.60 252 ASP D N 1
ATOM 6865 C CA . ASP D 1 260 ? 29.420 10.880 7.124 1.00 10.40 252 ASP D CA 1
ATOM 6866 C C . ASP D 1 260 ? 28.358 10.651 6.061 1.00 9.65 252 ASP D C 1
ATOM 6867 O O . ASP D 1 260 ? 28.369 9.626 5.387 1.00 9.74 252 ASP D O 1
ATOM 6872 N N . GLY D 1 261 ? 27.422 11.579 5.928 1.00 10.15 253 GLY D N 1
ATOM 6873 C CA . GLY D 1 261 ? 26.414 11.447 4.885 1.00 11.34 253 GLY D CA 1
ATOM 6874 C C . GLY D 1 261 ? 25.542 10.216 5.022 1.00 9.23 253 GLY D C 1
ATOM 6875 O O . GLY D 1 261 ? 24.911 9.807 4.059 1.00 10.39 253 GLY D O 1
ATOM 6876 N N . GLY D 1 262 ? 25.505 9.618 6.210 1.00 8.56 254 GLY D N 1
ATOM 6877 C CA . GLY D 1 262 ? 24.592 8.510 6.469 1.00 11.81 254 GLY D CA 1
ATOM 6878 C C . GLY D 1 262 ? 25.185 7.109 6.421 1.00 9.93 254 GLY D C 1
ATOM 6879 O O . GLY D 1 262 ? 24.454 6.114 6.533 1.00 12.60 254 GLY D O 1
ATOM 6880 N N . PHE D 1 263 ? 26.496 7.020 6.268 1.00 9.54 255 PHE D N 1
ATOM 6881 C CA . PHE D 1 263 ? 27.146 5.718 6.105 1.00 11.91 255 PHE D CA 1
ATOM 6882 C C . PHE D 1 263 ? 26.889 4.785 7.294 1.00 13.15 255 PHE D C 1
ATOM 6883 O O . PHE D 1 263 ? 26.510 3.641 7.107 1.00 13.68 255 PHE D O 1
ATOM 6891 N N . THR D 1 264 ? 27.070 5.291 8.507 1.00 13.75 256 THR D N 1
ATOM 6892 C CA . THR D 1 264 ? 26.797 4.512 9.716 1.00 14.43 256 THR D CA 1
ATOM 6893 C C . THR D 1 264 ? 26.183 5.439 10.765 1.00 13.12 256 THR D C 1
ATOM 6894 O O . THR D 1 264 ? 26.365 6.647 10.700 1.00 14.83 256 THR D O 1
ATOM 6898 N N . PHE D 1 265 ? 25.443 4.892 11.722 1.00 14.36 257 PHE D N 1
ATOM 6899 C CA . PHE D 1 265 ? 24.901 5.743 12.787 1.00 13.89 257 PHE D CA 1
ATOM 6900 C C . PHE D 1 265 ? 25.268 5.203 14.151 1.00 14.18 257 PHE D C 1
ATOM 6901 O O . PHE D 1 265 ? 24.764 5.673 15.170 1.00 12.13 257 PHE D O 1
ATOM 6909 N N . HIS D 1 266 ? 26.164 4.222 14.172 1.00 12.11 258 HIS D N 1
ATOM 6910 C CA . HIS D 1 266 ? 26.558 3.607 15.444 1.00 12.87 258 HIS D CA 1
ATOM 6911 C C . HIS D 1 266 ? 27.691 4.327 16.146 1.00 17.53 258 HIS D C 1
ATOM 6912 O O . HIS D 1 266 ? 28.228 5.278 15.603 1.00 17.87 258 HIS D O 1
#

InterPro domains:
  IPR002347 Short-chain dehydrogenase/reductase SDR [PF00106] (8-199)
  IPR002347 Short-chain dehydrogenase/reductase SDR [PR00080] (83-94)
  IPR002347 Short-chain dehydrogenase/reductase SDR [PR00080] (136-144)
  IPR002347 Short-chain dehydrogenase/reductase SDR [PR00080] (156-175)
  IPR002347 Short-chain dehydrogenase/reductase SDR [PR00081] (9-26)
  IPR002347 Short-chain dehydrogenase/reductase SDR [PR00081] (83-94)
  IPR002347 Short-chain dehydrogenase/reductase SDR [PR00081] (130-146)
  IPR002347 Short-chain dehydrogenase/reductase SDR [PR00081] (156-175)
  IPR002347 Short-chain dehydrogenase/reductase SDR [PR00081] (177-194)
  IPR002347 Short-chain dehydrogenase/reductase SDR [PR00081] (221-241)
  IPR020904 Short-chain dehydrogenase/reductase, conserved site [PS00061] (143-171)
  IPR036291 NAD(P)-binding domain superfamily [SSF51735] (6-257)
  IPR057326 Ketoreductase domain [SM00822] (8-187)

Secondary structure (DSSP, 8-state):
-TTTT-EEEEETTTSHHHHHHHHHHHHTT-EEEEEES-HHHHHHHHHHHHHTT--EEEEE--TT-HHHHHHHHHHHHHHHS---EEEE---------GGG--HHHHHHHIIIIIIHHHHHHHHHHHHHHHHT-EEEEEE--GGGTSPPTT-HHHHHHHHHHHHHHHHHHHHTTTTTEEEEEEEE--B--HHHHHHHGGG-TT-S-B-HHHHHHHHHHHHT-TT--S-EEEESTTS---/-TTTT-EEEEETTTSHHHHHHHHHHHHTT-EEEEEES-HHHHHHHHHHHHHTT--EEEEE--TT-HHHHHHHHHHHHHHSS---EEEE---------GGG--HHHHHHHIIIIIIHHHHHHHHHHHHHHHHT-EEEEEE--GGGTSPPTT-HHHHHHHHHHHHHHHHHHHHHTTTTEEEEEEEE--B--HHHHHHHHHTT-TT-S-B-HHHHHHHHHHHHT-TT--S-EEEESTTS---/-TTTT-EEEEETTTSHHHHHHHHHHHHTT-EEEEEES-HHHHHHHHHHHHHTT--EEEEE--TT-HHHHHHHHHHHHHHHS---EEEE---------GGG--HHHHHHHIIIIIIHHHHHHHHHHHHHHHHT-EEEEEE--GGGTSPPTT-HHHHHHHHHHHHHHHHHHHHTTTTTEEEEEEEE------HHHHHHHHHTTSTT-S---HHHHHHHHHHHHT-TT--S-EEEESTTS---/-TTTT-EEEEETTTSHHHHHHHHHHHHTT-EEEEEES-HHHHHHHHHHHHHTT--EEEEE--TT-HHHHHHHHHHHHHHHS---EEEE---------GGG--HHHHHHHIIIIIIHHHHHHHHHHHHHHHHT-EEEEEE--GGGTS--TT-HHHHHHHHHHHHHHHHHHHHTTTTTEEEEEEEE------HHHHHHHHHHTTSTT-S---HHHHHHHHHHHHT-TT--S-EEEESTTS---

Nearest PDB structures (foldseek):
  4weo-assembly1_B  TM=1.004E+00  e=5.084E-49  Burkholderia cenocepacia J2315
  4weo-assembly1_A  TM=1.004E+00  e=9.233E-48  Burkholderia cenocepacia J2315
  4weo-assembly1_C  TM=1.003E+00  e=1.103E-47  Burkholderia cenocepacia J2315
  4j2h-assembly1_A  TM=9.503E-01  e=9.704E-26  Sinorhizobium meliloti 1021
  4ag3-assembly1_D  TM=9.380E-01  e=1.483E-23  Pseudomonas aeruginosa PAO1

B-factor: mean 21.13, std 10.41, range [2.82, 72.01]

CATH classification: 3.40.50.720

Sequence (958 aa):
APLEGQVAIVTGGARGIGRGIALTLAGAGANILLADLLDDALDATAREVRALGRRAAIAKVDVTQAAQVDAMVAQALADLGGLDILVNCAGVISIHPVAELTERDWDFVMNVNAKGTFLGCRAALAHLKKAQGRGRIINVASIAGKEGFPNLAHYSASKFAVVGFTNALAKELARDGVTVNAICPGIVREQSWQRHQLTTLIIPQGRAQTPEDMGRLALFFATMDNVTGQAVNVDGGFTFHAPLEGQVAIVTGGARGIGRGIALTLAGAGANILLADLLDDALDATAREVRALGRRAAIAKVDVTQAAQVDAMVAQALADLGGLDILVNCAGVISIHPVAELTERDWDFVMNVNAKGTFLGCRAALAHLKAQGRGRIINVASIAGKEGFPNLAHYSASKFAVVGFTNALAKELARDGVTVNAICPGIVRVEQSWQRHQLTTLIIPQGRAQTPEEDMGRLALFFATMDNVTGQAVNVDGGFTFHAPLEGQVAIVTGGARGIGRGIALTLAGAGANILLADLLDDALDATAREVRALGRRAAIAKVDVTQAAQVDAMVAQALADLGGLDILVNCAGVISIHPVAELTERDWDFVMNVNAKGTFLGCRAALAHLKAQGRGRIINVASIAGKEGFPNLAHYSASKFAVVGFTNALAKELARDGVTVNAICPGIVRTVEQSWQRHQLTLIPQGRAQTPEDMGRLALFFATMDNVTGQAVNVDGGFTFHAPLEGQVAIVTGGARGIGRGIALTLAGAGANILLADLLDDALDATAREVRALGRRAAIAKVDVTQAAQVDAMVAQALADLGGLDILVNCAGVISIHPVAELTERDWDFVMNVNAKGTFLGCRAALAHLKAQGRGRIINVASIAGKEGFPNLAHYSASKFAVVGFTNALAKELARDGVTVNAICPGIVRTSVEQSWQRHQLTLIPQGRAQTPEDMGRLALFFATMDNVTGQAVNVDGGFTFH